Protein AF-A0YPN8-F1 (afdb_monomer)

Solvent-accessible surface area (backbone atoms only — not comparable to full-atom values): 63616 Å² total; per-residue (Å²): 133,63,70,70,59,52,54,51,50,51,54,51,50,52,53,51,51,52,50,53,52,52,53,52,55,54,56,61,68,42,52,66,55,51,54,51,52,52,55,50,47,54,50,50,48,36,55,48,25,44,55,49,17,52,54,50,33,54,52,52,51,53,51,50,50,53,49,50,53,57,67,65,28,65,70,53,48,56,47,65,61,52,74,74,59,84,90,69,58,78,66,56,56,53,56,48,46,53,53,50,54,73,64,52,52,97,45,49,46,24,38,38,34,26,42,75,81,70,46,82,77,45,76,45,67,51,87,75,59,69,70,63,59,65,76,57,76,82,69,79,87,59,71,44,75,50,76,47,79,54,100,93,41,56,32,41,33,36,39,39,63,45,81,52,105,87,56,55,27,40,37,39,40,36,28,46,62,82,52,70,66,52,54,55,64,76,43,80,69,84,66,57,77,42,36,33,40,34,32,55,44,97,86,73,53,74,46,78,41,72,79,54,76,95,81,58,90,66,56,68,66,57,75,68,42,70,58,55,57,53,44,31,55,39,5,55,74,64,41,68,49,72,50,72,38,86,88,78,53,28,44,35,17,27,10,38,20,73,86,59,50,12,13,31,33,38,30,24,42,58,69,63,63,44,42,66,56,55,55,50,48,52,51,52,51,49,52,52,53,48,54,55,48,53,60,56,51,56,60,53,66,73,62,55,78,80,72,75,85,79,77,92,82,77,70,81,83,66,62,76,74,54,54,71,61,47,53,58,55,45,52,53,48,52,51,42,70,30,87,46,28,37,39,30,24,39,84,87,46,21,28,70,44,66,20,54,45,36,27,63,73,34,64,52,55,68,83,79,42,51,71,37,48,46,64,78,68,34,37,47,79,93,54,55,84,65,47,62,61,56,54,53,48,23,58,76,64,73,44,75,47,80,48,79,43,60,37,42,28,76,87,71,51,75,45,38,28,41,34,40,36,34,59,41,59,39,91,89,74,73,44,80,59,30,35,44,37,41,28,38,84,38,49,65,59,54,54,52,50,53,53,50,53,54,50,52,53,53,54,52,60,38,71,68,39,92,47,74,60,59,23,50,34,54,49,36,40,56,50,23,73,74,72,70,42,44,31,26,39,37,33,28,59,43,99,85,67,69,39,32,37,51,45,100,41,62,30,69,79,49,86,58,47,58,61,48,50,64,66,47,58,81,46,71,30,41,75,62,33,25,62,68,10,34,20,61,64,67,67,39,69,46,77,38,40,48,48,84,80,53,51,60,77,57,32,74,52,55,82,58,37,55,79,60,41,48,19,16,37,40,27,39,44,20,41,48,95,95,38,73,64,32,32,41,38,35,34,26,64,56,69,43,76,87,50,68,67,59,52,52,52,54,49,51,52,28,45,51,51,21,58,57,51,53,53,55,52,49,54,54,51,52,54,50,52,52,53,70,34,82,51,14,37,39,30,25,42,88,84,35,32,60,77,42,57,19,50,28,31,16,52,71,41,54,36,96,34,31,66,59,51,46,72,64,63,56,45,54,58,76,32,35,74,49,58,67,58,46,52,52,51,54,51,43,24,70,74,66,38,43,44,71,78,44,73,48,49,31,46,25,71,83,67,49,80,41,34,33,36,33,32,38,36,50,43,55,44,97,84,69,78,49,74,68,36,35,38,36,41,38,40,83,40,42,69,57,52,55,48,50,53,49,50,58,47,56,65,34,29,31,90,82,57,71,32,33,15,46,64,40,50,46,56,49,44,43,51,51,48,56,43,41,76,74,33,92,87,50,34,36,37,38,38,29,34,38,47,49,62,50,66,57,46,26,76,74,62,34,60,74,48,42,52,52,47,50,38,52,49,45,53,55,51,57,72,74,48,59,94,80,50,48,58,29,40,65,51,96,66,35,35,36,37,43,41,67,72,44,94,51,73,65,59,57,53,51,51,49,53,52,50,46,64,60,48,62,44,70,42,80,56,99,88,42,79,46,75,45,44,40,14,24,2,30,30,75,66,53,89,87,57,87,50,52,69,61,56,52,52,46,8,48,53,16,15,54,51,13,46,72,78,70,40,56,35,74,26,74,52,51,77,67,56,56,54,52,53,52,52,48,54,48,48,56,56,49,56,70,48,32,73,83,67,66,34,63,47,66,24,36,25,61,29,26,28,51,88,76,73,41,83,44,29,30,38,50,41,73,40,36,51,40,96,89,76,41,77,49,56,53,89,68,48,49,66,46,25,51,77,69,57,50,39,45,65,50,46,51,51,50,53,44,51,51,39,42,50,51,38,52,51,43,69,75,65,64,59,90,61,87,60,33,40,32,36,74,50,61,57,85,49,77,46,97,59,41,61,62,54,50,49,52,43,33,65,75,35,72,45,61,35,73,34,39,31,43,30,31,42,52,65,42,45,65,73,46,52,68,62,42,44,54,54,45,50,54,38,43,75,53,46,33,41,32,29,38,28,52,47,87,79,60,88,75,54,72,83,51,60,78,70,46,83,59,44,31,44,29,39,31,34,81,41,52,71,38,42,90,44,72,76,35,36,53,52,54,49,50,53,41,54,48,24,54,76,70,74,23,45,33,32,41,33,48,34,62,48,70,68,54,50,55,52,41,42,76,64,65,38,49,30,36,28,25,60,48,72,44,62,70,21,51,62,76,55,44,50,38,52,75,70,60,80,53,72,80,120

Secondary structure (DSSP, 8-state):
--HHHHHHHHHHHHHHHHHHHHHHHHHHHTHHHHHHHHHHHHHHHHHHHHHHHHHHHHHHHHHHHHHHHHHT-HHHHHHHHHTTSS---HHHHHHHHHHHHHH--TTEEEEEEE-TTS-EEEEEESPPPHHHHHTTTT--SS--EEEEEETTEEEEEEEEEEEETTEEEEEEEEEE-S-HHHHHHHTT-SS-SEEEEEEE-TTS-EEEEE-S-TT-TTHHHHHH-HHHHHHHHHHHTT--EEEE-TTT-EEEEEEEEGGGTEEEEEEEEHHHHTHHHHHHHHHHHHHHHHHHHHHHHHHHHHHGGGSGGGSSSSSTTSHHHHHHHHHHHHHHHHHHT-SSEEEEE-TTSBEEEE-HHHHHHHT--HHHHTTSBHHHHHS-GGGTTTHHHHHHHHHHH---EEEEEEEE-TTS-EEEEEEEEEEEE-TTT--EEEEEEEEEE-HHHHHHHHHHHHHHHHHHHHHT-SSHHHHHHHHHHHHHHHHT-SEEEEEEE-TTSSSEEEEEEEEESSTTHHHHHHHHTT-EE-TTSHHHHHHHHH-S-EEES-GGGS-TTT-TTHHHHTTTT--EEEEEEEEETTEEEEEEEEEESS-----HHHHHHHHHHHHHHHHHHHHHHHHHHHHHHHHH-SSEEEEE-TTS-EEEE-HHHHHHHT-S-HHHHHHTT--GGGGBSSHHHHHHHHHHHHHHSEEEEEEEEEE-TTS-EEEEEEEEEEEE-TTSS-EEEEEEEEEE-HHHHHHHHHHHHHHHB-TTT-SEEHHHHHHHHHHHHHHHHH-TT--EEEEEEEEETHHHHHHHH-HHHHHHHHHHHHHHHHHHS-TTSEEEEEETTEEEEEEES-S-HHHHHHHHHHHHHHHTSPEEETTEEE--EEEEEEEE--TT--SHHHHHHHHHHHHHHHHHTTSS-EEE--HHHHHHHHHHHHHHHHHHHHTTTT-EEEEEEEEEETTTTEEEEEEEEEEEEETTTEEEPHHHHHHHHHHHTTHHHHHHHHHHHHHHHHHHHHHHHT--S--EEEEEE-GGG--TTHHHHHHHHHHHHT--GGGEEEEEEHHHHHHSHHHHHHHHHHHHHTT-EEEEEEETSS---HHHHTTS---EEEEPHHHHTTTTSHHHHHHHHHHHHHHHHTT-EEEE----SHHHHHHHHHTT--EE-STTT-PPBPHHHHHHHHTT-S---

Mean predicted aligned error: 22.94 Å

Sequence (1177 aa):
MNPKKIKKAIVIGAASGLLVISTTVALISLLPLYSRIKQQEEQSLLLQTEKSAVALDISLRKAQEQGLQFAQNIQVQQFLSSLNTVSSSKFYSEKIKADLQKKLNQSVVGIAYLDSQNQKQLEVGEPLPDQVFQSFSSDTNLSKVKLFWIEQDFYFAVLNPVINSKKVGTSIVLFQFPQIERLHKCTRFSKVCHAILGIRQPEKTEAFLPLGNPHSTSDDLLLIDPSIKIAIDKSIRGETGALWCKECDYFIAYSPVPTVNGGLLLATGKIKLYASIYRQFITVSGAIVILIGLGTTGIVLILRPLTDQMQTEIIERQKAEIALRHEKDFNQTLFHANPAFLIVLDPEGKVKLMNDTMLNALGYTLEEVVGTDYLATFVPRHNKDALPWVFELMIHRQLPIRTEEKVLMKNGKKIIVEWYGRAVFNPETDEYEYFLGAGLDITERKRTEEELQLLQRITNAVSIASDFDSAIEVALRLVCETTGWEFGEAWVPNTDQTYLEYSAVGYDNTSKATAFRQQSHSLRFAPNEGLPGRVWSSQKPEWIPDISRESETQFPRTLIAAEPEFKAGFGVPILSNNQVLAILVFLMSIPKAEDRRLVEFISSVATQLGTVFERKQAEAKYRNIFKNAVEGIFQMNLEGLYTSANPALANILGYSSPQVLLNKKTKVKNLYFRSEQYSKFIQTLNKQGKVSNFESQVYRQDGRLIWILQNARAIRSSKGKQVIYYEGSIIDITNLKKTEEKLRYSASHDALTNLWNRSFFIERLKKSITRLHKQSNYLFAVLFLDLDGFKIINDCLGHGMGDLLLIEISKRLKISLHSGNILCRLGGDEFTILLENISDINEAQEIASRVLKILNKPFTLKGHQVFIGTSIGIVKGTREYHLPPEILRDADTAMYRAKKKGKGCAVLFDAGMRTDALRRLQIQTDLRFALEQEEFQLYYQPIIELSTGKIAGFEALLRWEHPQQGFISPGEFIPVAEETGIIVPLGEWVLREACRQLHTWKEKFSLSKLLMMSVNLSSQQFTVDLSQRVDQILQETHVLGRELKLEITETAIMADPQLAIATLNELKQREIMICIDDFGTGYCSLGYLHQFPVDILKIDRSFVNKMQVGDKREIVRVIVELAESLRMDAIAEGIETEEQYIQLQNLHCKYGQGYYFAKPLHPNEAEQWLAGTRKVS

Radius of gyration: 54.6 Å; Cα contacts (8 Å, |Δi|>4): 1858; chains: 1; bounding box: 126×96×149 Å

Foldseek 3Di:
DDVVVVVVVVVVVVVVVVLVVVVVVLVVVCVVVLVVVLVVLLVVVLVLQAVLLVVVLVLLVVVLVVQVCVCPPPVNLVVVVVLPPPDDDPVVQVVVLVVVQVVDDPFWQKKFKAFQCRDTPDIHHHDDDPVVSVVPPPDQDDQDKDWDDDPNWTKIWTWDWNDDDPGIIIMIIITTRPCLVVSCVVRVPPQFPWKWKWFQDPVRDIDIHTSDDPPDPPPVVVVPQVVVVVLWVCQLVQDWDWDAGPPPQKIKTWHHSPSRSTIMITIGHPCSSCVVVVVVVVVVVVVSVVVVVVVVVVVVVVVPVPPPPPPPDPPDPPPPPVVVVCVVVVVLCCQQVDCWWKFKAFPVQATQDTHPNNCVVQVHDRVRRGRHHQLVAWADPVCSVPVVVVVVCQLVVQDWDWDWGWTAHPVRDTFIKTKTKHFDADPVPRHTGIIIITIDGCRVVVVVVVLVVLLVVLLVCLLPDPDLQRSVQSNQVSLCVVVVFAWKFKWFADPVRFKIATRPHIDHNDPQCVQVSVVRRPDIGGQQFELFNPCQNVVAKDKFLFPCPDDCRHHVCSVVCVRVQWTIKIKHFQDDPNHGGMIMMTTDNHRDDDDPVSRVSSNVSSPSSNVSVVVVVVVVVVVVCQQPPLWWKFKFFPQQFTPDIYQNVCVLLVHPGRVRRRVVRDRNCQFFPDSVLVVVVVVCQVVVQWDFQRWGWGAHPVRDIFIKGKIKGFDADPVPDDTGIMIIIIDTCRVVVVVVVVVVLVQQADPLQRAGEPNNVQVVVLVLLVVVVVDVQKKKKKKKKAKACLVVCCVPVNVVQSSVVSNVLSVLLVVLDDPQWGWYAHDDRMIMIMGTRDNDCVVVQVSQVSSLVSLQAWDQGPNDTDGIAMFMFMEMNDNVDNGPVVNVVQRVLQSVVSVVVPTSHYGYGDPVSVVLVVVLVVLLVVLVCCVVVVQKAWFWFFKAFLVPRATQATETDIWGQDPPPGTDDCVSNVVSCVVVVVLQVVLLVSLLVQLLLVLVLCVVLVDPDQYAYEYEDALSNLDPCNLVSNVVSCVVSVPQQLRYEYEYEPVSCVVDVVSQQVVQVSSVVSVHAYEYPPPPPDDDDPVSVLSHPHAEYEHDQVLLVCCVPPVSVVVVLVVCVVCVVSNHAYEYEAPDDPVSSVSCVVSVRGMYTHPQQHDRHHSVVVSCSSVVVDDRD

Nearest PDB structures (foldseek):
  5m3c-assembly1_B  TM=8.034E-01  e=1.921E-43  Pseudomonas aeruginosa
  5m3c-assembly1_A  TM=7.282E-01  e=2.832E-41  Pseudomonas aeruginosa
  4rnh-assembly1_A-2  TM=6.117E-01  e=1.330E-43  Pseudomonas aeruginosa PAO1
  4rnf-assembly1_A  TM=6.435E-01  e=9.801E-43  Pseudomonas aeruginosa PAO1
  9ce0-assembly1_A  TM=3.589E-01  e=5.622E-46  Escherichia coli

pLDDT: mean 77.78, std 13.7, range [34.91, 96.44]

Structure (mmCIF, N/CA/C/O backbone):
data_AF-A0YPN8-F1
#
_entry.id   AF-A0YPN8-F1
#
loop_
_atom_site.group_PDB
_atom_site.id
_atom_site.type_symbol
_atom_site.label_atom_id
_atom_site.label_alt_id
_atom_site.label_comp_id
_atom_site.label_asym_id
_atom_site.label_entity_id
_atom_site.label_seq_id
_atom_site.pdbx_PDB_ins_code
_atom_site.Cartn_x
_atom_site.Cartn_y
_atom_site.Cartn_z
_atom_site.occupancy
_atom_site.B_iso_or_equiv
_atom_site.auth_seq_id
_atom_site.auth_comp_id
_atom_site.auth_asym_id
_atom_site.auth_atom_id
_atom_site.pdbx_PDB_model_num
ATOM 1 N N . MET A 1 1 ? 69.165 26.904 22.287 1.00 48.47 1 MET A N 1
ATOM 2 C CA . MET A 1 1 ? 68.116 26.516 21.308 1.00 48.47 1 MET A CA 1
ATOM 3 C C . MET A 1 1 ? 67.640 27.751 20.558 1.00 48.47 1 MET A C 1
ATOM 5 O O . MET A 1 1 ? 67.435 28.781 21.180 1.00 48.47 1 MET A O 1
ATOM 9 N N . ASN A 1 2 ? 67.515 27.675 19.230 1.00 50.38 2 ASN A N 1
ATOM 10 C CA . ASN A 1 2 ? 67.216 28.834 18.384 1.00 50.38 2 ASN A CA 1
ATOM 11 C C . ASN A 1 2 ? 65.718 29.224 18.489 1.00 50.38 2 ASN A C 1
ATOM 13 O O . ASN A 1 2 ? 64.868 28.409 18.113 1.00 50.38 2 ASN A O 1
ATOM 17 N N . PRO A 1 3 ? 65.368 30.441 18.953 1.00 48.72 3 PRO A N 1
ATOM 18 C CA . PRO A 1 3 ? 63.980 30.858 19.198 1.00 48.72 3 PRO A CA 1
ATOM 19 C C . PRO A 1 3 ? 63.099 30.843 17.937 1.00 48.72 3 PRO A C 1
ATOM 21 O O . PRO A 1 3 ? 61.881 30.683 18.030 1.00 48.72 3 PRO A O 1
ATOM 24 N N . LYS A 1 4 ? 63.699 30.895 16.738 1.00 50.03 4 LYS A N 1
ATOM 25 C CA . LYS A 1 4 ? 62.976 30.721 15.467 1.00 50.03 4 LYS A CA 1
ATOM 26 C C . LYS A 1 4 ? 62.484 29.286 15.242 1.00 50.03 4 LYS A C 1
ATOM 28 O O . LYS A 1 4 ? 61.404 29.107 14.688 1.00 50.03 4 LYS A O 1
ATOM 33 N N . LYS A 1 5 ? 63.226 28.264 15.692 1.00 47.31 5 LYS A N 1
ATOM 34 C CA . LYS A 1 5 ? 62.801 26.853 15.580 1.00 47.31 5 LYS A CA 1
ATOM 35 C C . LYS A 1 5 ? 61.672 26.524 16.559 1.00 47.31 5 LYS A C 1
ATOM 37 O O . LYS A 1 5 ? 60.765 25.787 16.195 1.00 47.31 5 LYS A O 1
ATOM 42 N N . ILE A 1 6 ? 61.683 27.134 17.747 1.00 50.81 6 ILE A N 1
ATOM 43 C CA . ILE A 1 6 ? 60.637 26.957 18.766 1.00 50.81 6 ILE A CA 1
ATOM 44 C C . ILE A 1 6 ? 59.320 27.604 18.314 1.00 50.81 6 ILE A C 1
ATOM 46 O O . ILE A 1 6 ? 58.287 26.947 18.349 1.00 50.81 6 ILE A O 1
ATOM 50 N N . LYS A 1 7 ? 59.345 28.834 17.772 1.00 50.03 7 LYS A N 1
ATOM 51 C CA . LYS A 1 7 ? 58.142 29.450 17.175 1.00 50.03 7 LYS A CA 1
ATOM 52 C C . LYS A 1 7 ? 57.570 28.620 16.022 1.00 50.03 7 LYS A C 1
ATOM 54 O O . LYS A 1 7 ? 56.359 28.460 15.938 1.00 50.03 7 LYS A O 1
ATOM 59 N N . LYS A 1 8 ? 58.425 28.047 15.167 1.00 51.41 8 LYS A N 1
ATOM 60 C CA . LYS A 1 8 ? 57.988 27.181 14.060 1.00 51.41 8 LYS A CA 1
ATOM 61 C C . LYS A 1 8 ? 57.346 25.885 14.569 1.00 51.41 8 LYS A C 1
ATOM 63 O O . LYS A 1 8 ? 56.300 25.499 14.069 1.00 51.41 8 LYS A O 1
ATOM 68 N N . ALA A 1 9 ? 57.927 25.258 15.593 1.00 52.91 9 ALA A N 1
ATOM 69 C CA . ALA A 1 9 ? 57.381 24.049 16.207 1.00 52.91 9 ALA A CA 1
ATOM 70 C C . ALA A 1 9 ? 56.050 24.304 16.937 1.00 52.91 9 ALA A C 1
ATOM 72 O O . ALA A 1 9 ? 55.139 23.494 16.817 1.00 52.91 9 ALA A O 1
ATOM 73 N N . ILE A 1 10 ? 55.901 25.444 17.623 1.00 54.66 10 ILE A N 1
ATOM 74 C CA . ILE A 1 10 ? 54.650 25.829 18.301 1.00 54.66 10 ILE A CA 1
ATOM 75 C C . ILE A 1 10 ? 53.539 26.119 17.286 1.00 54.66 10 ILE A C 1
ATOM 77 O O . ILE A 1 10 ? 52.415 25.673 17.478 1.00 54.66 10 ILE A O 1
ATOM 81 N N . VAL A 1 11 ? 53.842 26.808 16.181 1.00 58.44 11 VAL A N 1
ATOM 82 C CA . VAL A 1 11 ? 52.853 27.087 15.123 1.00 58.44 11 VAL A CA 1
ATOM 83 C C . VAL A 1 11 ? 52.430 25.803 14.405 1.00 58.44 11 VAL A C 1
ATOM 85 O O . VAL A 1 11 ? 51.242 25.605 14.165 1.00 58.44 11 VAL A O 1
ATOM 88 N N . ILE A 1 12 ? 53.371 24.896 14.122 1.00 58.25 12 ILE A N 1
ATOM 89 C CA . ILE A 1 12 ? 53.062 23.588 13.526 1.00 58.25 12 ILE A CA 1
ATOM 90 C C . ILE A 1 12 ? 52.259 22.729 14.511 1.00 58.25 12 ILE A C 1
ATOM 92 O O . ILE A 1 12 ? 51.255 22.143 14.118 1.00 58.25 12 ILE A O 1
ATOM 96 N N . GLY A 1 13 ? 52.628 22.703 15.794 1.00 54.78 13 GLY A N 1
ATOM 97 C CA . GLY A 1 13 ? 51.900 21.979 16.839 1.00 54.78 13 GLY A CA 1
ATOM 98 C C . GLY A 1 13 ? 50.481 22.510 17.065 1.00 54.78 13 GLY A C 1
ATOM 99 O O . GLY A 1 13 ? 49.542 21.723 17.147 1.00 54.78 13 GLY A O 1
ATOM 100 N N . ALA A 1 14 ? 50.296 23.834 17.074 1.00 54.31 14 ALA A N 1
ATOM 101 C CA . ALA A 1 14 ? 48.985 24.471 17.196 1.00 54.31 14 ALA A CA 1
ATOM 102 C C . ALA A 1 14 ? 48.100 24.218 15.965 1.00 54.31 14 ALA A C 1
ATOM 104 O O . ALA A 1 14 ? 46.922 23.908 16.119 1.00 54.31 14 ALA A O 1
ATOM 105 N N . ALA A 1 15 ? 48.666 24.273 14.753 1.00 53.84 15 ALA A N 1
ATOM 106 C CA . ALA A 1 15 ? 47.951 23.937 13.521 1.00 53.84 15 ALA A CA 1
ATOM 107 C C . ALA A 1 15 ? 47.557 22.450 13.469 1.00 53.84 15 ALA A C 1
ATOM 109 O O . ALA A 1 15 ? 46.445 22.122 13.065 1.00 53.84 15 ALA A O 1
ATOM 110 N N . SER A 1 16 ? 48.433 21.560 13.948 1.00 55.03 16 SER A N 1
ATOM 111 C CA . SER A 1 16 ? 48.161 20.119 14.061 1.00 55.03 16 SER A CA 1
ATOM 112 C C . SER A 1 16 ? 47.043 19.840 15.070 1.00 55.03 16 SER A C 1
ATOM 114 O O . SER A 1 16 ? 46.130 19.070 14.787 1.00 55.03 16 SER A O 1
ATOM 116 N N . GLY A 1 17 ? 47.078 20.510 16.228 1.00 53.59 17 GLY A N 1
ATOM 117 C CA . GLY A 1 17 ? 46.047 20.407 17.262 1.00 53.59 17 GLY A CA 1
ATOM 118 C C . GLY A 1 17 ? 44.685 20.928 16.797 1.00 53.59 17 GLY A C 1
ATOM 119 O O . GLY A 1 17 ? 43.677 20.258 17.005 1.00 53.59 17 GLY A O 1
ATOM 120 N N . LEU A 1 18 ? 44.647 22.070 16.098 1.00 57.66 18 LEU A N 1
ATOM 121 C CA . LEU A 1 18 ? 43.418 22.603 15.495 1.00 57.66 18 LEU A CA 1
ATOM 122 C C . LEU A 1 18 ? 42.851 21.670 14.421 1.00 57.66 18 LEU A C 1
ATOM 124 O O . LEU A 1 18 ? 41.635 21.484 14.356 1.00 57.66 18 LEU A O 1
ATOM 128 N N . LEU A 1 19 ? 43.716 21.049 13.613 1.00 56.78 19 LEU A N 1
ATOM 129 C CA . LEU A 1 19 ? 43.301 20.078 12.608 1.00 56.78 19 LEU A CA 1
ATOM 130 C C . LEU A 1 19 ? 42.630 18.874 13.278 1.00 56.78 19 LEU A C 1
ATOM 132 O O . LEU A 1 19 ? 41.492 18.555 12.944 1.00 56.78 19 LEU A O 1
ATOM 136 N N . VAL A 1 20 ? 43.273 18.268 14.280 1.00 62.28 20 VAL A N 1
ATOM 137 C CA . VAL A 1 20 ? 42.735 17.105 15.004 1.00 62.28 20 VAL A CA 1
ATOM 138 C C . VAL A 1 20 ? 41.415 17.447 15.699 1.00 62.28 20 VAL A C 1
ATOM 140 O O . VAL A 1 20 ? 40.446 16.712 15.540 1.00 62.28 20 VAL A O 1
ATOM 143 N N . ILE A 1 21 ? 41.322 18.584 16.394 1.00 60.19 21 ILE A N 1
ATOM 144 C CA . ILE A 1 21 ? 40.084 19.009 17.069 1.00 60.19 21 ILE A CA 1
ATOM 145 C C . ILE A 1 21 ? 38.959 19.258 16.053 1.00 60.19 21 ILE A C 1
ATOM 147 O O . ILE A 1 21 ? 37.846 18.774 16.253 1.00 60.19 21 ILE A O 1
ATOM 151 N N . SER A 1 22 ? 39.239 19.939 14.935 1.00 57.75 22 SER A N 1
ATOM 152 C CA . SER A 1 22 ? 38.232 20.185 13.890 1.00 57.75 22 SER A CA 1
ATOM 153 C C . SER A 1 22 ? 37.742 18.890 13.233 1.00 57.75 22 SER A C 1
ATOM 155 O O . SER A 1 22 ? 36.548 18.743 12.976 1.00 57.75 22 SER A O 1
ATOM 157 N N . THR A 1 23 ? 38.638 17.915 13.048 1.00 59.94 23 THR A N 1
ATOM 158 C CA . THR A 1 23 ? 38.310 16.614 12.451 1.00 59.94 23 THR A CA 1
ATOM 159 C C . THR A 1 23 ? 37.443 15.786 13.402 1.00 59.94 23 THR A C 1
ATOM 161 O O . THR A 1 23 ? 36.450 15.196 12.980 1.00 59.94 23 THR A O 1
ATOM 164 N N . THR A 1 24 ? 37.751 15.801 14.703 1.00 62.12 24 THR A N 1
ATOM 165 C CA . THR A 1 24 ? 36.976 15.087 15.730 1.00 62.12 24 THR A CA 1
ATOM 166 C C . THR A 1 24 ? 35.580 15.691 15.918 1.00 62.12 24 THR A C 1
ATOM 168 O O . THR A 1 24 ? 34.596 14.956 15.981 1.00 62.12 24 THR A O 1
ATOM 171 N N . VAL A 1 25 ? 35.454 17.024 15.929 1.00 62.22 25 VAL A N 1
ATOM 172 C CA . VAL A 1 25 ? 34.153 17.719 16.020 1.00 62.22 25 VAL A CA 1
ATOM 173 C C . VAL A 1 25 ? 33.299 17.485 14.763 1.00 62.22 25 VAL A C 1
ATOM 175 O O . VAL A 1 25 ? 32.084 17.283 14.863 1.00 62.22 25 VAL A O 1
ATOM 178 N N . ALA A 1 26 ? 33.921 17.431 13.581 1.00 59.88 26 ALA A N 1
ATOM 179 C CA . ALA A 1 26 ? 33.241 17.082 12.333 1.00 59.88 26 ALA A CA 1
ATOM 180 C C . ALA A 1 26 ? 32.743 15.623 12.327 1.00 59.88 26 ALA A C 1
ATOM 182 O O . ALA A 1 26 ? 31.643 15.350 11.855 1.00 59.88 26 ALA A O 1
ATOM 183 N N . LEU A 1 27 ? 33.500 14.683 12.906 1.00 59.38 27 LEU A N 1
ATOM 184 C CA . LEU A 1 27 ? 33.080 13.280 13.018 1.00 59.38 27 LEU A CA 1
ATOM 185 C C . LEU A 1 27 ? 31.914 13.094 13.999 1.00 59.38 27 LEU A C 1
ATOM 187 O O . LEU A 1 27 ? 30.968 12.364 13.700 1.00 59.38 27 LEU A O 1
ATOM 191 N N . ILE A 1 28 ? 31.946 13.781 15.145 1.00 64.38 28 ILE A N 1
ATOM 192 C CA . ILE A 1 28 ? 30.881 13.700 16.158 1.00 64.38 28 ILE A CA 1
ATOM 193 C C . ILE A 1 28 ? 29.561 14.287 15.631 1.00 64.38 28 ILE A C 1
ATOM 195 O O . ILE A 1 28 ? 28.491 13.736 15.889 1.00 64.38 28 ILE A O 1
ATOM 199 N N . SER A 1 29 ? 29.613 15.358 14.834 1.00 61.91 29 SER A N 1
ATOM 200 C CA . SER A 1 29 ? 28.415 15.983 14.247 1.00 61.91 29 SER A CA 1
ATOM 201 C C . SER A 1 29 ? 27.741 15.152 13.140 1.00 61.91 29 SER A C 1
ATOM 203 O O . SER A 1 29 ? 26.592 15.426 12.792 1.00 61.91 29 SER A O 1
ATOM 205 N N . LEU A 1 30 ? 28.389 14.092 12.636 1.00 63.81 30 LEU A N 1
ATOM 206 C CA . LEU A 1 30 ? 27.824 13.179 11.630 1.00 63.81 30 LEU A CA 1
ATOM 207 C C . LEU A 1 30 ? 27.028 12.000 12.222 1.00 63.81 30 LEU A C 1
ATOM 209 O O . LEU A 1 30 ? 26.246 11.376 11.501 1.00 63.81 30 LEU A O 1
ATOM 213 N N . LEU A 1 31 ? 27.157 11.713 13.523 1.00 67.00 31 LEU A N 1
ATOM 214 C CA . LEU A 1 31 ? 26.445 10.614 14.200 1.00 67.00 31 LEU A CA 1
ATOM 215 C C . LEU A 1 31 ? 24.902 10.712 14.117 1.00 67.00 31 LEU A C 1
ATOM 217 O O . LEU A 1 31 ? 24.266 9.701 13.807 1.00 67.00 31 LEU A O 1
ATOM 221 N N . PRO A 1 32 ? 24.266 11.887 14.315 1.00 67.25 32 PRO A N 1
ATOM 222 C CA . PRO A 1 32 ? 22.812 12.028 14.176 1.00 67.25 32 PRO A CA 1
ATOM 223 C C . PRO A 1 32 ? 22.331 11.895 12.724 1.00 67.25 32 PRO A C 1
ATOM 225 O O . PRO A 1 32 ? 21.217 11.444 12.462 1.00 67.25 32 PRO A O 1
ATOM 228 N N . LEU A 1 33 ? 23.168 12.289 11.760 1.00 67.19 33 LEU A N 1
ATOM 229 C CA . LEU A 1 33 ? 22.864 12.145 10.338 1.00 67.19 33 LEU A CA 1
ATOM 230 C C . LEU A 1 33 ? 22.902 10.665 9.932 1.00 67.19 33 LEU A C 1
ATOM 232 O O . LEU A 1 33 ? 22.008 10.190 9.233 1.00 67.19 33 LEU A O 1
ATOM 236 N N . TYR A 1 34 ? 23.890 9.923 10.441 1.00 72.62 34 TYR A N 1
ATOM 237 C CA . TYR A 1 34 ? 24.006 8.479 10.261 1.00 72.62 34 TYR A CA 1
ATOM 238 C C . TYR A 1 34 ? 22.777 7.728 10.792 1.00 72.62 34 TYR A C 1
ATOM 240 O O . TYR A 1 34 ? 22.202 6.918 10.064 1.00 72.62 34 TYR A O 1
ATOM 248 N N . SER A 1 35 ? 22.328 8.016 12.022 1.00 69.00 35 SER A N 1
ATOM 249 C CA . SER A 1 35 ? 21.159 7.339 12.607 1.00 69.00 35 SER A CA 1
ATOM 250 C C . SER A 1 35 ? 19.874 7.617 11.822 1.00 69.00 35 SER A C 1
ATOM 252 O O . SER A 1 35 ? 19.096 6.697 11.566 1.00 69.00 35 SER A O 1
ATOM 254 N N . ARG A 1 36 ? 19.688 8.859 11.358 1.00 71.75 36 ARG A N 1
ATOM 255 C CA . ARG A 1 36 ? 18.520 9.266 10.569 1.00 71.75 36 ARG A CA 1
ATOM 256 C C . ARG A 1 36 ? 18.472 8.591 9.198 1.00 71.75 36 ARG A C 1
ATOM 258 O O . ARG A 1 36 ? 17.415 8.103 8.803 1.00 71.75 36 ARG A O 1
ATOM 265 N N . ILE A 1 37 ? 19.598 8.529 8.482 1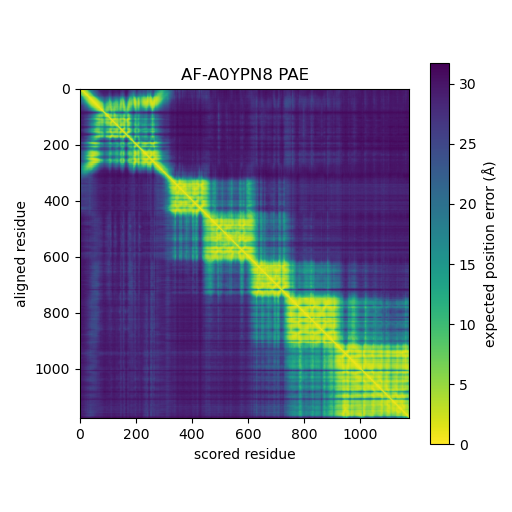.00 69.38 37 ILE A N 1
ATOM 266 C CA . ILE A 1 37 ? 19.663 7.870 7.165 1.00 69.38 37 ILE A CA 1
ATOM 267 C C . ILE A 1 37 ? 19.509 6.351 7.314 1.00 69.38 37 ILE A C 1
ATOM 269 O O . ILE A 1 37 ? 18.808 5.729 6.517 1.00 69.38 37 ILE A O 1
ATOM 273 N N . LYS A 1 38 ? 20.101 5.758 8.361 1.00 75.69 38 LYS A N 1
ATOM 274 C CA . LYS A 1 38 ? 19.933 4.337 8.695 1.00 75.69 38 LYS A CA 1
ATOM 275 C C . LYS A 1 38 ? 18.452 3.976 8.861 1.00 75.69 38 LYS A C 1
ATOM 277 O O . LYS A 1 38 ? 17.970 3.065 8.193 1.00 75.69 38 LYS A O 1
ATOM 282 N N . GLN A 1 39 ? 17.729 4.732 9.688 1.00 75.06 39 GLN A N 1
ATOM 283 C CA . GLN A 1 39 ? 16.302 4.512 9.936 1.00 75.06 39 GLN A CA 1
ATOM 284 C C . GLN A 1 39 ? 15.457 4.696 8.662 1.00 75.06 39 GLN A C 1
ATOM 286 O O . GLN A 1 39 ? 14.503 3.955 8.433 1.00 75.06 39 GLN A O 1
ATOM 291 N N . GLN A 1 40 ? 15.828 5.652 7.806 1.00 75.50 40 GLN A N 1
ATOM 292 C CA . GLN A 1 40 ? 15.136 5.921 6.546 1.00 75.50 40 GLN A CA 1
ATOM 293 C C . GLN A 1 40 ? 15.292 4.782 5.521 1.00 75.50 40 GLN A C 1
ATOM 295 O O . GLN A 1 40 ? 14.314 4.424 4.864 1.00 75.50 40 GLN A O 1
ATOM 300 N N . GLU A 1 41 ? 16.487 4.202 5.372 1.00 77.00 41 GLU A N 1
ATOM 301 C CA . GLU A 1 41 ? 16.714 3.079 4.444 1.00 77.00 41 GLU A CA 1
ATOM 302 C C . GLU A 1 41 ? 16.019 1.791 4.935 1.00 77.00 41 GLU A C 1
ATOM 304 O O . GLU A 1 41 ? 15.398 1.091 4.134 1.00 77.00 41 GLU A O 1
ATOM 309 N N . GLU A 1 42 ? 16.024 1.517 6.246 1.00 79.12 42 GLU A N 1
ATOM 310 C CA . GLU A 1 42 ? 15.307 0.375 6.843 1.00 79.12 42 GLU A CA 1
ATOM 311 C C . GLU A 1 42 ? 13.781 0.488 6.664 1.00 79.12 42 GLU A C 1
ATOM 313 O O . GLU A 1 42 ? 13.135 -0.458 6.206 1.00 79.12 42 GLU A O 1
ATOM 318 N N . GLN A 1 43 ? 13.197 1.665 6.933 1.00 77.25 43 GLN A N 1
ATOM 319 C CA . GLN A 1 43 ? 11.769 1.918 6.689 1.00 77.25 43 GLN A CA 1
ATOM 320 C C . GLN A 1 43 ? 11.404 1.861 5.201 1.00 77.25 43 GLN A C 1
ATOM 322 O O . GLN A 1 43 ? 10.315 1.406 4.847 1.00 77.25 43 GLN A O 1
ATOM 327 N N . SER A 1 44 ? 12.302 2.298 4.314 1.00 77.38 44 SER A N 1
ATOM 328 C CA . SER A 1 44 ? 12.073 2.222 2.870 1.00 77.38 44 SER A CA 1
ATOM 329 C C . SER A 1 44 ? 11.954 0.775 2.389 1.00 77.38 44 SER A C 1
ATOM 331 O O . SER A 1 44 ? 11.121 0.500 1.524 1.00 77.38 44 SER A O 1
ATOM 333 N N . LEU A 1 45 ? 12.762 -0.144 2.928 1.00 75.81 45 LEU A N 1
ATOM 334 C CA . LEU A 1 45 ? 12.681 -1.565 2.584 1.00 75.81 45 LEU A CA 1
ATOM 335 C C . LEU A 1 45 ? 11.389 -2.206 3.118 1.00 75.81 45 LEU A C 1
ATOM 337 O O . LEU A 1 45 ? 10.744 -2.971 2.398 1.00 75.81 45 LEU A O 1
ATOM 341 N N . LEU A 1 46 ? 10.974 -1.853 4.339 1.00 78.44 46 LEU A N 1
ATOM 342 C CA . LEU A 1 46 ? 9.703 -2.298 4.921 1.00 78.44 46 LEU A CA 1
ATOM 343 C C . LEU A 1 46 ? 8.511 -1.880 4.043 1.00 78.44 46 LEU A C 1
ATOM 345 O O . LEU A 1 46 ? 7.734 -2.724 3.601 1.00 78.44 46 LEU A O 1
ATOM 349 N N . LEU A 1 47 ? 8.426 -0.590 3.705 1.00 74.12 47 LEU A N 1
ATOM 350 C CA . LEU A 1 47 ? 7.356 -0.043 2.866 1.00 74.12 47 LEU A CA 1
ATOM 351 C C . LEU A 1 47 ? 7.353 -0.656 1.457 1.00 74.12 47 LEU A C 1
ATOM 353 O O . LEU A 1 47 ? 6.304 -0.820 0.834 1.00 74.12 47 LEU A O 1
ATOM 357 N N . GLN A 1 48 ? 8.532 -0.979 0.921 1.00 75.81 48 GLN A N 1
ATOM 358 C CA . GLN A 1 48 ? 8.650 -1.673 -0.357 1.00 75.81 48 GLN A CA 1
ATOM 359 C C . GLN A 1 48 ? 8.124 -3.110 -0.270 1.00 75.81 48 GLN A C 1
ATOM 361 O O . GLN A 1 48 ? 7.438 -3.553 -1.193 1.00 75.81 48 GLN A O 1
ATOM 366 N N . THR A 1 49 ? 8.417 -3.816 0.821 1.00 77.31 49 THR A N 1
ATOM 367 C CA . THR A 1 49 ? 7.936 -5.184 1.064 1.00 77.31 49 THR A CA 1
ATOM 368 C C . THR A 1 49 ? 6.416 -5.213 1.146 1.00 77.31 49 THR A C 1
ATOM 370 O O . THR A 1 49 ? 5.790 -5.992 0.436 1.00 77.31 49 THR A O 1
ATOM 373 N N . GLU A 1 50 ? 5.821 -4.287 1.898 1.00 78.25 50 GLU A N 1
ATOM 374 C CA . GLU A 1 50 ? 4.367 -4.144 2.030 1.00 78.25 50 GLU A CA 1
ATOM 375 C C . GLU A 1 50 ? 3.685 -3.881 0.678 1.00 78.25 50 GLU A C 1
ATOM 377 O O . GLU A 1 50 ? 2.768 -4.595 0.272 1.00 78.25 50 GLU A O 1
ATOM 382 N N . LYS A 1 51 ? 4.188 -2.911 -0.097 1.00 73.38 51 LYS A N 1
ATOM 383 C CA . LYS A 1 51 ? 3.650 -2.613 -1.438 1.00 73.38 51 LYS A CA 1
ATOM 384 C C . LYS A 1 51 ? 3.743 -3.804 -2.389 1.00 73.38 51 LYS A C 1
ATOM 386 O O . LYS A 1 51 ? 2.841 -4.015 -3.199 1.00 73.38 51 LYS A O 1
ATOM 391 N N . SER A 1 52 ? 4.838 -4.553 -2.308 1.00 71.12 52 SER A N 1
ATOM 392 C CA . SER A 1 52 ? 5.078 -5.717 -3.163 1.00 71.12 52 SER A CA 1
ATOM 393 C C . SER A 1 52 ? 4.173 -6.885 -2.771 1.00 71.12 52 SER A C 1
ATOM 395 O O . SER A 1 52 ? 3.610 -7.529 -3.652 1.00 71.12 52 SER A O 1
ATOM 397 N N . ALA A 1 53 ? 3.967 -7.102 -1.468 1.00 74.44 53 ALA A N 1
ATOM 398 C CA . ALA A 1 53 ? 3.062 -8.116 -0.937 1.00 74.44 53 ALA A CA 1
ATOM 399 C C . ALA A 1 53 ? 1.615 -7.851 -1.375 1.00 74.44 53 ALA A C 1
ATOM 401 O O . ALA A 1 53 ? 0.958 -8.747 -1.895 1.00 74.44 53 ALA A O 1
ATOM 402 N N . VAL A 1 54 ? 1.155 -6.597 -1.293 1.00 74.25 54 VAL A N 1
ATOM 403 C CA . VAL A 1 54 ? -0.180 -6.190 -1.764 1.00 74.25 54 VAL A CA 1
ATOM 404 C C . VAL A 1 54 ? -0.336 -6.374 -3.278 1.00 74.25 54 VAL A C 1
ATOM 406 O O . VAL A 1 54 ? -1.356 -6.884 -3.739 1.00 74.25 54 VAL A O 1
ATOM 409 N N . ALA A 1 55 ? 0.661 -5.981 -4.076 1.00 68.25 55 ALA A N 1
ATOM 410 C CA . ALA A 1 55 ? 0.609 -6.148 -5.530 1.00 68.25 55 ALA A CA 1
ATOM 411 C C . ALA A 1 55 ? 0.573 -7.631 -5.948 1.00 68.25 55 ALA A C 1
ATOM 413 O O . ALA A 1 55 ? -0.146 -7.999 -6.885 1.00 68.25 55 ALA A O 1
ATOM 414 N N . LEU A 1 56 ? 1.328 -8.474 -5.240 1.00 72.25 56 LEU A N 1
ATOM 415 C CA . LEU A 1 56 ? 1.327 -9.921 -5.421 1.00 72.25 56 LEU A CA 1
ATOM 416 C C . LEU A 1 56 ? -0.031 -10.523 -5.030 1.00 72.25 56 LEU A C 1
ATOM 418 O O . LEU A 1 56 ? -0.608 -11.262 -5.823 1.00 72.25 56 LEU A O 1
ATOM 422 N N . ASP A 1 57 ? -0.585 -10.136 -3.879 1.00 74.25 57 ASP A N 1
ATOM 423 C CA . ASP A 1 57 ? -1.893 -10.594 -3.394 1.00 74.25 57 ASP A CA 1
ATOM 424 C C . ASP A 1 57 ? -3.025 -10.246 -4.377 1.00 74.25 57 ASP A C 1
ATOM 426 O O . ASP A 1 57 ? -3.819 -11.107 -4.748 1.00 74.25 57 ASP A O 1
ATOM 430 N N . ILE A 1 58 ? -3.052 -9.015 -4.902 1.00 68.38 58 ILE A N 1
ATOM 431 C CA . ILE A 1 58 ? -4.025 -8.589 -5.925 1.00 68.38 58 ILE A CA 1
ATOM 432 C C . ILE A 1 58 ? -3.899 -9.431 -7.201 1.00 68.38 58 ILE A C 1
ATOM 434 O O . ILE A 1 58 ? -4.906 -9.808 -7.804 1.00 68.38 58 ILE A O 1
ATOM 438 N N . SER A 1 59 ? -2.668 -9.719 -7.626 1.00 67.31 59 SER A N 1
ATOM 439 C CA . SER A 1 59 ? -2.418 -10.517 -8.830 1.00 67.31 59 SER A CA 1
ATOM 440 C C . SER A 1 59 ? -2.895 -11.958 -8.649 1.00 67.31 59 SER A C 1
ATOM 442 O O . SER A 1 59 ? -3.529 -12.505 -9.550 1.00 67.31 59 SER A O 1
ATOM 444 N N . LEU A 1 60 ? -2.664 -12.537 -7.468 1.00 68.38 60 LEU A N 1
ATOM 445 C CA . LEU A 1 60 ? -3.118 -13.878 -7.104 1.00 68.38 60 LEU A CA 1
ATOM 446 C C . LEU A 1 60 ? -4.649 -13.960 -7.006 1.00 68.38 60 LEU A C 1
ATOM 448 O O . LEU A 1 60 ? -5.234 -14.876 -7.582 1.00 68.38 60 LEU A O 1
ATOM 452 N N . ARG A 1 61 ? -5.322 -12.973 -6.395 1.00 69.44 61 ARG A N 1
ATOM 453 C CA . ARG A 1 61 ? -6.799 -12.914 -6.360 1.00 69.44 61 ARG A CA 1
ATOM 454 C C . ARG A 1 61 ? -7.408 -12.816 -7.752 1.00 69.44 61 ARG A C 1
ATOM 456 O O . ARG A 1 61 ? -8.346 -13.537 -8.075 1.00 69.44 61 ARG A O 1
ATOM 463 N N . LYS A 1 62 ? -6.853 -11.956 -8.608 1.00 64.75 62 LYS A N 1
ATOM 464 C CA . LYS A 1 62 ? -7.329 -11.803 -9.989 1.00 64.75 62 LYS A CA 1
ATOM 465 C C . LYS A 1 62 ? -7.160 -13.093 -10.790 1.00 64.75 62 LYS A C 1
ATOM 467 O O . LYS A 1 62 ? -8.028 -13.447 -11.584 1.00 64.75 62 LYS A O 1
ATOM 472 N N . ALA A 1 63 ? -6.047 -13.789 -10.584 1.00 60.56 63 ALA A N 1
ATOM 473 C CA . ALA A 1 63 ? -5.786 -15.074 -11.212 1.00 60.56 63 ALA A CA 1
ATOM 474 C C . ALA A 1 63 ? -6.781 -16.151 -10.726 1.00 60.56 63 ALA A C 1
ATOM 476 O O . ALA A 1 63 ? -7.362 -16.868 -11.541 1.00 60.56 63 ALA A O 1
ATOM 477 N N . GLN A 1 64 ? -7.074 -16.185 -9.422 1.00 65.81 64 GLN A N 1
ATOM 478 C CA . GLN A 1 64 ? -8.109 -17.036 -8.826 1.00 65.81 64 GLN A CA 1
ATOM 479 C C . GLN A 1 64 ? -9.507 -16.754 -9.403 1.00 65.81 64 GLN A C 1
ATOM 481 O O . GLN A 1 64 ? -10.219 -17.691 -9.768 1.00 65.81 64 GLN A O 1
ATOM 486 N N . GLU A 1 65 ? -9.897 -15.485 -9.541 1.00 66.25 65 GLU A N 1
ATOM 487 C CA . GLU A 1 65 ? -11.175 -15.093 -10.151 1.00 66.25 65 GLU A CA 1
ATOM 488 C C . GLU A 1 65 ? -11.282 -15.545 -11.610 1.00 66.25 65 GLU A C 1
ATOM 490 O O . GLU A 1 65 ? -12.313 -16.078 -12.019 1.00 66.25 65 GLU A O 1
ATOM 495 N N . GLN A 1 66 ? -10.216 -15.375 -12.396 1.00 63.75 66 GLN A N 1
ATOM 496 C CA . GLN A 1 66 ? -10.175 -15.831 -13.787 1.00 63.75 66 GLN A CA 1
ATOM 497 C C . GLN A 1 66 ? -10.312 -17.350 -13.889 1.00 63.75 66 GLN A C 1
ATOM 499 O O . GLN A 1 66 ? -11.046 -17.843 -14.749 1.00 63.75 66 GLN A O 1
ATOM 504 N N . GLY A 1 67 ? -9.654 -18.089 -12.993 1.00 61.44 67 GLY A N 1
ATOM 505 C CA . GLY A 1 67 ? -9.778 -19.539 -12.949 1.00 61.44 67 GLY A CA 1
ATOM 506 C C . GLY A 1 67 ? -11.180 -20.010 -12.580 1.00 61.44 67 GLY A C 1
ATOM 507 O O . GLY A 1 67 ? -11.716 -20.915 -13.223 1.00 61.44 67 GLY A O 1
ATOM 508 N N . LEU A 1 68 ? -11.825 -19.334 -11.628 1.00 64.81 68 LEU A N 1
ATOM 509 C CA . LEU A 1 68 ? -13.203 -19.627 -11.246 1.00 64.81 68 LEU A CA 1
ATOM 510 C C . LEU A 1 68 ? -14.199 -19.289 -12.370 1.00 64.81 68 LEU A C 1
ATOM 512 O O . LEU A 1 68 ? -15.066 -20.103 -12.675 1.00 64.81 68 LEU A O 1
ATOM 516 N N . GLN A 1 69 ? -14.048 -18.140 -13.037 1.00 64.81 69 GLN A N 1
ATOM 517 C CA . GLN A 1 69 ? -14.882 -17.744 -14.183 1.00 64.81 69 GLN A CA 1
ATOM 518 C C . GLN A 1 69 ? -14.779 -18.734 -15.344 1.00 64.81 69 GLN A C 1
ATOM 520 O O . GLN A 1 69 ? -15.778 -19.042 -15.995 1.00 64.81 69 GLN A O 1
ATOM 525 N N . PHE A 1 70 ? -13.576 -19.244 -15.604 1.00 64.31 70 PHE A N 1
ATOM 526 C CA . PHE A 1 70 ? -13.363 -20.252 -16.630 1.00 64.31 70 PHE A CA 1
ATOM 527 C C . PHE A 1 70 ? -14.033 -21.582 -16.255 1.00 64.31 70 PHE A C 1
ATOM 529 O O . PHE A 1 70 ? -14.757 -22.154 -17.070 1.00 64.31 70 PHE A O 1
ATOM 536 N N . ALA A 1 71 ? -13.877 -22.033 -15.005 1.00 60.78 71 ALA A N 1
ATOM 537 C CA . ALA A 1 71 ? -14.525 -23.246 -14.507 1.00 60.78 71 ALA A CA 1
ATOM 538 C C . ALA A 1 71 ? -16.064 -23.135 -14.476 1.00 60.78 71 ALA A C 1
ATOM 540 O O . ALA A 1 71 ? -16.761 -24.129 -14.671 1.00 60.78 71 ALA A O 1
ATOM 541 N N . GLN A 1 72 ? -16.610 -21.936 -14.259 1.00 63.28 72 GLN A N 1
ATOM 542 C CA . GLN A 1 72 ? -18.052 -21.653 -14.259 1.00 63.28 72 GLN A CA 1
ATOM 543 C C . GLN A 1 72 ? -18.626 -21.361 -15.655 1.00 63.28 72 GLN A C 1
ATOM 545 O O . GLN A 1 72 ? -19.828 -21.128 -15.791 1.00 63.28 72 GLN A O 1
ATOM 550 N N . ASN A 1 73 ? -17.803 -21.369 -16.708 1.00 66.94 73 ASN A N 1
ATOM 551 C CA . ASN A 1 73 ? -18.266 -21.096 -18.061 1.00 66.94 73 ASN A CA 1
ATOM 552 C C . ASN A 1 73 ? -19.328 -22.124 -18.487 1.00 66.94 73 ASN A C 1
ATOM 554 O O . ASN A 1 73 ? -19.092 -23.333 -18.467 1.00 66.94 73 ASN A O 1
ATOM 558 N N . ILE A 1 74 ? -20.491 -21.631 -18.922 1.00 63.28 74 ILE A N 1
ATOM 559 C CA . ILE A 1 74 ? -21.656 -22.446 -19.295 1.00 63.28 74 ILE A CA 1
ATOM 560 C C . ILE A 1 74 ? -21.301 -23.500 -20.352 1.00 63.28 74 ILE A C 1
ATOM 562 O O . ILE A 1 74 ? -21.770 -24.627 -20.255 1.00 63.28 74 ILE A O 1
ATOM 566 N N . GLN A 1 75 ? -20.438 -23.181 -21.321 1.00 61.94 75 GLN A N 1
ATOM 567 C CA . GLN A 1 75 ? -20.027 -24.134 -22.359 1.00 61.94 75 GLN A CA 1
ATOM 568 C C . GLN A 1 75 ? -19.141 -25.255 -21.799 1.00 61.94 75 GLN A C 1
ATOM 570 O O . GLN A 1 75 ? -19.249 -26.399 -22.233 1.00 61.94 75 GLN A O 1
ATOM 575 N N . VAL A 1 76 ? -18.296 -24.941 -20.813 1.00 62.53 76 VAL A N 1
ATOM 576 C CA . VAL A 1 76 ? -17.449 -25.921 -20.115 1.00 62.53 76 VAL A CA 1
ATOM 577 C C . VAL A 1 76 ? -18.315 -26.827 -19.234 1.00 62.53 76 VAL A C 1
ATOM 579 O O . VAL A 1 76 ? -18.165 -28.043 -19.275 1.00 62.53 76 VAL A O 1
ATOM 582 N N . GLN A 1 77 ? -19.291 -26.265 -18.516 1.00 64.06 77 GLN A N 1
ATOM 583 C CA . GLN A 1 77 ? -20.246 -27.018 -17.690 1.00 64.06 77 GLN A CA 1
ATOM 584 C C . GLN A 1 77 ? -21.189 -27.909 -18.525 1.00 64.06 77 GLN A C 1
ATOM 586 O O . GLN A 1 77 ? -21.429 -29.070 -18.186 1.00 64.06 77 GLN A O 1
ATOM 591 N N . GLN A 1 78 ? -21.687 -27.410 -19.660 1.00 62.84 78 GLN A N 1
ATOM 592 C CA . GLN A 1 78 ? -22.483 -28.188 -20.622 1.00 62.84 78 GLN A CA 1
ATOM 593 C C . GLN A 1 78 ? -21.678 -29.339 -21.238 1.00 62.84 78 GLN A C 1
ATOM 595 O O . GLN A 1 78 ? -22.200 -30.429 -21.455 1.00 62.84 78 GLN A O 1
ATOM 600 N N . PHE A 1 79 ? -20.385 -29.128 -21.476 1.00 63.38 79 PHE A N 1
ATOM 601 C CA . PHE A 1 79 ? -19.511 -30.185 -21.958 1.00 63.38 79 PHE A CA 1
ATOM 602 C C . PHE A 1 79 ? -19.213 -31.240 -20.881 1.00 63.38 79 PHE A C 1
ATOM 604 O O . PHE A 1 79 ? -19.385 -32.431 -21.139 1.00 63.38 79 PHE A O 1
ATOM 611 N N . LEU A 1 80 ? -18.849 -30.827 -19.662 1.00 59.88 80 LEU A N 1
ATOM 612 C CA . LEU A 1 80 ? -18.600 -31.747 -18.543 1.00 59.88 80 LEU A CA 1
ATOM 613 C C . LEU A 1 80 ? -19.837 -32.595 -18.205 1.00 59.88 80 LEU A C 1
ATOM 615 O O . LEU A 1 80 ? -19.710 -33.764 -17.847 1.00 59.88 80 LEU A O 1
ATOM 619 N N . SER A 1 81 ? -21.041 -32.046 -18.388 1.00 57.59 81 SER A N 1
ATOM 620 C CA . SER A 1 81 ? -22.295 -32.797 -18.243 1.00 57.59 81 SER A CA 1
ATOM 621 C C . SER A 1 81 ? -22.586 -33.760 -19.405 1.00 57.59 81 SER A C 1
ATOM 623 O O . SER A 1 81 ? -23.209 -34.795 -19.173 1.00 57.59 81 SER A O 1
ATOM 625 N N . SER A 1 82 ? -22.090 -33.490 -20.620 1.00 58.75 82 SER A N 1
ATOM 626 C CA . SER A 1 82 ? -22.250 -34.364 -21.799 1.00 58.75 82 SER A CA 1
ATOM 627 C C . SER A 1 82 ? -21.341 -35.605 -21.812 1.00 58.75 82 SER A C 1
ATOM 629 O O . SER A 1 82 ? -21.655 -36.589 -22.478 1.00 58.75 82 SER A O 1
ATOM 631 N N . LEU A 1 83 ? -20.246 -35.607 -21.040 1.00 56.44 83 LEU A N 1
ATOM 632 C CA . LEU A 1 83 ? -19.300 -36.734 -20.963 1.00 56.44 83 LEU A CA 1
ATOM 633 C C . LEU A 1 83 ? -19.907 -38.014 -20.355 1.00 56.44 83 LEU A C 1
ATOM 635 O O . LEU A 1 83 ? -19.375 -39.099 -20.569 1.00 56.44 83 LEU A O 1
ATOM 639 N N . ASN A 1 84 ? -21.031 -37.907 -19.638 1.00 52.78 84 ASN A N 1
ATOM 640 C CA . ASN A 1 84 ? -21.677 -39.032 -18.952 1.00 52.78 84 ASN A CA 1
ATOM 641 C C . ASN A 1 84 ? -22.894 -39.620 -19.693 1.00 52.78 84 ASN A C 1
ATOM 643 O O . ASN A 1 84 ? -23.466 -40.609 -19.231 1.00 52.78 84 ASN A O 1
ATOM 647 N N . THR A 1 85 ? -23.306 -39.063 -20.838 1.00 51.06 85 THR A N 1
ATOM 648 C CA . THR A 1 85 ? -24.321 -39.701 -21.692 1.00 51.06 85 THR A CA 1
ATOM 649 C C . THR A 1 85 ? -23.646 -40.730 -22.595 1.00 51.06 85 THR A C 1
ATOM 651 O O . THR A 1 85 ? -22.946 -40.384 -23.544 1.00 51.06 85 THR A O 1
ATOM 654 N N . VAL A 1 86 ? -23.820 -42.007 -22.253 1.00 47.03 86 VAL A N 1
ATOM 655 C CA . VAL A 1 86 ? -23.195 -43.163 -22.910 1.00 47.03 86 VAL A CA 1
ATOM 656 C C . VAL A 1 86 ? -23.387 -43.136 -24.435 1.00 47.03 86 VAL A C 1
ATOM 658 O O . VAL A 1 86 ? -24.489 -42.931 -24.938 1.00 47.03 86 VAL A O 1
ATOM 661 N N . SER A 1 87 ? -22.301 -43.455 -25.150 1.00 44.88 87 SER A N 1
ATOM 662 C CA . SER A 1 87 ? -22.237 -43.868 -26.566 1.00 44.88 87 SER A CA 1
ATOM 663 C C . SER A 1 87 ? -22.458 -42.809 -27.659 1.00 44.88 87 SER A C 1
ATOM 665 O O . SER A 1 87 ? -23.262 -42.994 -28.565 1.00 44.88 87 SER A O 1
ATOM 667 N N . SER A 1 88 ? -21.652 -41.743 -27.686 1.00 36.09 88 SER A N 1
ATOM 668 C CA . SER A 1 88 ? -21.480 -40.955 -28.921 1.00 36.09 88 SER A CA 1
ATOM 669 C C . SER A 1 88 ? -20.009 -40.646 -29.223 1.00 36.09 88 SER A C 1
ATOM 671 O O . SER A 1 88 ? -19.448 -39.652 -28.795 1.00 36.09 88 SER A O 1
ATOM 673 N N . SER A 1 89 ? -19.402 -41.540 -30.010 1.00 41.44 89 SER A N 1
ATOM 674 C CA . SER A 1 89 ? -18.182 -41.401 -30.827 1.00 41.44 89 SER A CA 1
ATOM 675 C C . SER A 1 89 ? -16.917 -40.771 -30.198 1.00 41.44 89 SER A C 1
ATOM 677 O O . SER A 1 89 ? -16.884 -39.605 -29.815 1.00 41.44 89 SER A O 1
ATOM 679 N N . LYS A 1 90 ? -15.786 -41.488 -30.295 1.00 51.88 90 LYS A N 1
ATOM 680 C CA . LYS A 1 90 ? -14.419 -40.917 -30.205 1.00 51.88 90 LYS A CA 1
ATOM 681 C C . LYS A 1 90 ? -14.253 -39.610 -31.014 1.00 51.88 90 LYS A C 1
ATOM 683 O O . LYS A 1 90 ? -13.464 -38.752 -30.649 1.00 51.88 90 LYS A O 1
ATOM 688 N N . PHE A 1 91 ? -15.044 -39.442 -32.073 1.00 44.00 91 PHE A N 1
ATOM 689 C CA . PHE A 1 91 ? -15.061 -38.272 -32.949 1.00 44.00 91 PHE A CA 1
ATOM 690 C C . PHE A 1 91 ? -15.648 -37.003 -32.294 1.00 44.00 91 PHE A C 1
ATOM 692 O O . PHE A 1 91 ? -15.192 -35.892 -32.568 1.00 44.00 91 PHE A O 1
ATOM 699 N N . TYR A 1 92 ? -16.634 -37.147 -31.399 1.00 45.97 92 TYR A N 1
ATOM 700 C CA . TYR A 1 92 ? -17.206 -36.027 -30.642 1.00 45.97 92 TYR A CA 1
ATOM 701 C C . TYR A 1 92 ? -16.236 -35.529 -29.561 1.00 45.97 92 TYR A C 1
ATOM 703 O O . TYR A 1 92 ? -16.143 -34.322 -29.343 1.00 45.97 92 TYR A O 1
ATOM 711 N N . SER A 1 93 ? -15.456 -36.422 -28.934 1.00 54.38 93 SER A N 1
ATOM 712 C CA . SER A 1 93 ? -14.478 -36.021 -27.914 1.00 54.38 93 SER A CA 1
ATOM 713 C C . SER A 1 93 ? -13.265 -35.296 -28.508 1.00 54.38 93 SER A C 1
ATOM 715 O O . SER A 1 93 ? -12.821 -34.310 -27.926 1.00 54.38 93 SER A O 1
ATOM 717 N N . GLU A 1 94 ? -12.773 -35.686 -29.690 1.00 60.62 94 GLU A N 1
ATOM 718 C CA . GLU A 1 94 ? -11.650 -34.997 -30.352 1.00 60.62 94 GLU A CA 1
ATOM 719 C C . GLU A 1 94 ? -12.019 -33.603 -30.864 1.00 60.62 94 GLU A C 1
ATOM 721 O O . GLU A 1 94 ? -11.265 -32.648 -30.664 1.00 60.62 94 GLU A O 1
ATOM 726 N N . LYS A 1 95 ? -13.205 -33.446 -31.465 1.00 61.34 95 LYS A N 1
ATOM 727 C CA . LYS A 1 95 ? -13.668 -32.140 -31.953 1.00 61.34 95 LYS A CA 1
ATOM 728 C C . LYS A 1 95 ? -13.859 -31.145 -30.809 1.00 61.34 95 LYS A C 1
ATOM 730 O O . LYS A 1 95 ? -13.515 -29.975 -30.954 1.00 61.34 95 LYS A O 1
ATOM 735 N N . ILE A 1 96 ? -14.367 -31.608 -29.666 1.00 58.81 96 ILE A N 1
ATOM 736 C CA . ILE A 1 96 ? -14.566 -30.749 -28.495 1.00 58.81 96 ILE A CA 1
ATOM 737 C C . ILE A 1 96 ? -13.246 -30.483 -27.761 1.00 58.81 96 ILE A C 1
ATOM 739 O O . ILE A 1 96 ? -13.026 -29.353 -27.329 1.00 58.81 96 ILE A O 1
ATOM 743 N N . LYS A 1 97 ? -12.324 -31.458 -27.695 1.00 64.81 97 LYS A N 1
ATOM 744 C CA . LYS A 1 97 ? -10.941 -31.213 -27.253 1.00 64.81 97 LYS A CA 1
ATOM 745 C C . LYS A 1 97 ? -10.288 -30.111 -28.086 1.00 64.81 97 LYS A C 1
ATOM 747 O O . LYS A 1 97 ? -9.736 -29.184 -27.509 1.00 64.81 97 LYS A O 1
ATOM 752 N N . ALA A 1 98 ? -10.430 -30.150 -29.412 1.00 66.50 98 ALA A N 1
ATOM 753 C CA . ALA A 1 98 ? -9.903 -29.116 -30.301 1.00 66.50 98 ALA A CA 1
ATOM 754 C C . ALA A 1 98 ? -10.564 -27.739 -30.085 1.00 66.50 98 ALA A C 1
ATOM 756 O O . ALA A 1 98 ? -9.884 -26.714 -30.132 1.00 66.50 98 ALA A O 1
ATOM 757 N N . ASP A 1 99 ? -11.872 -27.696 -29.818 1.00 65.06 99 ASP A N 1
ATOM 758 C CA . ASP A 1 99 ? -12.605 -26.450 -29.550 1.00 65.06 99 ASP A CA 1
ATOM 759 C C . ASP A 1 99 ? -12.246 -25.833 -28.190 1.00 65.06 99 ASP A C 1
ATOM 761 O O . ASP A 1 99 ? -12.096 -24.615 -28.081 1.00 65.06 99 ASP A O 1
ATOM 765 N N . LEU A 1 100 ? -12.062 -26.664 -27.159 1.00 64.50 100 LEU A N 1
ATOM 766 C CA . LEU A 1 100 ? -11.542 -26.233 -25.862 1.00 64.50 100 LEU A CA 1
ATOM 767 C C . LEU A 1 100 ? -10.086 -25.785 -25.984 1.00 64.50 100 LEU A C 1
ATOM 769 O O . LEU A 1 100 ? -9.738 -24.740 -25.448 1.00 64.50 100 LEU A O 1
ATOM 773 N N . GLN A 1 101 ? -9.267 -26.491 -26.765 1.00 69.12 101 GLN A N 1
ATOM 774 C CA . GLN A 1 101 ? -7.868 -26.137 -26.992 1.00 69.12 101 GLN A CA 1
ATOM 775 C C . GLN A 1 101 ? -7.702 -24.817 -27.755 1.00 69.12 101 GLN A C 1
ATOM 777 O O . GLN A 1 101 ? -6.792 -24.053 -27.456 1.00 69.12 101 GLN A O 1
ATOM 782 N N . LYS A 1 102 ? -8.632 -24.476 -28.658 1.00 66.12 102 LYS A N 1
ATOM 783 C CA . LYS A 1 102 ? -8.712 -23.141 -29.284 1.00 66.12 102 LYS A CA 1
ATOM 784 C C . LYS A 1 102 ? -9.158 -22.031 -28.328 1.00 66.12 102 LYS A C 1
ATOM 786 O O . LYS A 1 102 ? -8.891 -20.863 -28.600 1.00 66.12 102 LYS A O 1
ATOM 791 N N . LYS A 1 103 ? -9.889 -22.374 -27.263 1.00 61.53 103 LYS A N 1
ATOM 792 C CA . LYS A 1 103 ? -10.432 -21.428 -26.271 1.00 61.53 103 LYS A CA 1
ATOM 793 C C . LYS A 1 103 ? -9.560 -21.280 -25.023 1.00 61.53 103 LYS A C 1
ATOM 795 O O . LYS A 1 103 ? -9.822 -20.380 -24.226 1.00 61.53 103 LYS A O 1
ATOM 800 N N . LEU A 1 104 ? -8.549 -22.131 -24.845 1.00 62.91 104 LEU A N 1
ATOM 801 C CA . LEU A 1 104 ? -7.525 -21.956 -23.820 1.00 62.91 104 LEU A CA 1
ATOM 802 C C . LEU A 1 104 ? -6.757 -20.656 -24.115 1.00 62.91 104 LEU A C 1
ATOM 804 O O . LEU A 1 104 ? -6.163 -20.488 -25.178 1.00 62.91 104 LEU A O 1
ATOM 808 N N . ASN A 1 105 ? -6.801 -19.705 -23.180 1.00 59.16 105 ASN A N 1
ATOM 809 C CA . ASN A 1 105 ? -5.924 -18.533 -23.211 1.00 59.16 105 ASN A CA 1
ATOM 810 C C . ASN A 1 105 ? -4.469 -18.971 -22.968 1.00 59.16 105 ASN A C 1
ATOM 812 O O . ASN A 1 105 ? -4.244 -19.966 -22.290 1.00 59.16 105 ASN A O 1
ATOM 816 N N . GLN A 1 106 ? -3.488 -18.162 -23.393 1.00 58.44 106 GLN A N 1
ATOM 817 C CA . GLN A 1 106 ? -2.046 -18.395 -23.150 1.00 58.44 106 GLN A CA 1
ATOM 818 C C . GLN A 1 106 ? -1.660 -18.614 -21.670 1.00 58.44 106 GLN A C 1
ATOM 820 O O . GLN A 1 106 ? -0.547 -19.025 -21.389 1.00 58.44 106 GLN A O 1
ATOM 825 N N . SER A 1 107 ? -2.541 -18.295 -20.719 1.00 59.06 107 SER A N 1
ATOM 826 C CA . SER A 1 107 ? -2.303 -18.423 -19.274 1.00 59.06 107 SER A CA 1
ATOM 827 C C . SER A 1 107 ? -2.790 -19.752 -18.685 1.00 59.06 107 SER A C 1
ATOM 829 O O . SER A 1 107 ? -2.588 -19.989 -17.499 1.00 59.06 107 SER A O 1
ATOM 831 N N . VAL A 1 108 ? -3.483 -20.587 -19.467 1.00 67.81 108 VAL A N 1
ATOM 832 C CA . VAL A 1 108 ? -4.009 -21.886 -19.021 1.00 67.81 108 VAL A CA 1
ATOM 833 C C . VAL A 1 108 ? -3.166 -22.992 -19.638 1.00 67.81 108 VAL A C 1
ATOM 835 O O . VAL A 1 108 ? -3.095 -23.099 -20.857 1.00 67.81 108 VAL A O 1
ATOM 838 N N . VAL A 1 109 ? -2.550 -23.805 -18.789 1.00 72.19 109 VAL A N 1
ATOM 839 C CA . VAL A 1 109 ? -1.620 -24.876 -19.182 1.00 72.19 109 VAL A CA 1
ATOM 840 C C . VAL A 1 109 ? -2.399 -26.117 -19.564 1.00 72.19 109 VAL A C 1
ATOM 842 O O . VAL A 1 109 ? -2.197 -26.684 -20.632 1.00 72.19 109 VAL A O 1
ATOM 845 N N . GLY A 1 110 ? -3.364 -26.494 -18.724 1.00 74.94 110 GLY A N 1
ATOM 846 C CA . GLY A 1 110 ? -4.187 -27.664 -18.968 1.00 74.94 110 GLY A CA 1
ATOM 847 C C . GLY A 1 110 ? -5.386 -27.763 -18.037 1.00 74.94 110 GLY A C 1
ATOM 848 O O . GLY A 1 110 ? -5.447 -27.144 -16.973 1.00 74.94 110 GLY A O 1
ATOM 849 N N . ILE A 1 111 ? -6.367 -28.547 -18.465 1.00 74.94 111 ILE A N 1
ATOM 850 C CA . ILE A 1 111 ? -7.579 -28.879 -17.721 1.00 74.94 111 ILE A CA 1
ATOM 851 C C . ILE A 1 111 ? -7.653 -30.395 -17.624 1.00 74.94 111 ILE A C 1
ATOM 853 O O . ILE A 1 111 ? -7.595 -31.073 -18.651 1.00 74.94 111 ILE A O 1
ATOM 857 N N . ALA A 1 112 ? -7.875 -30.915 -16.422 1.00 75.81 112 ALA A N 1
ATOM 858 C CA . ALA A 1 112 ? -8.178 -32.317 -16.199 1.00 75.81 112 ALA A CA 1
ATOM 859 C C . ALA A 1 112 ? -9.503 -32.492 -15.455 1.00 75.81 112 ALA A C 1
ATOM 861 O O . ALA A 1 112 ? -9.847 -31.717 -14.563 1.00 75.81 112 ALA A O 1
ATOM 862 N N . TYR A 1 113 ? -10.253 -33.527 -15.822 1.00 74.06 113 TYR A N 1
ATOM 863 C CA . TYR A 1 113 ? -11.467 -33.931 -15.121 1.00 74.06 113 TYR A CA 1
ATOM 864 C C . TYR A 1 113 ? -11.270 -35.303 -14.481 1.00 74.06 113 TYR A C 1
ATOM 866 O O . TYR A 1 113 ? -10.894 -36.270 -15.155 1.00 74.06 113 TYR A O 1
ATOM 874 N N . LEU A 1 114 ? -11.545 -35.355 -13.181 1.00 74.06 114 LEU A N 1
ATOM 875 C CA . LEU A 1 114 ? -11.520 -36.549 -12.353 1.00 74.06 114 LEU A CA 1
ATOM 876 C C . LEU A 1 114 ? -12.957 -36.969 -12.034 1.00 74.06 114 LEU A C 1
ATOM 878 O O . LEU A 1 114 ? -13.794 -36.135 -11.674 1.00 74.06 114 LEU A O 1
ATOM 882 N N . ASP A 1 115 ? -13.247 -38.260 -12.158 1.00 67.12 115 ASP A N 1
ATOM 883 C CA . ASP A 1 115 ? -14.532 -38.808 -11.726 1.00 67.12 115 ASP A CA 1
ATOM 884 C C . ASP A 1 115 ? -14.623 -38.963 -10.196 1.00 67.12 115 ASP A C 1
ATOM 886 O O . ASP A 1 115 ? -13.703 -38.636 -9.447 1.00 67.12 115 ASP A O 1
ATOM 890 N N . SER A 1 116 ? -15.753 -39.489 -9.715 1.00 65.44 116 SER A N 1
ATOM 891 C CA . SER A 1 116 ? -15.999 -39.731 -8.286 1.00 65.44 116 SER A CA 1
ATOM 892 C C . SER A 1 116 ? -15.042 -40.745 -7.637 1.00 65.44 116 SER A C 1
ATOM 894 O O . SER A 1 116 ? -15.105 -40.937 -6.429 1.00 65.44 116 SER A O 1
ATOM 896 N N . GLN A 1 117 ? -14.234 -41.461 -8.426 1.00 65.44 117 GLN A N 1
ATOM 897 C CA . GLN A 1 117 ? -13.207 -42.404 -7.975 1.00 65.44 117 GLN A CA 1
ATOM 898 C C . GLN A 1 117 ? -11.789 -41.825 -8.150 1.00 65.44 117 GLN A C 1
ATOM 900 O O . GLN A 1 117 ? -10.813 -42.565 -8.043 1.00 65.44 117 GLN A O 1
ATOM 905 N N . ASN A 1 118 ? -11.663 -40.515 -8.409 1.00 64.88 118 ASN A N 1
ATOM 906 C CA . ASN A 1 118 ? -10.413 -39.820 -8.728 1.00 64.88 118 ASN A CA 1
ATOM 907 C C . ASN A 1 118 ? -9.681 -40.374 -9.969 1.00 64.88 118 ASN A C 1
ATOM 909 O O . ASN A 1 118 ? -8.477 -40.163 -10.116 1.00 64.88 118 ASN A O 1
ATOM 913 N N . GLN A 1 119 ? -10.376 -41.050 -10.893 1.00 67.06 119 GLN A N 1
ATOM 914 C CA . GLN A 1 119 ? -9.770 -41.495 -12.150 1.00 67.06 119 GLN A CA 1
ATOM 915 C C . GLN A 1 119 ? -9.865 -40.411 -13.231 1.00 67.06 119 GLN A C 1
ATOM 917 O O . GLN A 1 119 ? -10.895 -39.751 -13.396 1.00 67.06 119 GLN A O 1
ATOM 922 N N . LYS A 1 120 ? -8.769 -40.223 -13.983 1.00 70.62 120 LYS A N 1
ATOM 923 C CA . LYS A 1 120 ? -8.657 -39.232 -15.064 1.00 70.62 120 LYS A CA 1
ATOM 924 C C . LYS A 1 120 ? -9.510 -39.646 -16.261 1.00 70.62 120 LYS A C 1
ATOM 926 O O . LYS A 1 120 ? -9.165 -40.580 -16.977 1.00 70.62 120 LYS A O 1
ATOM 931 N N . GLN A 1 121 ? -10.588 -38.908 -16.507 1.00 69.94 121 GLN A N 1
ATOM 932 C CA . GLN A 1 121 ? -11.496 -39.154 -17.634 1.00 69.94 121 GLN A CA 1
ATOM 933 C C . GLN A 1 121 ? -11.197 -38.246 -18.833 1.00 69.94 121 GLN A C 1
ATOM 935 O O . GLN A 1 121 ? -11.456 -38.607 -19.982 1.00 69.94 121 GLN A O 1
ATOM 940 N N . LEU A 1 122 ? -10.638 -37.057 -18.589 1.00 70.12 122 LEU A N 1
ATOM 941 C CA . LEU A 1 122 ? -10.317 -36.102 -19.643 1.00 70.12 122 LEU A CA 1
ATOM 942 C C . LEU A 1 122 ? -9.120 -35.235 -19.261 1.00 70.12 122 LEU A C 1
ATOM 944 O O . LEU A 1 122 ? -9.017 -34.796 -18.121 1.00 70.12 122 LEU A O 1
ATOM 948 N N . GLU A 1 123 ? -8.282 -34.942 -20.251 1.00 74.56 123 GLU A N 1
ATOM 949 C CA . GLU A 1 123 ? -7.202 -33.963 -20.180 1.00 74.56 123 GLU A CA 1
ATOM 950 C C . GLU A 1 123 ? -7.143 -33.176 -21.497 1.00 74.56 123 GLU A C 1
ATOM 952 O O . GLU A 1 123 ? -7.280 -33.764 -22.581 1.00 74.56 123 GLU A O 1
ATOM 957 N N . VAL A 1 124 ? -7.024 -31.850 -21.394 1.00 71.19 124 VAL A N 1
ATOM 958 C CA . VAL A 1 124 ? -6.982 -30.901 -22.517 1.00 71.19 124 VAL A CA 1
ATOM 959 C C . VAL A 1 124 ? -5.926 -29.837 -22.229 1.00 71.19 124 VAL A C 1
ATOM 961 O O . VAL A 1 124 ? -5.983 -29.217 -21.172 1.00 71.19 124 VAL A O 1
ATOM 964 N N . GLY A 1 125 ? -5.015 -29.589 -23.172 1.00 74.44 125 GLY A N 1
ATOM 965 C CA . GLY A 1 125 ? -3.843 -28.726 -22.973 1.00 74.44 125 GLY A CA 1
ATOM 966 C C . GLY A 1 125 ? -2.562 -29.547 -22.826 1.00 74.44 125 GLY A C 1
ATOM 967 O O . GLY A 1 125 ? -2.493 -30.662 -23.348 1.00 74.44 125 GLY A O 1
ATOM 968 N N . GLU A 1 126 ? -1.556 -28.998 -22.152 1.00 72.25 126 GLU A N 1
ATOM 969 C CA . GLU A 1 126 ? -0.352 -29.747 -21.791 1.00 72.25 126 GLU A CA 1
ATOM 970 C C . GLU A 1 126 ? -0.667 -30.799 -20.717 1.00 72.25 126 GLU A C 1
ATOM 972 O O . GLU A 1 126 ? -1.521 -30.554 -19.855 1.00 72.25 126 GLU A O 1
ATOM 977 N N . PRO A 1 127 ? -0.019 -31.978 -20.775 1.00 71.88 127 PRO A N 1
ATOM 978 C CA . PRO A 1 127 ? -0.198 -33.007 -19.764 1.00 71.88 127 PRO A CA 1
ATOM 979 C C . PRO A 1 127 ? 0.208 -32.454 -18.396 1.00 71.88 127 PRO A C 1
ATOM 981 O O . PRO A 1 127 ? 1.340 -32.019 -18.191 1.00 71.88 127 PRO A O 1
ATOM 984 N N . LEU A 1 128 ? -0.739 -32.454 -17.461 1.00 73.56 128 LEU A N 1
ATOM 985 C CA . LEU A 1 128 ? -0.522 -31.975 -16.107 1.00 73.56 128 LEU A CA 1
ATOM 986 C C . LEU A 1 128 ? 0.407 -32.960 -15.374 1.00 73.56 128 LEU A C 1
ATOM 988 O O . LEU A 1 128 ? 0.187 -34.170 -15.454 1.00 73.56 128 LEU A O 1
ATOM 992 N N . PRO A 1 129 ? 1.419 -32.487 -14.628 1.00 72.25 129 PRO A N 1
ATOM 993 C CA . PRO A 1 129 ? 2.315 -33.379 -13.897 1.00 72.25 129 PRO A CA 1
ATOM 994 C C . PRO A 1 129 ? 1.596 -34.196 -12.820 1.00 72.25 129 PRO A C 1
ATOM 996 O O . PRO A 1 129 ? 0.717 -33.683 -12.122 1.00 72.25 129 PRO A O 1
ATOM 999 N N . ASP A 1 130 ? 2.045 -35.433 -12.593 1.00 69.12 130 ASP A N 1
ATOM 1000 C CA . ASP A 1 130 ? 1.461 -36.351 -11.599 1.00 69.12 130 ASP A CA 1
ATOM 1001 C C . ASP A 1 130 ? 1.420 -35.770 -10.171 1.00 69.12 130 ASP A C 1
ATOM 1003 O O . ASP A 1 130 ? 0.500 -36.055 -9.400 1.00 69.12 130 ASP A O 1
ATOM 1007 N N . GLN A 1 131 ? 2.365 -34.884 -9.836 1.00 66.94 131 GLN A N 1
ATOM 1008 C CA . GLN A 1 131 ? 2.419 -34.162 -8.557 1.00 66.94 131 GLN A CA 1
ATOM 1009 C C . GLN A 1 131 ? 1.168 -33.310 -8.295 1.00 66.94 131 GLN A C 1
ATOM 1011 O O . GLN A 1 131 ? 0.719 -33.195 -7.152 1.00 66.94 131 GLN A O 1
ATOM 1016 N N . VAL A 1 132 ? 0.580 -32.738 -9.352 1.00 69.44 132 VAL A N 1
ATOM 1017 C CA . VAL A 1 132 ? -0.654 -31.952 -9.262 1.00 69.44 132 VAL A CA 1
ATOM 1018 C C . VAL A 1 132 ? -1.768 -32.860 -8.748 1.00 69.44 132 VAL A C 1
ATOM 1020 O O . VAL A 1 132 ? -2.380 -32.558 -7.727 1.00 69.44 132 VAL A O 1
ATOM 1023 N N . PHE A 1 133 ? -1.959 -34.027 -9.366 1.00 70.19 133 PHE A N 1
ATOM 1024 C CA . PHE A 1 133 ? -3.023 -34.974 -9.025 1.00 70.19 133 PHE A CA 1
ATOM 1025 C C . PHE A 1 133 ? -2.862 -35.620 -7.643 1.00 70.19 133 PHE A C 1
ATOM 1027 O O . PHE A 1 133 ? -3.840 -35.725 -6.901 1.00 70.19 133 PHE A O 1
ATOM 1034 N N . GLN A 1 134 ? -1.640 -36.007 -7.265 1.00 64.62 134 GLN A N 1
ATOM 1035 C CA . GLN A 1 134 ? -1.367 -36.638 -5.966 1.00 64.62 134 GLN A CA 1
ATOM 1036 C C . GLN A 1 134 ? -1.737 -35.723 -4.793 1.00 64.62 134 GLN A C 1
ATOM 1038 O O . GLN A 1 134 ? -2.339 -36.176 -3.817 1.00 64.62 134 GLN A O 1
ATOM 1043 N N . SER A 1 135 ? -1.476 -34.420 -4.926 1.00 61.97 135 SER A N 1
ATOM 1044 C CA . SER A 1 135 ? -1.764 -33.427 -3.887 1.00 61.97 135 SER A CA 1
ATOM 1045 C C . SER A 1 135 ? -3.262 -33.197 -3.624 1.00 61.97 135 SER A C 1
ATOM 1047 O O . SER A 1 135 ? -3.617 -32.558 -2.631 1.00 61.97 135 SER A O 1
ATOM 1049 N N . PHE A 1 136 ? -4.154 -33.667 -4.501 1.00 61.12 136 PHE A N 1
ATOM 1050 C CA . PHE A 1 136 ? -5.597 -33.396 -4.446 1.00 61.12 136 PHE A CA 1
ATOM 1051 C C . PHE A 1 136 ? -6.455 -34.578 -4.002 1.00 61.12 136 PHE A C 1
ATOM 1053 O O . PHE A 1 136 ? -7.673 -34.452 -3.905 1.00 61.12 136 PHE A O 1
ATOM 1060 N N . SER A 1 137 ? -5.825 -35.709 -3.701 1.00 55.81 137 SER A N 1
ATOM 1061 C CA . SER A 1 137 ? -6.487 -36.989 -3.455 1.00 55.81 137 SER A CA 1
ATOM 1062 C C . SER A 1 137 ? -7.322 -37.074 -2.161 1.00 55.81 137 SER A C 1
ATOM 1064 O O . SER A 1 137 ? -8.002 -38.079 -1.970 1.00 55.81 137 SER A O 1
ATOM 1066 N N . SER A 1 138 ? -7.341 -36.042 -1.304 1.00 52.56 138 SER A N 1
ATOM 1067 C CA . SER A 1 138 ? -7.875 -36.139 0.066 1.00 52.56 138 SER A CA 1
ATOM 1068 C C . SER A 1 138 ? -9.059 -35.232 0.441 1.00 52.56 138 SER A C 1
ATOM 1070 O O . SER A 1 138 ? -9.569 -35.391 1.546 1.00 52.56 138 SER A O 1
ATOM 1072 N N . ASP A 1 139 ? -9.538 -34.305 -0.406 1.00 52.75 139 ASP A N 1
ATOM 1073 C CA . ASP A 1 139 ? -10.525 -33.308 0.065 1.00 52.75 139 ASP A CA 1
ATOM 1074 C C . ASP A 1 139 ? -11.425 -32.723 -1.054 1.00 52.75 139 ASP A C 1
ATOM 1076 O O . ASP A 1 139 ? -11.075 -31.748 -1.722 1.00 52.75 139 ASP A O 1
ATOM 1080 N N . THR A 1 140 ? -12.598 -33.325 -1.289 1.00 50.81 140 THR A N 1
ATOM 1081 C CA . THR A 1 140 ? -13.441 -33.095 -2.488 1.00 50.81 140 THR A CA 1
ATOM 1082 C C . THR A 1 140 ? -14.540 -32.031 -2.349 1.00 50.81 140 THR A C 1
ATOM 1084 O O . THR A 1 140 ? -15.262 -31.781 -3.312 1.00 50.81 140 THR A O 1
ATOM 1087 N N . ASN A 1 141 ? -14.710 -31.397 -1.183 1.00 44.94 141 ASN A N 1
ATOM 1088 C CA . ASN A 1 141 ? -15.945 -30.651 -0.877 1.00 44.94 141 ASN A CA 1
ATOM 1089 C C . ASN A 1 141 ? -15.896 -29.122 -1.038 1.00 44.94 141 ASN A C 1
ATOM 1091 O O . ASN A 1 141 ? -16.921 -28.469 -0.858 1.00 44.94 141 ASN A O 1
ATOM 1095 N N . LEU A 1 142 ? -14.762 -28.523 -1.405 1.00 52.09 142 LEU A N 1
ATOM 1096 C CA . LEU A 1 142 ? -14.648 -27.067 -1.566 1.00 52.09 142 LEU A CA 1
ATOM 1097 C C . LEU A 1 142 ? -13.860 -26.728 -2.831 1.00 52.09 142 LEU A C 1
ATOM 1099 O O . LEU A 1 142 ? -12.857 -27.373 -3.132 1.00 52.09 142 LEU A O 1
ATOM 1103 N N . SER A 1 143 ? -14.283 -25.686 -3.550 1.00 53.38 143 SER A N 1
ATOM 1104 C CA . SER A 1 143 ? -13.487 -25.086 -4.620 1.00 53.38 143 SER A CA 1
ATOM 1105 C C . SER A 1 143 ? -12.229 -24.457 -4.019 1.00 53.38 143 SER A C 1
ATOM 1107 O O . SER A 1 143 ? -12.249 -23.320 -3.546 1.00 53.38 143 SER A O 1
ATOM 1109 N N . LYS A 1 144 ? -11.155 -25.247 -3.954 1.00 60.25 144 LYS A N 1
ATOM 1110 C CA . LYS A 1 144 ? -9.860 -24.859 -3.391 1.00 60.25 144 LYS A CA 1
ATOM 1111 C C . LYS A 1 144 ? -8.931 -24.387 -4.508 1.00 60.25 144 LYS A C 1
ATOM 1113 O O . LYS A 1 144 ? -9.011 -24.848 -5.643 1.00 60.25 144 LYS A O 1
ATOM 1118 N N . VAL A 1 145 ? -8.028 -23.473 -4.180 1.00 57.47 145 VAL A N 1
ATOM 1119 C CA . VAL A 1 145 ? -6.899 -23.118 -5.045 1.00 57.47 145 VAL A CA 1
ATOM 1120 C C . VAL A 1 145 ? -5.642 -23.670 -4.392 1.00 57.47 145 VAL A C 1
ATOM 1122 O O . VAL A 1 145 ? -5.453 -23.490 -3.190 1.00 57.47 145 VAL A O 1
ATOM 1125 N N . LYS A 1 146 ? -4.794 -24.358 -5.158 1.00 65.81 146 LYS A N 1
ATOM 1126 C CA . LYS A 1 146 ? -3.449 -24.753 -4.715 1.00 65.81 146 LYS A CA 1
ATOM 1127 C C . LYS A 1 146 ? -2.398 -24.234 -5.681 1.00 65.81 146 LYS A C 1
ATOM 1129 O O . LYS A 1 146 ? -2.672 -24.031 -6.858 1.00 65.81 146 LYS A O 1
ATOM 1134 N N . LEU A 1 147 ? -1.198 -24.023 -5.164 1.00 62.00 147 LEU A N 1
ATOM 1135 C CA . LEU A 1 147 ? -0.045 -23.546 -5.917 1.00 62.00 147 LEU A CA 1
ATOM 1136 C C . LEU A 1 147 ? 0.961 -24.678 -6.101 1.00 62.00 147 LEU A C 1
ATOM 1138 O O . LEU A 1 147 ? 1.171 -25.463 -5.177 1.00 62.00 147 LEU A O 1
ATOM 1142 N N . PHE A 1 148 ? 1.576 -24.729 -7.279 1.00 64.81 148 PHE A N 1
ATOM 1143 C CA . PHE A 1 148 ? 2.551 -25.738 -7.678 1.00 64.81 148 PHE A CA 1
ATOM 1144 C C . PHE A 1 148 ? 3.766 -25.077 -8.309 1.00 64.81 148 PHE A C 1
ATOM 1146 O O . PHE A 1 148 ? 3.655 -24.064 -9.000 1.00 64.81 148 PHE A O 1
ATOM 1153 N N . TRP A 1 149 ? 4.920 -25.691 -8.087 1.00 56.97 149 TRP A N 1
ATOM 1154 C CA . TRP A 1 149 ? 6.159 -25.349 -8.764 1.00 56.97 149 TRP A CA 1
ATOM 1155 C C . TRP A 1 149 ? 6.540 -26.514 -9.664 1.00 56.97 149 TRP A C 1
ATOM 1157 O O . TRP A 1 149 ? 6.782 -27.614 -9.172 1.00 56.97 149 TRP A O 1
ATOM 1167 N N . ILE A 1 150 ? 6.546 -26.287 -10.973 1.00 62.94 150 ILE A N 1
ATOM 1168 C CA . ILE A 1 150 ? 6.835 -27.315 -11.976 1.00 62.94 150 ILE A CA 1
ATOM 1169 C C . ILE A 1 150 ? 7.917 -26.732 -12.884 1.00 62.94 150 ILE A C 1
ATOM 1171 O O . ILE A 1 150 ? 7.751 -25.633 -13.393 1.00 62.94 150 ILE A O 1
ATOM 1175 N N . GLU A 1 151 ? 9.047 -27.421 -13.048 1.00 56.62 151 GLU A N 1
ATOM 1176 C CA . GLU A 1 151 ? 10.086 -27.063 -14.036 1.00 56.62 151 GLU A CA 1
ATOM 1177 C C . GLU A 1 151 ? 10.482 -25.567 -14.079 1.00 56.62 151 GLU A C 1
ATOM 1179 O O . GLU A 1 151 ? 10.707 -25.008 -15.143 1.00 56.62 151 GLU A O 1
ATOM 1184 N N . GLN A 1 152 ? 10.619 -24.927 -12.907 1.00 54.97 152 GLN A N 1
ATOM 1185 C CA . GLN A 1 152 ? 11.027 -23.514 -12.733 1.00 54.97 152 GLN A CA 1
ATOM 1186 C C . GLN A 1 152 ? 9.957 -22.449 -13.014 1.00 54.97 152 GLN A C 1
ATOM 1188 O O . GLN A 1 152 ? 10.256 -21.259 -12.915 1.00 54.97 152 GLN A O 1
ATOM 1193 N N . ASP A 1 153 ? 8.714 -22.852 -13.262 1.00 55.44 153 ASP A N 1
ATOM 1194 C CA . ASP A 1 153 ? 7.587 -21.939 -13.408 1.00 55.44 153 ASP A CA 1
ATOM 1195 C C . ASP A 1 153 ? 6.571 -22.087 -12.271 1.00 55.44 153 ASP A C 1
ATOM 1197 O O . ASP A 1 153 ? 6.402 -23.140 -11.643 1.00 55.44 153 ASP A O 1
ATOM 1201 N N . PHE A 1 154 ? 5.883 -20.980 -12.001 1.00 63.88 154 PHE A N 1
ATOM 1202 C CA . PHE A 1 154 ? 4.864 -20.897 -10.966 1.00 63.88 154 PHE A CA 1
ATOM 1203 C C . PHE A 1 154 ? 3.483 -21.179 -11.555 1.00 63.88 154 PHE A C 1
ATOM 1205 O O . PHE A 1 154 ? 3.019 -20.469 -12.455 1.00 63.88 154 PHE A O 1
ATOM 1212 N N . TYR A 1 155 ? 2.804 -22.179 -10.998 1.00 69.00 155 TYR A N 1
ATOM 1213 C CA . TYR A 1 155 ? 1.486 -22.606 -11.441 1.00 69.00 155 TYR A CA 1
ATOM 1214 C C . TYR A 1 155 ? 0.468 -22.521 -10.312 1.00 69.00 155 TYR A C 1
ATOM 1216 O O . TYR A 1 155 ? 0.773 -22.774 -9.147 1.00 69.00 155 TYR A O 1
ATOM 1224 N N . PHE A 1 156 ? -0.778 -22.212 -10.653 1.00 69.75 156 PHE A N 1
ATOM 1225 C CA . PHE A 1 156 ? -1.894 -22.342 -9.724 1.00 69.75 156 PHE A CA 1
ATOM 1226 C C . PHE A 1 156 ? -2.960 -23.249 -10.315 1.00 69.75 156 PHE A C 1
ATOM 1228 O O . PHE A 1 156 ? -3.292 -23.152 -11.494 1.00 69.75 156 PHE A O 1
ATOM 1235 N N . ALA A 1 157 ? -3.496 -24.140 -9.491 1.00 70.25 157 ALA A N 1
ATOM 1236 C CA . ALA A 1 157 ? -4.582 -25.018 -9.860 1.00 70.25 157 ALA A CA 1
ATOM 1237 C C . ALA A 1 157 ? -5.847 -24.621 -9.107 1.00 70.25 157 ALA A C 1
ATOM 1239 O O . ALA A 1 157 ? -5.839 -24.467 -7.883 1.00 70.25 157 ALA A O 1
ATOM 1240 N N . VAL A 1 158 ? -6.941 -24.488 -9.845 1.00 68.25 158 VAL A N 1
ATOM 1241 C CA . VAL A 1 158 ? -8.274 -24.282 -9.281 1.00 68.25 158 VAL A CA 1
ATOM 1242 C C . VAL A 1 158 ? -9.009 -25.612 -9.317 1.00 68.25 158 VAL A C 1
ATOM 1244 O O . VAL A 1 158 ? -9.185 -26.187 -10.394 1.00 68.25 158 VAL A O 1
ATOM 1247 N N . LEU A 1 159 ? -9.442 -26.091 -8.150 1.00 69.94 159 LEU A N 1
ATOM 1248 C CA . LEU A 1 159 ? -10.409 -27.176 -8.064 1.00 69.94 159 LEU A CA 1
ATOM 1249 C C . LEU A 1 159 ? -11.810 -26.602 -8.068 1.00 69.94 159 LEU A C 1
ATOM 1251 O O . LEU A 1 159 ? -12.107 -25.642 -7.355 1.00 69.94 159 LEU A O 1
ATOM 1255 N N . ASN A 1 160 ? -12.688 -27.243 -8.821 1.00 65.06 160 ASN A N 1
ATOM 1256 C CA . ASN A 1 160 ? -14.107 -26.965 -8.749 1.00 65.06 160 ASN A CA 1
ATOM 1257 C C . ASN A 1 160 ? -14.878 -28.291 -8.673 1.00 65.06 160 ASN A C 1
ATOM 1259 O O . ASN A 1 160 ? -14.752 -29.104 -9.598 1.00 65.06 160 ASN A O 1
ATOM 1263 N N . PRO A 1 161 ? -15.638 -28.545 -7.592 1.00 60.03 161 PRO A N 1
ATOM 1264 C CA . PRO A 1 161 ? -16.522 -29.697 -7.537 1.00 60.03 161 PRO A CA 1
ATOM 1265 C C . PRO A 1 161 ? -17.660 -29.511 -8.546 1.00 60.03 161 PRO A C 1
ATOM 1267 O O . PRO A 1 161 ? -18.405 -28.532 -8.518 1.00 60.03 161 PRO A O 1
ATOM 1270 N N . VAL A 1 162 ? -17.800 -30.468 -9.456 1.00 59.00 162 VAL A N 1
ATOM 1271 C CA . VAL A 1 162 ? -18.894 -30.539 -10.422 1.00 59.00 162 VAL A CA 1
ATOM 1272 C C . VAL A 1 162 ? -19.952 -31.466 -9.838 1.00 59.00 162 VAL A C 1
ATOM 1274 O O . VAL A 1 162 ? -19.783 -32.687 -9.801 1.00 59.00 162 VAL A O 1
ATOM 1277 N N . ILE A 1 163 ? -21.044 -30.876 -9.355 1.00 50.75 163 ILE A N 1
ATOM 1278 C CA . ILE A 1 163 ? -22.179 -31.612 -8.794 1.00 50.75 163 ILE A CA 1
ATOM 1279 C C . ILE A 1 163 ? -23.201 -31.820 -9.908 1.00 50.75 163 ILE A C 1
ATOM 1281 O O . ILE A 1 163 ? -23.801 -30.863 -10.393 1.00 50.75 163 ILE A O 1
ATOM 1285 N N . ASN A 1 164 ? -23.421 -33.072 -10.311 1.00 49.31 164 ASN A N 1
ATOM 1286 C CA . ASN A 1 164 ? -24.528 -33.428 -11.194 1.00 49.31 164 ASN A CA 1
ATOM 1287 C C . ASN A 1 164 ? -25.361 -34.553 -10.565 1.00 49.31 164 ASN A C 1
ATOM 1289 O O . ASN A 1 164 ? -24.852 -35.328 -9.759 1.00 49.31 164 ASN A O 1
ATOM 1293 N N . SER A 1 165 ? -26.636 -34.633 -10.953 1.00 42.19 165 SER A N 1
ATOM 1294 C CA . SER A 1 165 ? -27.772 -35.357 -10.344 1.00 42.19 165 SER A CA 1
ATOM 1295 C C . SER A 1 165 ? -27.578 -36.817 -9.884 1.00 42.19 165 SER A C 1
ATOM 1297 O O . SER A 1 165 ? -28.502 -37.369 -9.291 1.00 42.19 165 SER A O 1
ATOM 1299 N N . LYS A 1 166 ? -26.415 -37.455 -10.098 1.00 46.03 166 LYS A N 1
ATOM 1300 C CA . LYS A 1 166 ? -26.092 -38.792 -9.567 1.00 46.03 166 LYS A CA 1
ATOM 1301 C C . LYS A 1 166 ? -24.656 -39.009 -9.035 1.00 46.03 166 LYS A C 1
ATOM 1303 O O . LYS A 1 166 ? -24.464 -40.038 -8.398 1.00 46.03 166 LYS A O 1
ATOM 1308 N N . LYS A 1 167 ? -23.665 -38.115 -9.240 1.00 51.97 167 LYS A N 1
ATOM 1309 C CA . LYS A 1 167 ? -22.267 -38.248 -8.729 1.00 51.97 167 LYS A CA 1
ATOM 1310 C C . LYS A 1 167 ? -21.531 -36.893 -8.648 1.00 51.97 167 LYS A C 1
ATOM 1312 O O . LYS A 1 167 ? -21.791 -36.009 -9.462 1.00 51.97 167 LYS A O 1
ATOM 1317 N N . VAL A 1 168 ? -20.580 -36.767 -7.712 1.00 55.28 168 VAL A N 1
ATOM 1318 C CA . VAL A 1 168 ? -19.639 -35.630 -7.587 1.00 55.28 168 VAL A CA 1
ATOM 1319 C C . VAL A 1 168 ? -18.342 -35.973 -8.329 1.00 55.28 168 VAL A C 1
ATOM 1321 O O . VAL A 1 168 ? -17.770 -37.029 -8.075 1.00 55.28 168 VAL A O 1
ATOM 1324 N N . GLY A 1 169 ? -17.895 -35.117 -9.249 1.00 60.53 169 GLY A N 1
ATOM 1325 C CA . GLY A 1 169 ? -16.566 -35.201 -9.879 1.00 60.53 169 GLY A CA 1
ATOM 1326 C C . GLY A 1 169 ? -15.811 -33.880 -9.730 1.00 60.53 169 GLY A C 1
ATOM 1327 O O . GLY A 1 169 ? -16.420 -32.870 -9.385 1.00 60.53 169 GLY A O 1
ATOM 1328 N N . THR A 1 170 ? -14.508 -33.859 -10.002 1.00 67.81 170 THR A N 1
ATOM 1329 C CA . THR A 1 170 ? -13.655 -32.687 -9.731 1.00 67.81 170 THR A CA 1
ATOM 1330 C C . THR A 1 170 ? -12.936 -32.241 -10.996 1.00 67.81 170 THR A C 1
ATOM 1332 O O . THR A 1 170 ? -12.208 -33.018 -11.612 1.00 67.81 170 THR A O 1
ATOM 1335 N N . SER A 1 171 ? -13.114 -30.978 -11.392 1.00 69.12 171 SER A N 1
ATOM 1336 C CA . SER A 1 171 ? -12.306 -30.376 -12.457 1.00 69.12 171 SER A CA 1
ATOM 1337 C C . SER A 1 171 ? -11.097 -29.662 -11.863 1.00 69.12 171 SER A C 1
ATOM 1339 O O . SER A 1 171 ? -11.265 -28.831 -10.967 1.00 69.12 171 SER A O 1
ATOM 1341 N N . ILE A 1 172 ? -9.913 -29.949 -12.396 1.00 73.25 172 ILE A N 1
ATOM 1342 C CA . ILE A 1 172 ? -8.651 -29.276 -12.094 1.00 73.25 172 ILE A CA 1
ATOM 1343 C C . ILE A 1 172 ? -8.288 -28.425 -13.305 1.00 73.25 172 ILE A C 1
ATOM 1345 O O . ILE A 1 172 ? -8.182 -28.939 -14.417 1.00 73.25 172 ILE A O 1
ATOM 1349 N N . VAL A 1 173 ? -8.082 -27.130 -13.095 1.00 71.44 173 VAL A N 1
ATOM 1350 C CA . VAL A 1 173 ? -7.567 -26.233 -14.136 1.00 71.44 173 VAL A CA 1
ATOM 1351 C C . VAL A 1 173 ? -6.241 -25.660 -13.668 1.00 71.44 173 VAL A C 1
ATOM 1353 O O . VAL A 1 173 ? -6.223 -24.968 -12.651 1.00 71.44 173 VAL A O 1
ATOM 1356 N N . LEU A 1 174 ? -5.158 -25.950 -14.392 1.00 75.25 174 LEU A N 1
ATOM 1357 C CA . LEU A 1 174 ? -3.815 -25.451 -14.110 1.00 75.25 174 LEU A CA 1
ATOM 1358 C C . LEU A 1 174 ? -3.518 -24.224 -14.970 1.00 75.25 174 LEU A C 1
ATOM 1360 O O . LEU A 1 174 ? -3.664 -24.239 -16.194 1.00 75.25 174 LEU A O 1
ATOM 1364 N N . PHE A 1 175 ? -3.062 -23.169 -14.319 1.00 70.94 175 PHE A N 1
ATOM 1365 C CA . PHE A 1 175 ? -2.708 -21.906 -14.939 1.00 70.94 175 PHE A CA 1
ATOM 1366 C C . PHE A 1 175 ? -1.229 -21.618 -14.724 1.00 70.94 175 PHE A C 1
ATOM 1368 O O . PHE A 1 175 ? -0.733 -21.759 -13.606 1.00 70.94 175 PHE A O 1
ATOM 1375 N N . GLN A 1 176 ? -0.552 -21.171 -15.778 1.00 70.88 176 GLN A N 1
ATOM 1376 C CA . GLN A 1 176 ? 0.806 -20.643 -15.698 1.00 70.88 176 GLN A CA 1
ATOM 1377 C C . GLN A 1 176 ? 0.718 -19.173 -15.319 1.00 70.88 176 GLN A C 1
ATOM 1379 O O . GLN A 1 176 ? -0.064 -18.409 -15.896 1.00 70.88 176 GLN A O 1
ATOM 1384 N N . PHE A 1 177 ? 1.521 -18.757 -14.350 1.00 64.56 177 PHE A N 1
ATOM 1385 C CA . PHE A 1 177 ? 1.550 -17.368 -13.933 1.00 64.56 177 PHE A CA 1
ATOM 1386 C C . PHE A 1 177 ? 2.312 -16.526 -14.969 1.00 64.56 177 PHE A C 1
ATOM 1388 O O . PHE A 1 177 ? 3.512 -16.723 -15.163 1.00 64.56 177 PHE A O 1
ATOM 1395 N N . PRO A 1 178 ? 1.661 -15.578 -15.668 1.00 48.94 178 PRO A N 1
ATOM 1396 C CA . PRO A 1 178 ? 2.321 -14.869 -16.748 1.00 48.94 178 PRO A CA 1
ATOM 1397 C C . PRO A 1 178 ? 3.346 -13.878 -16.183 1.00 48.94 178 PRO A C 1
ATOM 1399 O O . PRO A 1 178 ? 2.981 -12.882 -15.560 1.00 48.94 178 PRO A O 1
ATOM 1402 N N . GLN A 1 179 ? 4.623 -14.104 -16.506 1.00 52.53 179 GLN A N 1
ATOM 1403 C CA . GLN A 1 179 ? 5.717 -13.135 -16.373 1.00 52.53 179 GLN A CA 1
ATOM 1404 C C . GLN A 1 179 ? 6.052 -12.739 -14.923 1.00 52.53 179 GLN A C 1
ATOM 1406 O O . GLN A 1 179 ? 5.780 -11.614 -14.495 1.00 52.53 179 GLN A O 1
ATOM 1411 N N . ILE A 1 180 ? 6.785 -13.597 -14.206 1.00 49.09 180 ILE A N 1
ATOM 1412 C CA . ILE A 1 180 ? 7.526 -13.210 -12.984 1.00 49.09 180 ILE A CA 1
ATOM 1413 C C . ILE A 1 180 ? 8.422 -11.974 -13.254 1.00 49.09 180 ILE A C 1
ATOM 1415 O O . ILE A 1 180 ? 8.556 -11.089 -12.409 1.00 49.09 180 ILE A O 1
ATOM 1419 N N . GLU A 1 181 ? 8.907 -11.795 -14.488 1.00 45.16 181 GLU A N 1
ATOM 1420 C CA . GLU A 1 181 ? 9.589 -10.574 -14.952 1.00 45.16 181 GLU A CA 1
ATOM 1421 C C . GLU A 1 181 ? 8.774 -9.269 -14.809 1.00 45.16 181 GLU A C 1
ATOM 1423 O O . GLU A 1 181 ? 9.347 -8.181 -14.710 1.00 45.16 181 GLU A O 1
ATOM 1428 N N . ARG A 1 182 ? 7.435 -9.319 -14.808 1.00 41.31 182 ARG A N 1
ATOM 1429 C CA . ARG A 1 182 ? 6.600 -8.131 -14.559 1.00 41.31 182 ARG A CA 1
ATOM 1430 C C . ARG A 1 182 ? 6.487 -7.800 -13.079 1.00 41.31 182 ARG A C 1
ATOM 1432 O O . ARG A 1 182 ? 6.463 -6.612 -12.765 1.00 41.31 182 ARG A O 1
ATOM 1439 N N . LEU A 1 183 ? 6.513 -8.796 -12.189 1.00 43.81 183 LEU A N 1
ATOM 1440 C CA . LEU A 1 183 ? 6.759 -8.553 -10.765 1.00 43.81 183 LEU A CA 1
ATOM 1441 C C . LEU A 1 183 ? 8.117 -7.856 -10.611 1.00 43.81 183 LEU A C 1
ATOM 1443 O O . LEU A 1 183 ? 8.140 -6.765 -10.054 1.00 43.81 183 LEU A O 1
ATOM 1447 N N . HIS A 1 184 ? 9.175 -8.334 -11.282 1.00 40.88 184 HIS A N 1
ATOM 1448 C CA . HIS A 1 184 ? 10.481 -7.650 -11.346 1.00 40.88 184 HIS A CA 1
ATOM 1449 C C . HIS A 1 184 ? 10.454 -6.218 -11.928 1.00 40.88 184 HIS A C 1
ATOM 1451 O O . HIS A 1 184 ? 11.346 -5.427 -11.626 1.00 40.88 184 HIS A O 1
ATOM 1457 N N . LYS A 1 185 ? 9.464 -5.848 -12.756 1.00 38.16 185 LYS A N 1
ATOM 1458 C CA . LYS A 1 185 ? 9.291 -4.471 -13.273 1.00 38.16 185 LYS A CA 1
ATOM 1459 C C . LYS A 1 185 ? 8.442 -3.584 -12.356 1.00 38.16 185 LYS A C 1
ATOM 1461 O O . LYS A 1 185 ? 8.697 -2.382 -12.282 1.00 38.16 185 LYS A O 1
ATOM 1466 N N . CYS A 1 186 ? 7.451 -4.149 -11.664 1.00 35.06 186 CYS A N 1
ATOM 1467 C CA . CYS A 1 186 ? 6.621 -3.447 -10.679 1.00 35.06 186 CYS A CA 1
ATOM 1468 C C . CYS A 1 186 ? 7.370 -3.200 -9.363 1.00 35.06 186 CYS A C 1
ATOM 1470 O O . CYS A 1 186 ? 7.156 -2.182 -8.706 1.00 35.06 186 CYS A O 1
ATOM 1472 N N . THR A 1 187 ? 8.307 -4.076 -9.017 1.00 40.19 187 THR A N 1
ATOM 1473 C CA . THR A 1 187 ? 9.238 -3.905 -7.908 1.00 40.19 187 THR A CA 1
ATOM 1474 C C . THR A 1 187 ? 10.604 -3.561 -8.491 1.00 40.19 187 THR A C 1
ATOM 1476 O O . THR A 1 187 ? 11.289 -4.437 -9.001 1.00 40.19 187 THR A O 1
ATOM 1479 N N . ARG A 1 188 ? 11.042 -2.296 -8.444 1.00 34.91 188 ARG A N 1
ATOM 1480 C CA . ARG A 1 188 ? 12.438 -1.946 -8.776 1.00 34.91 188 ARG A CA 1
ATOM 1481 C C . ARG A 1 188 ? 13.391 -2.704 -7.834 1.00 34.91 188 ARG A C 1
ATOM 1483 O O . ARG A 1 188 ? 13.755 -2.197 -6.775 1.00 34.91 188 ARG A O 1
ATOM 1490 N N . PHE A 1 189 ? 13.817 -3.905 -8.212 1.00 48.59 189 PHE A N 1
ATOM 1491 C CA . PHE A 1 189 ? 14.821 -4.697 -7.505 1.00 48.59 189 PHE A CA 1
ATOM 1492 C C . PHE A 1 189 ? 16.230 -4.208 -7.852 1.00 48.59 189 PHE A C 1
ATOM 1494 O O . PHE A 1 189 ? 17.051 -4.941 -8.384 1.00 48.59 189 PHE A O 1
ATOM 1501 N N . SER A 1 190 ? 16.533 -2.942 -7.561 1.00 39.66 190 SER A N 1
ATOM 1502 C CA . SER A 1 190 ? 17.905 -2.429 -7.683 1.00 39.66 190 SER A CA 1
ATOM 1503 C C . SER A 1 190 ? 18.667 -2.438 -6.351 1.00 39.66 190 SER A C 1
ATOM 1505 O O . SER A 1 190 ? 19.812 -1.996 -6.311 1.00 39.66 190 SER A O 1
ATOM 1507 N N . LYS A 1 191 ? 18.038 -2.889 -5.252 1.00 43.09 191 LYS A N 1
ATOM 1508 C CA . LYS A 1 191 ? 18.618 -2.868 -3.893 1.00 43.09 191 LYS A CA 1
ATOM 1509 C C . LYS A 1 191 ? 18.416 -4.144 -3.054 1.00 43.09 191 LYS A C 1
ATOM 1511 O O . LYS A 1 191 ? 19.038 -4.238 -2.007 1.00 43.09 191 LYS A O 1
ATOM 1516 N N . VAL A 1 192 ? 17.602 -5.113 -3.480 1.00 49.41 192 VAL A N 1
ATOM 1517 C CA . VAL A 1 192 ? 17.308 -6.336 -2.700 1.00 49.41 192 VAL A CA 1
ATOM 1518 C C . VAL A 1 192 ? 18.140 -7.497 -3.245 1.00 49.41 192 VAL A C 1
ATOM 1520 O O . VAL A 1 192 ? 18.242 -7.636 -4.462 1.00 49.41 192 VAL A O 1
ATOM 1523 N N . CYS A 1 193 ? 18.765 -8.289 -2.369 1.00 54.69 193 CYS A N 1
ATOM 1524 C CA . CYS A 1 193 ? 19.551 -9.457 -2.778 1.00 54.69 193 CYS A CA 1
ATOM 1525 C C . CYS A 1 193 ? 18.661 -10.676 -3.034 1.00 54.69 193 CYS A C 1
ATOM 1527 O O . CYS A 1 193 ? 18.884 -11.364 -4.021 1.00 54.69 193 CYS A O 1
ATOM 1529 N N . HIS A 1 194 ? 17.649 -10.897 -2.186 1.00 65.75 194 HIS A N 1
ATOM 1530 C CA . HIS A 1 194 ? 16.766 -12.061 -2.259 1.00 65.75 194 HIS A CA 1
ATOM 1531 C C . HIS A 1 194 ? 15.315 -11.653 -1.979 1.00 65.75 194 HIS A C 1
ATOM 1533 O O . HIS A 1 194 ? 15.045 -10.878 -1.060 1.00 65.75 194 HIS A O 1
ATOM 1539 N N . ALA A 1 195 ? 14.379 -12.163 -2.772 1.00 68.75 195 ALA A N 1
ATOM 1540 C CA . ALA A 1 195 ? 12.945 -12.048 -2.531 1.00 68.75 195 ALA A CA 1
ATOM 1541 C C . ALA A 1 195 ? 12.407 -13.461 -2.328 1.00 68.75 195 ALA A C 1
ATOM 1543 O O . ALA A 1 195 ? 12.654 -14.310 -3.175 1.00 68.75 195 ALA A O 1
ATOM 1544 N N . ILE A 1 196 ? 11.726 -13.726 -1.218 1.00 74.25 196 ILE A N 1
ATOM 1545 C CA . ILE A 1 196 ? 11.288 -15.070 -0.833 1.00 74.25 196 ILE A CA 1
ATOM 1546 C C . ILE A 1 196 ? 9.799 -15.014 -0.507 1.00 74.25 196 ILE A C 1
ATOM 1548 O O . ILE A 1 196 ? 9.369 -14.194 0.300 1.00 74.25 196 ILE A O 1
ATOM 1552 N N . LEU A 1 197 ? 9.003 -15.878 -1.125 1.00 74.25 197 LEU A N 1
ATOM 1553 C CA . LEU A 1 197 ? 7.611 -16.100 -0.757 1.00 74.25 197 LEU A CA 1
ATOM 1554 C C . LEU A 1 197 ? 7.536 -17.335 0.142 1.00 74.25 197 LEU A C 1
ATOM 1556 O O . LEU A 1 197 ? 7.870 -18.439 -0.278 1.00 74.25 197 LEU A O 1
ATOM 1560 N N . GLY A 1 198 ? 7.116 -17.137 1.385 1.00 74.50 198 GLY A N 1
ATOM 1561 C CA . GLY A 1 198 ? 6.877 -18.210 2.339 1.00 74.50 198 GLY A CA 1
ATOM 1562 C C . GLY A 1 198 ? 5.412 -18.613 2.342 1.00 74.50 198 GLY A C 1
ATOM 1563 O O . GLY A 1 198 ? 4.554 -17.754 2.532 1.00 74.50 198 GLY A O 1
ATOM 1564 N N . ILE A 1 199 ? 5.118 -19.896 2.151 1.00 73.00 199 ILE A N 1
ATOM 1565 C CA . ILE A 1 199 ? 3.751 -20.431 2.107 1.00 73.00 199 ILE A CA 1
ATOM 1566 C C . ILE A 1 199 ? 3.625 -21.559 3.130 1.00 73.00 199 ILE A C 1
ATOM 1568 O O . ILE A 1 199 ? 4.472 -22.454 3.169 1.00 73.00 199 ILE A O 1
ATOM 1572 N N . ARG A 1 200 ? 2.550 -21.554 3.929 1.00 65.06 200 ARG A N 1
ATOM 1573 C CA . ARG A 1 200 ? 2.227 -22.670 4.828 1.00 65.06 200 ARG A CA 1
ATOM 1574 C C . ARG A 1 200 ? 1.144 -23.553 4.217 1.00 65.06 200 ARG A C 1
ATOM 1576 O O . ARG A 1 200 ? -0.016 -23.151 4.112 1.00 65.06 200 ARG A O 1
ATOM 1583 N N . GLN A 1 201 ? 1.527 -24.773 3.843 1.00 61.09 201 GLN A N 1
ATOM 1584 C CA . GLN A 1 201 ? 0.587 -25.779 3.354 1.00 61.09 201 GLN A CA 1
ATOM 1585 C C . GLN A 1 201 ? -0.191 -26.440 4.515 1.00 61.09 201 GLN A C 1
ATOM 1587 O O . GLN A 1 201 ? 0.288 -26.439 5.654 1.00 61.09 201 GLN A O 1
ATOM 1592 N N . PRO A 1 202 ? -1.384 -27.020 4.252 1.00 46.34 202 PRO A N 1
ATOM 1593 C CA . PRO A 1 202 ? -2.241 -27.630 5.279 1.00 46.34 202 PRO A CA 1
ATOM 1594 C C . PRO A 1 202 ? -1.564 -28.726 6.119 1.00 46.34 202 PRO A C 1
ATOM 1596 O O . PRO A 1 202 ? -1.942 -28.930 7.267 1.00 46.34 202 PRO A O 1
ATOM 1599 N N . GLU A 1 203 ? -0.536 -29.389 5.584 1.00 49.56 203 GLU A N 1
ATOM 1600 C CA . GLU A 1 203 ? 0.214 -30.460 6.260 1.00 49.56 203 GLU A CA 1
ATOM 1601 C C . GLU A 1 203 ? 1.382 -29.951 7.129 1.00 49.56 203 GLU A C 1
ATOM 1603 O O . GLU A 1 203 ? 2.214 -30.734 7.576 1.00 49.56 203 GLU A O 1
ATOM 1608 N N . LYS A 1 204 ? 1.457 -28.637 7.396 1.00 46.75 204 LYS A N 1
ATOM 1609 C CA . LYS A 1 204 ? 2.567 -27.963 8.108 1.00 46.75 204 LYS A CA 1
ATOM 1610 C C . LYS A 1 204 ? 3.927 -28.023 7.396 1.00 46.75 204 LYS A C 1
ATOM 1612 O O . LYS A 1 204 ? 4.941 -27.676 7.996 1.00 46.75 204 LYS A O 1
ATOM 1617 N N . THR A 1 205 ? 3.968 -28.389 6.121 1.00 46.44 205 THR A N 1
ATOM 1618 C CA . THR A 1 205 ? 5.150 -28.213 5.273 1.00 46.44 205 THR A CA 1
ATOM 1619 C C . THR A 1 205 ? 5.251 -26.747 4.839 1.00 46.44 205 THR A C 1
ATOM 1621 O O . THR A 1 205 ? 4.379 -26.201 4.158 1.00 46.44 205 THR A O 1
ATOM 1624 N N . GLU A 1 206 ? 6.300 -26.072 5.309 1.00 57.62 206 GLU A N 1
ATOM 1625 C CA . GLU A 1 206 ? 6.642 -24.705 4.913 1.00 57.62 206 GLU A CA 1
ATOM 1626 C C . GLU A 1 206 ? 7.425 -24.760 3.602 1.00 57.62 206 GLU A C 1
ATOM 1628 O O . GLU A 1 206 ? 8.488 -25.376 3.534 1.00 57.62 206 GLU A O 1
ATOM 1633 N N . ALA A 1 207 ? 6.887 -24.136 2.556 1.00 58.53 207 ALA A N 1
ATOM 1634 C CA . ALA A 1 207 ? 7.579 -23.980 1.285 1.00 58.53 207 ALA A CA 1
ATOM 1635 C C . ALA A 1 207 ? 8.129 -22.555 1.193 1.00 58.53 207 ALA A C 1
ATOM 1637 O O . ALA A 1 207 ? 7.380 -21.582 1.327 1.00 58.53 207 ALA A O 1
ATOM 1638 N N . PHE A 1 208 ? 9.434 -22.438 0.959 1.00 63.47 208 PHE A N 1
ATOM 1639 C CA . PHE A 1 208 ? 10.112 -21.165 0.753 1.00 63.47 208 PHE A CA 1
ATOM 1640 C C . PHE A 1 208 ? 10.496 -21.044 -0.714 1.00 63.47 208 PHE A C 1
ATOM 1642 O O . PHE A 1 208 ? 11.176 -21.910 -1.259 1.00 63.47 208 PHE A O 1
ATOM 1649 N N . LEU A 1 209 ? 10.036 -19.977 -1.356 1.00 61.88 209 LEU A N 1
ATOM 1650 C CA . LEU A 1 209 ? 10.126 -19.825 -2.801 1.00 61.88 209 LEU A CA 1
ATOM 1651 C C . LEU A 1 209 ? 10.940 -18.571 -3.133 1.00 61.88 209 LEU A C 1
ATOM 1653 O O . LEU A 1 209 ? 10.414 -17.464 -2.982 1.00 61.88 209 LEU A O 1
ATOM 1657 N N . PRO A 1 210 ? 12.205 -18.695 -3.565 1.00 60.72 210 PRO A N 1
ATOM 1658 C CA . PRO A 1 210 ? 12.961 -17.553 -4.051 1.00 60.72 210 PRO A CA 1
ATOM 1659 C C . PRO A 1 210 ? 12.348 -17.047 -5.368 1.00 60.72 210 PRO A C 1
ATOM 1661 O O . PRO A 1 210 ? 12.210 -17.777 -6.340 1.00 60.72 210 PRO A O 1
ATOM 1664 N N . LEU A 1 211 ? 11.985 -15.768 -5.408 1.00 60.94 211 LEU A N 1
ATOM 1665 C CA . LEU A 1 211 ? 11.452 -15.054 -6.574 1.00 60.94 211 LEU A CA 1
ATOM 1666 C C . LEU A 1 211 ? 12.580 -14.395 -7.403 1.00 60.94 211 LEU A C 1
ATOM 1668 O O . LEU A 1 211 ? 12.339 -13.417 -8.107 1.00 60.94 211 LEU A O 1
ATOM 1672 N N . GLY A 1 212 ? 13.827 -14.861 -7.245 1.00 53.25 212 GLY A N 1
ATOM 1673 C CA . GLY A 1 212 ? 15.053 -14.295 -7.822 1.00 53.25 212 GLY A CA 1
ATOM 1674 C C . GLY A 1 212 ? 15.792 -15.246 -8.776 1.00 53.25 212 GLY A C 1
ATOM 1675 O O . GLY A 1 212 ? 15.338 -16.350 -9.043 1.00 53.25 212 GLY A O 1
ATOM 1676 N N . ASN A 1 213 ? 16.932 -14.793 -9.314 1.00 46.72 213 ASN A N 1
ATOM 1677 C CA . ASN A 1 213 ? 17.684 -15.452 -10.393 1.00 46.72 213 ASN A CA 1
ATOM 1678 C C . ASN A 1 213 ? 18.110 -16.901 -10.020 1.00 46.72 213 ASN A C 1
ATOM 1680 O O . ASN A 1 213 ? 18.876 -17.054 -9.066 1.00 46.72 213 ASN A O 1
ATOM 1684 N N . PRO A 1 214 ? 17.705 -17.946 -10.774 1.00 40.12 214 PRO A N 1
ATOM 1685 C CA . PRO A 1 214 ? 17.821 -19.366 -10.390 1.00 40.12 214 PRO A CA 1
ATOM 1686 C C . PRO A 1 214 ? 19.250 -19.954 -10.354 1.00 40.12 214 PRO A C 1
ATOM 1688 O O . PRO A 1 214 ? 19.419 -21.158 -10.188 1.00 40.12 214 PRO A O 1
ATOM 1691 N N . HIS A 1 215 ? 20.294 -19.129 -10.490 1.00 39.66 215 HIS A N 1
ATOM 1692 C CA . HIS A 1 215 ? 21.703 -19.553 -10.499 1.00 39.66 215 HIS A CA 1
ATOM 1693 C C . HIS A 1 215 ? 22.542 -18.982 -9.342 1.00 39.66 215 HIS A C 1
ATOM 1695 O O . HIS A 1 215 ? 23.771 -19.014 -9.390 1.00 39.66 215 HIS A O 1
ATOM 1701 N N . SER A 1 216 ? 21.908 -18.446 -8.295 1.00 43.09 216 SER A N 1
ATOM 1702 C CA . SER A 1 216 ? 22.610 -17.982 -7.096 1.00 43.09 216 SER A CA 1
ATOM 1703 C C . SER A 1 216 ? 22.765 -19.137 -6.098 1.00 43.09 216 SER A C 1
ATOM 1705 O O . SER A 1 216 ? 21.817 -19.551 -5.445 1.00 43.09 216 SER A O 1
ATOM 1707 N N . THR A 1 217 ? 23.986 -19.637 -5.914 1.00 42.00 217 THR A N 1
ATOM 1708 C CA . THR A 1 217 ? 24.350 -20.582 -4.836 1.00 42.00 217 THR A CA 1
ATOM 1709 C C . THR A 1 217 ? 24.260 -19.960 -3.427 1.00 42.00 217 THR A C 1
ATOM 1711 O O . THR A 1 217 ? 24.732 -20.541 -2.456 1.00 42.00 217 THR A O 1
ATOM 1714 N N . SER A 1 218 ? 23.697 -18.750 -3.302 1.00 47.50 218 SER A N 1
ATOM 1715 C CA . SER A 1 218 ? 23.525 -17.996 -2.053 1.00 47.50 218 SER A CA 1
ATOM 1716 C C . SER A 1 218 ? 22.141 -18.135 -1.408 1.00 47.50 218 SER A C 1
ATOM 1718 O O . SER A 1 218 ? 21.971 -17.678 -0.279 1.00 47.50 218 SER A O 1
ATOM 1720 N N . ASP A 1 219 ? 21.167 -18.759 -2.081 1.00 48.56 219 ASP A N 1
ATOM 1721 C CA . ASP A 1 219 ? 19.810 -18.935 -1.541 1.00 48.56 219 ASP A CA 1
ATOM 1722 C C . ASP A 1 219 ? 19.720 -20.068 -0.494 1.00 48.56 219 ASP A C 1
ATOM 1724 O O . ASP A 1 219 ? 18.931 -19.967 0.446 1.00 48.56 219 ASP A O 1
ATOM 1728 N N . ASP A 1 220 ? 20.595 -21.078 -0.557 1.00 53.06 220 ASP A N 1
ATOM 1729 C CA . ASP A 1 220 ? 20.549 -22.240 0.347 1.00 53.06 220 ASP A CA 1
ATOM 1730 C C . ASP A 1 220 ? 20.881 -21.900 1.813 1.00 53.06 220 ASP A C 1
ATOM 1732 O O . ASP A 1 220 ? 20.304 -22.486 2.723 1.00 53.06 220 ASP A O 1
ATOM 1736 N N . LEU A 1 221 ? 21.760 -20.922 2.076 1.00 53.72 221 LEU A N 1
ATOM 1737 C CA . LEU A 1 221 ? 22.131 -20.516 3.446 1.00 53.72 221 LEU A CA 1
ATOM 1738 C C . LEU A 1 221 ? 21.040 -19.688 4.141 1.00 53.72 221 LEU A C 1
ATOM 1740 O O . LEU A 1 221 ? 20.822 -19.848 5.339 1.00 53.72 221 LEU A O 1
ATOM 1744 N N . LEU A 1 222 ? 20.334 -18.824 3.402 1.00 56.91 222 LEU A N 1
ATOM 1745 C CA . LEU A 1 222 ? 19.238 -18.017 3.953 1.00 56.91 222 LEU A CA 1
ATOM 1746 C C . LEU A 1 222 ? 18.060 -18.906 4.360 1.00 56.91 222 LEU A C 1
ATOM 1748 O O . LEU A 1 222 ? 17.501 -18.721 5.435 1.00 56.91 222 LEU A O 1
ATOM 1752 N N . LEU A 1 223 ? 17.709 -19.888 3.528 1.00 61.72 223 LEU A N 1
ATOM 1753 C CA . LEU A 1 223 ? 16.575 -20.791 3.747 1.00 61.72 223 LEU A CA 1
ATOM 1754 C C . LEU A 1 223 ? 16.714 -21.687 4.990 1.00 61.72 223 LEU A C 1
ATOM 1756 O O . LEU A 1 223 ? 15.712 -22.206 5.483 1.00 61.72 223 LEU A O 1
ATOM 1760 N N . ILE A 1 224 ? 17.933 -21.843 5.511 1.00 62.72 224 ILE A N 1
ATOM 1761 C CA . ILE A 1 224 ? 18.229 -22.629 6.715 1.00 62.72 224 ILE A CA 1
ATOM 1762 C C . ILE A 1 224 ? 18.095 -21.776 7.995 1.00 62.72 224 ILE A C 1
ATOM 1764 O O . ILE A 1 224 ? 17.887 -22.333 9.075 1.00 62.72 224 ILE A O 1
ATOM 1768 N N . ASP A 1 225 ? 18.143 -20.438 7.905 1.00 71.44 225 ASP A N 1
ATOM 1769 C CA . ASP A 1 225 ? 18.145 -19.567 9.088 1.00 71.44 225 ASP A CA 1
ATOM 1770 C C . ASP A 1 225 ? 16.765 -19.535 9.797 1.00 71.44 225 ASP A C 1
ATOM 1772 O O . ASP A 1 225 ? 15.730 -19.256 9.170 1.00 71.44 225 ASP A O 1
ATOM 1776 N N . PRO A 1 226 ? 16.715 -19.746 11.131 1.00 74.69 226 PRO A N 1
ATOM 1777 C CA . PRO A 1 226 ? 15.470 -19.753 11.908 1.00 74.69 226 PRO A CA 1
ATOM 1778 C C . PRO A 1 226 ? 14.650 -18.460 11.803 1.00 74.69 226 PRO A C 1
ATOM 1780 O O . PRO A 1 226 ? 13.430 -18.465 11.984 1.00 74.69 226 PRO A O 1
ATOM 1783 N N . SER A 1 227 ? 15.298 -17.334 11.512 1.00 79.31 227 SER A N 1
ATOM 1784 C CA . SER A 1 227 ? 14.671 -16.016 11.447 1.00 79.31 227 SER A CA 1
ATOM 1785 C C . SER A 1 227 ? 13.694 -15.890 10.277 1.00 79.31 227 SER A C 1
ATOM 1787 O O . SER A 1 227 ? 12.737 -15.119 10.373 1.00 79.31 227 SER A O 1
ATOM 1789 N N . ILE A 1 228 ? 13.877 -16.664 9.199 1.00 76.69 228 ILE A N 1
ATOM 1790 C CA . ILE A 1 228 ? 12.920 -16.694 8.082 1.00 76.69 228 ILE A CA 1
ATOM 1791 C C . ILE A 1 228 ? 11.611 -17.354 8.522 1.00 76.69 228 ILE A C 1
ATOM 1793 O O . ILE A 1 228 ? 10.536 -16.818 8.247 1.00 76.69 228 ILE A O 1
ATOM 1797 N N . LYS A 1 229 ? 11.685 -18.459 9.276 1.00 76.44 229 LYS A N 1
ATOM 1798 C CA . LYS A 1 229 ? 10.497 -19.113 9.851 1.00 76.44 229 LYS A CA 1
ATOM 1799 C C . LYS A 1 229 ? 9.723 -18.166 10.755 1.00 76.44 229 LYS A C 1
ATOM 1801 O O . LYS A 1 229 ? 8.512 -18.034 10.614 1.00 76.44 229 LYS A O 1
ATOM 1806 N N . ILE A 1 230 ? 10.431 -17.431 11.614 1.00 80.75 230 ILE A N 1
ATOM 1807 C CA . ILE A 1 230 ? 9.821 -16.433 12.504 1.00 80.75 230 ILE A CA 1
ATOM 1808 C C . ILE A 1 230 ? 9.131 -15.324 11.697 1.00 80.75 230 ILE A C 1
ATOM 1810 O O . ILE A 1 230 ? 8.003 -14.949 12.012 1.00 80.75 230 ILE A O 1
ATOM 1814 N N . ALA A 1 231 ? 9.782 -14.799 10.656 1.00 81.69 231 ALA A N 1
ATOM 1815 C CA . ALA A 1 231 ? 9.195 -13.774 9.793 1.00 81.69 231 ALA A CA 1
ATOM 1816 C C . ALA A 1 231 ? 7.930 -14.266 9.066 1.00 81.69 231 ALA A C 1
ATOM 1818 O O . ALA A 1 231 ? 6.958 -13.517 8.950 1.00 81.69 231 ALA A O 1
ATOM 1819 N N . ILE A 1 232 ? 7.908 -15.521 8.609 1.00 79.19 232 ILE A N 1
ATOM 1820 C CA . ILE A 1 232 ? 6.730 -16.127 7.972 1.00 79.19 232 ILE A CA 1
ATOM 1821 C C . ILE A 1 232 ? 5.616 -16.353 8.981 1.00 79.19 232 ILE A C 1
ATOM 1823 O O . ILE A 1 232 ? 4.483 -15.983 8.699 1.00 79.19 232 ILE A O 1
ATOM 1827 N N . ASP A 1 233 ? 5.912 -16.906 10.156 1.00 80.06 233 ASP A N 1
ATOM 1828 C CA . ASP A 1 233 ? 4.907 -17.126 11.198 1.00 80.06 233 ASP A CA 1
ATOM 1829 C C . ASP A 1 233 ? 4.215 -15.824 11.593 1.00 80.06 233 ASP A C 1
ATOM 1831 O O . ASP A 1 233 ? 2.991 -15.775 11.723 1.00 80.06 233 ASP A O 1
ATOM 1835 N N . LYS A 1 234 ? 4.996 -14.750 11.724 1.00 81.25 234 LYS A N 1
ATOM 1836 C CA . LYS A 1 234 ? 4.476 -13.405 11.967 1.00 81.25 234 LYS A CA 1
ATOM 1837 C C . LYS A 1 234 ? 3.651 -12.891 10.790 1.00 81.25 234 LYS A C 1
ATOM 1839 O O . LYS A 1 234 ? 2.544 -12.404 10.994 1.00 81.25 234 LYS A O 1
ATOM 1844 N N . SER A 1 235 ? 4.126 -13.083 9.560 1.00 83.12 235 SER A N 1
ATOM 1845 C CA . SER A 1 235 ? 3.373 -12.714 8.355 1.00 83.12 235 SER A CA 1
ATOM 1846 C C . SER A 1 235 ? 2.039 -13.458 8.253 1.00 83.12 235 SER A C 1
ATOM 1848 O O . SER A 1 235 ? 1.022 -12.846 7.961 1.00 83.12 235 SER A O 1
ATOM 1850 N N . ILE A 1 236 ? 1.994 -14.757 8.552 1.00 79.50 236 ILE A N 1
ATOM 1851 C CA . ILE A 1 236 ? 0.762 -15.563 8.531 1.00 79.50 236 ILE A CA 1
ATOM 1852 C C . ILE A 1 236 ? -0.238 -15.070 9.586 1.00 79.50 236 ILE A C 1
ATOM 1854 O O . ILE A 1 236 ? -1.443 -15.083 9.347 1.00 79.50 236 ILE A O 1
ATOM 1858 N N . ARG A 1 237 ? 0.245 -14.564 10.728 1.00 78.62 237 ARG A N 1
ATOM 1859 C CA . ARG A 1 237 ? -0.582 -13.901 11.755 1.00 78.62 237 ARG A CA 1
ATOM 1860 C C . ARG A 1 237 ? -1.037 -12.489 11.360 1.00 78.62 237 ARG A C 1
ATOM 1862 O O . ARG A 1 237 ? -1.735 -11.841 12.134 1.00 78.62 237 ARG A O 1
ATOM 1869 N N . GLY A 1 238 ? -0.666 -12.014 10.170 1.00 77.19 238 GLY A N 1
ATOM 1870 C CA . GLY A 1 238 ? -1.018 -10.692 9.653 1.00 77.19 238 GLY A CA 1
ATOM 1871 C C . GLY A 1 238 ? -0.040 -9.579 10.039 1.00 77.19 238 GLY A C 1
ATOM 1872 O O . GLY A 1 238 ? -0.328 -8.410 9.788 1.00 77.19 238 GLY A O 1
ATOM 1873 N N . GLU A 1 239 ? 1.110 -9.900 10.635 1.00 82.44 239 GLU A N 1
ATOM 1874 C CA . GLU A 1 239 ? 2.100 -8.902 11.048 1.00 82.44 239 GLU A CA 1
ATOM 1875 C C . GLU A 1 239 ? 3.005 -8.488 9.876 1.00 82.44 239 GLU A C 1
ATOM 1877 O O . GLU A 1 239 ? 3.498 -9.318 9.114 1.00 82.44 239 GLU A O 1
ATOM 1882 N N . THR A 1 240 ? 3.280 -7.187 9.764 1.00 84.94 240 THR A N 1
ATOM 1883 C CA . THR A 1 240 ? 4.331 -6.639 8.890 1.00 84.94 240 THR A CA 1
ATOM 1884 C C . THR A 1 240 ? 5.473 -6.144 9.765 1.00 84.94 240 THR A C 1
ATOM 1886 O O . THR A 1 240 ? 5.240 -5.453 10.757 1.00 84.94 240 THR A O 1
ATOM 1889 N N . GLY A 1 241 ? 6.712 -6.468 9.412 1.00 85.06 241 GLY A N 1
ATOM 1890 C CA . GLY A 1 241 ? 7.854 -6.105 10.240 1.00 85.06 241 GLY A CA 1
ATOM 1891 C C . GLY A 1 241 ? 9.188 -6.320 9.549 1.00 85.06 241 GLY A C 1
ATOM 1892 O O . GLY A 1 241 ? 9.261 -6.665 8.371 1.00 85.06 241 GLY A O 1
ATOM 1893 N N . ALA A 1 242 ? 10.263 -6.091 10.292 1.00 86.31 242 ALA A N 1
ATOM 1894 C CA . ALA A 1 242 ? 11.607 -6.394 9.835 1.00 86.31 242 ALA A CA 1
ATOM 1895 C C . ALA A 1 242 ? 12.439 -6.984 10.970 1.00 86.31 242 ALA A C 1
ATOM 1897 O O . ALA A 1 242 ? 12.183 -6.722 12.147 1.00 86.31 242 ALA A O 1
ATOM 1898 N N . LEU A 1 243 ? 13.420 -7.803 10.614 1.00 86.50 243 LEU A N 1
ATOM 1899 C CA . LEU A 1 243 ? 14.317 -8.456 11.549 1.00 86.50 243 LEU A CA 1
ATOM 1900 C C . LEU A 1 243 ? 15.705 -8.650 10.940 1.00 86.50 243 LEU A C 1
ATOM 1902 O O . LEU A 1 243 ? 15.888 -8.633 9.723 1.00 86.50 243 LEU A O 1
ATOM 1906 N N . TRP A 1 244 ? 16.693 -8.803 11.814 1.00 81.75 244 TRP A N 1
ATOM 1907 C CA . TRP A 1 244 ? 18.069 -9.095 11.435 1.00 81.75 244 TRP A CA 1
ATOM 1908 C C . TRP A 1 244 ? 18.327 -10.594 11.551 1.00 81.75 244 TRP A C 1
ATOM 1910 O O . TRP A 1 244 ? 18.116 -11.178 12.613 1.00 81.75 244 TRP A O 1
ATOM 1920 N N . CYS A 1 245 ? 18.805 -11.188 10.463 1.00 76.44 245 CYS A N 1
ATOM 1921 C CA . CYS A 1 245 ? 19.326 -12.545 10.437 1.00 76.44 245 CYS A CA 1
ATOM 1922 C C . CYS A 1 245 ? 20.711 -12.546 11.101 1.00 76.44 245 CYS A C 1
ATOM 1924 O O . CYS A 1 245 ? 21.606 -11.810 10.676 1.00 76.44 245 CYS A O 1
ATOM 1926 N N . LYS A 1 246 ? 20.864 -13.318 12.182 1.00 64.56 246 LYS A N 1
ATOM 1927 C CA . LYS A 1 246 ? 22.081 -13.306 13.008 1.00 64.56 246 LYS A CA 1
ATOM 1928 C C . LYS A 1 246 ? 23.255 -14.025 12.347 1.00 64.56 246 LYS A C 1
ATOM 1930 O O . LYS A 1 246 ? 24.388 -13.621 12.581 1.00 64.56 246 LYS A O 1
ATOM 1935 N N . GLU A 1 247 ? 22.998 -15.059 11.549 1.00 66.25 247 GLU A N 1
ATOM 1936 C CA . GLU A 1 247 ? 24.055 -15.912 10.990 1.00 66.25 247 GLU A CA 1
ATOM 1937 C C . GLU A 1 247 ? 24.510 -15.450 9.603 1.00 66.25 247 GLU A C 1
ATOM 1939 O O . GLU A 1 247 ? 25.697 -15.509 9.290 1.00 66.25 247 GLU A O 1
ATOM 1944 N N . CYS A 1 248 ? 23.594 -14.927 8.782 1.00 65.62 248 CYS A N 1
ATOM 1945 C CA . CYS A 1 248 ? 23.896 -14.542 7.399 1.00 65.62 248 CYS A CA 1
ATOM 1946 C C . CYS A 1 248 ? 24.084 -13.023 7.190 1.00 65.62 248 CYS A C 1
ATOM 1948 O O . CYS A 1 248 ? 24.342 -12.589 6.070 1.00 65.62 248 CYS A O 1
ATOM 1950 N N . ASP A 1 249 ? 23.957 -12.206 8.242 1.00 74.94 249 ASP A N 1
ATOM 1951 C CA . ASP A 1 249 ? 24.117 -10.737 8.222 1.00 74.94 249 ASP A CA 1
ATOM 1952 C C . ASP A 1 249 ? 23.192 -10.029 7.184 1.00 74.94 249 ASP A C 1
ATOM 1954 O O . ASP A 1 249 ? 23.550 -9.031 6.539 1.00 74.94 249 ASP A O 1
ATOM 1958 N N . TYR A 1 250 ? 21.964 -10.550 7.038 1.00 80.00 250 TYR A N 1
ATOM 1959 C CA . TYR A 1 250 ? 20.895 -9.991 6.199 1.00 80.00 250 TYR A CA 1
ATOM 1960 C C . TYR A 1 250 ? 19.832 -9.260 7.026 1.00 80.00 250 TYR A C 1
ATOM 1962 O O . TYR A 1 250 ? 19.380 -9.738 8.066 1.00 80.00 250 TYR A O 1
ATOM 1970 N N . PHE A 1 251 ? 19.356 -8.131 6.503 1.00 83.00 251 PHE A N 1
ATOM 1971 C CA . PHE A 1 251 ? 18.152 -7.465 6.989 1.00 83.00 251 PHE A CA 1
ATOM 1972 C C . PHE A 1 251 ? 16.947 -7.948 6.184 1.00 83.00 251 PHE A C 1
ATOM 1974 O O . PHE A 1 251 ? 16.936 -7.827 4.955 1.00 83.00 251 PHE A O 1
ATOM 1981 N N . ILE A 1 252 ? 15.955 -8.504 6.876 1.00 84.19 252 ILE A N 1
ATOM 1982 C CA . ILE A 1 252 ? 14.773 -9.134 6.291 1.00 84.19 252 ILE A CA 1
ATOM 1983 C C . ILE A 1 252 ? 13.555 -8.301 6.663 1.00 84.19 252 ILE A C 1
ATOM 1985 O O . ILE A 1 252 ? 13.222 -8.186 7.839 1.00 84.19 252 ILE A O 1
ATOM 1989 N N . ALA A 1 253 ? 12.870 -7.750 5.669 1.00 86.50 253 ALA A N 1
ATOM 1990 C CA . ALA A 1 253 ? 11.537 -7.184 5.833 1.00 86.50 253 ALA A CA 1
ATOM 1991 C C . ALA A 1 253 ? 10.493 -8.210 5.376 1.00 86.50 253 ALA A C 1
ATOM 1993 O O . ALA A 1 253 ? 10.724 -8.912 4.394 1.00 86.50 253 ALA A O 1
ATOM 1994 N N . TYR A 1 254 ? 9.362 -8.303 6.074 1.00 89.31 254 TYR A N 1
ATOM 1995 C CA . TYR A 1 254 ? 8.295 -9.266 5.797 1.00 89.31 254 TYR A CA 1
ATOM 1996 C C . TYR A 1 254 ? 6.908 -8.620 5.864 1.00 89.31 254 TYR A C 1
ATOM 1998 O O . TYR A 1 254 ? 6.690 -7.680 6.631 1.00 89.31 254 TYR A O 1
ATOM 2006 N N . SER A 1 255 ? 5.974 -9.114 5.050 1.00 88.06 255 SER A N 1
ATOM 2007 C CA . SER A 1 255 ? 4.587 -8.636 4.998 1.00 88.06 255 SER A CA 1
ATOM 2008 C C . SER A 1 255 ? 3.626 -9.755 4.548 1.00 88.06 255 SER A C 1
ATOM 2010 O O . SER A 1 255 ? 4.022 -10.586 3.722 1.00 88.06 255 SER A O 1
ATOM 2012 N N . PRO A 1 256 ? 2.382 -9.812 5.067 1.00 86.75 256 PRO A N 1
ATOM 2013 C CA . PRO A 1 256 ? 1.412 -10.864 4.760 1.00 86.75 256 PRO A CA 1
ATOM 2014 C C . PRO A 1 256 ? 0.982 -10.891 3.289 1.00 86.75 256 PRO A C 1
ATOM 2016 O O . PRO A 1 256 ? 0.724 -9.855 2.679 1.00 86.75 256 PRO A O 1
ATOM 2019 N N . VAL A 1 257 ? 0.794 -12.102 2.757 1.00 81.31 257 VAL A N 1
ATOM 2020 C CA . VAL A 1 257 ? 0.109 -12.381 1.483 1.00 81.31 257 VAL A CA 1
ATOM 2021 C C . VAL A 1 257 ? -1.048 -13.350 1.776 1.00 81.31 257 VAL A C 1
ATOM 2023 O O . VAL A 1 257 ? -0.883 -14.573 1.688 1.00 81.31 257 VAL A O 1
ATOM 2026 N N . PRO A 1 258 ? -2.225 -12.831 2.179 1.00 76.31 258 PRO A N 1
ATOM 2027 C CA . PRO A 1 258 ? -3.327 -13.648 2.689 1.00 76.31 258 PRO A CA 1
ATOM 2028 C C . PRO A 1 258 ? -3.850 -14.693 1.702 1.00 76.31 258 PRO A C 1
ATOM 2030 O O . PRO A 1 258 ? -4.223 -15.785 2.121 1.00 76.31 258 PRO A O 1
ATOM 2033 N N . THR A 1 259 ? -3.839 -14.395 0.397 1.00 70.62 259 THR A N 1
ATOM 2034 C CA . THR A 1 259 ? -4.391 -15.288 -0.644 1.00 70.62 259 THR A CA 1
ATOM 2035 C C . THR A 1 259 ? -3.721 -16.664 -0.663 1.00 70.62 259 THR A C 1
ATOM 2037 O O . THR A 1 259 ? -4.328 -17.638 -1.100 1.00 70.62 259 THR A O 1
ATOM 2040 N N . VAL A 1 260 ? -2.484 -16.767 -0.167 1.00 69.44 260 VAL A N 1
ATOM 2041 C CA . VAL A 1 260 ? -1.711 -18.019 -0.147 1.00 69.44 260 VAL A CA 1
ATOM 2042 C C . VAL A 1 260 ? -1.428 -18.520 1.262 1.00 69.44 260 VAL A C 1
ATOM 2044 O O . VAL A 1 260 ? -0.651 -19.452 1.413 1.00 69.44 260 VAL A O 1
ATOM 2047 N N . ASN A 1 261 ? -2.036 -17.926 2.296 1.00 73.62 261 ASN A N 1
ATOM 2048 C CA . ASN A 1 261 ? -1.722 -18.237 3.693 1.00 73.62 261 ASN A CA 1
ATOM 2049 C C . ASN A 1 261 ? -0.201 -18.177 3.960 1.00 73.62 261 ASN A C 1
ATOM 2051 O O . ASN A 1 261 ? 0.421 -19.133 4.433 1.00 73.62 261 ASN A O 1
ATOM 2055 N N . GLY A 1 262 ? 0.410 -17.062 3.550 1.00 80.81 262 GLY A N 1
ATOM 2056 C CA . GLY A 1 262 ? 1.857 -16.897 3.507 1.00 80.81 262 GLY A CA 1
ATOM 2057 C C . GLY A 1 262 ? 2.312 -15.450 3.675 1.00 80.81 262 GLY A C 1
ATOM 2058 O O . GLY A 1 262 ? 1.519 -14.558 3.976 1.00 80.81 262 GLY A O 1
ATOM 2059 N N . GLY A 1 263 ? 3.606 -15.213 3.476 1.00 84.12 263 GLY A N 1
ATOM 2060 C CA . GLY A 1 263 ? 4.233 -13.899 3.594 1.00 84.12 263 GLY A CA 1
ATOM 2061 C C . GLY A 1 263 ? 5.308 -13.677 2.539 1.00 84.12 263 GLY A C 1
ATOM 2062 O O . GLY A 1 263 ? 6.010 -14.609 2.152 1.00 84.12 263 GLY A O 1
ATOM 2063 N N . LEU A 1 264 ? 5.441 -12.436 2.075 1.00 85.19 264 LEU A N 1
ATOM 2064 C CA . LEU A 1 264 ? 6.533 -12.011 1.205 1.00 85.19 264 LEU A CA 1
ATOM 2065 C C . LEU A 1 264 ? 7.664 -11.445 2.061 1.00 85.19 264 LEU A C 1
ATOM 2067 O O . LEU A 1 264 ? 7.438 -10.544 2.867 1.00 85.19 264 LEU A O 1
ATOM 2071 N N . LEU A 1 265 ? 8.878 -11.933 1.833 1.00 84.00 265 LEU A N 1
ATOM 2072 C CA . LEU A 1 265 ? 10.093 -11.504 2.504 1.00 84.00 265 LEU A CA 1
ATOM 2073 C C . LEU A 1 265 ? 11.063 -10.897 1.496 1.00 84.00 265 LEU A C 1
ATOM 2075 O O . LEU A 1 265 ? 11.351 -11.493 0.459 1.00 84.00 265 LEU A O 1
ATOM 2079 N N . LEU A 1 266 ? 11.605 -9.728 1.816 1.00 83.56 266 LEU A N 1
ATOM 2080 C CA . LEU A 1 266 ? 12.685 -9.099 1.065 1.00 83.56 266 LEU A CA 1
ATOM 2081 C C . LEU A 1 266 ? 13.928 -9.028 1.948 1.00 83.56 266 LEU A C 1
ATOM 2083 O O . LEU A 1 266 ? 13.908 -8.397 3.006 1.00 83.56 266 LEU A O 1
ATOM 2087 N N . ALA A 1 267 ? 15.016 -9.650 1.497 1.00 78.50 267 ALA A N 1
ATOM 2088 C CA . ALA A 1 267 ? 16.283 -9.700 2.211 1.00 78.50 267 ALA A CA 1
ATOM 2089 C C . ALA A 1 267 ? 17.380 -8.923 1.471 1.00 78.50 267 ALA A C 1
ATOM 2091 O O . ALA A 1 267 ? 17.597 -9.066 0.262 1.00 78.50 267 ALA A O 1
ATOM 2092 N N . THR A 1 268 ? 18.118 -8.102 2.213 1.00 78.62 268 THR A N 1
ATOM 2093 C CA . THR A 1 268 ? 19.276 -7.363 1.696 1.00 78.62 268 THR A CA 1
ATOM 2094 C C . THR A 1 268 ? 20.444 -7.417 2.668 1.00 78.62 268 THR A C 1
ATOM 2096 O O . THR A 1 268 ? 20.268 -7.313 3.879 1.00 78.62 268 THR A O 1
ATOM 2099 N N . GLY A 1 269 ? 21.655 -7.566 2.133 1.00 73.62 269 GLY A N 1
ATOM 2100 C CA . GLY A 1 269 ? 22.873 -7.560 2.939 1.00 73.62 269 GLY A CA 1
ATOM 2101 C C . GLY A 1 269 ? 23.209 -6.159 3.458 1.00 73.62 269 GLY A C 1
ATOM 2102 O O . GLY A 1 269 ? 22.910 -5.148 2.807 1.00 73.62 269 GLY A O 1
ATOM 2103 N N . LYS A 1 270 ? 23.898 -6.103 4.601 1.00 71.62 270 LYS A N 1
ATOM 2104 C CA . LYS A 1 270 ? 24.324 -4.876 5.303 1.00 71.62 270 LYS A CA 1
ATOM 2105 C C . LYS A 1 270 ? 24.959 -3.813 4.404 1.00 71.62 270 LYS A C 1
ATOM 2107 O O . LYS A 1 270 ? 24.593 -2.640 4.446 1.00 71.62 270 LYS A O 1
ATOM 2112 N N . ILE A 1 271 ? 25.910 -4.233 3.567 1.00 69.44 271 ILE A N 1
ATOM 2113 C CA . ILE A 1 271 ? 26.714 -3.342 2.717 1.00 69.44 271 ILE A CA 1
ATOM 2114 C C . ILE A 1 271 ? 25.838 -2.666 1.657 1.00 69.44 271 ILE A C 1
ATOM 2116 O O . ILE A 1 271 ? 25.981 -1.471 1.407 1.00 69.44 271 ILE A O 1
ATOM 2120 N N . LYS A 1 272 ? 24.898 -3.409 1.057 1.00 68.56 272 LYS A N 1
ATOM 2121 C CA . LYS A 1 272 ? 23.970 -2.862 0.057 1.00 68.56 272 LYS A CA 1
ATOM 2122 C C . LYS A 1 272 ? 22.900 -1.978 0.691 1.00 68.56 272 LYS A C 1
ATOM 2124 O O . LYS A 1 272 ? 22.613 -0.921 0.132 1.00 68.56 272 LYS A O 1
ATOM 2129 N N . LEU A 1 273 ? 22.367 -2.364 1.856 1.00 74.44 273 LEU A N 1
ATOM 2130 C CA . LEU A 1 273 ? 21.368 -1.574 2.588 1.00 74.44 273 LEU A CA 1
ATOM 2131 C C . LEU A 1 273 ? 21.908 -0.179 2.937 1.00 74.44 273 LEU A C 1
ATOM 2133 O O . LEU A 1 273 ? 21.231 0.824 2.728 1.00 74.44 273 LEU A O 1
ATOM 2137 N N . TYR A 1 274 ? 23.164 -0.103 3.384 1.00 76.62 274 TYR A N 1
ATOM 2138 C CA . TYR A 1 274 ? 23.792 1.150 3.805 1.00 76.62 274 TYR A CA 1
ATOM 2139 C C . TYR A 1 274 ? 24.721 1.776 2.753 1.00 76.62 274 TYR A C 1
ATOM 2141 O O . TYR A 1 274 ? 25.426 2.739 3.049 1.00 76.62 274 TYR A O 1
ATOM 2149 N N . ALA A 1 275 ? 24.711 1.310 1.499 1.00 69.44 275 ALA A N 1
ATOM 2150 C CA . ALA A 1 275 ? 25.571 1.845 0.434 1.00 69.44 275 ALA A CA 1
ATOM 2151 C C . ALA A 1 275 ? 25.381 3.360 0.201 1.00 69.44 275 ALA A C 1
ATOM 2153 O O . ALA A 1 275 ? 26.329 4.069 -0.139 1.00 69.44 275 ALA A O 1
ATOM 2154 N N . SER A 1 276 ? 24.159 3.862 0.413 1.00 65.94 276 SER A N 1
ATOM 2155 C CA . SER A 1 276 ? 23.820 5.293 0.379 1.00 65.94 276 SER A CA 1
ATOM 2156 C C . SER A 1 276 ? 24.583 6.087 1.448 1.00 65.94 276 SER A C 1
ATOM 2158 O O . SER A 1 276 ? 25.166 7.132 1.151 1.00 65.94 276 SER A O 1
ATOM 2160 N N . ILE A 1 277 ? 24.675 5.529 2.661 1.00 69.75 277 ILE A N 1
ATOM 2161 C CA . ILE A 1 277 ? 25.426 6.099 3.784 1.00 69.75 277 ILE A CA 1
ATOM 2162 C C . ILE A 1 277 ? 26.910 6.158 3.434 1.00 69.75 277 ILE A C 1
ATOM 2164 O O . ILE A 1 277 ? 27.501 7.228 3.529 1.00 69.75 277 ILE A O 1
ATOM 2168 N N . TYR A 1 278 ? 27.497 5.059 2.947 1.00 65.81 278 TYR A N 1
ATOM 2169 C CA . TYR A 1 278 ? 28.910 5.028 2.545 1.00 65.81 278 TYR A CA 1
ATOM 2170 C C . TYR A 1 278 ? 29.234 6.075 1.471 1.00 65.81 278 TYR A C 1
ATOM 2172 O O . TYR A 1 278 ? 30.238 6.779 1.571 1.00 65.81 278 TYR A O 1
ATOM 2180 N N . ARG A 1 279 ? 28.367 6.232 0.464 1.00 66.00 279 ARG A N 1
ATOM 2181 C CA . ARG A 1 279 ? 28.578 7.187 -0.635 1.00 66.00 279 ARG A CA 1
ATOM 2182 C C . ARG A 1 279 ? 28.501 8.642 -0.156 1.00 66.00 279 ARG A C 1
ATOM 2184 O O . ARG A 1 279 ? 29.329 9.464 -0.548 1.00 66.00 279 ARG A O 1
ATOM 2191 N N . GLN A 1 280 ? 27.553 8.959 0.726 1.00 65.19 280 GLN A N 1
ATOM 2192 C CA . GLN A 1 280 ? 27.457 10.286 1.342 1.00 65.19 280 GLN A CA 1
ATOM 2193 C C . GLN A 1 280 ? 28.617 10.555 2.305 1.00 65.19 280 GLN A C 1
ATOM 2195 O O . GLN A 1 280 ? 29.166 11.653 2.287 1.00 65.19 280 GLN A O 1
ATOM 2200 N N . PHE A 1 281 ? 29.065 9.547 3.059 1.00 65.81 281 PHE A N 1
ATOM 2201 C CA . PHE A 1 281 ? 30.233 9.660 3.930 1.00 65.81 281 PHE A CA 1
ATOM 2202 C C . PHE A 1 281 ? 31.496 9.982 3.128 1.00 65.81 281 PHE A C 1
ATOM 2204 O O . PHE A 1 281 ? 32.212 10.910 3.484 1.00 65.81 281 PHE A O 1
ATOM 2211 N N . ILE A 1 282 ? 31.732 9.302 1.998 1.00 64.31 282 ILE A N 1
ATOM 2212 C CA . ILE A 1 282 ? 32.852 9.597 1.083 1.00 64.31 282 ILE A CA 1
ATOM 2213 C C . ILE A 1 282 ? 32.760 11.029 0.538 1.00 64.31 282 ILE A C 1
ATOM 2215 O O . ILE A 1 282 ? 33.768 11.728 0.465 1.00 64.31 282 ILE A O 1
ATOM 2219 N N . THR A 1 283 ? 31.555 11.495 0.206 1.00 64.31 283 THR A N 1
ATOM 2220 C CA . THR A 1 283 ? 31.338 12.852 -0.326 1.00 64.31 283 THR A CA 1
ATOM 2221 C C . THR A 1 283 ? 31.632 13.925 0.729 1.00 64.31 283 THR A C 1
ATOM 2223 O O . THR A 1 283 ? 32.339 14.892 0.451 1.00 64.31 283 THR A O 1
ATOM 2226 N N . VAL A 1 284 ? 31.148 13.734 1.960 1.00 64.50 284 VAL A N 1
ATOM 2227 C CA . VAL A 1 284 ? 31.405 14.641 3.090 1.00 64.50 284 VAL A CA 1
ATOM 2228 C C . VAL A 1 284 ? 32.882 14.612 3.494 1.00 64.50 284 VAL A C 1
ATOM 2230 O O . VAL A 1 284 ? 33.477 15.664 3.717 1.00 64.50 284 VAL A O 1
ATOM 2233 N N . SER A 1 285 ? 33.503 13.430 3.499 1.00 57.19 285 SER A N 1
ATOM 2234 C CA . SER A 1 285 ? 34.942 13.265 3.742 1.00 57.19 285 SER A CA 1
ATOM 2235 C C . SER A 1 285 ? 35.768 14.015 2.691 1.00 57.19 285 SER A C 1
ATOM 2237 O O . SER A 1 285 ? 36.697 14.740 3.035 1.00 57.19 285 SER A O 1
ATOM 2239 N N . GLY A 1 286 ? 35.384 13.913 1.414 1.00 57.44 286 GLY A N 1
ATOM 2240 C CA . GLY A 1 286 ? 36.004 14.651 0.313 1.00 57.44 286 GLY A CA 1
ATOM 2241 C C . GLY A 1 286 ? 35.864 16.169 0.458 1.00 57.44 286 GLY A C 1
ATOM 2242 O O . GLY A 1 286 ? 36.834 16.894 0.249 1.00 57.44 286 GLY A O 1
ATOM 2243 N N . ALA A 1 287 ? 34.701 16.663 0.889 1.00 57.66 287 ALA A N 1
ATOM 2244 C CA . ALA A 1 287 ? 34.481 18.090 1.135 1.00 57.66 287 ALA A CA 1
ATOM 2245 C C . ALA A 1 287 ? 35.334 18.634 2.298 1.00 57.66 287 ALA A C 1
ATOM 2247 O O . ALA A 1 287 ? 35.879 19.733 2.198 1.00 57.66 287 ALA A O 1
ATOM 2248 N N . ILE A 1 288 ? 35.504 17.855 3.372 1.00 60.25 288 ILE A N 1
ATOM 2249 C CA . ILE A 1 288 ? 36.366 18.210 4.511 1.00 60.25 288 ILE A CA 1
ATOM 2250 C C . ILE A 1 288 ? 37.842 18.263 4.080 1.00 60.25 288 ILE A C 1
ATOM 2252 O O . ILE A 1 288 ? 38.543 19.215 4.421 1.00 60.25 288 ILE A O 1
ATOM 2256 N N . VAL A 1 289 ? 38.303 17.308 3.264 1.00 57.91 289 VAL A N 1
ATOM 2257 C CA . VAL A 1 289 ? 39.666 17.311 2.694 1.00 57.91 289 VAL A CA 1
ATOM 2258 C C . VAL A 1 289 ? 39.897 18.529 1.791 1.00 57.91 289 VAL A C 1
ATOM 2260 O O . VAL A 1 289 ? 40.954 19.155 1.868 1.00 57.91 289 VAL A O 1
ATOM 2263 N N . ILE A 1 290 ? 38.905 18.923 0.986 1.00 57.78 290 ILE A N 1
ATOM 2264 C CA . ILE A 1 290 ? 38.975 20.125 0.137 1.00 57.78 290 ILE A CA 1
ATOM 2265 C C . ILE A 1 290 ? 39.025 21.407 0.983 1.00 57.78 290 ILE A C 1
ATOM 2267 O O . ILE A 1 290 ? 39.818 22.297 0.685 1.00 57.78 290 ILE A O 1
ATOM 2271 N N . LEU A 1 291 ? 38.241 21.504 2.060 1.00 57.31 291 LEU A N 1
ATOM 2272 C CA . LEU A 1 291 ? 38.263 22.646 2.988 1.00 57.31 291 LEU A CA 1
ATOM 2273 C C . LEU A 1 291 ? 39.614 22.790 3.709 1.00 57.31 291 LEU A C 1
ATOM 2275 O O . LEU A 1 291 ? 40.138 23.898 3.824 1.00 57.31 291 LEU A O 1
ATOM 2279 N N . ILE A 1 292 ? 40.220 21.673 4.120 1.00 57.72 292 ILE A N 1
ATOM 2280 C CA . ILE A 1 292 ? 41.577 21.634 4.691 1.00 57.72 292 ILE A CA 1
ATOM 2281 C C . ILE A 1 292 ? 42.631 22.020 3.629 1.00 57.72 292 ILE A C 1
ATOM 2283 O O . ILE A 1 292 ? 43.572 22.768 3.913 1.00 57.72 292 ILE A O 1
ATOM 2287 N N . GLY A 1 293 ? 42.452 21.575 2.381 1.00 51.09 293 GLY A N 1
ATOM 2288 C CA . GLY A 1 293 ? 43.288 21.948 1.235 1.00 51.09 293 GLY A CA 1
ATOM 2289 C C . GLY A 1 293 ? 43.216 23.441 0.888 1.00 51.09 293 GLY A C 1
ATOM 2290 O O . GLY A 1 293 ? 44.238 24.088 0.668 1.00 51.09 293 GLY A O 1
ATOM 2291 N N . LEU A 1 294 ? 42.029 24.043 0.918 1.00 54.25 294 LEU A N 1
ATOM 2292 C CA . LEU A 1 294 ? 41.851 25.478 0.669 1.00 54.25 294 LEU A CA 1
ATOM 2293 C C . LEU A 1 294 ? 42.499 26.336 1.770 1.00 54.25 294 LEU A C 1
ATOM 2295 O O . LEU A 1 294 ? 43.124 27.353 1.464 1.00 54.25 294 LEU A O 1
ATOM 2299 N N . GLY A 1 295 ? 42.451 25.886 3.029 1.00 54.00 295 GLY A N 1
ATOM 2300 C CA . GLY A 1 295 ? 43.137 26.545 4.147 1.00 54.00 295 GLY A CA 1
ATOM 2301 C C . GLY A 1 295 ? 44.668 26.529 4.033 1.00 54.00 295 GLY A C 1
ATOM 2302 O O . GLY A 1 295 ? 45.326 27.514 4.365 1.00 54.00 295 GLY A O 1
ATOM 2303 N N . THR A 1 296 ? 45.251 25.450 3.502 1.00 53.16 296 THR A N 1
ATOM 2304 C CA . THR A 1 296 ? 46.708 25.345 3.282 1.00 53.16 296 THR A CA 1
ATOM 2305 C C . THR A 1 296 ? 47.175 26.129 2.050 1.00 53.16 296 THR A C 1
ATOM 2307 O O . THR A 1 296 ? 48.239 26.749 2.080 1.00 53.16 296 THR A O 1
ATOM 2310 N N . THR A 1 297 ? 46.350 26.203 1.003 1.00 49.19 297 THR A N 1
ATOM 2311 C CA . THR A 1 297 ? 46.644 26.969 -0.223 1.00 49.19 297 THR A CA 1
ATOM 2312 C C . THR A 1 297 ? 46.627 28.487 0.022 1.00 49.19 297 THR A C 1
ATOM 2314 O O . THR A 1 297 ? 47.453 29.217 -0.528 1.00 49.19 297 THR A O 1
ATOM 2317 N N . GLY A 1 298 ? 45.755 28.972 0.915 1.00 50.69 298 GLY A N 1
ATOM 2318 C CA . GLY A 1 298 ? 45.712 30.384 1.322 1.00 50.69 298 GLY A CA 1
ATOM 2319 C C . GLY A 1 298 ? 46.994 30.873 2.011 1.00 50.69 298 GLY A C 1
ATOM 2320 O O . GLY A 1 298 ? 47.400 32.015 1.815 1.00 50.69 298 GLY A O 1
ATOM 2321 N N . ILE A 1 299 ? 47.693 30.000 2.744 1.00 53.19 299 ILE A N 1
ATOM 2322 C CA . ILE A 1 299 ? 48.974 30.324 3.401 1.00 53.19 299 ILE A CA 1
ATOM 2323 C C . ILE A 1 299 ? 50.114 30.451 2.373 1.00 53.19 299 ILE A C 1
ATOM 2325 O O . ILE A 1 299 ? 51.008 31.281 2.535 1.00 53.19 299 ILE A O 1
ATOM 2329 N N . VAL A 1 300 ? 50.069 29.676 1.284 1.00 48.41 300 VAL A N 1
ATOM 2330 C CA . VAL A 1 300 ? 51.071 29.713 0.201 1.00 48.41 300 VAL A CA 1
ATOM 2331 C C . VAL A 1 300 ? 50.917 30.964 -0.672 1.00 48.41 300 VAL A C 1
ATOM 2333 O O . VAL A 1 300 ? 51.914 31.551 -1.090 1.00 48.41 300 VAL A O 1
ATOM 2336 N N . LEU A 1 301 ? 49.684 31.423 -0.903 1.00 50.84 301 LEU A N 1
ATOM 2337 C CA . LEU A 1 301 ? 49.406 32.624 -1.702 1.00 50.84 301 LEU A CA 1
ATOM 2338 C C . LEU A 1 301 ? 49.841 33.930 -1.018 1.00 50.84 301 LEU A C 1
ATOM 2340 O O . LEU A 1 301 ? 50.165 34.892 -1.708 1.00 50.84 301 LEU A O 1
ATOM 2344 N N . ILE A 1 302 ? 49.941 33.948 0.314 1.00 54.44 302 ILE A N 1
ATOM 2345 C CA . ILE A 1 302 ? 50.440 35.105 1.079 1.00 54.44 302 ILE A CA 1
ATOM 2346 C C . ILE A 1 302 ? 51.976 35.236 0.990 1.00 54.44 302 ILE A C 1
ATOM 2348 O O . ILE A 1 302 ? 52.508 36.333 1.136 1.00 54.44 302 ILE A O 1
ATOM 2352 N N . LEU A 1 303 ? 52.708 34.151 0.703 1.00 50.38 303 LEU A N 1
ATOM 2353 C CA . LEU A 1 303 ? 54.183 34.141 0.658 1.00 50.38 303 LEU A CA 1
ATOM 2354 C C . LEU A 1 303 ? 54.785 34.358 -0.743 1.00 50.38 303 LEU A C 1
ATOM 2356 O O . LEU A 1 303 ? 55.987 34.586 -0.860 1.00 50.38 303 LEU A O 1
ATOM 2360 N N . ARG A 1 304 ? 53.972 34.303 -1.802 1.00 42.16 304 ARG A N 1
ATOM 2361 C CA . ARG A 1 304 ? 54.406 34.380 -3.209 1.00 42.16 304 ARG A CA 1
ATOM 2362 C C . ARG A 1 304 ? 54.831 35.770 -3.739 1.00 42.16 304 ARG A C 1
ATOM 2364 O O . ARG A 1 304 ? 55.646 35.790 -4.655 1.00 42.16 304 ARG A O 1
ATOM 2371 N N . PRO A 1 305 ? 54.393 36.926 -3.193 1.00 47.31 305 PRO A N 1
ATOM 2372 C CA . PRO A 1 305 ? 54.783 38.232 -3.745 1.00 47.31 305 PRO A CA 1
ATOM 2373 C C . PRO A 1 305 ? 56.236 38.653 -3.465 1.00 47.31 305 PRO A C 1
ATOM 2375 O O . PRO A 1 305 ? 56.675 39.682 -3.963 1.00 47.31 305 PRO A O 1
ATOM 2378 N N . LEU A 1 306 ? 56.988 37.895 -2.661 1.00 49.44 306 LEU A N 1
ATOM 2379 C CA . LEU A 1 306 ? 58.361 38.238 -2.266 1.00 49.44 306 LEU A CA 1
ATOM 2380 C C . LEU A 1 306 ? 59.439 37.776 -3.263 1.00 49.44 306 LEU A C 1
ATOM 2382 O O . LEU A 1 306 ? 60.597 38.146 -3.098 1.00 49.44 306 LEU A O 1
ATOM 2386 N N . THR A 1 307 ? 59.091 36.988 -4.286 1.00 47.28 307 THR A N 1
ATOM 2387 C CA . THR A 1 307 ? 60.066 36.405 -5.234 1.00 47.28 307 THR A CA 1
ATOM 2388 C C . THR A 1 307 ? 60.062 37.016 -6.637 1.00 47.28 307 THR A C 1
ATOM 2390 O O . THR A 1 307 ? 61.042 36.841 -7.353 1.00 47.28 307 THR A O 1
ATOM 2393 N N . ASP A 1 308 ? 59.037 37.782 -7.019 1.00 46.25 308 ASP A N 1
ATOM 2394 C CA . ASP A 1 308 ? 58.873 38.253 -8.409 1.00 46.25 308 ASP A CA 1
ATOM 2395 C C . ASP A 1 308 ? 59.456 39.655 -8.681 1.00 46.25 308 ASP A C 1
ATOM 2397 O O . ASP A 1 308 ? 59.442 40.127 -9.815 1.00 46.25 308 ASP A O 1
ATOM 2401 N N . GLN A 1 309 ? 60.031 40.324 -7.675 1.00 46.41 309 GLN A N 1
ATOM 2402 C CA . GLN A 1 309 ? 60.569 41.689 -7.814 1.00 46.41 309 GLN A CA 1
ATOM 2403 C C . GLN A 1 309 ? 62.047 41.786 -8.259 1.00 46.41 309 GLN A C 1
ATOM 2405 O O . GLN A 1 309 ? 62.608 42.876 -8.228 1.00 46.41 309 GLN A O 1
ATOM 2410 N N . MET A 1 310 ? 62.696 40.696 -8.697 1.00 45.75 310 MET A N 1
ATOM 2411 C CA . MET A 1 310 ? 64.148 40.688 -8.991 1.00 45.75 310 MET A CA 1
ATOM 2412 C C . MET A 1 310 ? 64.579 40.445 -10.454 1.00 45.75 310 MET A C 1
ATOM 2414 O O . MET A 1 310 ? 65.782 40.379 -10.689 1.00 45.75 310 MET A O 1
ATOM 2418 N N . GLN A 1 311 ? 63.690 40.317 -11.452 1.00 48.56 311 GLN A N 1
ATOM 2419 C CA . GLN A 1 311 ? 64.118 39.840 -12.792 1.00 48.56 311 GLN A CA 1
ATOM 2420 C C . GLN A 1 311 ? 63.827 40.723 -14.018 1.00 48.56 311 GLN A C 1
ATOM 2422 O O . GLN A 1 311 ? 64.190 40.333 -15.127 1.00 48.56 311 GLN A O 1
ATOM 2427 N N . THR A 1 312 ? 63.267 41.923 -13.877 1.00 45.12 312 THR A N 1
ATOM 2428 C CA . THR A 1 312 ? 62.660 42.610 -15.040 1.00 45.12 312 THR A CA 1
ATOM 2429 C C . THR A 1 312 ? 63.410 43.839 -15.570 1.00 45.12 312 THR A C 1
ATOM 2431 O O . THR A 1 312 ? 62.791 44.677 -16.211 1.00 45.12 312 THR A O 1
ATOM 2434 N N . GLU A 1 313 ? 64.726 43.966 -15.363 1.00 52.66 313 GLU A N 1
ATOM 2435 C CA . GLU A 1 313 ? 65.469 45.159 -15.837 1.00 52.66 313 GLU A CA 1
ATOM 2436 C C . GLU A 1 313 ? 66.719 44.869 -16.697 1.00 52.66 313 GLU A C 1
ATOM 2438 O O . GLU A 1 313 ? 67.390 45.791 -17.148 1.00 52.66 313 GLU A O 1
ATOM 2443 N N . ILE A 1 314 ? 67.031 43.601 -17.006 1.00 52.94 314 ILE A N 1
ATOM 2444 C CA . ILE A 1 314 ? 68.285 43.232 -17.708 1.00 52.94 314 ILE A CA 1
ATOM 2445 C C . ILE A 1 314 ? 68.094 42.878 -19.204 1.00 52.94 314 ILE A C 1
ATOM 2447 O O . ILE A 1 314 ? 69.061 42.846 -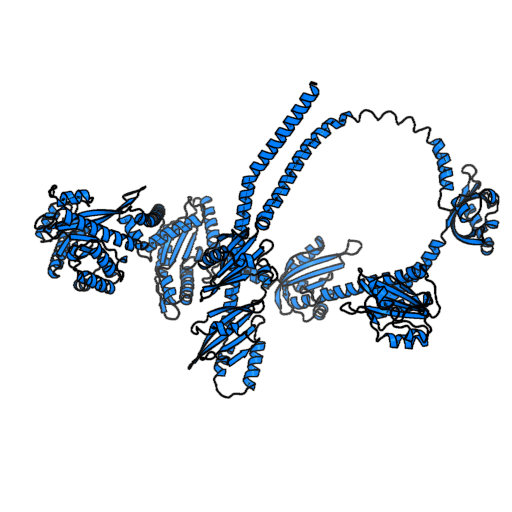19.960 1.00 52.94 314 ILE A O 1
ATOM 2451 N N . ILE A 1 315 ? 66.868 42.667 -19.697 1.00 54.16 315 ILE A N 1
ATOM 2452 C CA . ILE A 1 315 ? 66.648 42.019 -21.013 1.00 54.16 315 ILE A CA 1
ATOM 2453 C C . ILE A 1 315 ? 66.551 42.994 -22.206 1.00 54.16 315 ILE A C 1
ATOM 2455 O O . ILE A 1 315 ? 66.791 42.594 -23.347 1.00 54.16 315 ILE A O 1
ATOM 2459 N N . GLU A 1 316 ? 66.236 44.275 -22.004 1.00 52.72 316 GLU A N 1
ATOM 2460 C CA . GLU A 1 316 ? 65.845 45.135 -23.137 1.00 52.72 316 GLU A CA 1
ATOM 2461 C C . GLU A 1 316 ? 66.996 45.761 -23.941 1.00 52.72 316 GLU A C 1
ATOM 2463 O O . GLU A 1 316 ? 66.781 46.155 -25.085 1.00 52.72 316 GLU A O 1
ATOM 2468 N N . ARG A 1 317 ? 68.241 45.779 -23.443 1.00 49.50 317 ARG A N 1
ATOM 2469 C CA . ARG A 1 317 ? 69.357 46.432 -24.163 1.00 49.50 317 ARG A CA 1
ATOM 2470 C C . ARG A 1 317 ? 70.150 45.518 -25.117 1.00 49.50 317 ARG A C 1
ATOM 2472 O O . ARG A 1 317 ? 70.932 46.027 -25.908 1.00 49.50 317 ARG A O 1
ATOM 2479 N N . GLN A 1 318 ? 69.935 44.196 -25.099 1.00 52.25 318 GLN A N 1
ATOM 2480 C CA . GLN A 1 318 ? 70.660 43.223 -25.949 1.00 52.25 318 GLN A CA 1
ATOM 2481 C C . GLN A 1 318 ? 69.961 42.873 -27.280 1.00 52.25 318 GLN A C 1
ATOM 2483 O O . GLN A 1 318 ? 70.571 42.259 -28.153 1.00 52.25 318 GLN A O 1
ATOM 2488 N N . LYS A 1 319 ? 68.690 43.251 -27.474 1.00 50.78 319 LYS A N 1
ATOM 2489 C CA . LYS A 1 319 ? 67.876 42.777 -28.614 1.00 50.78 319 LYS A CA 1
ATOM 2490 C C . LYS A 1 319 ? 68.087 43.519 -29.940 1.00 50.78 319 LYS A C 1
ATOM 2492 O O . LYS A 1 319 ? 67.715 42.979 -30.976 1.00 50.78 319 LYS A O 1
ATOM 2497 N N . ALA A 1 320 ? 68.680 44.711 -29.945 1.00 53.66 320 ALA A N 1
ATOM 2498 C CA . ALA A 1 320 ? 68.758 45.529 -31.162 1.00 53.66 320 ALA A CA 1
ATOM 2499 C C . ALA A 1 320 ? 69.988 45.244 -32.051 1.00 53.66 320 ALA A C 1
ATOM 2501 O O . ALA A 1 320 ? 69.943 45.508 -33.246 1.00 53.66 320 ALA A O 1
ATOM 2502 N N . GLU A 1 321 ? 71.065 44.660 -31.514 1.00 48.66 321 GLU A N 1
ATOM 2503 C CA . GLU A 1 321 ? 72.327 44.457 -32.257 1.00 48.66 321 GLU A CA 1
ATOM 2504 C C . GLU A 1 321 ? 72.470 43.038 -32.850 1.00 48.66 321 GLU A C 1
ATOM 2506 O O . GLU A 1 321 ? 73.193 42.818 -33.819 1.00 48.66 321 GLU A O 1
ATOM 2511 N N . ILE A 1 322 ? 71.716 42.067 -32.320 1.00 56.09 322 ILE A N 1
ATOM 2512 C CA . ILE A 1 322 ? 71.681 40.672 -32.797 1.00 56.09 322 ILE A CA 1
ATOM 2513 C C . ILE A 1 322 ? 70.813 40.528 -34.063 1.00 56.09 322 ILE A C 1
ATOM 2515 O O . ILE A 1 322 ? 71.079 39.662 -34.895 1.00 56.09 322 ILE A O 1
ATOM 2519 N N . ALA A 1 323 ? 69.823 41.406 -34.257 1.00 53.72 323 ALA A N 1
ATOM 2520 C CA . ALA A 1 323 ? 68.828 41.302 -35.327 1.00 53.72 323 ALA A CA 1
ATOM 2521 C C . ALA A 1 323 ? 69.416 41.399 -36.752 1.00 53.72 323 ALA A C 1
ATOM 2523 O O . ALA A 1 323 ? 68.994 40.653 -37.631 1.00 53.72 323 ALA A O 1
ATOM 2524 N N . LEU A 1 324 ? 70.436 42.237 -36.981 1.00 51.97 324 LEU A N 1
ATOM 2525 C CA . LEU A 1 324 ? 70.965 42.492 -38.333 1.00 51.97 324 LEU A CA 1
ATOM 2526 C C . LEU A 1 324 ? 71.949 41.409 -38.831 1.00 51.97 324 LEU A C 1
ATOM 2528 O O . LEU A 1 324 ? 72.065 41.174 -40.032 1.00 51.97 324 LEU A O 1
ATOM 2532 N N . ARG A 1 325 ? 72.650 40.704 -37.927 1.00 55.31 325 ARG A N 1
ATOM 2533 C CA . ARG A 1 325 ? 73.456 39.516 -38.290 1.00 55.31 325 ARG A CA 1
ATOM 2534 C C . ARG A 1 325 ? 72.591 38.269 -38.458 1.00 55.31 325 ARG A C 1
ATOM 2536 O O . ARG A 1 325 ? 72.884 37.456 -39.330 1.00 55.31 325 ARG A O 1
ATOM 2543 N N . HIS A 1 326 ? 71.512 38.159 -37.679 1.00 54.47 326 HIS A N 1
ATOM 2544 C CA . HIS A 1 326 ? 70.546 37.072 -37.811 1.00 54.47 326 HIS A CA 1
ATOM 2545 C C . HIS A 1 326 ? 69.840 37.087 -39.170 1.00 54.47 326 HIS A C 1
ATOM 2547 O O . HIS A 1 326 ? 69.584 36.023 -39.707 1.00 54.47 326 HIS A O 1
ATOM 2553 N N . GLU A 1 327 ? 69.559 38.254 -39.756 1.00 53.62 327 GLU A N 1
ATOM 2554 C CA . GLU A 1 327 ? 68.812 38.359 -41.019 1.00 53.62 327 GLU A CA 1
ATOM 2555 C C . GLU A 1 327 ? 69.576 37.803 -42.237 1.00 53.62 327 GLU A C 1
ATOM 2557 O O . GLU A 1 327 ? 69.000 37.117 -43.084 1.00 53.62 327 GLU A O 1
ATOM 2562 N N . LYS A 1 328 ? 70.895 38.029 -42.316 1.00 54.75 328 LYS A N 1
ATOM 2563 C CA . LYS A 1 328 ? 71.721 37.549 -43.438 1.00 54.75 328 LYS A CA 1
ATOM 2564 C C . LYS A 1 328 ? 71.972 36.037 -43.375 1.00 54.75 328 LYS A C 1
ATOM 2566 O O . LYS A 1 328 ? 71.889 35.367 -44.402 1.00 54.75 328 LYS A O 1
ATOM 2571 N N . ASP A 1 329 ? 72.216 35.516 -42.173 1.00 59.22 329 ASP A N 1
ATOM 2572 C CA . ASP A 1 329 ? 72.377 34.078 -41.919 1.00 59.22 329 ASP A CA 1
ATOM 2573 C C . ASP A 1 329 ? 71.034 33.341 -42.072 1.00 59.22 329 ASP A C 1
ATOM 2575 O O . ASP A 1 329 ? 70.961 32.257 -42.652 1.00 59.22 329 ASP A O 1
ATOM 2579 N N . PHE A 1 330 ? 69.935 33.988 -41.664 1.00 62.31 330 PHE A N 1
ATOM 2580 C CA . PHE A 1 330 ? 68.571 33.506 -41.865 1.00 62.31 330 PHE A CA 1
ATOM 2581 C C . PHE A 1 330 ? 68.232 33.359 -43.346 1.00 62.31 330 PHE A C 1
ATOM 2583 O O . PHE A 1 330 ? 67.744 32.303 -43.715 1.00 62.31 330 PHE A O 1
ATOM 2590 N N . ASN A 1 331 ? 68.535 34.335 -44.210 1.00 61.69 331 ASN A N 1
ATOM 2591 C CA . ASN A 1 331 ? 68.197 34.256 -45.639 1.00 61.69 331 ASN A CA 1
ATOM 2592 C C . ASN A 1 331 ? 68.987 33.174 -46.399 1.00 61.69 331 ASN A C 1
ATOM 2594 O O . ASN A 1 331 ? 68.411 32.480 -47.237 1.00 61.69 331 ASN A O 1
ATOM 2598 N N . GLN A 1 332 ? 70.278 32.984 -46.096 1.00 67.06 332 GLN A N 1
ATOM 2599 C CA . GLN A 1 332 ? 71.063 31.885 -46.681 1.00 67.06 332 GLN A CA 1
ATOM 2600 C C . GLN A 1 332 ? 70.583 30.526 -46.168 1.00 67.06 332 GLN A C 1
ATOM 2602 O O . GLN A 1 332 ? 70.360 29.610 -46.961 1.00 67.06 332 GLN A O 1
ATOM 2607 N N . THR A 1 333 ? 70.315 30.424 -44.864 1.00 69.75 333 THR A N 1
ATOM 2608 C CA . THR A 1 333 ? 69.699 29.228 -44.281 1.00 69.75 333 THR A CA 1
ATOM 2609 C C . THR A 1 333 ? 68.327 28.964 -44.905 1.00 69.75 333 THR A C 1
ATOM 2611 O O . THR A 1 333 ? 68.022 27.822 -45.216 1.00 69.75 333 THR A O 1
ATOM 2614 N N . LEU A 1 334 ? 67.515 29.992 -45.175 1.00 67.56 334 LEU A N 1
ATOM 2615 C CA . LEU A 1 334 ? 66.188 29.844 -45.779 1.00 67.56 334 LEU A CA 1
ATOM 2616 C C . LEU A 1 334 ? 66.256 29.335 -47.221 1.00 67.56 334 LEU A C 1
ATOM 2618 O O . LEU A 1 334 ? 65.384 28.576 -47.629 1.00 67.56 334 LEU A O 1
ATOM 2622 N N . PHE A 1 335 ? 67.269 29.748 -47.990 1.00 78.00 335 PHE A N 1
ATOM 2623 C CA . PHE A 1 335 ? 67.470 29.296 -49.367 1.00 78.00 335 PHE A CA 1
ATOM 2624 C C . PHE A 1 335 ? 67.913 27.826 -49.412 1.00 78.00 335 PHE A C 1
ATOM 2626 O O . PHE A 1 335 ? 67.297 27.021 -50.113 1.00 78.00 335 PHE A O 1
ATOM 2633 N N . HIS A 1 336 ? 68.924 27.453 -48.618 1.00 77.50 336 HIS A N 1
ATOM 2634 C CA . HIS A 1 336 ? 69.478 26.091 -48.598 1.00 77.50 336 HIS A CA 1
ATOM 2635 C C . HIS A 1 336 ? 68.602 25.082 -47.841 1.00 77.50 336 HIS A C 1
ATOM 2637 O O . HIS A 1 336 ? 68.476 23.942 -48.279 1.00 77.50 336 HIS A O 1
ATOM 2643 N N . ALA A 1 337 ? 67.925 25.494 -46.766 1.00 69.25 337 ALA A N 1
ATOM 2644 C CA . ALA A 1 337 ? 67.001 24.637 -46.020 1.00 69.25 337 ALA A CA 1
ATOM 2645 C C . ALA A 1 337 ? 65.613 24.516 -46.674 1.00 69.25 337 ALA A C 1
ATOM 2647 O O . ALA A 1 337 ? 64.757 23.805 -46.143 1.00 69.25 337 ALA A O 1
ATOM 2648 N N . ASN A 1 338 ? 65.351 25.206 -47.795 1.00 73.56 338 ASN A N 1
ATOM 2649 C CA . ASN A 1 338 ? 64.060 25.101 -48.467 1.00 73.56 338 ASN A CA 1
ATOM 2650 C C . ASN A 1 338 ? 63.888 23.693 -49.069 1.00 73.56 338 ASN A C 1
ATOM 2652 O O . ASN A 1 338 ? 64.712 23.281 -49.890 1.00 73.56 338 ASN A O 1
ATOM 2656 N N . PRO A 1 339 ? 62.825 22.951 -48.709 1.00 70.94 339 PRO A N 1
ATOM 2657 C CA . PRO A 1 339 ? 62.563 21.629 -49.272 1.00 70.94 339 PRO A CA 1
ATOM 2658 C C . PRO A 1 339 ? 62.069 21.669 -50.730 1.00 70.94 339 PRO A C 1
ATOM 2660 O O . PRO A 1 339 ? 61.998 20.626 -51.374 1.00 70.94 339 PRO A O 1
ATOM 2663 N N . ALA A 1 340 ? 61.711 22.839 -51.266 1.00 80.75 340 ALA A N 1
ATOM 2664 C CA . ALA A 1 340 ? 61.467 23.016 -52.694 1.00 80.75 340 ALA A CA 1
ATOM 2665 C C . ALA A 1 340 ? 62.794 23.187 -53.450 1.00 80.75 340 ALA A C 1
ATOM 2667 O O . ALA A 1 340 ? 63.780 23.677 -52.903 1.00 80.75 340 ALA A O 1
ATOM 2668 N N . PHE A 1 341 ? 62.817 22.829 -54.728 1.00 87.56 341 PHE A N 1
ATOM 2669 C CA . PHE A 1 341 ? 63.914 23.175 -55.621 1.00 87.56 341 PHE A CA 1
ATOM 2670 C C . PHE A 1 341 ? 63.931 24.682 -55.836 1.00 87.56 341 PHE A C 1
ATOM 2672 O O . PHE A 1 341 ? 62.938 25.240 -56.283 1.00 87.56 341 PHE A O 1
ATOM 2679 N N . LEU A 1 342 ? 65.035 25.353 -55.529 1.00 87.12 342 LEU A N 1
ATOM 2680 C CA . LEU A 1 342 ? 65.195 26.777 -55.809 1.00 87.12 342 LEU A CA 1
ATOM 2681 C C . LEU A 1 342 ? 66.340 26.974 -56.784 1.00 87.12 342 LEU A C 1
ATOM 2683 O O . LEU A 1 342 ? 67.438 26.455 -56.577 1.00 87.12 342 LEU A O 1
ATOM 2687 N N . ILE A 1 343 ? 66.079 27.760 -57.820 1.00 87.94 343 ILE A N 1
ATOM 2688 C CA . ILE A 1 343 ? 67.055 28.109 -58.839 1.00 87.94 343 ILE A CA 1
ATOM 2689 C C . ILE A 1 343 ? 66.953 29.593 -59.176 1.00 87.94 343 ILE A C 1
ATOM 2691 O O . ILE A 1 343 ? 65.863 30.139 -59.342 1.00 87.94 343 ILE A O 1
ATOM 2695 N N . VAL A 1 344 ? 68.103 30.247 -59.281 1.00 85.38 344 VAL A N 1
ATOM 2696 C CA . VAL A 1 344 ? 68.228 31.609 -59.797 1.00 85.38 344 VAL A CA 1
ATOM 2697 C C . VAL A 1 344 ? 68.987 31.532 -61.108 1.00 85.38 344 VAL A C 1
ATOM 2699 O O . VAL A 1 344 ? 70.084 30.972 -61.126 1.00 85.38 344 VAL A O 1
ATOM 2702 N N . LEU A 1 345 ? 68.426 32.087 -62.180 1.00 87.06 345 LEU A N 1
ATOM 2703 C CA . LEU A 1 345 ? 69.091 32.196 -63.478 1.00 87.06 345 LEU A CA 1
ATOM 2704 C C . LEU A 1 345 ? 69.434 33.655 -63.775 1.00 87.06 345 LEU A C 1
ATOM 2706 O O . LEU A 1 345 ? 68.670 34.550 -63.420 1.00 87.06 345 LEU A O 1
ATOM 2710 N N . ASP A 1 346 ? 70.568 33.900 -64.417 1.00 84.31 346 ASP A N 1
ATOM 2711 C CA . ASP A 1 346 ? 70.924 35.222 -64.938 1.00 84.31 346 ASP A CA 1
ATOM 2712 C C . ASP A 1 346 ? 70.083 35.596 -66.190 1.00 84.31 346 ASP A C 1
ATOM 2714 O O . ASP A 1 346 ? 69.258 34.791 -66.645 1.00 84.31 346 ASP A O 1
ATOM 2718 N N . PRO A 1 347 ? 70.205 36.827 -66.729 1.00 80.62 347 PRO A N 1
ATOM 2719 C CA . PRO A 1 347 ? 69.505 37.239 -67.952 1.00 80.62 347 PRO A CA 1
ATOM 2720 C C . PRO A 1 347 ? 69.777 36.396 -69.187 1.00 80.62 347 PRO A C 1
ATOM 2722 O O . PRO A 1 347 ? 68.923 36.318 -70.068 1.00 80.62 347 PRO A O 1
ATOM 2725 N N . GLU A 1 348 ? 70.904 35.702 -69.227 1.00 79.31 348 GLU A N 1
ATOM 2726 C CA . GLU A 1 348 ? 71.271 34.795 -70.303 1.00 79.31 348 GLU A CA 1
ATOM 2727 C C . GLU A 1 348 ? 70.751 33.359 -70.083 1.00 79.31 348 GLU A C 1
ATOM 2729 O O . GLU A 1 348 ? 71.019 32.483 -70.905 1.00 79.31 348 GLU A O 1
ATOM 2734 N N . GLY A 1 349 ? 69.997 33.098 -69.006 1.00 77.44 349 GLY A N 1
ATOM 2735 C CA . GLY A 1 349 ? 69.397 31.793 -68.707 1.00 77.44 349 GLY A CA 1
ATOM 2736 C C . GLY A 1 349 ? 70.354 30.784 -68.062 1.00 77.44 349 GLY A C 1
ATOM 2737 O O . GLY A 1 349 ? 70.049 29.585 -67.997 1.00 77.44 349 GLY A O 1
ATOM 2738 N N . LYS A 1 350 ? 71.507 31.245 -67.567 1.00 85.50 350 LYS A N 1
ATOM 2739 C CA . LYS A 1 350 ? 72.505 30.412 -66.893 1.00 85.50 350 LYS A CA 1
ATOM 2740 C C . LYS A 1 350 ? 72.287 30.381 -65.392 1.00 85.50 350 LYS A C 1
ATOM 2742 O O . LYS A 1 350 ? 71.847 31.351 -64.783 1.00 85.50 350 LYS A O 1
ATOM 2747 N N . VAL A 1 351 ? 72.627 29.260 -64.763 1.00 86.12 351 VAL A N 1
ATOM 2748 C CA . VAL A 1 351 ? 72.429 29.075 -63.320 1.00 86.12 351 VAL A CA 1
ATOM 2749 C C . VAL A 1 351 ? 73.361 29.984 -62.516 1.00 86.12 351 VAL A C 1
ATOM 2751 O O . VAL A 1 351 ? 74.579 29.869 -62.605 1.00 86.12 351 VAL A O 1
ATOM 2754 N N . LYS A 1 352 ? 72.791 30.854 -61.682 1.00 83.81 352 LYS A N 1
ATOM 2755 C CA . LYS A 1 352 ? 73.509 31.733 -60.747 1.00 83.81 352 LYS A CA 1
ATOM 2756 C C . LYS A 1 352 ? 73.548 31.148 -59.336 1.00 83.81 352 LYS A C 1
ATOM 2758 O O . LYS A 1 352 ? 74.582 31.200 -58.680 1.00 83.81 352 LYS A O 1
ATOM 2763 N N . LEU A 1 353 ? 72.430 30.585 -58.873 1.00 85.50 353 LEU A N 1
ATOM 2764 C CA . LEU A 1 353 ? 72.313 29.899 -57.583 1.00 85.50 353 LEU A CA 1
ATOM 2765 C C . LEU A 1 353 ? 71.364 28.708 -57.705 1.00 85.50 353 LEU A C 1
ATOM 2767 O O . LEU A 1 353 ? 70.374 28.770 -58.431 1.00 85.50 353 LEU A O 1
ATOM 2771 N N . MET A 1 354 ? 71.642 27.651 -56.949 1.00 88.38 354 MET A N 1
ATOM 2772 C CA . MET A 1 354 ? 70.773 26.489 -56.807 1.00 88.38 354 MET A CA 1
ATOM 2773 C C . MET A 1 354 ? 70.870 25.985 -55.369 1.00 88.38 354 MET A C 1
ATOM 2775 O O . MET A 1 354 ? 71.967 25.951 -54.812 1.00 88.38 354 MET A O 1
ATOM 2779 N N . ASN A 1 355 ? 69.743 25.658 -54.742 1.00 87.56 355 ASN A N 1
ATOM 2780 C CA . ASN A 1 355 ? 69.761 25.213 -53.351 1.00 87.56 355 ASN A CA 1
ATOM 2781 C C . ASN A 1 355 ? 70.151 23.735 -53.199 1.00 87.56 355 ASN A C 1
ATOM 2783 O O . ASN A 1 355 ? 70.033 22.938 -54.133 1.00 87.56 355 ASN A O 1
ATOM 2787 N N . ASP A 1 356 ? 70.575 23.361 -51.989 1.00 86.44 356 ASP A N 1
ATOM 2788 C CA . ASP A 1 356 ? 71.093 22.018 -51.688 1.00 86.44 356 ASP A CA 1
ATOM 2789 C C . ASP A 1 356 ? 70.073 20.919 -51.993 1.00 86.44 356 ASP A C 1
ATOM 2791 O O . ASP A 1 356 ? 70.435 19.848 -52.479 1.00 86.44 356 ASP A O 1
ATOM 2795 N N . THR A 1 357 ? 68.785 21.185 -51.764 1.00 86.62 357 THR A N 1
ATOM 2796 C CA . THR A 1 357 ? 67.705 20.237 -52.056 1.00 86.62 357 THR A CA 1
ATOM 2797 C C . THR A 1 357 ? 67.644 19.871 -53.540 1.00 86.62 357 THR A C 1
ATOM 2799 O O . THR A 1 357 ? 67.553 18.689 -53.875 1.00 86.62 357 THR A O 1
ATOM 2802 N N . MET A 1 358 ? 67.739 20.856 -54.440 1.00 87.31 358 MET A N 1
ATOM 2803 C CA . MET A 1 358 ? 67.739 20.612 -55.885 1.00 87.31 358 MET A CA 1
ATOM 2804 C C . MET A 1 358 ? 69.035 19.945 -56.353 1.00 87.31 358 MET A C 1
ATOM 2806 O O . MET A 1 358 ? 68.990 19.010 -57.151 1.00 87.31 358 MET A O 1
ATOM 2810 N N . LEU A 1 359 ? 70.179 20.377 -55.821 1.00 86.81 359 LEU A N 1
ATOM 2811 C CA . LEU A 1 359 ? 71.488 19.799 -56.131 1.00 86.81 359 LEU A CA 1
ATOM 2812 C C . LEU A 1 359 ? 71.550 18.309 -55.766 1.00 86.81 359 LEU A C 1
ATOM 2814 O O . LEU A 1 359 ? 71.876 17.473 -56.612 1.00 86.81 359 LEU A O 1
ATOM 2818 N N . ASN A 1 360 ? 71.128 17.963 -54.546 1.00 86.12 360 ASN A N 1
ATOM 2819 C CA . ASN A 1 360 ? 71.068 16.583 -54.067 1.00 86.12 360 ASN A CA 1
ATOM 2820 C C . ASN A 1 360 ? 70.079 15.734 -54.875 1.00 86.12 360 ASN A C 1
ATOM 2822 O O . ASN A 1 360 ? 70.394 14.599 -55.233 1.00 86.12 360 ASN A O 1
ATOM 2826 N N . ALA A 1 361 ? 68.895 16.273 -55.188 1.00 82.94 361 ALA A N 1
ATOM 2827 C CA . ALA A 1 361 ? 67.886 15.548 -55.952 1.00 82.94 361 ALA A CA 1
ATOM 2828 C C . ALA A 1 361 ? 68.318 15.290 -57.401 1.00 82.94 361 ALA A C 1
ATOM 2830 O O . ALA A 1 361 ? 68.058 14.216 -57.932 1.00 82.94 361 ALA A O 1
ATOM 2831 N N . LEU A 1 362 ? 68.997 16.238 -58.051 1.00 84.81 362 LEU A N 1
ATOM 2832 C CA . LEU A 1 362 ? 69.452 16.080 -59.437 1.00 84.81 362 LEU A CA 1
ATOM 2833 C C . LEU A 1 362 ? 70.811 15.372 -59.550 1.00 84.81 362 LEU A C 1
ATOM 2835 O O . LEU A 1 362 ? 71.141 14.859 -60.624 1.00 84.81 362 LEU A O 1
ATOM 2839 N N . GLY A 1 363 ? 71.563 15.292 -58.448 1.00 83.44 363 GLY A N 1
ATOM 2840 C CA . GLY A 1 363 ? 72.861 14.625 -58.347 1.00 83.44 363 GLY A CA 1
ATOM 2841 C C . GLY A 1 363 ? 74.051 15.475 -58.805 1.00 83.44 363 GLY A C 1
ATOM 2842 O O . GLY A 1 363 ? 75.057 14.906 -59.226 1.00 83.44 363 GLY A O 1
ATOM 2843 N N . TYR A 1 364 ? 73.940 16.805 -58.757 1.00 86.06 364 TYR A N 1
ATOM 2844 C CA . TYR A 1 364 ? 74.978 17.762 -59.168 1.00 86.06 364 TYR A CA 1
ATOM 2845 C C . TYR A 1 364 ? 75.519 18.558 -57.972 1.00 86.06 364 TYR A C 1
ATOM 2847 O O . TYR A 1 364 ? 74.821 18.706 -56.972 1.00 86.06 364 TYR A O 1
ATOM 2855 N N . THR A 1 365 ? 76.734 19.108 -58.070 1.00 85.44 365 THR A N 1
ATOM 2856 C CA . THR A 1 365 ? 77.252 20.096 -57.098 1.00 85.44 365 THR A CA 1
ATOM 2857 C C . THR A 1 365 ? 77.070 21.528 -57.612 1.00 85.44 365 THR A C 1
ATOM 2859 O O . THR A 1 365 ? 76.947 21.744 -58.816 1.00 85.44 365 THR A O 1
ATOM 2862 N N . LEU A 1 366 ? 77.050 22.529 -56.719 1.00 81.75 366 LEU A N 1
ATOM 2863 C CA . LEU A 1 366 ? 76.847 23.930 -57.122 1.00 81.75 366 LEU A CA 1
ATOM 2864 C C . LEU A 1 366 ? 77.931 24.405 -58.109 1.00 81.75 366 LEU A C 1
ATOM 2866 O O . LEU A 1 366 ? 77.617 25.045 -59.108 1.00 81.75 366 LEU A O 1
ATOM 2870 N N . GLU A 1 367 ? 79.189 24.032 -57.872 1.00 82.12 367 GLU A N 1
ATOM 2871 C CA . GLU A 1 367 ? 80.330 24.365 -58.739 1.00 82.12 367 GLU A CA 1
ATOM 2872 C C . GLU A 1 367 ? 80.209 23.766 -60.152 1.00 82.12 367 GLU A C 1
ATOM 2874 O O . GLU A 1 367 ? 80.680 24.372 -61.109 1.00 82.12 367 GLU A O 1
ATOM 2879 N N . GLU A 1 368 ? 79.557 22.605 -60.301 1.00 83.06 368 GLU A N 1
ATOM 2880 C CA . GLU A 1 368 ? 79.332 21.962 -61.605 1.00 83.06 368 GLU A CA 1
ATOM 2881 C C . GLU A 1 368 ? 78.269 22.680 -62.448 1.00 83.06 368 GLU A C 1
ATOM 2883 O O . GLU A 1 368 ? 78.282 22.565 -63.674 1.00 83.06 368 GLU A O 1
ATOM 2888 N N . VAL A 1 369 ? 77.318 23.366 -61.805 1.00 85.31 369 VAL A N 1
ATOM 2889 C CA . VAL A 1 369 ? 76.115 23.881 -62.476 1.00 85.31 369 VAL A CA 1
ATOM 2890 C C . VAL A 1 369 ? 76.111 25.396 -62.625 1.00 85.31 369 VAL A C 1
ATOM 2892 O O . VAL A 1 369 ? 75.479 25.894 -63.555 1.00 85.31 369 VAL A O 1
ATOM 2895 N N . VAL A 1 370 ? 76.814 26.144 -61.771 1.00 85.88 370 VAL A N 1
ATOM 2896 C CA . VAL A 1 370 ? 76.888 27.609 -61.881 1.00 85.88 370 VAL A CA 1
ATOM 2897 C C . VAL A 1 370 ? 77.509 28.014 -63.226 1.00 85.88 370 VAL A C 1
ATOM 2899 O O . VAL A 1 370 ? 78.564 27.526 -63.620 1.00 85.88 370 VAL A O 1
ATOM 2902 N N . GLY A 1 371 ? 76.833 28.901 -63.956 1.00 81.56 371 GLY A N 1
ATOM 2903 C CA . GLY A 1 371 ? 77.215 29.352 -65.297 1.00 81.56 371 GLY A CA 1
ATOM 2904 C C . GLY A 1 371 ? 76.798 28.422 -66.445 1.00 81.56 371 GLY A C 1
ATOM 2905 O O . GLY A 1 371 ? 76.986 28.785 -67.608 1.00 81.56 371 GLY A O 1
ATOM 2906 N N . THR A 1 372 ? 76.211 27.254 -66.159 1.00 86.69 372 THR A N 1
ATOM 2907 C CA . THR A 1 372 ? 75.654 26.359 -67.191 1.00 86.69 372 THR A CA 1
ATOM 2908 C C . THR A 1 372 ? 74.261 26.807 -67.632 1.00 86.69 372 THR A C 1
ATOM 2910 O O . THR A 1 372 ? 73.510 27.379 -66.844 1.00 86.69 372 THR A O 1
ATOM 2913 N N . ASP A 1 373 ? 73.903 26.540 -68.891 1.00 85.31 373 ASP A N 1
ATOM 2914 C CA . ASP A 1 373 ? 72.568 26.826 -69.429 1.00 85.31 373 ASP A CA 1
ATOM 2915 C C . ASP A 1 373 ? 71.538 25.815 -68.892 1.00 85.31 373 ASP A C 1
ATOM 2917 O O . ASP A 1 373 ? 71.719 24.592 -69.001 1.00 85.31 373 ASP A O 1
ATOM 2921 N N . TYR A 1 374 ? 70.452 26.325 -68.304 1.00 85.44 374 TYR A N 1
ATOM 2922 C CA . TYR A 1 374 ? 69.438 25.496 -67.656 1.00 85.44 374 TYR A CA 1
ATOM 2923 C C . TYR A 1 374 ? 68.690 24.581 -68.642 1.00 85.44 374 TYR A C 1
ATOM 2925 O O . TYR A 1 374 ? 68.503 23.388 -68.374 1.00 85.44 374 TYR A O 1
ATOM 2933 N N . LEU A 1 375 ? 68.301 25.107 -69.807 1.00 82.50 375 LEU A N 1
ATOM 2934 C CA . LEU A 1 375 ? 67.571 24.363 -70.839 1.00 82.50 375 LEU A CA 1
ATOM 2935 C C . LEU A 1 375 ? 68.467 23.319 -71.515 1.00 82.50 375 LEU A C 1
ATOM 2937 O O . LEU A 1 375 ? 68.016 22.234 -71.893 1.00 82.50 375 LEU A O 1
ATOM 2941 N N . ALA A 1 376 ? 69.757 23.610 -71.656 1.00 81.31 376 ALA A N 1
ATOM 2942 C CA . ALA A 1 376 ? 70.736 22.685 -72.193 1.00 81.31 376 ALA A CA 1
ATOM 2943 C C . ALA A 1 376 ? 70.924 21.471 -71.272 1.00 81.31 376 ALA A C 1
ATOM 2945 O O . ALA A 1 376 ? 70.953 20.338 -71.769 1.00 81.31 376 ALA A O 1
ATOM 2946 N N . THR A 1 377 ? 70.995 21.719 -69.964 1.00 83.00 377 THR A N 1
ATOM 2947 C CA . THR A 1 377 ? 71.480 20.762 -68.961 1.00 83.00 377 THR A CA 1
ATOM 2948 C C . THR A 1 377 ? 70.359 19.947 -68.315 1.00 83.00 377 THR A C 1
ATOM 2950 O O . THR A 1 377 ? 70.470 18.726 -68.220 1.00 83.00 377 THR A O 1
ATOM 2953 N N . PHE A 1 378 ? 69.252 20.585 -67.922 1.00 85.62 378 PHE A N 1
ATOM 2954 C CA . PHE A 1 378 ? 68.234 19.962 -67.064 1.00 85.62 378 PHE A CA 1
ATOM 2955 C C . PHE A 1 378 ? 66.931 19.602 -67.789 1.00 85.62 378 PHE A C 1
ATOM 2957 O O . PHE A 1 378 ? 66.092 18.900 -67.226 1.00 85.62 378 PHE A O 1
ATOM 2964 N N . VAL A 1 379 ? 66.750 20.021 -69.045 1.00 81.62 379 VAL A N 1
ATOM 2965 C CA . VAL A 1 379 ? 65.520 19.772 -69.816 1.00 81.62 379 VAL A CA 1
ATOM 2966 C C . VAL A 1 379 ? 65.729 18.654 -70.855 1.00 81.62 379 VAL A C 1
ATOM 2968 O O . VAL A 1 379 ? 66.636 18.732 -71.689 1.00 81.62 379 VAL A O 1
ATOM 2971 N N . PRO A 1 380 ? 64.897 17.593 -70.876 1.00 80.00 380 PRO A N 1
ATOM 2972 C 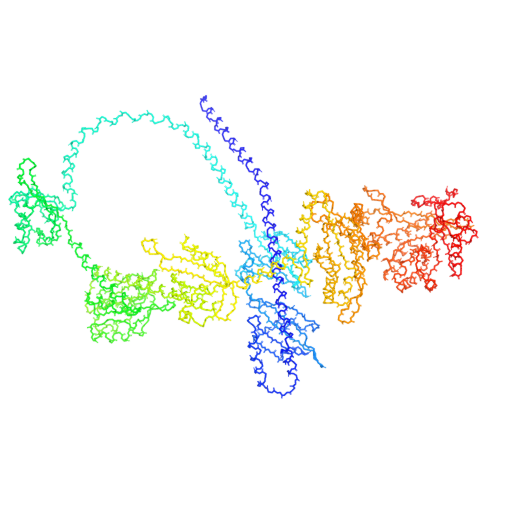CA . PRO A 1 380 ? 64.980 16.531 -71.877 1.00 80.00 380 PRO A CA 1
ATOM 2973 C C . PRO A 1 380 ? 64.716 17.038 -73.305 1.00 80.00 380 PRO A C 1
ATOM 2975 O O . PRO A 1 380 ? 63.800 17.825 -73.518 1.00 80.00 380 PRO A O 1
ATOM 2978 N N . ARG A 1 381 ? 65.427 16.494 -74.309 1.00 75.19 381 ARG A N 1
ATOM 2979 C CA . ARG A 1 381 ? 65.400 16.956 -75.720 1.00 75.19 381 ARG A CA 1
ATOM 2980 C C . ARG A 1 381 ? 64.007 17.273 -76.294 1.00 75.19 381 ARG A C 1
ATOM 2982 O O . ARG A 1 381 ? 63.867 18.302 -76.928 1.00 75.19 381 ARG A O 1
ATOM 2989 N N . HIS A 1 382 ? 62.993 16.443 -76.033 1.00 72.31 382 HIS A N 1
ATOM 2990 C CA . HIS A 1 382 ? 61.623 16.642 -76.542 1.00 72.31 382 HIS A CA 1
ATOM 2991 C C . HIS A 1 382 ? 60.871 17.875 -75.996 1.00 72.31 382 HIS A C 1
ATOM 2993 O O . HIS A 1 382 ? 59.870 18.257 -76.587 1.00 72.31 382 HIS A O 1
ATOM 2999 N N . ASN A 1 383 ? 61.334 18.491 -74.900 1.00 66.44 383 ASN A N 1
ATOM 3000 C CA . ASN A 1 383 ? 60.682 19.654 -74.278 1.00 66.44 383 ASN A CA 1
ATOM 3001 C C . ASN A 1 383 ? 61.449 20.966 -74.534 1.00 66.44 383 ASN A C 1
ATOM 3003 O O . ASN A 1 383 ? 60.980 22.031 -74.141 1.00 66.44 383 ASN A O 1
ATOM 3007 N N . LYS A 1 384 ? 62.622 20.917 -75.189 1.00 66.94 384 LYS A N 1
ATOM 3008 C CA . LYS A 1 384 ? 63.493 22.092 -75.372 1.00 66.94 384 LYS A CA 1
ATOM 3009 C C . LYS A 1 384 ? 62.902 23.161 -76.296 1.00 66.94 384 LYS A C 1
ATOM 3011 O O . LYS A 1 384 ? 63.224 24.328 -76.122 1.00 66.94 384 LYS A O 1
ATOM 3016 N N . ASP A 1 385 ? 62.013 22.780 -77.210 1.00 67.69 385 ASP A N 1
ATOM 3017 C CA . ASP A 1 385 ? 61.440 23.701 -78.202 1.00 67.69 385 ASP A CA 1
ATOM 3018 C C . ASP A 1 385 ? 60.277 24.544 -77.643 1.00 67.69 385 ASP A C 1
ATOM 3020 O O . ASP A 1 385 ? 59.983 25.616 -78.162 1.00 67.69 385 ASP A O 1
ATOM 3024 N N . ALA A 1 386 ? 59.617 24.084 -76.572 1.00 66.06 386 ALA A N 1
ATOM 3025 C CA . ALA A 1 386 ? 58.429 24.737 -76.009 1.00 66.06 386 ALA A CA 1
ATOM 3026 C C . ALA A 1 386 ? 58.745 25.718 -74.863 1.00 66.06 386 ALA A C 1
ATOM 3028 O O . ALA A 1 386 ? 57.994 26.663 -74.626 1.00 66.06 386 ALA A O 1
ATOM 3029 N N . LEU A 1 387 ? 59.852 25.503 -74.148 1.00 69.69 387 LEU A N 1
ATOM 3030 C CA . LEU A 1 387 ? 60.186 26.229 -72.918 1.00 69.69 387 LEU A CA 1
ATOM 3031 C C . LEU A 1 387 ? 60.730 27.661 -73.099 1.00 69.69 387 LEU A C 1
ATOM 3033 O O . LEU A 1 387 ? 60.374 28.496 -72.267 1.00 69.69 387 LEU A O 1
ATOM 3037 N N . PRO A 1 388 ? 61.512 28.014 -74.142 1.00 72.19 388 PRO A N 1
ATOM 3038 C CA . PRO A 1 388 ? 61.989 29.389 -74.342 1.00 72.19 388 PRO A CA 1
ATOM 3039 C C . PRO A 1 388 ? 60.857 30.425 -74.398 1.00 72.19 388 PRO A C 1
ATOM 3041 O O . PRO A 1 388 ? 60.945 31.483 -73.780 1.00 72.19 388 PRO A O 1
ATOM 3044 N N . TRP A 1 389 ? 59.741 30.073 -75.045 1.00 72.06 389 TRP A N 1
ATOM 3045 C CA . TRP A 1 389 ? 58.550 30.921 -75.112 1.00 72.06 389 TRP A CA 1
ATOM 3046 C C . TRP A 1 389 ? 57.922 31.180 -73.731 1.00 72.06 389 TRP A C 1
ATOM 3048 O O . TRP A 1 389 ? 57.405 32.266 -73.473 1.00 72.06 389 TRP A O 1
ATOM 3058 N N . VAL A 1 390 ? 58.001 30.215 -72.806 1.00 70.62 390 VAL A N 1
ATOM 3059 C CA . VAL A 1 390 ? 57.507 30.379 -71.428 1.00 70.62 390 VAL A CA 1
ATOM 3060 C C . VAL A 1 390 ? 58.351 31.413 -70.674 1.00 70.62 390 VAL A C 1
ATOM 3062 O O . VAL A 1 390 ? 57.789 32.253 -69.971 1.00 70.62 390 VAL A O 1
ATOM 3065 N N . PHE A 1 391 ? 59.679 31.402 -70.849 1.00 71.25 391 PHE A N 1
ATOM 3066 C CA . PHE A 1 391 ? 60.579 32.401 -70.257 1.00 71.25 391 PHE A CA 1
ATOM 3067 C C . PHE A 1 391 ? 60.329 33.810 -70.816 1.00 71.25 391 PHE A C 1
ATOM 3069 O O . PHE A 1 391 ? 60.181 34.745 -70.028 1.00 71.25 391 PHE A O 1
ATOM 3076 N N . GLU A 1 392 ? 60.173 33.966 -72.136 1.00 73.12 392 GLU A N 1
ATOM 3077 C CA . GLU A 1 392 ? 59.806 35.255 -72.751 1.00 73.12 392 GLU A CA 1
ATOM 3078 C C . GLU A 1 392 ? 58.463 35.786 -72.231 1.00 73.12 392 GLU A C 1
ATOM 3080 O O . GLU A 1 392 ? 58.326 36.974 -71.920 1.00 73.12 392 GLU A O 1
ATOM 3085 N N . LEU A 1 393 ? 57.469 34.905 -72.077 1.00 72.94 393 LEU A N 1
ATOM 3086 C CA . LEU A 1 393 ? 56.159 35.274 -71.552 1.00 72.94 393 LEU A CA 1
ATOM 3087 C C . LEU A 1 393 ? 56.249 35.772 -70.099 1.00 72.94 393 LEU A C 1
ATOM 3089 O O . LEU A 1 393 ? 55.604 36.766 -69.764 1.00 72.94 393 LEU A O 1
ATOM 3093 N N . MET A 1 394 ? 57.057 35.123 -69.250 1.00 70.31 394 MET A N 1
ATOM 3094 C CA . MET A 1 394 ? 57.269 35.525 -67.849 1.00 70.31 394 MET A CA 1
ATOM 3095 C C . MET A 1 394 ? 57.969 36.884 -67.723 1.00 70.31 394 MET A C 1
ATOM 3097 O O . MET A 1 394 ? 57.621 37.661 -66.832 1.00 70.31 394 MET A O 1
ATOM 3101 N N . ILE A 1 395 ? 58.912 37.191 -68.618 1.00 74.81 395 ILE A N 1
ATOM 3102 C CA . ILE A 1 395 ? 59.620 38.478 -68.644 1.00 74.81 395 ILE A CA 1
ATOM 3103 C C . ILE A 1 395 ? 58.676 39.594 -69.115 1.00 74.81 395 ILE A C 1
ATOM 3105 O O . ILE A 1 395 ? 58.531 40.605 -68.434 1.00 74.81 395 ILE A O 1
ATOM 3109 N N . HIS A 1 396 ? 57.960 39.405 -70.227 1.00 73.00 396 HIS A N 1
ATOM 3110 C CA . HIS A 1 396 ? 57.110 40.459 -70.796 1.00 73.00 396 HIS A CA 1
ATOM 3111 C C . HIS A 1 396 ? 55.805 40.710 -70.036 1.00 73.00 396 HIS A C 1
ATOM 3113 O O . HIS A 1 396 ? 55.298 41.830 -70.043 1.00 73.00 396 HIS A O 1
ATOM 3119 N N . ARG A 1 397 ? 55.211 39.679 -69.423 1.00 67.00 397 ARG A N 1
ATOM 3120 C CA . ARG A 1 397 ? 53.914 39.803 -68.734 1.00 67.00 397 ARG A CA 1
ATOM 3121 C C . ARG A 1 397 ? 54.048 40.082 -67.238 1.00 67.00 397 ARG A C 1
ATOM 3123 O O . ARG A 1 397 ? 53.024 40.350 -66.620 1.00 67.00 397 ARG A O 1
ATOM 3130 N N . GLN A 1 398 ? 55.256 39.986 -66.670 1.00 68.81 398 GLN A N 1
ATOM 3131 C CA . GLN A 1 398 ? 55.558 40.183 -65.242 1.00 68.81 398 GLN A CA 1
ATOM 3132 C C . GLN A 1 398 ? 54.633 39.408 -64.277 1.00 68.81 398 GLN A C 1
ATOM 3134 O O . GLN A 1 398 ? 54.395 39.818 -63.141 1.00 68.81 398 GLN A O 1
ATOM 3139 N N . LEU A 1 399 ? 54.094 38.270 -64.719 1.00 62.28 399 LEU A N 1
ATOM 3140 C CA . LEU A 1 399 ? 53.199 37.423 -63.932 1.00 62.28 399 LEU A CA 1
ATOM 3141 C C . LEU A 1 399 ? 53.886 36.086 -63.638 1.00 62.28 399 LEU A C 1
ATOM 3143 O O . LEU A 1 399 ? 54.535 35.536 -64.532 1.00 62.28 399 LEU A O 1
ATOM 3147 N N . PRO A 1 400 ? 53.739 35.533 -62.420 1.00 65.38 400 PRO A N 1
ATOM 3148 C CA . PRO A 1 400 ? 54.270 34.216 -62.119 1.00 65.38 400 PRO A CA 1
ATOM 3149 C C . PRO A 1 400 ? 53.515 33.150 -62.920 1.00 65.38 400 PRO A C 1
ATOM 3151 O O . PRO A 1 400 ? 52.282 33.119 -62.909 1.00 65.38 400 PRO A O 1
ATOM 3154 N N . ILE A 1 401 ? 54.247 32.268 -63.601 1.00 68.50 401 ILE A N 1
ATOM 3155 C CA . ILE A 1 401 ? 53.666 31.166 -64.377 1.00 68.50 401 ILE A CA 1
ATOM 3156 C C . ILE A 1 401 ? 53.979 29.841 -63.681 1.00 68.50 401 ILE A C 1
ATOM 3158 O O . ILE A 1 401 ? 55.103 29.598 -63.237 1.00 68.50 401 ILE A O 1
ATOM 3162 N N . ARG A 1 402 ? 52.951 28.991 -63.587 1.00 76.50 402 ARG A N 1
ATOM 3163 C CA . ARG A 1 402 ? 53.042 27.613 -63.099 1.00 76.50 402 ARG A CA 1
ATOM 3164 C C . ARG A 1 402 ? 53.143 26.662 -64.289 1.00 76.50 402 ARG A C 1
ATOM 3166 O O . ARG A 1 402 ? 52.274 26.702 -65.157 1.00 76.50 402 ARG A O 1
ATOM 3173 N N . THR A 1 403 ? 54.155 25.800 -64.315 1.00 76.81 403 THR A N 1
ATOM 3174 C CA . THR A 1 403 ? 54.331 24.762 -65.349 1.00 76.81 403 THR A CA 1
ATOM 3175 C C . THR A 1 403 ? 54.680 23.416 -64.720 1.00 76.81 403 THR A C 1
ATOM 3177 O O . THR A 1 403 ? 55.259 23.369 -63.642 1.00 76.81 403 THR A O 1
ATOM 3180 N N . GLU A 1 404 ? 54.308 22.311 -65.364 1.00 82.75 404 GLU A N 1
ATOM 3181 C CA . GLU A 1 404 ? 54.725 20.963 -64.961 1.00 82.75 404 GLU A CA 1
ATOM 3182 C C . GLU A 1 404 ? 55.694 20.435 -66.016 1.00 82.75 404 GLU A C 1
ATOM 3184 O O . GLU A 1 404 ? 55.302 20.206 -67.157 1.00 82.75 404 GLU A O 1
ATOM 3189 N N . GLU A 1 405 ? 56.957 20.234 -65.649 1.00 79.75 405 GLU A N 1
ATOM 3190 C CA . GLU A 1 405 ? 57.998 19.873 -66.607 1.00 79.75 405 GLU A CA 1
ATOM 3191 C C . GLU A 1 405 ? 58.816 18.681 -66.139 1.00 79.75 405 GLU A C 1
ATOM 3193 O O . GLU A 1 405 ? 59.046 18.461 -64.948 1.00 79.75 405 GLU A O 1
ATOM 3198 N N . LYS A 1 406 ? 59.298 17.897 -67.103 1.00 81.94 406 LYS A N 1
ATOM 3199 C CA . LYS A 1 406 ? 60.220 16.802 -66.805 1.00 81.94 406 LYS A CA 1
ATOM 3200 C C . LYS A 1 406 ? 61.627 17.361 -66.680 1.00 81.94 406 LYS A C 1
ATOM 3202 O O . LYS A 1 406 ? 62.138 17.926 -67.640 1.00 81.94 406 LYS A O 1
ATOM 3207 N N . VAL A 1 407 ? 62.263 17.133 -65.540 1.00 84.06 407 VAL A N 1
ATOM 3208 C CA . VAL A 1 407 ? 63.647 17.531 -65.274 1.00 84.06 407 VAL A CA 1
ATOM 3209 C C . VAL A 1 407 ? 64.540 16.295 -65.320 1.00 84.06 407 VAL A C 1
ATOM 3211 O O . VAL A 1 407 ? 64.171 15.217 -64.843 1.00 84.06 407 VAL A O 1
ATOM 3214 N N . LEU A 1 408 ? 65.693 16.431 -65.967 1.00 85.56 408 LEU A N 1
ATOM 3215 C CA . LEU A 1 408 ? 66.670 15.370 -66.166 1.00 85.56 408 LEU A CA 1
ATOM 3216 C C . LEU A 1 408 ? 67.704 15.378 -65.034 1.00 85.56 408 LEU A C 1
ATOM 3218 O O . LEU A 1 408 ? 68.334 16.396 -64.763 1.00 85.56 408 LEU A O 1
ATOM 3222 N N . MET A 1 409 ? 67.889 14.225 -64.394 1.00 85.06 409 MET A N 1
ATOM 3223 C CA . MET A 1 409 ? 68.924 14.000 -63.383 1.00 85.06 409 MET A CA 1
ATOM 3224 C C . MET A 1 409 ? 70.261 13.607 -64.039 1.00 85.06 409 MET A C 1
ATOM 3226 O O . MET A 1 409 ? 70.274 13.073 -65.152 1.00 85.06 409 MET A O 1
ATOM 3230 N N . LYS A 1 410 ? 71.383 13.742 -63.313 1.00 82.75 410 LYS A N 1
ATOM 3231 C CA . LYS A 1 410 ? 72.740 13.371 -63.784 1.00 82.75 410 LYS A CA 1
ATOM 3232 C C . LYS A 1 410 ? 72.856 11.910 -64.239 1.00 82.75 410 LYS A C 1
ATOM 3234 O O . LYS A 1 410 ? 73.612 11.595 -65.151 1.00 82.75 410 LYS A O 1
ATOM 3239 N N . ASN A 1 411 ? 72.079 11.010 -63.633 1.00 79.94 411 ASN A N 1
ATOM 3240 C CA . ASN A 1 411 ? 72.038 9.579 -63.963 1.00 79.94 411 ASN A CA 1
ATOM 3241 C C . ASN A 1 411 ? 71.110 9.225 -65.149 1.00 79.94 411 ASN A C 1
ATOM 3243 O O . ASN A 1 411 ? 70.917 8.047 -65.442 1.00 79.94 411 ASN A O 1
ATOM 3247 N N . GLY A 1 412 ? 70.500 10.218 -65.807 1.00 74.75 412 GLY A N 1
ATOM 3248 C CA . GLY A 1 412 ? 69.596 10.035 -66.948 1.00 74.75 412 GLY A CA 1
ATOM 3249 C C . GLY A 1 412 ? 68.132 9.741 -66.592 1.00 74.75 412 GLY A C 1
ATOM 3250 O O . GLY A 1 412 ? 67.291 9.662 -67.493 1.00 74.75 412 GLY A O 1
ATOM 3251 N N . LYS A 1 413 ? 67.786 9.605 -65.304 1.00 80.88 413 LYS A N 1
ATOM 3252 C CA . LYS A 1 413 ? 66.396 9.456 -64.848 1.00 80.88 413 LYS A CA 1
ATOM 3253 C C . LYS A 1 413 ? 65.651 10.792 -64.958 1.00 80.88 413 LYS A C 1
ATOM 3255 O O . LYS A 1 413 ? 66.239 11.864 -64.836 1.00 80.88 413 LYS A O 1
ATOM 3260 N N . LYS A 1 414 ? 64.342 10.722 -65.211 1.00 83.44 414 LYS A N 1
ATOM 3261 C CA . LYS A 1 414 ? 63.454 11.889 -65.310 1.00 83.44 414 LYS A CA 1
ATOM 3262 C C . LYS A 1 414 ? 62.573 11.971 -64.069 1.00 83.44 414 LYS A C 1
ATOM 3264 O O . LYS A 1 414 ? 61.978 10.961 -63.690 1.00 83.44 414 LYS A O 1
ATOM 3269 N N . ILE A 1 415 ? 62.462 13.163 -63.502 1.00 86.12 415 ILE A N 1
ATOM 3270 C CA . ILE A 1 415 ? 61.480 13.517 -62.470 1.00 86.12 415 ILE A CA 1
ATOM 3271 C C . ILE A 1 415 ? 60.499 14.537 -63.047 1.00 86.12 415 ILE A C 1
ATOM 3273 O O . ILE A 1 415 ? 60.827 15.228 -64.011 1.00 86.12 415 ILE A O 1
ATOM 3277 N N . ILE A 1 416 ? 59.285 14.602 -62.509 1.00 82.56 416 ILE A N 1
ATOM 3278 C CA . ILE A 1 416 ? 58.286 15.607 -62.878 1.00 82.56 416 ILE A CA 1
ATOM 3279 C C . ILE A 1 416 ? 58.321 16.688 -61.809 1.00 82.56 416 ILE A C 1
ATOM 3281 O O . ILE A 1 416 ? 58.030 16.421 -60.646 1.00 82.56 416 ILE A O 1
ATOM 3285 N N . VAL A 1 417 ? 58.673 17.902 -62.214 1.00 84.25 417 VAL A N 1
ATOM 3286 C CA . VAL A 1 417 ? 58.773 19.052 -61.325 1.00 84.25 417 VAL A CA 1
ATOM 3287 C C . VAL A 1 417 ? 57.704 20.062 -61.704 1.00 84.25 417 VAL A C 1
ATOM 3289 O O . VAL A 1 417 ? 57.595 20.476 -62.857 1.00 84.25 417 VAL A O 1
ATOM 3292 N N . GLU A 1 418 ? 56.913 20.459 -60.718 1.00 85.75 418 GLU A N 1
ATOM 3293 C CA . GLU A 1 418 ? 56.013 21.596 -60.836 1.00 85.75 418 GLU A CA 1
ATOM 3294 C C . GLU A 1 418 ? 56.780 22.879 -60.525 1.00 85.75 418 GLU A C 1
ATOM 3296 O O . GLU A 1 418 ? 57.181 23.097 -59.384 1.00 85.75 418 GLU A O 1
ATOM 3301 N N . TRP A 1 419 ? 56.980 23.717 -61.535 1.00 84.56 419 TRP A N 1
ATOM 3302 C CA . TRP A 1 419 ? 57.715 24.971 -61.467 1.00 84.56 419 TRP A CA 1
ATOM 3303 C C . TRP A 1 419 ? 56.795 26.172 -61.279 1.00 84.56 419 TRP A C 1
ATOM 3305 O O . TRP A 1 419 ? 55.775 26.300 -61.952 1.00 84.56 419 TRP A O 1
ATOM 3315 N N . TYR A 1 420 ? 57.230 27.097 -60.430 1.00 80.56 420 TYR A N 1
ATOM 3316 C CA . TYR A 1 420 ? 56.722 28.453 -60.278 1.00 80.56 420 TYR A CA 1
ATOM 3317 C C . TYR A 1 420 ? 57.870 29.416 -60.542 1.00 80.56 420 TYR A C 1
ATOM 3319 O O . TYR A 1 420 ? 58.833 29.478 -59.778 1.00 80.56 420 TYR A O 1
ATOM 3327 N N . GLY A 1 421 ? 57.778 30.147 -61.643 1.00 80.62 421 GLY A N 1
ATOM 3328 C CA . GLY A 1 421 ? 58.812 31.078 -62.070 1.00 80.62 421 GLY A CA 1
ATOM 3329 C C . GLY A 1 421 ? 58.340 32.519 -62.034 1.00 80.62 421 GLY A C 1
ATOM 3330 O O . GLY A 1 421 ? 57.183 32.791 -62.354 1.00 80.62 421 GLY A O 1
ATOM 3331 N N . ARG A 1 422 ? 59.234 33.449 -61.688 1.00 79.12 422 ARG A N 1
ATOM 3332 C CA . ARG A 1 422 ? 59.043 34.883 -61.941 1.00 79.12 422 ARG A CA 1
ATOM 3333 C C . ARG A 1 422 ? 60.345 35.547 -62.366 1.00 79.12 422 ARG A C 1
ATOM 3335 O O . ARG A 1 422 ? 61.416 35.235 -61.848 1.00 79.12 422 ARG A O 1
ATOM 3342 N N . ALA A 1 423 ? 60.220 36.523 -63.252 1.00 81.81 423 ALA A N 1
ATOM 3343 C CA . ALA A 1 423 ? 61.265 37.501 -63.500 1.00 81.81 423 ALA A CA 1
ATOM 3344 C C . ALA A 1 423 ? 61.347 38.496 -62.324 1.00 81.81 423 ALA A C 1
ATOM 3346 O O . ALA A 1 423 ? 60.322 38.865 -61.736 1.00 81.81 423 ALA A O 1
ATOM 3347 N N . VAL A 1 424 ? 62.559 38.904 -61.951 1.00 80.88 424 VAL A N 1
ATOM 3348 C CA . VAL A 1 424 ? 62.813 39.952 -60.955 1.00 80.88 424 VAL A CA 1
ATOM 3349 C C . VAL A 1 424 ? 63.465 41.136 -61.660 1.00 80.88 424 VAL A C 1
ATOM 3351 O O . VAL A 1 424 ? 64.436 40.966 -62.393 1.00 80.88 424 VAL A O 1
ATOM 3354 N N . PHE A 1 425 ? 62.896 42.319 -61.442 1.00 80.50 425 PHE A N 1
ATOM 3355 C CA . PHE A 1 425 ? 63.328 43.583 -62.030 1.00 80.50 425 PHE A CA 1
ATOM 3356 C C . PHE A 1 425 ? 63.892 44.486 -60.937 1.00 80.50 425 PHE A C 1
ATOM 3358 O O . PHE A 1 425 ? 63.423 44.445 -59.793 1.00 80.50 425 PHE A O 1
ATOM 3365 N N . ASN A 1 426 ? 64.878 45.301 -61.292 1.00 76.19 426 ASN A N 1
ATOM 3366 C CA . ASN A 1 426 ? 65.441 46.296 -60.394 1.00 76.19 426 ASN A CA 1
ATOM 3367 C C . ASN A 1 426 ? 64.403 47.414 -60.146 1.00 76.19 426 ASN A C 1
ATOM 3369 O O . ASN A 1 426 ? 63.936 48.027 -61.105 1.00 76.19 426 ASN A O 1
ATOM 3373 N N . PRO A 1 427 ? 64.040 47.716 -58.886 1.00 69.75 427 PRO A N 1
ATOM 3374 C CA . PRO A 1 427 ? 62.997 48.694 -58.573 1.00 69.75 427 PRO A CA 1
ATOM 3375 C C . PRO A 1 427 ? 63.357 50.150 -58.918 1.00 69.75 427 PRO A C 1
ATOM 3377 O O . PRO A 1 427 ? 62.456 50.983 -58.972 1.00 69.75 427 PRO A O 1
ATOM 3380 N N . GLU A 1 428 ? 64.636 50.472 -59.138 1.00 73.00 428 GLU A N 1
ATOM 3381 C CA . GLU A 1 428 ? 65.083 51.822 -59.513 1.00 73.00 428 GLU A CA 1
ATOM 3382 C C . GLU A 1 428 ? 65.239 52.006 -61.030 1.00 73.00 428 GLU A C 1
ATOM 3384 O O . GLU A 1 428 ? 65.020 53.109 -61.529 1.00 73.00 428 GLU A O 1
ATOM 3389 N N . THR A 1 429 ? 65.601 50.949 -61.768 1.00 76.00 429 THR A N 1
ATOM 3390 C CA . THR A 1 429 ? 65.879 51.026 -63.218 1.00 76.00 429 THR A CA 1
ATOM 3391 C C . THR A 1 429 ? 64.835 50.336 -64.098 1.00 76.00 429 THR A C 1
ATOM 3393 O O . THR A 1 429 ? 64.858 50.529 -65.309 1.00 76.00 429 THR A O 1
ATOM 3396 N N . ASP A 1 430 ? 63.926 49.549 -63.510 1.00 74.62 430 ASP A N 1
ATOM 3397 C CA . ASP A 1 430 ? 62.940 48.680 -64.182 1.00 74.62 430 ASP A CA 1
ATOM 3398 C C . ASP A 1 430 ? 63.559 47.692 -65.196 1.00 74.62 430 ASP A C 1
ATOM 3400 O O . ASP A 1 430 ? 62.877 47.097 -66.031 1.00 74.62 430 ASP A O 1
ATOM 3404 N N . GLU A 1 431 ? 64.876 47.480 -65.113 1.00 79.69 431 GLU A N 1
ATOM 3405 C CA . GLU A 1 431 ? 65.591 46.500 -65.922 1.00 79.69 431 GLU A CA 1
ATOM 3406 C C . GLU A 1 431 ? 65.495 45.111 -65.288 1.00 79.69 431 GLU A C 1
ATOM 3408 O O . GLU A 1 431 ? 65.549 44.943 -64.065 1.00 79.69 431 GLU A O 1
ATOM 3413 N N . TYR A 1 432 ? 65.353 44.097 -66.139 1.00 79.69 432 TYR A N 1
ATOM 3414 C CA . TYR A 1 432 ? 65.350 42.698 -65.729 1.00 79.69 432 TYR A CA 1
ATOM 3415 C C . TYR A 1 432 ? 66.716 42.321 -65.132 1.00 79.69 432 TYR A C 1
ATOM 3417 O O . TYR A 1 432 ? 67.747 42.516 -65.772 1.00 79.69 432 TYR A O 1
ATOM 3425 N N . GLU A 1 433 ? 66.729 41.747 -63.927 1.00 81.12 433 GLU A N 1
ATOM 3426 C CA . GLU A 1 433 ? 67.967 41.448 -63.198 1.00 81.12 433 GLU A CA 1
ATOM 3427 C C . GLU A 1 433 ? 68.285 39.945 -63.166 1.00 81.12 433 GLU A C 1
ATOM 3429 O O . GLU A 1 433 ? 69.427 39.537 -63.381 1.00 81.12 433 GLU A O 1
ATOM 3434 N N . TYR A 1 434 ? 67.290 39.103 -62.878 1.00 84.25 434 TYR A N 1
ATOM 3435 C CA . TYR A 1 434 ? 67.432 37.644 -62.845 1.00 84.25 434 TYR A CA 1
ATOM 3436 C C . TYR A 1 434 ? 66.067 36.948 -62.818 1.00 84.25 434 TYR A C 1
ATOM 3438 O O . TYR A 1 434 ? 65.030 37.539 -62.502 1.00 84.25 434 TYR A O 1
ATOM 3446 N N . PHE A 1 435 ? 66.075 35.651 -63.102 1.00 84.00 435 PHE A N 1
ATOM 3447 C CA . PHE A 1 435 ? 64.916 34.781 -62.977 1.00 84.00 435 PHE A CA 1
ATOM 3448 C C . PHE A 1 435 ? 64.993 34.003 -61.672 1.00 84.00 435 PHE A C 1
ATOM 3450 O O . PHE A 1 435 ? 66.035 33.435 -61.352 1.00 84.00 435 PHE A O 1
ATOM 3457 N N . LEU A 1 436 ? 63.883 33.918 -60.944 1.00 83.56 436 LEU A N 1
ATOM 3458 C CA . LEU A 1 436 ? 63.755 33.056 -59.775 1.00 83.56 436 LEU A CA 1
ATOM 3459 C C . LEU A 1 436 ? 62.726 31.962 -60.063 1.00 83.56 436 LEU A C 1
ATOM 3461 O O . LEU A 1 436 ? 61.549 32.250 -60.293 1.00 83.56 436 LEU A O 1
ATOM 3465 N N . GLY A 1 437 ? 63.177 30.710 -60.019 1.00 84.38 437 GLY A N 1
ATOM 3466 C CA . GLY A 1 437 ? 62.350 29.518 -60.139 1.00 84.38 437 GLY A CA 1
ATOM 3467 C C . GLY A 1 437 ? 62.276 28.753 -58.821 1.00 84.38 437 GLY A C 1
ATOM 3468 O O . GLY A 1 437 ? 63.298 28.476 -58.195 1.00 84.38 437 GLY A O 1
ATOM 3469 N N . ALA A 1 438 ? 61.064 28.380 -58.421 1.00 83.94 438 ALA A N 1
ATOM 3470 C CA . ALA A 1 438 ? 60.803 27.443 -57.338 1.00 83.94 438 ALA A CA 1
ATOM 3471 C C . ALA A 1 438 ? 60.074 26.212 -57.893 1.00 83.94 438 ALA A C 1
ATOM 3473 O O . ALA A 1 438 ? 58.997 26.340 -58.467 1.00 83.94 438 ALA A O 1
ATOM 3474 N N . GLY A 1 439 ? 60.660 25.030 -57.755 1.00 85.25 439 GLY A N 1
ATOM 3475 C CA . GLY A 1 439 ? 60.145 23.761 -58.253 1.00 85.25 439 GLY A CA 1
ATOM 3476 C C . GLY A 1 439 ? 59.799 22.802 -57.121 1.00 85.25 439 GLY A C 1
ATOM 3477 O O . GLY A 1 439 ? 60.458 22.790 -56.087 1.00 85.25 439 GLY A O 1
ATOM 3478 N N . LEU A 1 440 ? 58.790 21.960 -57.303 1.00 84.81 440 LEU A N 1
ATOM 3479 C CA . LEU A 1 440 ? 58.492 20.863 -56.383 1.00 84.81 440 LEU A CA 1
ATOM 3480 C C . LEU A 1 440 ? 58.480 19.547 -57.155 1.00 84.81 440 LEU A C 1
ATOM 3482 O O . LEU A 1 440 ? 57.794 19.451 -58.172 1.00 84.81 440 LEU A O 1
ATOM 3486 N N . ASP A 1 441 ? 59.216 18.536 -56.691 1.00 82.75 441 ASP A N 1
ATOM 3487 C CA . ASP A 1 441 ? 59.115 17.194 -57.271 1.00 82.75 441 ASP A CA 1
ATOM 3488 C C . ASP A 1 441 ? 57.725 16.620 -56.960 1.00 82.75 441 ASP A C 1
ATOM 3490 O O . ASP A 1 441 ? 57.373 16.355 -55.810 1.00 82.75 441 ASP A O 1
ATOM 3494 N N . ILE A 1 442 ? 56.910 16.466 -58.002 1.00 79.25 442 ILE A N 1
ATOM 3495 C CA . ILE A 1 442 ? 55.549 15.928 -57.929 1.00 79.25 442 ILE A CA 1
ATOM 3496 C C . ILE A 1 442 ? 55.461 14.513 -58.509 1.00 79.25 442 ILE A C 1
ATOM 3498 O O . ILE A 1 442 ? 54.359 14.009 -58.729 1.00 79.25 442 ILE A O 1
ATOM 3502 N N . THR A 1 443 ? 56.593 13.849 -58.760 1.00 75.94 443 THR A N 1
ATOM 3503 C CA . THR A 1 443 ? 56.630 12.529 -59.408 1.00 75.94 443 THR A CA 1
ATOM 3504 C C . THR A 1 443 ? 55.823 11.486 -58.632 1.00 75.94 443 THR A C 1
ATOM 3506 O O . THR A 1 443 ? 55.066 10.716 -59.224 1.00 75.94 443 THR A O 1
ATOM 3509 N N . GLU A 1 444 ? 55.958 11.465 -57.305 1.00 68.69 444 GLU A N 1
ATOM 3510 C CA . GLU A 1 444 ? 55.211 10.548 -56.440 1.00 68.69 444 GLU A CA 1
ATOM 3511 C C . GLU A 1 444 ? 53.733 10.948 -56.354 1.00 68.69 444 GLU A C 1
ATOM 3513 O O . GLU A 1 444 ? 52.856 10.113 -56.562 1.00 68.69 444 GLU A O 1
ATOM 3518 N N . ARG A 1 445 ? 53.458 12.251 -56.203 1.00 73.31 445 ARG A N 1
ATOM 3519 C CA . ARG A 1 445 ? 52.099 12.809 -56.163 1.00 73.31 445 ARG A CA 1
ATOM 3520 C C . ARG A 1 445 ? 51.278 12.458 -57.410 1.00 73.31 445 ARG A C 1
ATOM 3522 O O . ARG A 1 445 ? 50.126 12.065 -57.265 1.00 73.31 445 ARG A O 1
ATOM 3529 N N . LYS A 1 446 ? 51.852 12.568 -58.616 1.00 67.69 446 LYS A N 1
ATOM 3530 C CA . LYS A 1 446 ? 51.164 12.222 -59.877 1.00 67.69 446 LYS A CA 1
ATOM 3531 C C . LYS A 1 446 ? 50.863 10.727 -59.991 1.00 67.69 446 LYS A C 1
ATOM 3533 O O . LYS A 1 446 ? 49.783 10.369 -60.445 1.00 67.69 446 LYS A O 1
ATOM 3538 N N . ARG A 1 447 ? 51.766 9.853 -59.532 1.00 64.62 447 ARG A N 1
ATOM 3539 C CA . ARG A 1 447 ? 51.507 8.402 -59.487 1.00 64.62 447 ARG A CA 1
ATOM 3540 C C . ARG A 1 447 ? 50.395 8.043 -58.505 1.00 64.62 447 ARG A C 1
ATOM 3542 O O . ARG A 1 447 ? 49.524 7.252 -58.845 1.00 64.62 447 ARG A O 1
ATOM 3549 N N . THR A 1 448 ? 50.386 8.658 -57.322 1.00 63.94 448 THR A N 1
ATOM 3550 C CA . THR A 1 448 ? 49.306 8.468 -56.343 1.00 63.94 448 THR A CA 1
ATOM 3551 C C . THR A 1 448 ? 47.966 8.980 -56.874 1.00 63.94 448 THR A C 1
ATOM 3553 O O . THR A 1 448 ? 46.928 8.382 -56.607 1.00 63.94 448 THR A O 1
ATOM 3556 N N . GLU A 1 449 ? 47.963 10.066 -57.650 1.00 67.06 449 GLU A N 1
ATOM 3557 C CA . GLU A 1 449 ? 46.753 10.607 -58.277 1.00 67.06 449 GLU A CA 1
ATOM 3558 C C . GLU A 1 449 ? 46.156 9.637 -59.316 1.00 67.06 449 GLU A C 1
ATOM 3560 O O . GLU A 1 449 ? 44.941 9.431 -59.328 1.00 67.06 449 GLU A O 1
ATOM 3565 N N . GLU A 1 450 ? 46.992 8.969 -60.117 1.00 62.53 450 GLU A N 1
ATOM 3566 C CA . GLU A 1 450 ? 46.571 7.912 -61.053 1.00 62.53 450 GLU A CA 1
ATOM 3567 C C . GLU A 1 450 ? 46.009 6.673 -60.324 1.00 62.53 450 GLU A C 1
ATOM 3569 O O . GLU A 1 450 ? 44.937 6.174 -60.684 1.00 62.53 450 GLU A O 1
ATOM 3574 N N . GLU A 1 451 ? 46.672 6.209 -59.257 1.00 64.75 451 GLU A N 1
ATOM 3575 C CA . GLU A 1 451 ? 46.191 5.102 -58.411 1.00 64.75 451 GLU A CA 1
ATOM 3576 C C . GLU A 1 451 ? 44.844 5.436 -57.741 1.00 64.75 451 GLU A C 1
ATOM 3578 O O . GLU A 1 451 ? 43.935 4.602 -57.692 1.00 64.75 451 GLU A O 1
ATOM 3583 N N . LEU A 1 452 ? 44.671 6.677 -57.277 1.00 64.94 452 LEU A N 1
ATOM 3584 C CA . LEU A 1 452 ? 43.451 7.145 -56.618 1.00 64.94 452 LEU A CA 1
ATOM 3585 C C . LEU A 1 452 ? 42.278 7.301 -57.599 1.00 64.94 452 LEU A C 1
ATOM 3587 O O . LEU A 1 452 ? 41.140 6.982 -57.247 1.00 64.94 452 LEU A O 1
ATOM 3591 N N . GLN A 1 453 ? 42.536 7.728 -58.840 1.00 67.31 453 GLN A N 1
ATOM 3592 C CA . GLN A 1 453 ? 41.524 7.760 -59.904 1.00 67.31 453 GLN A CA 1
ATOM 3593 C C . GLN A 1 453 ? 41.044 6.355 -60.284 1.00 67.31 453 GLN A C 1
ATOM 3595 O O . GLN A 1 453 ? 39.843 6.134 -60.463 1.00 67.31 453 GLN A O 1
ATOM 3600 N N . LEU A 1 454 ? 41.960 5.389 -60.384 1.00 65.00 454 LEU A N 1
ATOM 3601 C CA . LEU A 1 454 ? 41.613 3.991 -60.629 1.00 65.00 454 LEU A CA 1
ATOM 3602 C C . LEU A 1 454 ? 40.767 3.421 -59.480 1.00 65.00 454 LEU A C 1
ATOM 3604 O O . LEU A 1 454 ? 39.729 2.802 -59.724 1.00 65.00 454 LEU A O 1
ATOM 3608 N N . LEU A 1 455 ? 41.156 3.700 -58.235 1.00 67.75 455 LEU A N 1
ATOM 3609 C CA . LEU A 1 455 ? 40.419 3.291 -57.044 1.00 67.75 455 LEU A CA 1
ATOM 3610 C C . LEU A 1 455 ? 38.998 3.882 -57.022 1.00 67.75 455 LEU A C 1
ATOM 3612 O O . LEU A 1 455 ? 38.042 3.135 -56.840 1.00 67.75 455 LEU A O 1
ATOM 3616 N N . GLN A 1 456 ? 38.823 5.171 -57.347 1.00 67.25 456 GLN A N 1
ATOM 3617 C CA . GLN A 1 456 ? 37.500 5.807 -57.480 1.00 67.25 456 GLN A CA 1
ATOM 3618 C C . GLN A 1 456 ? 36.601 5.145 -58.537 1.00 67.25 456 GLN A C 1
ATOM 3620 O O . GLN A 1 456 ? 35.386 5.041 -58.338 1.00 67.25 456 GLN A O 1
ATOM 3625 N N . ARG A 1 457 ? 37.166 4.689 -59.665 1.00 69.31 457 ARG A N 1
ATOM 3626 C CA . ARG A 1 457 ? 36.401 3.961 -60.695 1.00 69.31 457 ARG A CA 1
ATOM 3627 C C . ARG A 1 457 ? 35.868 2.634 -60.152 1.00 69.31 457 ARG A C 1
ATOM 3629 O O . ARG A 1 457 ? 34.704 2.320 -60.403 1.00 69.31 457 ARG A O 1
ATOM 3636 N N . ILE A 1 458 ? 36.676 1.910 -59.373 1.00 68.12 458 ILE A N 1
ATOM 3637 C CA . ILE A 1 458 ? 36.273 0.658 -58.715 1.00 68.12 458 ILE A CA 1
ATOM 3638 C C . ILE A 1 458 ? 35.176 0.933 -57.673 1.00 68.12 458 ILE A C 1
ATOM 3640 O O . ILE A 1 458 ? 34.121 0.300 -57.721 1.00 68.12 458 ILE A O 1
ATOM 3644 N N . THR A 1 459 ? 35.347 1.931 -56.798 1.00 66.31 459 THR A N 1
ATOM 3645 C CA . THR A 1 459 ? 34.346 2.303 -55.776 1.00 66.31 459 THR A CA 1
ATOM 3646 C C . THR A 1 459 ? 32.990 2.654 -56.390 1.00 66.31 459 THR A C 1
ATOM 3648 O O . THR A 1 459 ? 31.943 2.230 -55.895 1.00 66.31 459 THR A O 1
ATOM 3651 N N . ASN A 1 460 ? 32.988 3.423 -57.483 1.00 69.38 460 ASN A N 1
ATOM 3652 C CA . ASN A 1 460 ? 31.759 3.824 -58.162 1.00 69.38 460 ASN A CA 1
ATOM 3653 C C . ASN A 1 460 ? 31.045 2.634 -58.809 1.00 69.38 460 ASN A C 1
ATOM 3655 O O . ASN A 1 460 ? 29.827 2.525 -58.682 1.00 69.38 460 ASN A O 1
ATOM 3659 N N . ALA A 1 461 ? 31.787 1.732 -59.457 1.00 65.56 461 ALA A N 1
ATOM 3660 C CA . ALA A 1 461 ? 31.213 0.542 -60.076 1.00 65.56 461 ALA A CA 1
ATOM 3661 C C . ALA A 1 461 ? 30.554 -0.387 -59.036 1.00 65.56 461 ALA A C 1
ATOM 3663 O O . ALA A 1 461 ? 29.461 -0.896 -59.273 1.00 65.56 461 ALA A O 1
ATOM 3664 N N . VAL A 1 462 ? 31.165 -0.531 -57.855 1.00 65.12 462 VAL A N 1
ATOM 3665 C CA . VAL A 1 462 ? 30.632 -1.324 -56.731 1.00 65.12 462 VAL A CA 1
ATOM 3666 C C . VAL A 1 462 ? 29.412 -0.651 -56.084 1.00 65.12 462 VAL A C 1
ATOM 3668 O O . VAL A 1 462 ? 28.431 -1.319 -55.773 1.00 65.12 462 VAL A O 1
ATOM 3671 N N . SER A 1 463 ? 29.420 0.674 -55.902 1.00 65.25 463 SER A N 1
ATOM 3672 C CA . SER A 1 463 ? 28.312 1.429 -55.278 1.00 65.25 463 SER A CA 1
ATOM 3673 C C . SER A 1 463 ? 26.975 1.299 -56.033 1.00 65.25 463 SER A C 1
ATOM 3675 O O . SER A 1 463 ? 25.898 1.407 -55.436 1.00 65.25 463 SER A O 1
ATOM 3677 N N . ILE A 1 464 ? 27.041 1.055 -57.346 1.00 68.44 464 ILE A N 1
ATOM 3678 C CA . ILE A 1 464 ? 25.876 0.907 -58.232 1.00 68.44 464 ILE A CA 1
ATOM 3679 C C . ILE A 1 464 ? 25.273 -0.509 -58.164 1.00 68.44 464 ILE A C 1
ATOM 3681 O O . ILE A 1 464 ? 24.111 -0.685 -58.533 1.00 68.44 464 ILE A O 1
ATOM 3685 N N . ALA A 1 465 ? 26.007 -1.506 -57.662 1.00 68.31 465 ALA A N 1
ATOM 3686 C CA . ALA A 1 465 ? 25.525 -2.881 -57.575 1.00 68.31 465 ALA A CA 1
ATOM 3687 C C . ALA A 1 465 ? 24.244 -3.007 -56.719 1.00 68.31 465 ALA A C 1
ATOM 3689 O O . ALA A 1 465 ? 24.048 -2.308 -55.714 1.00 68.31 465 ALA A O 1
ATOM 3690 N N . SER A 1 466 ? 23.345 -3.902 -57.140 1.00 65.75 466 SER A N 1
ATOM 3691 C CA . SER A 1 466 ? 22.038 -4.132 -56.510 1.00 65.75 466 SER A CA 1
ATOM 3692 C C . SER A 1 466 ? 22.130 -4.869 -55.175 1.00 65.75 466 SER A C 1
ATOM 3694 O O . SER A 1 466 ? 21.316 -4.620 -54.283 1.00 65.75 466 SER A O 1
ATOM 3696 N N . ASP A 1 467 ? 23.125 -5.739 -55.033 1.00 69.75 467 ASP A N 1
ATOM 3697 C CA . ASP A 1 467 ? 23.282 -6.693 -53.938 1.00 69.75 467 ASP A CA 1
ATOM 3698 C C . ASP A 1 467 ? 24.764 -7.049 -53.705 1.00 69.75 467 ASP A C 1
ATOM 3700 O O . ASP A 1 467 ? 25.657 -6.595 -54.424 1.00 69.75 467 ASP A O 1
ATOM 3704 N N . PHE A 1 468 ? 25.012 -7.803 -52.629 1.00 72.12 468 PHE A N 1
ATOM 3705 C CA . PHE A 1 468 ? 26.347 -8.143 -52.126 1.00 72.12 468 PHE A CA 1
ATOM 3706 C C . PHE A 1 468 ? 27.175 -8.951 -53.132 1.00 72.12 468 PHE A C 1
ATOM 3708 O O . PHE A 1 468 ? 28.337 -8.634 -53.379 1.00 72.12 468 PHE A O 1
ATOM 3715 N N . ASP A 1 469 ? 26.544 -9.936 -53.759 1.00 76.50 469 ASP A N 1
ATOM 3716 C CA . ASP A 1 469 ? 27.167 -10.842 -54.717 1.00 76.50 469 ASP A CA 1
ATOM 3717 C C . ASP A 1 469 ? 27.549 -10.101 -56.013 1.00 76.50 469 ASP A C 1
ATOM 3719 O O . ASP A 1 469 ? 28.701 -10.159 -56.446 1.00 76.50 469 ASP A O 1
ATOM 3723 N N . SER A 1 470 ? 26.648 -9.276 -56.559 1.00 77.88 470 SER A N 1
ATOM 3724 C CA . SER A 1 470 ? 26.919 -8.463 -57.758 1.00 77.88 470 SER A CA 1
ATOM 3725 C C . SER A 1 470 ? 28.084 -7.481 -57.566 1.00 77.88 470 SER A C 1
ATOM 3727 O O . SER A 1 470 ? 28.837 -7.182 -58.495 1.00 77.88 470 SER A O 1
ATOM 3729 N N . ALA A 1 471 ? 28.243 -6.950 -56.352 1.00 76.12 471 ALA A N 1
ATOM 3730 C CA . ALA A 1 471 ? 29.318 -6.023 -56.011 1.00 76.12 471 ALA A CA 1
ATOM 3731 C C . ALA A 1 471 ? 30.690 -6.716 -55.957 1.00 76.12 471 ALA A C 1
ATOM 3733 O O . ALA A 1 471 ? 31.685 -6.154 -56.425 1.00 76.12 471 ALA A O 1
ATOM 3734 N N . ILE A 1 472 ? 30.738 -7.937 -55.416 1.00 80.75 472 ILE A N 1
ATOM 3735 C CA . ILE A 1 472 ? 31.944 -8.773 -55.386 1.00 80.75 472 ILE A CA 1
ATOM 3736 C C . ILE A 1 472 ? 32.363 -9.165 -56.806 1.00 80.75 472 ILE A C 1
ATOM 3738 O O . ILE A 1 472 ? 33.549 -9.105 -57.118 1.00 80.75 472 ILE A O 1
ATOM 3742 N N . GLU A 1 473 ? 31.413 -9.484 -57.690 1.00 83.81 473 GLU A N 1
ATOM 3743 C CA . GLU A 1 473 ? 31.696 -9.855 -59.085 1.00 83.81 473 GLU A CA 1
ATOM 3744 C C . GLU A 1 473 ? 32.449 -8.752 -59.829 1.00 83.81 473 GLU A C 1
ATOM 3746 O O . GLU A 1 473 ? 33.495 -8.971 -60.445 1.00 83.81 473 GLU A O 1
ATOM 3751 N N . VAL A 1 474 ? 31.921 -7.531 -59.730 1.00 81.31 474 VAL A N 1
ATOM 3752 C CA . VAL A 1 474 ? 32.496 -6.348 -60.370 1.00 81.31 474 VAL A CA 1
ATOM 3753 C C . VAL A 1 474 ? 33.877 -6.046 -59.792 1.00 81.31 474 VAL A C 1
ATOM 3755 O O . VAL A 1 474 ? 34.787 -5.707 -60.550 1.00 81.31 474 VAL A O 1
ATOM 3758 N N . ALA A 1 475 ? 34.051 -6.194 -58.476 1.00 81.38 475 ALA A N 1
ATOM 3759 C CA . ALA A 1 475 ? 35.336 -5.989 -57.820 1.00 81.38 475 ALA A CA 1
ATOM 3760 C C . ALA A 1 475 ? 36.383 -7.022 -58.262 1.00 81.38 475 ALA A C 1
ATOM 3762 O O . ALA A 1 475 ? 37.489 -6.635 -58.639 1.00 81.38 475 ALA A O 1
ATOM 3763 N N . LEU A 1 476 ? 36.031 -8.313 -58.278 1.00 86.06 476 LEU A N 1
ATOM 3764 C CA . LEU A 1 476 ? 36.914 -9.389 -58.729 1.00 86.06 476 LEU A CA 1
ATOM 3765 C C . LEU A 1 476 ? 37.355 -9.173 -60.178 1.00 86.06 476 LEU A C 1
ATOM 3767 O O . LEU A 1 476 ? 38.554 -9.218 -60.452 1.00 86.06 476 LEU A O 1
ATOM 3771 N N . ARG A 1 477 ? 36.418 -8.856 -61.083 1.00 85.12 477 ARG A N 1
ATOM 3772 C CA . ARG A 1 477 ? 36.723 -8.568 -62.493 1.00 85.12 477 ARG A CA 1
ATOM 3773 C C . ARG A 1 477 ? 37.700 -7.405 -62.649 1.00 85.12 477 ARG A C 1
ATOM 3775 O O . ARG A 1 477 ? 38.737 -7.565 -63.282 1.00 85.12 477 ARG A O 1
ATOM 3782 N N . LEU A 1 478 ? 37.398 -6.249 -62.055 1.00 80.69 478 LEU A N 1
ATOM 3783 C CA . LEU A 1 478 ? 38.220 -5.043 -62.218 1.00 80.69 478 LEU A CA 1
ATOM 3784 C C . LEU A 1 478 ? 39.620 -5.206 -61.618 1.00 80.69 478 LEU A C 1
ATOM 3786 O O . LEU A 1 478 ? 40.598 -4.738 -62.206 1.00 80.69 478 LEU A O 1
ATOM 3790 N N . VAL A 1 479 ? 39.731 -5.877 -60.466 1.00 83.25 479 VAL A N 1
ATOM 3791 C CA . VAL A 1 479 ? 41.032 -6.176 -59.857 1.00 83.25 479 VAL A CA 1
ATOM 3792 C C . VAL A 1 479 ? 41.829 -7.100 -60.772 1.00 83.25 479 VAL A C 1
ATOM 3794 O O . VAL A 1 479 ? 42.969 -6.767 -61.090 1.00 83.25 479 VAL A O 1
ATOM 3797 N N . CYS A 1 480 ? 41.242 -8.195 -61.260 1.00 85.25 480 CYS A N 1
ATOM 3798 C CA . CYS A 1 480 ? 41.927 -9.138 -62.148 1.00 85.25 480 CYS A CA 1
ATOM 3799 C C . CYS A 1 480 ? 42.389 -8.481 -63.460 1.00 85.25 480 CYS A C 1
ATOM 3801 O O . CYS A 1 480 ? 43.571 -8.560 -63.795 1.00 85.25 480 CYS A O 1
ATOM 3803 N N . GLU A 1 481 ? 41.505 -7.746 -64.145 1.00 82.25 481 GLU A N 1
ATOM 3804 C CA . GLU A 1 481 ? 41.811 -7.042 -65.402 1.00 82.25 481 GLU A CA 1
ATOM 3805 C C . GLU A 1 481 ? 42.945 -6.018 -65.250 1.00 82.25 481 GLU A C 1
ATOM 3807 O O . GLU A 1 481 ? 43.752 -5.844 -66.162 1.00 82.25 481 GLU A O 1
ATOM 3812 N N . THR A 1 482 ? 43.033 -5.347 -64.098 1.00 76.69 482 THR A N 1
ATOM 3813 C CA . THR A 1 482 ? 44.021 -4.276 -63.889 1.00 76.69 482 THR A CA 1
ATOM 3814 C C . THR A 1 482 ? 45.384 -4.793 -63.431 1.00 76.69 482 THR A C 1
ATOM 3816 O O . THR A 1 482 ? 46.415 -4.183 -63.703 1.00 76.69 482 THR A O 1
ATOM 3819 N N . THR A 1 483 ? 45.405 -5.906 -62.705 1.00 79.75 483 THR A N 1
ATOM 3820 C CA . THR A 1 483 ? 46.608 -6.399 -62.013 1.00 79.75 483 THR A CA 1
ATOM 3821 C C . THR A 1 483 ? 47.227 -7.629 -62.678 1.00 79.75 483 THR A C 1
ATOM 3823 O O . THR A 1 483 ? 48.340 -8.028 -62.323 1.00 79.75 483 THR A O 1
ATOM 3826 N N . GLY A 1 484 ? 46.524 -8.209 -63.655 1.00 77.94 484 GLY A N 1
ATOM 3827 C CA . GLY A 1 484 ? 46.957 -9.383 -64.406 1.00 77.94 484 GLY A CA 1
ATOM 3828 C C . GLY A 1 484 ? 46.738 -10.714 -63.683 1.00 77.94 484 GLY A C 1
ATOM 3829 O O . GLY A 1 484 ? 47.330 -11.708 -64.091 1.00 77.94 484 GLY A O 1
ATOM 3830 N N . TRP A 1 485 ? 45.929 -10.758 -62.615 1.00 87.12 485 TRP A N 1
ATOM 3831 C CA . TRP A 1 485 ? 45.479 -12.028 -62.030 1.00 87.12 485 TRP A CA 1
ATOM 3832 C C . TRP A 1 485 ? 44.492 -12.722 -62.977 1.00 87.12 485 TRP A C 1
ATOM 3834 O O . TRP A 1 485 ? 43.606 -12.085 -63.543 1.00 87.12 485 TRP A O 1
ATOM 3844 N N . GLU A 1 486 ? 44.648 -14.031 -63.163 1.00 85.75 486 GLU A N 1
ATOM 3845 C CA . GLU A 1 486 ? 43.914 -14.792 -64.187 1.00 85.75 486 GLU A CA 1
ATOM 3846 C C . GLU A 1 486 ? 42.593 -15.369 -63.663 1.00 85.75 486 GLU A C 1
ATOM 3848 O O . GLU A 1 486 ? 41.689 -15.680 -64.445 1.00 85.75 486 GLU A O 1
ATOM 3853 N N . PHE A 1 487 ? 42.483 -15.504 -62.340 1.00 87.31 487 PHE A N 1
ATOM 3854 C CA . PHE A 1 487 ? 41.321 -16.050 -61.655 1.00 87.31 487 PHE A CA 1
ATOM 3855 C C . PHE A 1 487 ? 41.074 -15.331 -60.329 1.00 87.31 487 PHE A C 1
ATOM 3857 O O . PHE A 1 487 ? 42.020 -15.042 -59.593 1.00 87.31 487 PHE A O 1
ATOM 3864 N N . GLY A 1 488 ? 39.801 -15.084 -60.020 1.00 89.12 488 GLY A N 1
ATOM 3865 C CA . GLY A 1 488 ? 39.342 -14.478 -58.776 1.00 89.12 488 GLY A CA 1
ATOM 3866 C C . GLY A 1 488 ? 38.079 -15.159 -58.248 1.00 89.12 488 GLY A C 1
ATOM 3867 O O . GLY A 1 488 ? 37.142 -15.424 -59.000 1.00 89.12 488 GLY A O 1
ATOM 3868 N N . GLU A 1 489 ? 38.028 -15.416 -56.947 1.00 90.12 489 GLU A N 1
ATOM 3869 C CA . GLU A 1 489 ? 36.900 -16.051 -56.256 1.00 90.12 489 GLU A CA 1
ATOM 3870 C C . GLU A 1 489 ? 36.626 -15.376 -54.906 1.00 90.12 489 GLU A C 1
ATOM 3872 O O . GLU A 1 489 ? 37.482 -14.667 -54.368 1.00 90.12 489 GLU A O 1
ATOM 3877 N N . ALA A 1 490 ? 35.438 -15.612 -54.346 1.00 90.38 490 ALA A N 1
ATOM 3878 C CA . ALA A 1 490 ? 35.051 -15.098 -53.039 1.00 90.38 490 ALA A CA 1
ATOM 3879 C C . ALA A 1 490 ? 34.499 -16.193 -52.118 1.00 90.38 490 ALA A C 1
ATOM 3881 O O . ALA A 1 490 ? 33.733 -17.060 -52.537 1.00 90.38 490 ALA A O 1
ATOM 3882 N N . TRP A 1 491 ? 34.852 -16.102 -50.838 1.00 90.06 491 TRP A N 1
ATOM 3883 C CA . TRP A 1 491 ? 34.429 -17.009 -49.772 1.00 90.06 491 TRP A CA 1
ATOM 3884 C C . TRP A 1 491 ? 33.727 -16.232 -48.661 1.00 90.06 491 TRP A C 1
ATOM 3886 O O . TRP A 1 491 ? 34.239 -15.205 -48.220 1.00 90.06 491 TRP A O 1
ATOM 3896 N N . VAL A 1 492 ? 32.573 -16.704 -48.194 1.00 88.88 492 VAL A N 1
ATOM 3897 C CA . VAL A 1 492 ? 31.719 -15.991 -47.226 1.00 88.88 492 VAL A CA 1
ATOM 3898 C C . VAL A 1 492 ? 31.495 -16.865 -45.985 1.00 88.88 492 VAL A C 1
ATOM 3900 O O . VAL A 1 492 ? 31.230 -18.057 -46.141 1.00 88.88 492 VAL A O 1
ATOM 3903 N N . PRO A 1 493 ? 31.592 -16.331 -44.753 1.00 88.44 493 PRO A N 1
ATOM 3904 C CA . PRO A 1 493 ? 31.256 -17.089 -43.547 1.00 88.44 493 PRO A CA 1
ATOM 3905 C C . PRO A 1 493 ? 29.778 -17.493 -43.519 1.00 88.44 493 PRO A C 1
ATOM 3907 O O . PRO A 1 493 ? 28.906 -16.691 -43.861 1.00 88.44 493 PRO A O 1
ATOM 3910 N N . ASN A 1 494 ? 29.477 -18.707 -43.057 1.00 86.12 494 ASN A N 1
ATOM 3911 C CA . ASN A 1 494 ? 28.093 -19.135 -42.847 1.00 86.12 494 ASN A CA 1
ATOM 3912 C C . ASN A 1 494 ? 27.409 -18.361 -41.693 1.00 86.12 494 ASN A C 1
ATOM 3914 O O . ASN A 1 494 ? 28.056 -17.643 -40.929 1.00 86.12 494 ASN A O 1
ATOM 3918 N N . THR A 1 495 ? 26.087 -18.516 -41.537 1.00 75.75 495 THR A N 1
ATOM 3919 C CA . THR A 1 495 ? 25.280 -17.759 -40.552 1.00 75.75 495 THR A CA 1
ATOM 3920 C C . THR A 1 495 ? 25.780 -17.903 -39.110 1.00 75.75 495 THR A C 1
ATOM 3922 O O . THR A 1 495 ? 25.742 -16.929 -38.358 1.00 75.75 495 THR A O 1
ATOM 3925 N N . ASP A 1 496 ? 26.315 -19.074 -38.759 1.00 79.06 496 ASP A N 1
ATOM 3926 C CA . ASP A 1 496 ? 26.853 -19.375 -37.427 1.00 79.06 496 ASP A CA 1
ATOM 3927 C C . ASP A 1 496 ? 28.366 -19.089 -37.296 1.00 79.06 496 ASP A C 1
ATOM 3929 O O . ASP A 1 496 ? 28.944 -19.318 -36.237 1.00 79.06 496 ASP A O 1
ATOM 3933 N N . GLN A 1 497 ? 29.018 -18.587 -38.356 1.00 79.50 497 GLN A N 1
ATOM 3934 C CA . GLN A 1 497 ? 30.457 -18.272 -38.434 1.00 79.50 497 GLN A CA 1
ATOM 3935 C C . GLN A 1 497 ? 31.394 -19.432 -38.060 1.00 79.50 497 GLN A C 1
ATOM 3937 O O . GLN A 1 497 ? 32.437 -19.244 -37.439 1.00 79.50 497 GLN A O 1
ATOM 3942 N N . THR A 1 498 ? 31.029 -20.645 -38.455 1.00 81.62 498 THR A N 1
ATOM 3943 C CA . THR A 1 498 ? 31.760 -21.884 -38.156 1.00 81.62 498 THR A CA 1
ATOM 3944 C C . THR A 1 498 ? 32.658 -22.343 -39.306 1.00 81.62 498 THR A C 1
ATOM 3946 O O . THR A 1 498 ? 33.699 -22.945 -39.053 1.00 81.62 498 THR A O 1
ATOM 3949 N N . TYR A 1 499 ? 32.306 -22.033 -40.557 1.00 88.25 499 TYR A N 1
ATOM 3950 C CA . TYR A 1 499 ? 33.112 -22.333 -41.748 1.00 88.25 499 TYR A CA 1
ATOM 3951 C C . TYR A 1 499 ? 32.841 -21.331 -42.885 1.00 88.25 499 TYR A C 1
ATOM 3953 O O . TYR A 1 499 ? 31.834 -20.617 -42.872 1.00 88.25 499 TYR A O 1
ATOM 3961 N N . LEU A 1 500 ? 33.735 -21.287 -43.878 1.00 88.44 500 LEU A N 1
ATOM 3962 C CA . LEU A 1 500 ? 33.570 -20.505 -45.108 1.00 88.44 500 LEU A CA 1
ATOM 3963 C C . LEU A 1 500 ? 32.884 -21.317 -46.206 1.00 88.44 500 LEU A C 1
ATOM 3965 O O . LEU A 1 500 ? 33.246 -22.470 -46.456 1.00 88.44 500 LEU A O 1
ATOM 3969 N N . GLU A 1 501 ? 31.954 -20.678 -46.909 1.00 89.25 501 GLU A N 1
ATOM 3970 C CA . GLU A 1 501 ? 31.280 -21.202 -48.095 1.00 89.25 501 GLU A CA 1
ATOM 3971 C C . GLU A 1 501 ? 31.733 -20.478 -49.361 1.00 89.25 501 GLU A C 1
ATOM 3973 O O . GLU A 1 501 ? 32.028 -19.281 -49.341 1.00 89.25 501 GLU A O 1
ATOM 3978 N N . TYR A 1 502 ? 31.769 -21.210 -50.473 1.00 85.56 502 TYR A N 1
ATOM 3979 C CA . TYR A 1 502 ? 32.057 -20.645 -51.787 1.00 85.56 502 TYR A CA 1
ATOM 3980 C C . TYR A 1 502 ? 30.899 -19.722 -52.211 1.00 85.56 502 TYR A C 1
ATOM 3982 O O . TYR A 1 502 ? 29.754 -20.174 -52.287 1.00 85.56 502 TYR A O 1
ATOM 3990 N N . SER A 1 503 ? 31.170 -18.442 -52.496 1.00 81.69 503 SER A N 1
ATOM 3991 C CA . SER A 1 503 ? 30.164 -17.538 -53.077 1.00 81.69 503 SER A CA 1
ATOM 3992 C C . SER A 1 503 ? 29.918 -17.925 -54.533 1.00 81.69 503 SER A C 1
ATOM 3994 O O . SER A 1 503 ? 30.859 -18.207 -55.261 1.00 81.69 503 SER A O 1
ATOM 3996 N N . ALA A 1 504 ? 28.671 -17.889 -55.009 1.00 71.75 504 ALA A N 1
ATOM 3997 C CA . ALA A 1 504 ? 28.330 -18.239 -56.396 1.00 71.75 504 ALA A CA 1
ATOM 3998 C C . ALA A 1 504 ? 28.979 -17.326 -57.466 1.00 71.75 504 ALA A C 1
ATOM 4000 O O . ALA A 1 504 ? 28.779 -17.534 -58.663 1.00 71.75 504 ALA A O 1
ATOM 4001 N N . VAL A 1 505 ? 29.751 -16.328 -57.037 1.00 76.56 505 VAL A N 1
ATOM 4002 C CA . VAL A 1 505 ? 30.346 -15.265 -57.833 1.00 76.56 505 VAL A CA 1
ATOM 4003 C C . VAL A 1 505 ? 31.857 -15.457 -57.981 1.00 76.56 505 VAL A C 1
ATOM 4005 O O . VAL A 1 505 ? 32.568 -15.722 -57.013 1.00 76.56 505 VAL A O 1
ATOM 4008 N N . GLY A 1 506 ? 32.377 -15.270 -59.196 1.00 80.25 506 GLY A N 1
ATOM 4009 C CA . GLY A 1 506 ? 33.811 -15.321 -59.476 1.00 80.25 506 GLY A CA 1
ATOM 4010 C C . GLY A 1 506 ? 34.162 -14.716 -60.833 1.00 80.25 506 GLY A C 1
ATOM 4011 O O . GLY A 1 506 ? 33.287 -14.479 -61.661 1.00 80.25 506 GLY A O 1
ATOM 4012 N N . TYR A 1 507 ? 35.453 -14.491 -61.063 1.00 84.75 507 TYR A N 1
ATOM 4013 C CA . TYR A 1 507 ? 36.001 -14.045 -62.341 1.00 84.75 507 TYR A CA 1
ATOM 4014 C C . TYR A 1 507 ? 37.044 -15.038 -62.863 1.00 84.75 507 TYR A C 1
ATOM 4016 O O . TYR A 1 507 ? 37.864 -15.552 -62.103 1.00 84.75 507 TYR A O 1
ATOM 4024 N N . ASP A 1 508 ? 37.002 -15.328 -64.159 1.00 81.75 508 ASP A N 1
ATOM 4025 C CA . ASP A 1 508 ? 37.967 -16.175 -64.853 1.00 81.75 508 ASP A CA 1
ATOM 4026 C C . ASP A 1 508 ? 38.253 -15.629 -66.253 1.00 81.75 508 ASP A C 1
ATOM 4028 O O . ASP A 1 508 ? 37.335 -15.266 -66.984 1.00 81.75 508 ASP A O 1
ATOM 4032 N N . ASN A 1 509 ? 39.534 -15.576 -66.625 1.00 73.31 509 ASN A N 1
ATOM 4033 C CA . ASN A 1 509 ? 39.982 -15.114 -67.944 1.00 73.31 509 ASN A CA 1
ATOM 4034 C C . ASN A 1 509 ? 40.425 -16.275 -68.866 1.00 73.31 509 ASN A C 1
ATOM 4036 O O . ASN A 1 509 ? 40.888 -16.058 -69.983 1.00 73.31 509 ASN A O 1
ATOM 4040 N N . THR A 1 510 ? 40.322 -17.533 -68.414 1.00 67.00 510 THR A N 1
ATOM 4041 C CA . THR A 1 510 ? 40.750 -18.715 -69.182 1.00 67.00 510 THR A CA 1
ATOM 4042 C C . THR A 1 510 ? 39.737 -19.856 -69.086 1.00 67.00 510 THR A C 1
ATOM 4044 O O . THR A 1 510 ? 39.215 -20.163 -68.017 1.00 67.00 510 THR A O 1
ATOM 4047 N N . SER A 1 511 ? 39.510 -20.563 -70.196 1.00 63.50 511 SER A N 1
ATOM 4048 C CA . SER A 1 511 ? 38.585 -21.707 -70.272 1.00 63.50 511 SER A CA 1
ATOM 4049 C C . SER A 1 511 ? 38.982 -22.897 -69.383 1.00 63.50 511 SER A C 1
ATOM 4051 O O . SER A 1 511 ? 38.139 -23.727 -69.051 1.00 63.50 511 SER A O 1
ATOM 4053 N N . LYS A 1 512 ? 40.252 -22.976 -68.964 1.00 63.97 512 LYS A N 1
ATOM 4054 C CA . LYS A 1 512 ? 40.760 -23.992 -68.027 1.00 63.97 512 LYS A CA 1
ATOM 4055 C C . LYS A 1 512 ? 40.342 -23.731 -66.572 1.00 63.97 512 LYS A C 1
ATOM 4057 O O . LYS A 1 512 ? 40.251 -24.670 -65.788 1.00 63.97 512 LYS A O 1
ATOM 4062 N N . ALA A 1 513 ? 40.046 -22.484 -66.206 1.00 68.06 513 ALA A N 1
ATOM 4063 C CA . ALA A 1 513 ? 39.703 -22.108 -64.835 1.00 68.06 513 ALA A CA 1
ATOM 4064 C C . ALA A 1 513 ? 38.230 -22.390 -64.462 1.00 68.06 513 ALA A C 1
ATOM 4066 O O . ALA A 1 513 ? 37.879 -22.446 -63.282 1.00 68.06 513 ALA A O 1
ATOM 4067 N N . THR A 1 514 ? 37.362 -22.634 -65.448 1.00 69.19 514 THR A N 1
ATOM 4068 C CA . THR A 1 514 ? 35.944 -22.954 -65.219 1.00 69.19 514 THR A CA 1
ATOM 4069 C C . THR A 1 514 ? 35.758 -24.309 -64.515 1.00 69.19 514 THR A C 1
ATOM 4071 O O . THR A 1 514 ? 34.919 -24.427 -63.620 1.00 69.19 514 THR A O 1
ATOM 4074 N N . ALA A 1 515 ? 36.571 -25.318 -64.858 1.00 70.44 515 ALA A N 1
ATOM 4075 C CA . ALA A 1 515 ? 36.561 -26.630 -64.197 1.00 70.44 515 ALA A CA 1
ATOM 4076 C C . ALA A 1 515 ? 37.036 -26.538 -62.732 1.00 70.44 515 ALA A C 1
ATOM 4078 O O . ALA A 1 515 ? 36.416 -27.116 -61.837 1.00 70.44 515 ALA A O 1
ATOM 4079 N N . PHE A 1 516 ? 38.069 -25.725 -62.478 1.00 78.19 516 PHE A N 1
ATOM 4080 C CA . PHE A 1 516 ? 38.581 -25.433 -61.135 1.00 78.19 516 PHE A CA 1
ATOM 4081 C C . PHE A 1 516 ? 37.515 -24.786 -60.232 1.00 78.19 516 PHE A C 1
ATOM 4083 O O . PHE A 1 516 ? 37.355 -25.172 -59.069 1.00 78.19 516 PHE A O 1
ATOM 4090 N N . ARG A 1 517 ? 36.732 -23.841 -60.775 1.00 78.25 517 ARG A N 1
ATOM 4091 C CA . ARG A 1 517 ? 35.603 -23.225 -60.062 1.00 78.25 517 ARG A CA 1
ATOM 4092 C C . ARG A 1 517 ? 34.554 -24.265 -59.668 1.00 78.25 517 ARG A C 1
ATOM 4094 O O . ARG A 1 517 ? 34.204 -24.343 -58.496 1.00 78.25 517 ARG A O 1
ATOM 4101 N N . GLN A 1 518 ? 34.076 -25.084 -60.607 1.00 74.62 518 GLN A N 1
ATOM 4102 C CA . GLN A 1 518 ? 33.003 -26.056 -60.337 1.00 74.62 518 GLN A CA 1
ATOM 4103 C C . GLN A 1 518 ? 33.356 -27.042 -59.220 1.00 74.62 518 GLN A C 1
ATOM 4105 O O . GLN A 1 518 ? 32.514 -27.336 -58.375 1.00 74.62 518 GLN A O 1
ATOM 4110 N N . GLN A 1 519 ? 34.604 -27.507 -59.175 1.00 75.00 519 GLN A N 1
ATOM 4111 C CA . GLN A 1 519 ? 35.065 -28.411 -58.120 1.00 75.00 519 GLN A CA 1
ATOM 4112 C C . GLN A 1 519 ? 35.288 -27.692 -56.774 1.00 75.00 519 GLN A C 1
ATOM 4114 O O . GLN A 1 519 ? 35.184 -28.314 -55.719 1.00 75.00 519 GLN A O 1
ATOM 4119 N N . SER A 1 520 ? 35.524 -26.373 -56.783 1.00 80.62 520 SER A N 1
ATOM 4120 C CA . SER A 1 520 ? 35.673 -25.567 -55.561 1.00 80.62 520 SER A CA 1
ATOM 4121 C C . SER A 1 520 ? 34.341 -25.265 -54.851 1.00 80.62 520 SER A C 1
ATOM 4123 O O . SER A 1 520 ? 34.346 -25.052 -53.641 1.00 80.62 520 SER A O 1
ATOM 4125 N N . HIS A 1 521 ? 33.193 -25.306 -55.544 1.00 80.19 521 HIS A N 1
ATOM 4126 C CA . HIS A 1 521 ? 31.868 -25.000 -54.962 1.00 80.19 521 HIS A CA 1
ATOM 4127 C C . HIS A 1 521 ? 31.452 -25.938 -53.810 1.00 80.19 521 HIS A C 1
ATOM 4129 O O . HIS A 1 521 ? 30.729 -25.526 -52.896 1.00 80.19 521 HIS A O 1
ATOM 4135 N N . SER A 1 522 ? 31.880 -27.205 -53.849 1.00 77.56 522 SER A N 1
ATOM 4136 C CA . SER A 1 522 ? 31.561 -28.209 -52.822 1.00 77.56 522 SER A CA 1
ATOM 4137 C C . SER A 1 522 ? 32.485 -28.161 -51.606 1.00 77.56 522 SER A C 1
ATOM 4139 O O . SER A 1 522 ? 32.239 -28.871 -50.633 1.00 77.56 522 SER A O 1
ATOM 4141 N N . LEU A 1 523 ? 33.542 -27.347 -51.642 1.00 83.56 523 LEU A N 1
ATOM 4142 C CA . LEU A 1 523 ? 34.500 -27.243 -50.547 1.00 83.56 523 LEU A CA 1
ATOM 4143 C C . LEU A 1 523 ? 34.011 -26.268 -49.477 1.00 83.56 523 LEU A C 1
ATOM 4145 O O . LEU A 1 523 ? 33.242 -25.341 -49.746 1.00 83.56 523 LEU A O 1
ATOM 4149 N N . ARG A 1 524 ? 34.472 -26.500 -48.250 1.00 86.19 524 ARG A N 1
ATOM 4150 C CA . ARG A 1 524 ? 34.279 -25.642 -47.082 1.00 86.19 524 ARG A CA 1
ATOM 4151 C C . ARG A 1 524 ? 35.617 -25.523 -46.371 1.00 86.19 524 ARG A C 1
ATOM 4153 O O . ARG A 1 524 ? 36.364 -26.495 -46.347 1.00 86.19 524 ARG A O 1
ATOM 4160 N N . PHE A 1 525 ? 35.907 -24.351 -45.817 1.00 87.38 525 PHE A N 1
ATOM 4161 C CA . PHE A 1 525 ? 37.157 -24.109 -45.094 1.00 87.38 525 PHE A CA 1
ATOM 4162 C C . PHE A 1 525 ? 36.873 -23.715 -43.649 1.00 87.38 525 PHE A C 1
ATOM 4164 O O . PHE A 1 525 ? 36.150 -22.745 -43.397 1.00 87.38 525 PHE A O 1
ATOM 4171 N N . ALA A 1 526 ? 37.450 -24.451 -42.703 1.00 85.62 526 ALA A N 1
ATOM 4172 C CA . ALA A 1 526 ? 37.496 -24.055 -41.303 1.00 85.62 526 ALA A CA 1
ATOM 4173 C C . ALA A 1 526 ? 38.554 -22.947 -41.073 1.00 85.62 526 ALA A C 1
ATOM 4175 O O . ALA A 1 526 ? 39.397 -22.683 -41.940 1.00 85.62 526 ALA A O 1
ATOM 4176 N N . PRO A 1 527 ? 38.558 -22.272 -39.909 1.00 84.88 527 PRO A N 1
ATOM 4177 C CA . PRO A 1 527 ? 39.634 -21.346 -39.559 1.00 84.88 527 PRO A CA 1
ATOM 4178 C C . PRO A 1 527 ? 41.018 -22.021 -39.633 1.00 84.88 527 PRO A C 1
ATOM 4180 O O . PRO A 1 527 ? 41.193 -23.133 -39.143 1.00 84.88 527 PRO A O 1
ATOM 4183 N N . ASN A 1 528 ? 42.006 -21.331 -40.216 1.00 84.38 528 ASN A N 1
ATOM 4184 C CA . ASN A 1 528 ? 43.367 -21.816 -40.525 1.00 84.38 528 ASN A CA 1
ATOM 4185 C C . ASN A 1 528 ? 43.491 -22.918 -41.595 1.00 84.38 528 ASN A C 1
ATOM 4187 O O . ASN A 1 528 ? 44.595 -23.411 -41.825 1.00 84.38 528 ASN A O 1
ATOM 4191 N N . GLU A 1 529 ? 42.413 -23.266 -42.297 1.00 83.62 529 GLU A N 1
ATOM 4192 C CA . GLU A 1 529 ? 42.428 -24.292 -43.343 1.00 83.62 529 GLU A CA 1
ATOM 4193 C C . GLU A 1 529 ? 42.480 -23.683 -44.754 1.00 83.62 529 GLU A C 1
ATOM 4195 O O . GLU A 1 529 ? 41.613 -22.899 -45.147 1.00 83.62 529 GLU A O 1
ATOM 4200 N N . GLY A 1 530 ? 43.499 -24.045 -45.542 1.00 85.12 530 GLY A N 1
ATOM 4201 C CA . GLY A 1 530 ? 43.717 -23.467 -46.871 1.00 85.12 530 GLY A CA 1
ATOM 4202 C C . GLY A 1 530 ? 43.989 -21.953 -46.857 1.00 85.12 530 GLY A C 1
ATOM 4203 O O . GLY A 1 530 ? 43.959 -21.295 -45.818 1.00 85.12 530 GLY A O 1
ATOM 4204 N N . LEU A 1 531 ? 44.241 -21.372 -48.034 1.00 87.62 531 LEU A N 1
ATOM 4205 C CA . LEU A 1 531 ? 44.442 -19.921 -48.161 1.00 87.62 531 LEU A CA 1
ATOM 4206 C C . LEU A 1 531 ? 43.226 -19.101 -47.652 1.00 87.62 531 LEU A C 1
ATOM 4208 O O . LEU A 1 531 ? 43.443 -18.163 -46.886 1.00 87.62 531 LEU A O 1
ATOM 4212 N N . PRO A 1 532 ? 41.955 -19.450 -47.965 1.00 90.06 532 PRO A N 1
ATOM 4213 C CA . PRO A 1 532 ? 40.804 -18.730 -47.413 1.00 90.06 532 PRO A CA 1
ATOM 4214 C C . PRO A 1 532 ? 40.709 -18.806 -45.881 1.00 90.06 532 PRO A C 1
ATOM 4216 O O . PRO A 1 532 ? 40.527 -17.781 -45.228 1.00 90.06 532 PRO A O 1
ATOM 4219 N N . GLY A 1 533 ? 40.870 -19.988 -45.273 1.00 87.25 533 GLY A N 1
ATOM 4220 C CA . GLY A 1 533 ? 40.728 -20.158 -43.824 1.00 87.25 533 GLY A CA 1
ATOM 4221 C C . GLY A 1 533 ? 41.853 -19.508 -43.015 1.00 87.25 533 GLY A C 1
ATOM 4222 O O . GLY A 1 533 ? 41.607 -19.006 -41.914 1.00 87.25 533 GLY A O 1
ATOM 4223 N N . ARG A 1 534 ? 43.080 -19.447 -43.549 1.00 89.31 534 ARG A N 1
ATOM 4224 C CA . ARG A 1 534 ? 44.190 -18.716 -42.911 1.00 89.31 534 ARG A CA 1
ATOM 4225 C C . ARG A 1 534 ? 44.006 -17.207 -42.957 1.00 89.31 534 ARG A C 1
ATOM 4227 O O . ARG A 1 534 ? 44.199 -16.536 -41.941 1.00 89.31 534 ARG A O 1
ATOM 4234 N N . VAL A 1 535 ? 43.550 -16.670 -44.086 1.00 91.44 535 VAL A N 1
ATOM 4235 C CA . VAL A 1 535 ? 43.177 -15.251 -44.188 1.00 91.44 535 VAL A CA 1
ATOM 4236 C C . VAL A 1 535 ? 42.008 -14.932 -43.251 1.00 91.44 535 VAL A C 1
ATOM 4238 O O . VAL A 1 535 ? 42.001 -13.878 -42.618 1.00 91.44 535 VAL A O 1
ATOM 4241 N N . TRP A 1 536 ? 41.065 -15.863 -43.069 1.00 91.88 536 TRP A N 1
ATOM 4242 C CA . TRP A 1 536 ? 39.961 -15.696 -42.120 1.00 91.88 536 TRP A CA 1
ATOM 4243 C C . TRP A 1 536 ? 40.444 -15.582 -40.675 1.00 91.88 536 TRP A C 1
ATOM 4245 O O . TRP A 1 536 ? 40.042 -14.666 -39.958 1.00 91.88 536 TRP A O 1
ATOM 4255 N N . SER A 1 537 ? 41.326 -16.495 -40.257 1.00 88.69 537 SER A N 1
ATOM 4256 C CA . SER A 1 537 ? 41.837 -16.539 -38.886 1.00 88.69 537 SER A CA 1
ATOM 4257 C C . SER A 1 537 ? 42.814 -15.405 -38.585 1.00 88.69 537 SER A C 1
ATOM 4259 O O . SER A 1 537 ? 42.844 -14.911 -37.460 1.00 88.69 537 SER A O 1
ATOM 4261 N N . SER A 1 538 ? 43.640 -15.013 -39.556 1.00 89.81 538 SER A N 1
ATOM 4262 C CA . SER A 1 538 ? 44.633 -13.948 -39.378 1.00 89.81 538 SER A CA 1
ATOM 4263 C C . SER A 1 538 ? 44.047 -12.549 -39.566 1.00 89.81 538 SER A C 1
ATOM 4265 O O . SER A 1 538 ? 44.615 -11.585 -39.051 1.00 89.81 538 SER A O 1
ATOM 4267 N N . GLN A 1 539 ? 42.938 -12.436 -40.310 1.00 89.56 539 GLN A N 1
ATOM 4268 C CA . GLN A 1 539 ? 42.354 -11.180 -40.788 1.00 89.56 539 GLN A CA 1
ATOM 4269 C C . GLN A 1 539 ? 43.363 -10.287 -41.530 1.00 89.56 539 GLN A C 1
ATOM 4271 O O . GLN A 1 539 ? 43.213 -9.064 -41.571 1.00 89.56 539 GLN A O 1
ATOM 4276 N N . LYS A 1 540 ? 44.401 -10.888 -42.122 1.00 89.38 540 LYS A N 1
ATOM 4277 C CA . LYS A 1 540 ? 45.453 -10.197 -42.870 1.00 89.38 540 LYS A CA 1
ATOM 4278 C C . LYS A 1 540 ? 45.573 -10.773 -44.280 1.00 89.38 540 LYS A C 1
ATOM 4280 O O . LYS A 1 540 ? 45.281 -11.953 -44.467 1.00 89.38 540 LYS A O 1
ATOM 4285 N N . PRO A 1 541 ? 45.998 -9.964 -45.265 1.00 91.62 541 PRO A N 1
ATOM 4286 C CA . PRO A 1 541 ? 46.305 -10.477 -46.590 1.00 91.62 541 PRO A CA 1
ATOM 4287 C C . PRO A 1 541 ? 47.434 -11.509 -46.529 1.00 91.62 541 PRO A C 1
ATOM 4289 O O . PRO A 1 541 ? 48.380 -11.345 -45.758 1.00 91.62 541 PRO A O 1
ATOM 4292 N N . GLU A 1 542 ? 47.351 -12.538 -47.363 1.00 91.69 542 GLU A N 1
ATOM 4293 C CA . GLU A 1 542 ? 48.344 -13.608 -47.430 1.00 91.69 542 GLU A CA 1
ATOM 4294 C C . GLU A 1 542 ? 48.733 -13.893 -48.882 1.00 91.69 542 GLU A C 1
ATOM 4296 O O . GLU A 1 542 ? 47.870 -14.043 -49.749 1.00 91.69 542 GLU A O 1
ATOM 4301 N N . TRP A 1 543 ? 50.040 -13.964 -49.142 1.00 91.69 543 TRP A N 1
ATOM 4302 C CA . TRP A 1 543 ? 50.615 -14.196 -50.465 1.00 91.69 543 TRP A CA 1
ATOM 4303 C C . TRP A 1 543 ? 51.362 -15.530 -50.511 1.00 91.69 543 TRP A C 1
ATOM 4305 O O . TRP A 1 543 ? 52.214 -15.799 -49.668 1.00 91.69 543 TRP A O 1
ATOM 4315 N N . ILE A 1 544 ? 51.096 -16.324 -51.546 1.00 88.56 544 ILE A N 1
ATOM 4316 C CA . ILE A 1 544 ? 51.776 -17.584 -51.846 1.00 88.56 544 ILE A CA 1
ATOM 4317 C C . ILE A 1 544 ? 52.565 -17.394 -53.150 1.00 88.56 544 ILE A C 1
ATOM 4319 O O . ILE A 1 544 ? 51.957 -17.343 -54.224 1.00 88.56 544 ILE A O 1
ATOM 4323 N N . PRO A 1 545 ? 53.907 -17.280 -53.090 1.00 83.38 545 PRO A N 1
ATOM 4324 C CA . PRO A 1 545 ? 54.727 -17.048 -54.279 1.00 83.38 545 PRO A CA 1
ATOM 4325 C C . PRO A 1 545 ? 54.763 -18.232 -55.248 1.00 83.38 545 PRO A C 1
ATOM 4327 O O . PRO A 1 545 ? 54.932 -18.031 -56.452 1.00 83.38 545 PRO A O 1
ATOM 4330 N N . ASP A 1 546 ? 54.654 -19.446 -54.700 1.00 83.50 546 ASP A N 1
ATOM 4331 C CA . ASP A 1 546 ? 54.701 -20.708 -55.433 1.00 83.50 546 ASP A CA 1
ATOM 4332 C C . ASP A 1 546 ? 53.813 -21.771 -54.753 1.00 83.50 546 ASP A C 1
ATOM 4334 O O . ASP A 1 546 ? 54.224 -22.394 -53.774 1.00 83.50 546 ASP A O 1
ATOM 4338 N N . ILE A 1 547 ? 52.596 -21.979 -55.267 1.00 82.88 547 ILE A N 1
ATOM 4339 C CA . ILE A 1 547 ? 51.607 -22.945 -54.751 1.00 82.88 547 ILE A CA 1
ATOM 4340 C C . ILE A 1 547 ? 52.153 -24.377 -54.816 1.00 82.88 547 ILE A C 1
ATOM 4342 O O . ILE A 1 547 ? 51.816 -25.197 -53.969 1.00 82.88 547 ILE A O 1
ATOM 4346 N N . SER A 1 548 ? 53.042 -24.688 -55.768 1.00 75.81 548 SER A N 1
ATOM 4347 C CA . SER A 1 548 ? 53.593 -26.043 -55.927 1.00 75.81 548 SER A CA 1
ATOM 4348 C C . SER A 1 548 ? 54.477 -26.494 -54.757 1.00 75.81 548 SER A C 1
ATOM 4350 O O . SER A 1 548 ? 54.774 -27.681 -54.626 1.00 75.81 548 SER A O 1
ATOM 4352 N N . ARG A 1 549 ? 54.894 -25.554 -53.900 1.00 77.00 549 ARG A N 1
ATOM 4353 C CA . ARG A 1 549 ? 55.707 -25.809 -52.703 1.00 77.00 549 ARG A CA 1
ATOM 4354 C C . ARG A 1 549 ? 54.876 -25.960 -51.431 1.00 77.00 549 ARG A C 1
ATOM 4356 O O . ARG A 1 549 ? 55.440 -26.283 -50.388 1.00 77.00 549 ARG A O 1
ATOM 4363 N N . GLU A 1 550 ? 53.571 -25.717 -51.508 1.00 77.12 550 GLU A N 1
ATOM 4364 C CA . GLU A 1 550 ? 52.649 -25.854 -50.385 1.00 77.12 550 GLU A CA 1
ATOM 4365 C C . GLU A 1 550 ? 52.242 -27.321 -50.205 1.00 77.12 550 GLU A C 1
ATOM 4367 O O . GLU A 1 550 ? 52.005 -28.056 -51.165 1.00 77.12 550 GLU A O 1
ATOM 4372 N N . SER A 1 551 ? 52.143 -27.758 -48.951 1.00 72.56 551 SER A N 1
ATOM 4373 C CA . SER A 1 551 ? 51.637 -29.098 -48.631 1.00 72.56 551 SER A CA 1
ATOM 4374 C C . SER A 1 551 ? 50.129 -29.212 -48.901 1.00 72.56 551 SER A C 1
ATOM 4376 O O . SER A 1 551 ? 49.404 -28.220 -48.837 1.00 72.56 551 SER A O 1
ATOM 4378 N N . GLU A 1 552 ? 49.619 -30.427 -49.138 1.00 66.12 552 GLU A N 1
ATOM 4379 C CA . GLU A 1 552 ? 48.174 -30.665 -49.337 1.00 66.12 552 GLU A CA 1
ATOM 4380 C C . GLU A 1 552 ? 47.319 -30.192 -48.146 1.00 66.12 552 GLU A C 1
ATOM 4382 O O . GLU A 1 552 ? 46.168 -29.808 -48.324 1.00 66.12 552 GLU A O 1
ATOM 4387 N N . THR A 1 553 ? 47.878 -30.143 -46.934 1.00 62.81 553 THR A N 1
ATOM 4388 C CA . THR A 1 553 ? 47.196 -29.596 -45.750 1.00 62.81 553 THR A CA 1
ATOM 4389 C C . THR A 1 553 ? 47.152 -28.065 -45.743 1.00 62.81 553 THR A C 1
ATOM 4391 O O . THR A 1 553 ? 46.208 -27.475 -45.219 1.00 62.81 553 THR A O 1
ATOM 4394 N N . GLN A 1 554 ? 48.144 -27.397 -46.339 1.00 67.38 554 GLN A N 1
ATOM 4395 C CA . GLN A 1 554 ? 48.202 -25.937 -46.452 1.00 67.38 554 GLN A CA 1
ATOM 4396 C C . GLN A 1 554 ? 47.459 -25.416 -47.686 1.00 67.38 554 GLN A C 1
ATOM 4398 O O . GLN A 1 554 ? 46.960 -24.291 -47.680 1.00 67.38 554 GLN A O 1
ATOM 4403 N N . PHE A 1 555 ? 47.293 -26.225 -48.723 1.00 74.19 555 PHE A N 1
ATOM 4404 C CA . PHE A 1 555 ? 46.436 -25.895 -49.851 1.00 74.19 555 PHE A CA 1
ATOM 4405 C C . PHE A 1 555 ? 45.621 -27.134 -50.258 1.00 74.19 555 PHE A C 1
ATOM 4407 O O . PHE A 1 555 ? 46.012 -27.856 -51.167 1.00 74.19 555 PHE A O 1
ATOM 4414 N N . PRO A 1 556 ? 44.441 -27.377 -49.651 1.00 70.56 556 PRO A N 1
ATOM 4415 C CA . PRO A 1 556 ? 43.620 -28.576 -49.908 1.00 70.56 556 PRO A CA 1
ATOM 4416 C C . PRO A 1 556 ? 43.157 -28.769 -51.364 1.00 70.56 556 PRO A C 1
ATOM 4418 O O . PRO A 1 556 ? 42.526 -29.765 -51.701 1.00 70.56 556 PRO A O 1
ATOM 4421 N N . ARG A 1 557 ? 43.456 -27.802 -52.241 1.00 75.50 557 ARG A N 1
ATOM 4422 C CA . ARG A 1 557 ? 43.102 -27.771 -53.662 1.00 75.50 557 ARG A CA 1
ATOM 4423 C C . ARG A 1 557 ? 44.285 -28.063 -54.596 1.00 75.50 557 ARG A C 1
ATOM 4425 O O . ARG A 1 557 ? 44.128 -27.884 -55.800 1.00 75.50 557 ARG A O 1
ATOM 4432 N N . THR A 1 558 ? 45.445 -28.504 -54.092 1.00 68.31 558 THR A N 1
ATOM 4433 C CA . THR A 1 558 ? 46.674 -28.703 -54.897 1.00 68.31 558 THR A CA 1
ATOM 4434 C C . THR A 1 558 ? 46.457 -29.620 -56.105 1.00 68.31 558 THR A C 1
ATOM 4436 O O . THR A 1 558 ? 46.899 -29.293 -57.203 1.00 68.31 558 THR A O 1
ATOM 4439 N N . LEU A 1 559 ? 45.702 -30.714 -55.944 1.00 66.12 559 LEU A N 1
ATOM 4440 C CA . LEU A 1 559 ? 45.397 -31.661 -57.029 1.00 66.12 559 LEU A CA 1
ATOM 4441 C C . LEU A 1 559 ? 44.519 -31.051 -58.136 1.00 66.12 559 LEU A C 1
ATOM 4443 O O . LEU A 1 559 ? 44.681 -31.386 -59.304 1.00 66.12 559 LEU A O 1
ATOM 4447 N N . ILE A 1 560 ? 43.619 -30.131 -57.779 1.00 70.06 560 ILE A N 1
ATOM 4448 C CA . ILE A 1 560 ? 42.667 -29.490 -58.702 1.00 70.06 560 ILE A CA 1
ATOM 4449 C C . ILE A 1 560 ? 43.301 -28.249 -59.358 1.00 70.06 560 ILE A C 1
ATOM 4451 O O . ILE A 1 560 ? 43.014 -27.928 -60.507 1.00 70.06 560 ILE A O 1
ATOM 4455 N N . ALA A 1 561 ? 44.210 -27.564 -58.655 1.00 66.38 561 ALA A N 1
ATOM 4456 C CA . ALA A 1 561 ? 44.967 -26.418 -59.166 1.00 66.38 561 ALA A CA 1
ATOM 4457 C C . ALA A 1 561 ? 46.049 -26.799 -60.197 1.00 66.38 561 ALA A C 1
ATOM 4459 O O . ALA A 1 561 ? 46.536 -25.926 -60.919 1.00 66.38 561 ALA A O 1
ATOM 4460 N N . ALA A 1 562 ? 46.405 -28.086 -60.287 1.00 65.00 562 ALA A N 1
ATOM 4461 C CA . ALA A 1 562 ? 47.411 -28.601 -61.212 1.00 65.00 562 ALA A CA 1
ATOM 4462 C C . ALA A 1 562 ? 46.952 -28.605 -62.685 1.00 65.00 562 ALA A C 1
ATOM 4464 O O . ALA A 1 562 ? 47.765 -28.339 -63.565 1.00 65.00 562 ALA A O 1
ATOM 4465 N N . GLU A 1 563 ? 45.665 -28.847 -62.971 1.00 64.81 563 GLU A N 1
ATOM 4466 C CA . GLU A 1 563 ? 45.115 -28.830 -64.342 1.00 64.81 563 GLU A CA 1
ATOM 4467 C C . GLU A 1 563 ? 45.196 -27.453 -65.045 1.00 64.81 563 GLU A C 1
ATOM 4469 O O . GLU A 1 563 ? 45.604 -27.400 -66.211 1.00 64.81 563 GLU A O 1
ATOM 4474 N N . PRO A 1 564 ? 44.837 -26.325 -64.393 1.00 63.94 564 PRO A N 1
ATOM 4475 C CA . PRO A 1 564 ? 45.025 -24.985 -64.956 1.00 63.94 564 PRO A CA 1
ATOM 4476 C C . PRO A 1 564 ? 46.460 -24.435 -64.822 1.00 63.94 564 PRO A C 1
ATOM 4478 O O . PRO A 1 564 ? 46.726 -23.375 -65.375 1.00 63.94 564 PRO A O 1
ATOM 4481 N N . GLU A 1 565 ? 47.376 -25.141 -64.143 1.00 76.19 565 GLU A N 1
ATOM 4482 C CA . GLU A 1 565 ? 48.743 -24.704 -63.797 1.00 76.19 565 GLU A CA 1
ATOM 4483 C C . GLU A 1 565 ? 48.841 -23.453 -62.897 1.00 76.19 565 GLU A C 1
ATOM 4485 O O . GLU A 1 565 ? 49.788 -22.674 -63.028 1.00 76.19 565 GLU A O 1
ATOM 4490 N N . PHE A 1 566 ? 47.929 -23.247 -61.939 1.00 83.88 566 PHE A N 1
ATOM 4491 C CA . PHE A 1 566 ? 48.075 -22.120 -61.006 1.00 83.88 566 PHE A CA 1
ATOM 4492 C C . PHE A 1 566 ? 49.311 -22.289 -60.112 1.00 83.88 566 PHE A C 1
ATOM 4494 O O . PHE A 1 566 ? 49.445 -23.269 -59.381 1.00 83.88 566 PHE A O 1
ATOM 4501 N N . LYS A 1 567 ? 50.213 -21.304 -60.159 1.00 82.50 567 LYS A N 1
ATOM 4502 C CA . LYS A 1 567 ? 51.507 -21.313 -59.465 1.00 82.50 567 LYS A CA 1
ATOM 4503 C C . LYS A 1 567 ? 51.632 -20.230 -58.407 1.00 82.50 567 LYS A C 1
ATOM 4505 O O . LYS A 1 567 ? 52.460 -20.400 -57.536 1.00 82.50 567 LYS A O 1
ATOM 4510 N N . ALA A 1 568 ? 50.829 -19.170 -58.395 1.00 87.88 568 ALA A N 1
ATOM 4511 C CA . ALA A 1 568 ? 50.831 -18.200 -57.293 1.00 87.88 568 ALA A CA 1
ATOM 4512 C C . ALA A 1 568 ? 49.410 -17.857 -56.846 1.00 87.88 568 ALA A C 1
ATOM 4514 O O . ALA A 1 568 ? 48.467 -17.937 -57.640 1.00 87.88 568 ALA A O 1
ATOM 4515 N N . GLY A 1 569 ? 49.264 -17.481 -55.574 1.00 89.25 569 GLY A N 1
ATOM 4516 C CA . GLY A 1 569 ? 47.973 -17.176 -54.965 1.00 89.25 569 GLY A CA 1
ATOM 4517 C C . GLY A 1 569 ? 48.033 -15.998 -54.003 1.00 89.25 569 GLY A C 1
ATOM 4518 O O . GLY A 1 569 ? 49.043 -15.779 -53.340 1.00 89.25 569 GLY A O 1
ATOM 4519 N N . PHE A 1 570 ? 46.948 -15.237 -53.917 1.00 92.06 570 PHE A N 1
ATOM 4520 C CA . PHE A 1 570 ? 46.823 -14.114 -52.995 1.00 92.06 570 PHE A CA 1
ATOM 4521 C C . PHE A 1 570 ? 45.420 -14.062 -52.397 1.00 92.06 570 PHE A C 1
ATOM 4523 O O . PHE A 1 570 ? 44.436 -14.069 -53.131 1.00 92.06 570 PHE A O 1
ATOM 4530 N N . GLY A 1 571 ? 45.323 -14.016 -51.071 1.00 91.81 571 GLY A N 1
ATOM 4531 C CA . GLY A 1 571 ? 44.061 -13.905 -50.347 1.00 91.81 571 GLY A CA 1
ATOM 4532 C C . GLY A 1 571 ? 43.979 -12.602 -49.559 1.00 91.81 571 GLY A C 1
ATOM 4533 O O . GLY A 1 571 ? 44.960 -12.185 -48.949 1.00 91.81 571 GLY A O 1
ATOM 4534 N N . VAL A 1 572 ? 42.811 -11.960 -49.548 1.00 93.12 572 VAL A N 1
ATOM 4535 C CA . VAL A 1 572 ? 42.572 -10.692 -48.840 1.00 93.12 572 VAL A CA 1
ATOM 4536 C C . VAL A 1 572 ? 41.189 -10.689 -48.169 1.00 93.12 572 VAL A C 1
ATOM 4538 O O . VAL A 1 572 ? 40.203 -11.084 -48.799 1.00 93.12 572 VAL A O 1
ATOM 4541 N N . PRO A 1 573 ? 41.070 -10.251 -46.901 1.00 92.94 573 PRO A N 1
ATOM 4542 C CA . PRO A 1 573 ? 39.783 -10.190 -46.221 1.00 92.94 573 PRO A CA 1
ATOM 4543 C C . PRO A 1 573 ? 39.057 -8.868 -46.501 1.00 92.94 573 PRO A C 1
ATOM 4545 O O . PRO A 1 573 ? 39.648 -7.789 -46.462 1.00 92.94 573 PRO A O 1
ATOM 4548 N N . ILE A 1 574 ? 37.744 -8.943 -46.704 1.00 89.81 574 ILE A N 1
ATOM 4549 C CA . ILE A 1 574 ? 36.833 -7.798 -46.631 1.00 89.81 574 ILE A CA 1
ATOM 4550 C C . ILE A 1 574 ? 36.346 -7.695 -45.188 1.00 89.81 574 ILE A C 1
ATOM 4552 O O . ILE A 1 574 ? 35.648 -8.584 -44.695 1.00 89.81 574 ILE A O 1
ATOM 4556 N N . LEU A 1 575 ? 36.709 -6.606 -44.514 1.00 86.12 575 LEU A N 1
ATOM 4557 C CA . LEU A 1 575 ? 36.402 -6.377 -43.103 1.00 86.12 575 LEU A CA 1
ATOM 4558 C C . LEU A 1 575 ? 35.332 -5.297 -42.925 1.00 86.12 575 LEU A C 1
ATOM 4560 O O . LEU A 1 575 ? 35.328 -4.286 -43.624 1.00 86.12 575 LEU A O 1
ATOM 4564 N N . SER A 1 576 ? 34.474 -5.479 -41.925 1.00 79.75 576 SER A N 1
ATOM 4565 C CA . SER A 1 576 ? 33.600 -4.435 -41.384 1.00 79.75 576 SER A CA 1
ATOM 4566 C C . SER A 1 576 ? 33.518 -4.591 -39.868 1.00 79.75 576 SER A C 1
ATOM 4568 O O . SER A 1 576 ? 33.193 -5.672 -39.387 1.00 79.75 576 SER A O 1
ATOM 4570 N N . ASN A 1 577 ? 33.819 -3.538 -39.100 1.00 72.94 577 ASN A N 1
ATOM 4571 C CA . ASN A 1 577 ? 33.822 -3.557 -37.626 1.00 72.94 577 ASN A CA 1
ATOM 4572 C C . ASN A 1 577 ? 34.584 -4.757 -37.009 1.00 72.94 577 ASN A C 1
ATOM 4574 O O . ASN A 1 577 ? 34.087 -5.403 -36.090 1.00 72.94 577 ASN A O 1
ATOM 4578 N N . ASN A 1 578 ? 35.785 -5.063 -37.520 1.00 74.88 578 ASN A N 1
ATOM 4579 C CA . ASN A 1 578 ? 36.621 -6.216 -37.127 1.00 74.88 578 ASN A CA 1
ATOM 4580 C C . ASN A 1 578 ? 35.994 -7.605 -37.368 1.00 74.88 578 ASN A C 1
ATOM 4582 O O . ASN A 1 578 ? 36.459 -8.606 -36.821 1.00 74.88 578 ASN A O 1
ATOM 4586 N N . GLN A 1 579 ? 34.964 -7.681 -38.208 1.00 83.00 579 GLN A N 1
ATOM 4587 C CA . GLN A 1 579 ? 34.355 -8.927 -38.647 1.00 83.00 579 GLN A CA 1
ATOM 4588 C C . GLN A 1 579 ? 34.642 -9.152 -40.135 1.00 83.00 579 GLN A C 1
ATOM 4590 O O . GLN A 1 579 ? 34.513 -8.234 -40.949 1.00 83.00 579 GLN A O 1
ATOM 4595 N N . VAL A 1 580 ? 35.029 -10.376 -40.496 1.00 87.19 580 VAL A N 1
ATOM 4596 C CA . VAL A 1 580 ? 35.232 -10.777 -41.895 1.00 87.19 580 VAL A CA 1
ATOM 4597 C C . VAL A 1 580 ? 33.869 -10.965 -42.551 1.00 87.19 580 VAL A C 1
ATOM 4599 O O . VAL A 1 580 ? 33.081 -11.796 -42.110 1.00 87.19 580 VAL A O 1
ATOM 4602 N N . LEU A 1 581 ? 33.586 -10.171 -43.582 1.00 85.75 581 LEU A N 1
ATOM 4603 C CA . LEU A 1 581 ? 32.368 -10.274 -44.389 1.00 85.75 581 LEU A CA 1
ATOM 4604 C C . LEU A 1 581 ? 32.541 -11.265 -45.540 1.00 85.75 581 LEU A C 1
ATOM 4606 O O . LEU A 1 581 ? 31.621 -12.010 -45.856 1.00 85.75 581 LEU A O 1
ATOM 4610 N N . ALA A 1 582 ? 33.714 -11.257 -46.168 1.00 88.81 582 ALA A N 1
ATOM 4611 C CA . ALA A 1 582 ? 34.097 -12.179 -47.228 1.00 88.81 582 ALA A CA 1
ATOM 4612 C C . ALA A 1 582 ? 35.623 -12.209 -47.369 1.00 88.81 582 ALA A C 1
ATOM 4614 O O . ALA A 1 582 ? 36.320 -11.332 -46.856 1.00 88.81 582 ALA A O 1
ATOM 4615 N N . ILE A 1 583 ? 36.144 -13.194 -48.089 1.00 91.19 583 ILE A N 1
ATOM 4616 C CA . ILE A 1 583 ? 37.563 -13.341 -48.410 1.00 91.19 583 ILE A CA 1
ATOM 4617 C C . ILE A 1 583 ? 37.685 -13.482 -49.914 1.00 91.19 583 ILE A C 1
ATOM 4619 O O . ILE A 1 583 ? 37.099 -14.393 -50.494 1.00 91.19 583 ILE A O 1
ATOM 4623 N N . LEU A 1 584 ? 38.437 -12.580 -50.536 1.00 91.50 584 LEU A N 1
ATOM 4624 C CA . LEU A 1 584 ? 38.733 -12.652 -51.959 1.00 91.50 584 LEU A CA 1
ATOM 4625 C C . LEU A 1 584 ? 40.035 -13.421 -52.149 1.00 91.50 584 LEU A C 1
ATOM 4627 O O . LEU A 1 584 ? 41.012 -13.156 -51.446 1.00 91.50 584 LEU A O 1
ATOM 4631 N N . VAL A 1 585 ? 40.053 -14.351 -53.096 1.00 91.62 585 VAL A N 1
ATOM 4632 C CA . VAL A 1 585 ? 41.245 -15.122 -53.455 1.00 91.62 585 VAL A CA 1
ATOM 4633 C C . VAL A 1 585 ? 41.520 -14.978 -54.942 1.00 91.62 585 VAL A C 1
ATOM 4635 O O . VAL A 1 585 ? 40.616 -15.100 -55.762 1.00 91.62 585 VAL A O 1
ATOM 4638 N N . PHE A 1 586 ? 42.782 -14.731 -55.275 1.00 90.62 586 PHE A N 1
ATOM 4639 C CA . PHE A 1 586 ? 43.282 -14.539 -56.629 1.00 90.62 586 PHE A CA 1
ATOM 4640 C C . PHE A 1 586 ? 44.355 -15.578 -56.946 1.00 90.62 586 PHE A C 1
ATOM 4642 O O . PHE A 1 586 ? 45.186 -15.873 -56.086 1.00 90.62 586 PHE A O 1
ATOM 4649 N N . LEU A 1 587 ? 44.347 -16.126 -58.164 1.00 88.75 587 LEU A N 1
ATOM 4650 C CA . LEU A 1 587 ? 45.293 -17.154 -58.618 1.00 88.75 587 LEU A CA 1
ATOM 4651 C C . LEU A 1 587 ? 45.872 -16.805 -60.001 1.00 88.75 587 LEU A C 1
ATOM 4653 O O . LEU A 1 587 ? 45.202 -16.177 -60.826 1.00 88.75 587 LEU A O 1
ATOM 4657 N N . MET A 1 588 ? 47.129 -17.187 -60.246 1.00 87.94 588 MET A N 1
ATOM 4658 C CA . MET A 1 588 ? 47.812 -16.994 -61.536 1.00 87.94 588 MET A CA 1
ATOM 4659 C C . MET A 1 588 ? 48.748 -18.152 -61.882 1.00 87.94 588 MET A C 1
ATOM 4661 O O . MET A 1 588 ? 49.260 -18.832 -60.991 1.00 87.94 588 MET A O 1
ATOM 4665 N N . SER A 1 589 ? 49.007 -18.353 -63.173 1.00 83.38 589 SER A N 1
ATOM 4666 C CA . SER A 1 589 ? 49.759 -19.503 -63.697 1.00 83.38 589 SER A CA 1
ATOM 4667 C C . SER A 1 589 ? 51.285 -19.343 -63.676 1.00 83.38 589 SER A C 1
ATOM 4669 O O . SER A 1 589 ? 52.022 -20.249 -64.066 1.00 83.38 589 SER A O 1
ATOM 4671 N N . ILE A 1 590 ? 51.789 -18.193 -63.219 1.00 81.69 590 ILE A N 1
ATOM 4672 C CA . ILE A 1 590 ? 53.222 -17.875 -63.163 1.00 81.69 590 ILE A CA 1
ATOM 4673 C C . ILE A 1 590 ? 53.616 -17.629 -61.700 1.00 81.69 590 ILE A C 1
ATOM 4675 O O . ILE A 1 590 ? 52.924 -16.866 -61.024 1.00 81.69 590 ILE A O 1
ATOM 4679 N N . PRO A 1 591 ? 54.715 -18.226 -61.190 1.00 82.88 591 PRO A N 1
ATOM 4680 C CA . PRO A 1 591 ? 55.225 -17.894 -59.866 1.00 82.88 591 PRO A CA 1
ATOM 4681 C C . PRO A 1 591 ? 55.531 -16.400 -59.781 1.00 82.88 591 PRO A C 1
ATOM 4683 O O . PRO A 1 591 ? 56.183 -15.838 -60.666 1.00 82.88 591 PRO A O 1
ATOM 4686 N N . LYS A 1 592 ? 55.082 -15.750 -58.709 1.00 83.88 592 LYS A N 1
ATOM 4687 C CA . LYS A 1 592 ? 55.248 -14.306 -58.537 1.00 83.88 592 LYS A CA 1
ATOM 4688 C C . LYS A 1 592 ? 55.668 -14.003 -57.111 1.00 83.88 592 LYS A C 1
ATOM 4690 O O . LYS A 1 592 ? 54.965 -14.343 -56.162 1.00 83.88 592 LYS A O 1
ATOM 4695 N N . ALA A 1 593 ? 56.829 -13.368 -56.965 1.00 84.56 593 ALA A N 1
ATOM 4696 C CA . ALA A 1 593 ? 57.285 -12.874 -55.673 1.00 84.56 593 ALA A CA 1
ATOM 4697 C C . ALA A 1 593 ? 56.297 -11.836 -55.121 1.00 84.56 593 ALA A C 1
ATOM 4699 O O . ALA A 1 593 ? 55.638 -11.137 -55.893 1.00 84.56 593 ALA A O 1
ATOM 4700 N N . GLU A 1 594 ? 56.206 -11.752 -53.794 1.00 85.12 594 GLU A N 1
ATOM 4701 C CA . GLU A 1 594 ? 55.316 -10.810 -53.118 1.00 85.12 594 GLU A CA 1
ATOM 4702 C C . GLU A 1 594 ? 55.585 -9.376 -53.589 1.00 85.12 594 GLU A C 1
ATOM 4704 O O . GLU A 1 594 ? 56.697 -8.853 -53.470 1.00 85.12 594 GLU A O 1
ATOM 4709 N N . ASP A 1 595 ? 54.541 -8.735 -54.108 1.00 83.88 595 ASP A N 1
ATOM 4710 C CA . ASP A 1 595 ? 54.564 -7.330 -54.486 1.00 83.88 595 ASP A CA 1
ATOM 4711 C C . ASP A 1 595 ? 53.811 -6.518 -53.430 1.00 83.88 595 ASP A C 1
ATOM 4713 O O . ASP A 1 595 ? 52.578 -6.468 -53.419 1.00 83.88 595 ASP A O 1
ATOM 4717 N N . ARG A 1 596 ? 54.564 -5.871 -52.532 1.00 81.19 596 ARG A N 1
ATOM 4718 C CA . ARG A 1 596 ? 54.001 -5.084 -51.424 1.00 81.19 596 ARG A CA 1
ATOM 4719 C C . ARG A 1 596 ? 53.022 -4.009 -51.892 1.00 81.19 596 ARG A C 1
ATOM 4721 O O . ARG A 1 596 ? 52.007 -3.797 -51.237 1.00 81.19 596 ARG A O 1
ATOM 4728 N N . ARG A 1 597 ? 53.276 -3.374 -53.041 1.00 77.69 597 ARG A N 1
ATOM 4729 C CA . ARG A 1 597 ? 52.365 -2.359 -53.592 1.00 77.69 597 ARG A CA 1
ATOM 4730 C C . ARG A 1 597 ? 51.040 -2.966 -54.015 1.00 77.69 597 ARG A C 1
ATOM 4732 O O . ARG A 1 597 ? 49.988 -2.378 -53.786 1.00 77.69 597 ARG A O 1
ATOM 4739 N N . LEU A 1 598 ? 51.085 -4.148 -54.622 1.00 79.56 598 LEU A N 1
ATOM 4740 C CA . LEU A 1 598 ? 49.880 -4.840 -55.055 1.00 79.56 598 LEU A CA 1
ATOM 4741 C C . LEU A 1 598 ? 49.037 -5.302 -53.859 1.00 79.56 598 LEU A C 1
ATOM 4743 O O . LEU A 1 598 ? 47.812 -5.183 -53.890 1.00 79.56 598 LEU A O 1
ATOM 4747 N N . VAL A 1 599 ? 49.695 -5.765 -52.790 1.00 84.50 599 VAL A N 1
ATOM 4748 C CA . VAL A 1 599 ? 49.038 -6.106 -51.520 1.00 84.50 599 VAL A CA 1
ATOM 4749 C C . VAL A 1 599 ? 48.332 -4.882 -50.933 1.00 84.50 599 VAL A C 1
ATOM 4751 O O . VAL A 1 599 ? 47.155 -4.976 -50.582 1.00 84.50 599 VAL A O 1
ATOM 4754 N N . GLU A 1 600 ? 49.003 -3.729 -50.866 1.00 81.56 600 GLU A N 1
ATOM 4755 C CA . GLU A 1 600 ? 48.426 -2.474 -50.362 1.00 81.56 600 GLU A CA 1
ATOM 4756 C C . GLU A 1 600 ? 47.235 -2.003 -51.211 1.00 81.56 600 GLU A C 1
ATOM 4758 O O . GLU A 1 600 ? 46.174 -1.679 -50.668 1.00 81.56 600 GLU A O 1
ATOM 4763 N N . PHE A 1 601 ? 47.368 -2.034 -52.539 1.00 81.19 601 PHE A N 1
ATOM 4764 C CA . PHE A 1 601 ? 46.311 -1.629 -53.465 1.00 81.19 601 PHE A CA 1
ATOM 4765 C C . PHE A 1 601 ? 45.046 -2.485 -53.312 1.00 81.19 601 PHE A C 1
ATOM 4767 O O . PHE A 1 601 ? 43.956 -1.953 -53.087 1.00 81.19 601 PHE A O 1
ATOM 4774 N N . ILE A 1 602 ? 45.177 -3.814 -53.376 1.00 82.50 602 ILE A N 1
ATOM 4775 C CA . ILE A 1 602 ? 44.024 -4.720 -53.282 1.00 82.50 602 ILE A CA 1
ATOM 4776 C C . ILE A 1 602 ? 43.408 -4.675 -51.869 1.00 82.50 602 ILE A C 1
ATOM 4778 O O . ILE A 1 602 ? 42.184 -4.718 -51.728 1.00 82.50 602 ILE A O 1
ATOM 4782 N N . SER A 1 603 ? 44.219 -4.503 -50.820 1.00 84.12 603 SER A N 1
ATOM 4783 C CA . SER A 1 603 ? 43.721 -4.327 -49.444 1.00 84.12 603 SER A CA 1
ATOM 4784 C C . SER A 1 603 ? 42.914 -3.035 -49.272 1.00 84.12 603 SER A C 1
ATOM 4786 O O . SER A 1 603 ? 41.906 -3.019 -48.559 1.00 84.12 603 SER A O 1
ATOM 4788 N N . SER A 1 604 ? 43.309 -1.955 -49.954 1.00 80.62 604 SER A N 1
ATOM 4789 C CA . SER A 1 604 ? 42.552 -0.698 -49.983 1.00 80.62 604 SER A CA 1
ATOM 4790 C C . SER A 1 604 ? 41.187 -0.881 -50.656 1.00 80.62 604 SER A C 1
ATOM 4792 O O . SER A 1 604 ? 40.164 -0.447 -50.119 1.00 80.62 604 SER A O 1
ATOM 4794 N N . VAL A 1 605 ? 41.139 -1.623 -51.771 1.00 79.06 605 VAL A N 1
ATOM 4795 C CA . VAL A 1 605 ? 39.878 -2.003 -52.432 1.00 79.06 605 VAL A CA 1
ATOM 4796 C C . VAL A 1 605 ? 38.993 -2.821 -51.485 1.00 79.06 605 VAL A C 1
ATOM 4798 O O . VAL A 1 605 ? 37.834 -2.462 -51.279 1.00 79.06 605 VAL A O 1
ATOM 4801 N N . ALA A 1 606 ? 39.532 -3.862 -50.842 1.00 81.44 606 ALA A N 1
ATOM 4802 C CA . ALA A 1 606 ? 38.791 -4.703 -49.897 1.00 81.44 606 ALA A CA 1
ATOM 4803 C C . ALA A 1 606 ? 38.228 -3.909 -48.700 1.00 81.44 606 ALA A C 1
ATOM 4805 O O . ALA A 1 606 ? 37.092 -4.132 -48.277 1.00 81.44 606 ALA A O 1
ATOM 4806 N N . THR A 1 607 ? 38.980 -2.928 -48.197 1.00 81.50 607 THR A N 1
ATOM 4807 C CA . THR A 1 607 ? 38.531 -2.037 -47.115 1.00 81.50 607 THR A CA 1
ATOM 4808 C C . THR A 1 607 ? 37.355 -1.163 -47.556 1.00 81.50 607 THR A C 1
ATOM 4810 O O . THR A 1 607 ? 36.360 -1.039 -46.839 1.00 81.50 607 THR A O 1
ATOM 4813 N N . GLN A 1 608 ? 37.420 -0.578 -48.756 1.00 76.19 608 GLN A N 1
ATOM 4814 C CA . GLN A 1 608 ? 36.323 0.243 -49.269 1.00 76.19 608 GLN A CA 1
ATOM 4815 C C . GLN A 1 608 ? 35.053 -0.563 -49.533 1.00 76.19 608 GLN A C 1
ATOM 4817 O O . GLN A 1 608 ? 33.963 -0.086 -49.207 1.00 76.19 608 GLN A O 1
ATOM 4822 N N . LEU A 1 609 ? 35.186 -1.790 -50.046 1.00 76.19 609 LEU A N 1
ATOM 4823 C CA . LEU A 1 609 ? 34.066 -2.721 -50.189 1.00 76.19 609 LEU A CA 1
ATOM 4824 C C . LEU A 1 609 ? 33.326 -2.895 -48.853 1.00 76.19 609 LEU A C 1
ATOM 4826 O O . LEU A 1 609 ? 32.110 -2.711 -48.805 1.00 76.19 609 LEU A O 1
ATOM 4830 N N . GLY A 1 610 ? 34.056 -3.126 -47.755 1.00 74.81 610 GLY A N 1
ATOM 4831 C CA . GLY A 1 610 ? 33.482 -3.252 -46.410 1.00 74.81 610 GLY A CA 1
ATOM 4832 C C . GLY A 1 610 ? 32.600 -2.065 -45.999 1.00 74.81 610 GLY A C 1
ATOM 4833 O O . GLY A 1 610 ? 31.465 -2.255 -45.560 1.00 74.81 610 GLY A O 1
ATOM 4834 N N . THR A 1 611 ? 33.066 -0.831 -46.229 1.00 70.94 611 THR A N 1
ATOM 4835 C CA . THR A 1 611 ? 32.314 0.392 -45.872 1.00 70.94 611 THR A CA 1
ATOM 4836 C C . THR A 1 611 ? 31.029 0.587 -46.686 1.00 70.94 611 THR A C 1
ATOM 4838 O O . THR A 1 611 ? 30.004 1.034 -46.162 1.00 70.94 611 THR A O 1
ATOM 4841 N N . VAL A 1 612 ? 31.050 0.236 -47.975 1.00 70.12 612 VAL A N 1
ATOM 4842 C CA . VAL A 1 612 ? 29.876 0.339 -48.855 1.00 70.12 612 VAL A CA 1
ATOM 4843 C C . VAL A 1 612 ? 28.808 -0.674 -48.434 1.00 70.12 612 VAL A C 1
ATOM 4845 O O . VAL A 1 612 ? 27.616 -0.346 -48.407 1.00 70.12 612 VAL A O 1
ATOM 4848 N N . PHE A 1 613 ? 29.226 -1.878 -48.037 1.00 70.12 613 PHE A N 1
ATOM 4849 C CA . PHE A 1 613 ? 28.320 -2.918 -47.558 1.00 70.12 613 PHE A CA 1
ATOM 4850 C C . PHE A 1 613 ? 27.672 -2.581 -46.214 1.00 70.12 613 PHE A C 1
ATOM 4852 O O . PHE A 1 613 ? 26.460 -2.767 -46.068 1.00 70.12 613 PHE A O 1
ATOM 4859 N N . GLU A 1 614 ? 28.416 -2.000 -45.269 1.00 68.69 614 GLU A N 1
ATOM 4860 C CA . GLU A 1 614 ? 27.859 -1.527 -43.995 1.00 68.69 614 GLU A CA 1
ATOM 4861 C C . GLU A 1 614 ? 26.712 -0.525 -44.219 1.00 68.69 614 GLU A C 1
ATOM 4863 O O . GLU A 1 614 ? 25.642 -0.634 -43.609 1.00 68.69 614 GLU A O 1
ATOM 4868 N N . ARG A 1 615 ? 26.875 0.407 -45.170 1.00 69.00 615 ARG A N 1
ATOM 4869 C CA . ARG A 1 615 ? 25.837 1.394 -45.506 1.00 69.00 615 ARG A CA 1
ATOM 4870 C C . ARG A 1 615 ? 24.555 0.741 -46.029 1.00 69.00 615 ARG A C 1
ATOM 4872 O O . ARG A 1 615 ? 23.460 1.102 -45.593 1.00 69.00 615 ARG A O 1
ATOM 4879 N N . LYS A 1 616 ? 24.672 -0.232 -46.937 1.00 66.38 616 LYS A N 1
ATOM 4880 C CA . LYS A 1 616 ? 23.522 -0.971 -47.492 1.00 66.38 616 LYS A CA 1
ATOM 4881 C C . LYS A 1 616 ? 22.816 -1.811 -46.420 1.00 66.38 616 LYS A C 1
ATOM 4883 O O . LYS A 1 616 ? 21.584 -1.853 -46.382 1.00 66.38 616 LYS A O 1
ATOM 4888 N N . GLN A 1 617 ? 23.572 -2.424 -45.507 1.00 63.72 617 GLN A N 1
ATOM 4889 C CA . GLN A 1 617 ? 23.009 -3.177 -44.384 1.00 63.72 617 GLN A CA 1
ATOM 4890 C C . GLN A 1 617 ? 22.274 -2.255 -43.394 1.00 63.72 617 GLN A C 1
ATOM 4892 O O . GLN A 1 617 ? 21.180 -2.589 -42.925 1.00 63.72 617 GLN A O 1
ATOM 4897 N N . ALA A 1 618 ? 22.817 -1.063 -43.127 1.00 62.88 618 ALA A N 1
ATOM 4898 C CA . ALA A 1 618 ? 22.162 -0.051 -42.306 1.00 62.88 618 ALA A CA 1
ATOM 4899 C C . ALA A 1 618 ? 20.825 0.403 -42.919 1.00 62.88 618 ALA A C 1
ATOM 4901 O O . ALA A 1 618 ? 19.815 0.426 -42.216 1.00 62.88 618 ALA A O 1
ATOM 4902 N N . GLU A 1 619 ? 20.772 0.688 -44.225 1.00 65.50 619 GLU A N 1
ATOM 4903 C CA . GLU A 1 619 ? 19.530 1.040 -44.937 1.00 65.50 619 GLU A CA 1
ATOM 4904 C C . GLU A 1 619 ? 18.447 -0.051 -44.805 1.00 65.50 619 GLU A C 1
ATOM 4906 O O . GLU A 1 619 ? 17.287 0.250 -44.494 1.00 65.50 619 GLU A O 1
ATOM 4911 N N . ALA A 1 620 ? 18.815 -1.327 -44.962 1.00 62.66 620 ALA A N 1
ATOM 4912 C CA . ALA A 1 620 ? 17.898 -2.452 -44.765 1.00 62.66 620 ALA A CA 1
ATOM 4913 C C . ALA A 1 620 ? 17.396 -2.545 -43.311 1.00 62.66 620 ALA A C 1
ATOM 4915 O O . ALA A 1 620 ? 16.197 -2.734 -43.067 1.00 62.66 620 ALA A O 1
ATOM 4916 N N . LYS A 1 621 ? 18.290 -2.334 -42.336 1.00 63.69 621 LYS A N 1
ATOM 4917 C CA . LYS A 1 621 ? 17.959 -2.299 -40.905 1.00 63.69 621 LYS A CA 1
ATOM 4918 C C . LYS A 1 621 ? 16.967 -1.179 -40.577 1.00 63.69 621 LYS A C 1
ATOM 4920 O O . LYS A 1 621 ? 15.965 -1.439 -39.909 1.00 63.69 621 LYS A O 1
ATOM 4925 N N . TYR A 1 622 ? 17.174 0.035 -41.094 1.00 65.75 622 TYR A N 1
ATOM 4926 C CA . TYR A 1 622 ? 16.236 1.154 -40.919 1.00 65.75 622 TYR A CA 1
ATOM 4927 C C . TYR A 1 622 ? 14.852 0.845 -41.502 1.00 65.75 622 TYR A C 1
ATOM 4929 O O . TYR A 1 622 ? 13.836 1.112 -40.855 1.00 65.75 622 TYR A O 1
ATOM 4937 N N . ARG A 1 623 ? 14.788 0.227 -42.689 1.00 73.62 623 ARG A N 1
ATOM 4938 C CA . ARG A 1 623 ? 13.519 -0.169 -43.319 1.00 73.62 623 ARG A CA 1
ATOM 4939 C C . ARG A 1 623 ? 12.742 -1.179 -42.470 1.00 73.62 623 ARG A C 1
ATOM 4941 O O . ARG A 1 623 ? 11.517 -1.078 -42.381 1.00 73.62 623 ARG A O 1
ATOM 4948 N N . ASN A 1 624 ? 13.439 -2.118 -41.830 1.00 70.38 624 ASN A N 1
ATOM 4949 C CA . ASN A 1 624 ? 12.829 -3.092 -40.924 1.00 70.38 624 ASN A CA 1
ATOM 4950 C C . ASN A 1 624 ? 12.319 -2.447 -39.629 1.00 70.38 624 ASN A C 1
ATOM 4952 O O . ASN A 1 624 ? 11.186 -2.720 -39.234 1.00 70.38 624 ASN A O 1
ATOM 4956 N N . ILE A 1 625 ? 13.089 -1.540 -39.015 1.00 74.88 625 ILE A N 1
ATOM 4957 C CA . ILE A 1 625 ? 12.646 -0.786 -37.827 1.00 74.88 625 ILE A CA 1
ATOM 4958 C C . ILE A 1 625 ? 11.392 0.033 -38.150 1.00 74.88 625 ILE A C 1
ATOM 4960 O O . ILE A 1 625 ? 10.416 -0.016 -37.406 1.00 74.88 625 ILE A O 1
ATOM 4964 N N . PHE A 1 626 ? 11.381 0.741 -39.283 1.00 81.00 626 PHE A N 1
ATOM 4965 C CA . PHE A 1 626 ? 10.232 1.541 -39.703 1.00 81.00 626 PHE A CA 1
ATOM 4966 C C . PHE A 1 626 ? 8.969 0.685 -39.875 1.00 81.00 626 PHE A C 1
ATOM 4968 O O . PHE A 1 626 ? 7.911 1.053 -39.366 1.00 81.00 626 PHE A O 1
ATOM 4975 N N . LYS A 1 627 ? 9.071 -0.473 -40.546 1.00 77.06 627 LYS A N 1
ATOM 4976 C CA . LYS A 1 627 ? 7.932 -1.374 -40.800 1.00 77.06 627 LYS A CA 1
ATOM 4977 C C . LYS A 1 627 ? 7.387 -2.055 -39.542 1.00 77.06 627 LYS A C 1
ATOM 4979 O O . LYS A 1 627 ? 6.172 -2.195 -39.438 1.00 77.06 627 LYS A O 1
ATOM 4984 N N . ASN A 1 628 ? 8.263 -2.458 -38.620 1.00 75.38 628 ASN A N 1
ATOM 4985 C CA . ASN A 1 628 ? 7.900 -3.266 -37.449 1.00 75.38 628 ASN A CA 1
ATOM 4986 C C . ASN A 1 628 ? 7.705 -2.444 -36.163 1.00 75.38 628 ASN A C 1
ATOM 4988 O O . ASN A 1 628 ? 7.457 -3.016 -35.103 1.00 75.38 628 ASN A O 1
ATOM 4992 N N . ALA A 1 629 ? 7.823 -1.114 -36.224 1.00 83.88 629 ALA A N 1
ATOM 4993 C CA . ALA A 1 629 ? 7.552 -0.256 -35.077 1.00 83.88 629 ALA A CA 1
ATOM 4994 C C . ALA A 1 629 ? 6.086 -0.370 -34.628 1.00 83.88 629 ALA A C 1
ATOM 4996 O O . ALA A 1 629 ? 5.171 -0.378 -35.449 1.00 83.88 629 ALA A O 1
ATOM 4997 N N . VAL A 1 630 ? 5.876 -0.421 -33.310 1.00 78.94 630 VAL A N 1
ATOM 4998 C CA . VAL A 1 630 ? 4.542 -0.432 -32.679 1.00 78.94 630 VAL A CA 1
ATOM 4999 C C . VAL A 1 630 ? 3.907 0.964 -32.696 1.00 78.94 630 VAL A C 1
ATOM 5001 O O . VAL A 1 630 ? 2.686 1.097 -32.722 1.00 78.94 630 VAL A O 1
ATOM 5004 N N . GLU A 1 631 ? 4.733 2.012 -32.711 1.00 89.94 631 GLU A N 1
ATOM 5005 C CA . GLU A 1 631 ? 4.290 3.400 -32.839 1.00 89.94 631 GLU A CA 1
ATOM 5006 C C . GLU A 1 631 ? 4.046 3.773 -34.302 1.00 89.94 631 GLU A C 1
ATOM 5008 O O . GLU A 1 631 ? 4.766 3.341 -35.207 1.00 89.94 631 GLU A O 1
ATOM 5013 N N . GLY A 1 632 ? 3.051 4.628 -34.538 1.00 92.06 632 GLY A N 1
ATOM 5014 C CA . GLY A 1 632 ? 2.765 5.152 -35.862 1.00 92.06 632 GLY A CA 1
ATOM 5015 C C . GLY A 1 632 ? 3.781 6.207 -36.274 1.00 92.06 632 GLY A C 1
ATOM 5016 O O . GLY A 1 632 ? 3.691 7.337 -35.813 1.00 92.06 632 GLY A O 1
ATOM 5017 N N . ILE A 1 633 ? 4.721 5.867 -37.151 1.00 93.50 633 ILE A N 1
ATOM 5018 C CA . ILE A 1 633 ? 5.744 6.782 -37.674 1.00 93.50 633 ILE A CA 1
ATOM 5019 C C . ILE A 1 633 ? 5.245 7.393 -38.981 1.00 93.50 633 ILE A C 1
ATOM 5021 O O . ILE A 1 633 ? 4.750 6.679 -39.860 1.00 93.50 633 ILE A O 1
ATOM 5025 N N . PHE A 1 634 ? 5.393 8.710 -39.122 1.00 93.31 634 PHE A N 1
ATOM 5026 C CA . PHE A 1 634 ? 4.916 9.440 -40.288 1.00 93.31 634 PHE A CA 1
ATOM 5027 C C . PHE A 1 634 ? 5.871 10.536 -40.757 1.00 93.31 634 PHE A C 1
ATOM 5029 O O . PHE A 1 634 ? 6.626 11.116 -39.978 1.00 93.31 634 PHE A O 1
ATOM 5036 N N . GLN A 1 635 ? 5.739 10.878 -42.036 1.00 93.44 635 GLN A N 1
ATOM 5037 C CA . GLN A 1 635 ? 6.163 12.155 -42.600 1.00 93.44 635 GLN A CA 1
ATOM 5038 C C . GLN A 1 635 ? 4.950 12.842 -43.221 1.00 93.44 635 GLN A C 1
ATOM 5040 O O . GLN A 1 635 ? 4.058 12.176 -43.748 1.00 93.44 635 GLN A O 1
ATOM 5045 N N . MET A 1 636 ? 4.888 14.165 -43.123 1.00 92.38 636 MET A N 1
ATOM 5046 C CA . MET A 1 636 ? 3.790 14.979 -43.629 1.00 92.38 636 MET A CA 1
ATOM 5047 C C . MET A 1 636 ? 4.324 16.261 -44.279 1.00 92.38 636 MET A C 1
ATOM 5049 O O . MET A 1 636 ? 5.265 16.873 -43.775 1.00 92.38 636 MET A O 1
ATOM 5053 N N . ASN A 1 637 ? 3.713 16.688 -45.381 1.00 90.06 637 ASN A N 1
ATOM 5054 C CA . ASN A 1 637 ? 4.056 17.946 -46.050 1.00 90.06 637 ASN A CA 1
ATOM 5055 C C . ASN A 1 637 ? 3.473 19.179 -45.325 1.00 90.06 637 ASN A C 1
ATOM 5057 O O . ASN A 1 637 ? 2.739 19.064 -44.341 1.00 90.06 637 ASN A O 1
ATOM 5061 N N . LEU A 1 638 ? 3.796 20.378 -45.814 1.00 87.69 638 LEU A N 1
ATOM 5062 C CA . LEU A 1 638 ? 3.340 21.638 -45.212 1.00 87.69 638 LEU A CA 1
ATOM 5063 C C . LEU A 1 638 ? 1.820 21.842 -45.337 1.00 87.69 638 LEU A C 1
ATOM 5065 O O . LEU A 1 638 ? 1.218 22.546 -44.529 1.00 87.69 638 LEU A O 1
ATOM 5069 N N . GLU A 1 639 ? 1.185 21.184 -46.307 1.00 83.81 639 GLU A N 1
ATOM 5070 C CA . GLU A 1 639 ? -0.263 21.198 -46.530 1.00 83.81 639 GLU A CA 1
ATOM 5071 C C . GLU A 1 639 ? -1.031 20.263 -45.577 1.00 83.81 639 GLU A C 1
ATOM 5073 O O . GLU A 1 639 ? -2.269 20.227 -45.602 1.00 83.81 639 GLU A O 1
ATOM 5078 N N . GLY A 1 640 ? -0.316 19.509 -44.734 1.00 84.00 640 GLY A N 1
ATOM 5079 C CA . GLY A 1 640 ? -0.895 18.607 -43.747 1.00 84.00 640 GLY A CA 1
ATOM 5080 C C . GLY A 1 640 ? -1.369 17.279 -44.331 1.00 84.00 640 GLY A C 1
ATOM 5081 O O . GLY A 1 640 ? -2.391 16.758 -43.888 1.00 84.00 640 GLY A O 1
ATOM 5082 N N . LEU A 1 641 ? -0.680 16.747 -45.339 1.00 89.12 641 LEU A N 1
ATOM 5083 C CA . LEU A 1 641 ? -0.900 15.419 -45.916 1.00 89.12 641 LEU A CA 1
ATOM 5084 C C . LEU A 1 641 ? 0.255 14.496 -45.542 1.00 89.12 641 LEU A C 1
ATOM 5086 O O . LEU A 1 641 ? 1.415 14.890 -45.651 1.00 89.12 641 LEU A O 1
ATOM 5090 N N . TYR A 1 642 ? -0.054 13.259 -45.151 1.00 91.69 642 TYR A N 1
ATOM 5091 C CA . TYR A 1 642 ? 0.975 12.242 -44.963 1.00 91.69 642 TYR A CA 1
ATOM 5092 C C . TYR A 1 642 ? 1.651 11.921 -46.302 1.00 91.69 642 TYR A C 1
ATOM 5094 O O . TYR A 1 642 ? 0.979 11.615 -47.285 1.00 91.69 642 TYR A O 1
ATOM 5102 N N . THR A 1 643 ? 2.978 12.002 -46.330 1.00 89.88 643 THR A N 1
ATOM 5103 C CA . THR A 1 643 ? 3.838 11.643 -47.468 1.00 89.88 643 THR A CA 1
ATOM 5104 C C . THR A 1 643 ? 4.510 10.289 -47.262 1.00 89.88 643 THR A C 1
ATOM 5106 O O . THR A 1 643 ? 4.813 9.600 -48.231 1.00 89.88 643 THR A O 1
ATOM 5109 N N . SER A 1 644 ? 4.697 9.878 -46.006 1.00 90.44 644 SER A N 1
ATOM 5110 C CA . SER A 1 644 ? 5.180 8.553 -45.622 1.00 90.44 644 SER A CA 1
ATOM 5111 C C . SER A 1 644 ? 4.497 8.107 -44.334 1.00 90.44 644 SER A C 1
ATOM 5113 O O . SER A 1 644 ? 4.211 8.927 -43.461 1.00 90.44 644 SER A O 1
ATOM 5115 N N . ALA A 1 645 ? 4.219 6.813 -44.220 1.00 91.94 645 ALA A N 1
ATOM 5116 C CA . ALA A 1 645 ? 3.555 6.212 -43.072 1.00 91.94 645 ALA A CA 1
ATOM 5117 C C . ALA A 1 645 ? 4.003 4.760 -42.905 1.00 91.94 645 ALA A C 1
ATOM 5119 O O . ALA A 1 645 ? 4.145 4.034 -43.892 1.00 91.94 645 ALA A O 1
ATOM 5120 N N . ASN A 1 646 ? 4.193 4.323 -41.664 1.00 92.81 646 ASN A N 1
ATOM 5121 C CA . ASN A 1 646 ? 4.424 2.915 -41.365 1.00 92.81 646 ASN A CA 1
ATOM 5122 C C . ASN A 1 646 ? 3.104 2.145 -41.106 1.00 92.81 646 ASN A C 1
ATOM 5124 O O . ASN A 1 646 ? 2.046 2.764 -40.945 1.00 92.81 646 ASN A O 1
ATOM 5128 N N . PRO A 1 647 ? 3.129 0.796 -41.064 1.00 92.62 647 PRO A N 1
ATOM 5129 C CA . PRO A 1 647 ? 1.937 -0.021 -40.807 1.00 92.62 647 PRO A CA 1
ATOM 5130 C C . PRO A 1 647 ? 1.210 0.312 -39.497 1.00 92.62 647 PRO A C 1
ATOM 5132 O O . PRO A 1 647 ? -0.020 0.338 -39.470 1.00 92.62 647 PRO A O 1
ATOM 5135 N N . ALA A 1 648 ? 1.941 0.626 -38.425 1.00 91.81 648 ALA A N 1
ATOM 5136 C CA . ALA A 1 648 ? 1.334 0.986 -37.147 1.00 91.81 648 ALA A CA 1
ATOM 5137 C C . ALA A 1 648 ? 0.499 2.271 -37.221 1.00 91.81 648 ALA A C 1
ATOM 5139 O O . ALA A 1 648 ? -0.591 2.311 -36.653 1.00 91.81 648 ALA A O 1
ATOM 5140 N N . LEU A 1 649 ? 0.936 3.292 -37.969 1.00 94.00 649 LEU A N 1
ATOM 5141 C CA . LEU A 1 649 ? 0.157 4.519 -38.153 1.00 94.00 649 LEU A CA 1
ATOM 5142 C C . LEU A 1 649 ? -1.180 4.229 -38.842 1.00 94.00 649 LEU A C 1
ATOM 5144 O O . LEU A 1 649 ? -2.221 4.728 -38.411 1.00 94.00 649 LEU A O 1
ATOM 5148 N N . ALA A 1 650 ? -1.153 3.400 -39.890 1.00 91.44 650 ALA A N 1
ATOM 5149 C CA . ALA A 1 650 ? -2.361 2.965 -40.580 1.00 91.44 650 ALA A CA 1
ATOM 5150 C C . ALA A 1 650 ? -3.311 2.249 -39.607 1.00 91.44 650 ALA A C 1
ATOM 5152 O O . ALA A 1 650 ? -4.470 2.644 -39.489 1.00 91.44 650 ALA A O 1
ATOM 5153 N N . ASN A 1 651 ? -2.803 1.297 -38.819 1.00 90.50 651 ASN A N 1
ATOM 5154 C CA . ASN A 1 651 ? -3.594 0.553 -37.836 1.00 90.50 651 ASN A CA 1
ATOM 5155 C C . ASN A 1 651 ? -4.185 1.440 -36.726 1.00 90.50 651 ASN A C 1
ATOM 5157 O O . ASN A 1 651 ? -5.353 1.268 -36.364 1.00 90.50 651 ASN A O 1
ATOM 5161 N N . ILE A 1 652 ? -3.416 2.400 -36.196 1.00 91.75 652 ILE A N 1
ATOM 5162 C CA . ILE A 1 652 ? -3.877 3.359 -35.176 1.00 91.75 652 ILE A CA 1
ATOM 5163 C C . ILE A 1 652 ? -5.026 4.208 -35.728 1.00 91.75 652 ILE A C 1
ATOM 5165 O O . ILE A 1 652 ? -6.043 4.380 -35.060 1.00 91.75 652 ILE A O 1
ATOM 5169 N N . LEU A 1 653 ? -4.901 4.691 -36.966 1.00 91.12 653 LEU A N 1
ATOM 5170 C CA . LEU A 1 653 ? -5.920 5.517 -37.614 1.00 91.12 653 LEU A CA 1
ATOM 5171 C C . LEU A 1 653 ? -7.067 4.699 -38.242 1.00 91.12 653 LEU A C 1
ATOM 5173 O O . LEU A 1 653 ? -8.034 5.286 -38.723 1.00 91.12 653 LEU A O 1
ATOM 5177 N N . GLY A 1 654 ? -7.004 3.363 -38.216 1.00 88.56 654 GLY A N 1
ATOM 5178 C CA . GLY A 1 654 ? -8.061 2.467 -38.705 1.00 88.56 654 GLY A CA 1
ATOM 5179 C C . GLY A 1 654 ? -8.032 2.154 -40.205 1.00 88.56 654 GLY A C 1
ATOM 5180 O O . GLY A 1 654 ? -9.059 1.771 -40.755 1.00 88.56 654 GLY A O 1
ATOM 5181 N N . TYR A 1 655 ? -6.881 2.310 -40.854 1.00 90.38 655 TYR A N 1
ATOM 5182 C CA . TYR A 1 655 ? -6.643 1.988 -42.262 1.00 90.38 655 TYR A CA 1
ATOM 5183 C C . TYR A 1 655 ? -6.053 0.582 -42.414 1.00 90.38 655 TYR A C 1
ATOM 5185 O O . TYR A 1 655 ? -5.261 0.148 -41.583 1.00 90.38 655 TYR A O 1
ATOM 5193 N N . SER A 1 656 ? -6.388 -0.110 -43.508 1.00 88.06 656 SER A N 1
ATOM 5194 C CA . SER A 1 656 ? -5.917 -1.478 -43.788 1.00 88.06 656 SER A CA 1
ATOM 5195 C C . SER A 1 656 ? -4.447 -1.564 -44.211 1.00 88.06 656 SER A C 1
ATOM 5197 O O . SER A 1 656 ? -3.822 -2.607 -44.041 1.00 88.06 656 SER A O 1
ATOM 5199 N N . SER A 1 657 ? -3.876 -0.489 -44.764 1.00 91.81 657 SER A N 1
ATOM 5200 C CA . SER A 1 657 ? -2.446 -0.404 -45.068 1.00 91.81 657 SER A CA 1
ATOM 5201 C C . SER A 1 657 ? -1.962 1.050 -45.167 1.00 91.81 657 SER A C 1
ATOM 5203 O O . SER A 1 657 ? -2.774 1.963 -45.375 1.00 91.81 657 SER A O 1
ATOM 5205 N N . PRO A 1 658 ? -0.639 1.295 -45.084 1.00 89.50 658 PRO A N 1
ATOM 5206 C CA . PRO A 1 658 ? -0.066 2.616 -45.334 1.00 89.50 658 PRO A CA 1
ATOM 5207 C C . PRO A 1 658 ? -0.395 3.168 -46.723 1.00 89.50 658 PRO A C 1
ATOM 5209 O O . PRO A 1 658 ? -0.648 4.362 -46.854 1.00 89.50 658 PRO A O 1
ATOM 5212 N N . GLN A 1 659 ? -0.455 2.320 -47.759 1.00 89.25 659 GLN A N 1
ATOM 5213 C CA . GLN A 1 659 ? -0.801 2.769 -49.112 1.00 89.25 659 GLN A CA 1
ATOM 5214 C C . GLN A 1 659 ? -2.230 3.319 -49.175 1.00 89.25 659 GLN A C 1
ATOM 5216 O O . GLN A 1 659 ? -2.460 4.349 -49.805 1.00 89.25 659 GLN A O 1
ATOM 5221 N N . VAL A 1 660 ? -3.186 2.680 -48.490 1.00 87.56 660 VAL A N 1
ATOM 5222 C CA . VAL A 1 660 ? -4.579 3.156 -48.439 1.00 87.56 660 VAL A CA 1
ATOM 5223 C C . VAL A 1 660 ? -4.671 4.498 -47.707 1.00 87.56 660 VAL A C 1
ATOM 5225 O O . VAL A 1 660 ? -5.377 5.395 -48.168 1.00 87.56 660 VAL A O 1
ATOM 5228 N N . LEU A 1 661 ? -3.920 4.670 -46.613 1.00 87.62 661 LEU A N 1
ATOM 5229 C CA . LEU A 1 661 ? -3.833 5.941 -45.886 1.00 87.62 661 LEU A CA 1
ATOM 5230 C C . LEU A 1 661 ? -3.287 7.076 -46.772 1.00 87.62 661 LEU A C 1
ATOM 5232 O O . LEU A 1 661 ? -3.882 8.153 -46.824 1.00 87.62 661 LEU A O 1
ATOM 5236 N N . LEU A 1 662 ? -2.187 6.829 -47.492 1.00 88.62 662 LEU A N 1
ATOM 5237 C CA . LEU A 1 662 ? -1.541 7.820 -48.362 1.00 88.62 662 LEU A CA 1
ATOM 5238 C C . LEU A 1 662 ? -2.412 8.171 -49.584 1.00 88.62 662 LEU A C 1
ATOM 5240 O O . LEU A 1 662 ? -2.584 9.348 -49.907 1.00 88.62 662 LEU A O 1
ATOM 5244 N N . ASN A 1 663 ? -3.038 7.175 -50.220 1.00 85.00 663 ASN A N 1
ATOM 5245 C CA . ASN A 1 663 ? -3.881 7.372 -51.407 1.00 85.00 663 ASN A CA 1
ATOM 5246 C C . ASN A 1 663 ? -5.155 8.172 -51.116 1.00 85.00 663 ASN A C 1
ATOM 5248 O O . ASN A 1 663 ? -5.626 8.912 -51.979 1.00 85.00 663 ASN A O 1
ATOM 5252 N N . LYS A 1 664 ? -5.698 8.076 -49.895 1.00 80.44 664 LYS A N 1
ATOM 5253 C CA . LYS A 1 664 ? -6.906 8.815 -49.501 1.00 80.44 664 LYS A CA 1
ATOM 5254 C C . LYS A 1 664 ? -6.674 10.326 -49.389 1.00 80.44 664 LYS A C 1
ATOM 5256 O O . LYS A 1 664 ? -7.649 11.066 -49.282 1.00 80.44 664 LYS A O 1
ATOM 5261 N N . LYS A 1 665 ? -5.409 10.788 -49.366 1.00 77.69 665 LYS A N 1
ATOM 5262 C CA . LYS A 1 665 ? -5.002 12.207 -49.263 1.00 77.69 665 LYS A CA 1
ATOM 5263 C C . LYS A 1 665 ? -5.821 12.993 -48.228 1.00 77.69 665 LYS A C 1
ATOM 5265 O O . LYS A 1 665 ? -6.196 14.147 -48.437 1.00 77.69 665 LYS A O 1
ATOM 5270 N N . THR A 1 666 ? -6.142 12.354 -47.104 1.00 77.56 666 THR A N 1
ATOM 5271 C CA . THR A 1 666 ? -6.921 12.991 -46.042 1.00 77.56 666 THR A CA 1
ATOM 5272 C C . THR A 1 666 ? -6.037 14.012 -45.340 1.00 77.56 666 THR A C 1
ATOM 5274 O O . THR A 1 666 ? -4.963 13.669 -44.847 1.00 77.56 666 THR A O 1
ATOM 5277 N N . LYS A 1 667 ? -6.477 15.274 -45.290 1.00 84.19 667 LYS A N 1
ATOM 5278 C CA . LYS A 1 667 ? -5.762 16.312 -44.538 1.00 84.19 667 LYS A CA 1
ATOM 5279 C C . LYS A 1 667 ? -5.784 15.955 -43.056 1.00 84.19 667 LYS A C 1
ATOM 5281 O O . LYS A 1 667 ? -6.859 15.790 -42.487 1.00 84.19 667 LYS A O 1
ATOM 5286 N N . VAL A 1 668 ? -4.612 15.907 -42.430 1.00 85.38 668 VAL A N 1
ATOM 5287 C CA . VAL A 1 668 ? -4.411 15.544 -41.020 1.00 85.38 668 VAL A CA 1
ATOM 5288 C C . VAL A 1 668 ? -5.289 16.389 -40.093 1.00 85.38 668 VAL A C 1
ATOM 5290 O O . VAL A 1 668 ? -5.857 15.863 -39.143 1.00 85.38 668 VAL A O 1
ATOM 5293 N N . LYS A 1 669 ? -5.513 17.668 -40.425 1.00 86.50 669 LYS A N 1
ATOM 5294 C CA . LYS A 1 669 ? -6.419 18.562 -39.684 1.00 86.50 669 LYS A CA 1
ATOM 5295 C C . LYS A 1 669 ? -7.844 18.013 -39.516 1.00 86.50 669 LYS A C 1
ATOM 5297 O O . LYS A 1 669 ? -8.476 18.286 -38.505 1.00 86.50 669 LYS A O 1
ATOM 5302 N N . ASN A 1 670 ? -8.337 17.251 -40.496 1.00 85.62 670 ASN A N 1
ATOM 5303 C CA . ASN A 1 670 ? -9.695 16.703 -40.502 1.00 85.62 670 ASN A CA 1
ATOM 5304 C C . ASN A 1 670 ? -9.820 15.471 -39.597 1.00 85.62 670 ASN A C 1
ATOM 5306 O O . ASN A 1 670 ? -10.930 15.040 -39.309 1.00 85.62 670 ASN A O 1
ATOM 5310 N N . LEU A 1 671 ? -8.692 14.894 -39.170 1.00 86.94 671 LEU A N 1
ATOM 5311 C CA . LEU A 1 671 ? -8.689 13.800 -38.210 1.00 86.94 671 LEU A CA 1
ATOM 5312 C C . LEU A 1 671 ? -8.891 14.319 -36.785 1.00 86.94 671 LEU A C 1
ATOM 5314 O O . LEU A 1 671 ? -9.374 13.568 -35.955 1.00 86.94 671 LEU A O 1
ATOM 5318 N N . TYR A 1 672 ? -8.565 15.577 -36.470 1.00 90.06 672 TYR A N 1
ATOM 5319 C CA . TYR A 1 672 ? -8.709 16.101 -35.108 1.00 90.06 672 TYR A CA 1
ATOM 5320 C C . TYR A 1 672 ? -10.170 16.341 -34.749 1.00 90.06 672 TYR A C 1
ATOM 5322 O O . TYR A 1 672 ? -10.913 16.964 -35.502 1.00 90.06 672 TYR A O 1
ATOM 5330 N N . PHE A 1 673 ? -10.542 15.934 -33.536 1.00 88.75 673 PHE A N 1
ATOM 5331 C CA . PHE A 1 673 ? -11.855 16.215 -32.959 1.00 88.75 673 PHE A CA 1
ATOM 5332 C C . PHE A 1 673 ? -12.133 17.715 -32.856 1.00 88.75 673 PHE A C 1
ATOM 5334 O O . PHE A 1 673 ? -13.239 18.179 -33.118 1.00 88.75 673 PHE A O 1
ATOM 5341 N N . ARG A 1 674 ? -11.101 18.482 -32.482 1.00 85.69 674 ARG A N 1
ATOM 5342 C CA . ARG A 1 674 ? -11.133 19.944 -32.411 1.00 85.69 674 ARG A CA 1
ATOM 5343 C C . ARG A 1 674 ? -10.049 20.515 -33.313 1.00 85.69 674 ARG A C 1
ATOM 5345 O O . ARG A 1 674 ? -8.862 20.331 -33.049 1.00 85.69 674 ARG A O 1
ATOM 5352 N N . SER A 1 675 ? -10.454 21.256 -34.338 1.00 83.50 675 SER A N 1
ATOM 5353 C CA . SER A 1 675 ? -9.545 21.898 -35.300 1.00 83.50 675 SER A CA 1
ATOM 5354 C C . SER A 1 675 ? -8.540 22.853 -34.638 1.00 83.50 675 SER A C 1
ATOM 5356 O O . SER A 1 675 ? -7.402 22.963 -35.090 1.00 83.50 675 SER A O 1
ATOM 5358 N N . GLU A 1 676 ? -8.911 23.478 -33.517 1.00 87.19 676 GLU A N 1
ATOM 5359 C CA . GLU A 1 676 ? -8.031 24.329 -32.703 1.00 87.19 676 GLU A CA 1
ATOM 5360 C C . GLU A 1 676 ? -6.783 23.594 -32.189 1.00 87.19 676 GLU A C 1
ATOM 5362 O O . GLU A 1 676 ? -5.700 24.180 -32.118 1.00 87.19 676 GLU A O 1
ATOM 5367 N N . GLN A 1 677 ? -6.901 22.299 -31.866 1.00 88.25 677 GLN A N 1
ATOM 5368 C CA . GLN A 1 677 ? -5.769 21.496 -31.394 1.00 88.25 677 GLN A CA 1
ATOM 5369 C C . GLN A 1 677 ? -4.734 21.292 -32.502 1.00 88.25 677 GLN A C 1
ATOM 5371 O O . GLN A 1 677 ? -3.537 21.409 -32.243 1.00 88.25 677 GLN A O 1
ATOM 5376 N N . TYR A 1 678 ? -5.181 21.073 -33.742 1.00 88.88 678 TYR A N 1
ATOM 5377 C CA . TYR A 1 678 ? -4.288 20.979 -34.895 1.00 88.88 678 TYR A CA 1
ATOM 5378 C C . TYR A 1 678 ? -3.567 22.306 -35.165 1.00 88.88 678 TYR A C 1
ATOM 5380 O O . TYR A 1 678 ? -2.351 22.327 -35.361 1.00 88.88 678 TYR A O 1
ATOM 5388 N N . SER A 1 679 ? -4.285 23.432 -35.109 1.00 88.38 679 SER A N 1
ATOM 5389 C CA . SER A 1 679 ? -3.682 24.761 -35.271 1.00 88.38 679 SER A CA 1
ATOM 5390 C C . SER A 1 679 ? -2.602 25.022 -34.217 1.00 88.38 679 SER A C 1
ATOM 5392 O O . SER A 1 679 ? -1.504 25.465 -34.554 1.00 88.38 679 SER A O 1
ATOM 5394 N N . LYS A 1 680 ? -2.867 24.674 -32.950 1.00 88.62 680 LYS A N 1
ATOM 5395 C CA . LYS A 1 680 ? -1.894 24.788 -31.853 1.00 88.62 680 LYS A CA 1
ATOM 5396 C C . LYS A 1 680 ? -0.676 23.886 -32.061 1.00 88.62 680 LYS A C 1
ATOM 5398 O O . LYS A 1 680 ? 0.452 24.318 -31.813 1.00 88.62 680 LYS A O 1
ATOM 5403 N N . PHE A 1 681 ? -0.889 22.663 -32.542 1.00 90.06 681 PHE A N 1
ATOM 5404 C CA . PHE A 1 681 ? 0.176 21.718 -32.864 1.00 90.06 681 PHE A CA 1
ATOM 5405 C C . PHE A 1 681 ? 1.116 22.280 -33.941 1.00 90.06 681 PHE A C 1
ATOM 5407 O O . PHE A 1 681 ? 2.316 22.413 -33.700 1.00 90.06 681 PHE A O 1
ATOM 5414 N N . ILE A 1 682 ? 0.573 22.720 -35.082 1.00 89.50 682 ILE A N 1
ATOM 5415 C CA . ILE A 1 682 ? 1.365 23.270 -36.194 1.00 89.50 682 ILE A CA 1
ATOM 5416 C C . ILE A 1 682 ? 2.052 24.591 -35.819 1.00 89.50 682 ILE A C 1
ATOM 5418 O O . ILE A 1 682 ? 3.217 24.794 -36.162 1.00 89.50 682 ILE A O 1
ATOM 5422 N N . GLN A 1 683 ? 1.388 25.481 -35.074 1.00 87.00 683 GLN A N 1
ATOM 5423 C CA . GLN A 1 683 ? 2.008 26.723 -34.595 1.00 87.00 683 GLN A CA 1
ATOM 5424 C C . GLN A 1 683 ? 3.212 26.450 -33.691 1.00 87.00 683 GLN A C 1
ATOM 5426 O O . GLN A 1 683 ? 4.266 27.069 -33.854 1.00 87.00 683 GLN A O 1
ATOM 5431 N N . THR A 1 684 ? 3.076 25.502 -32.762 1.00 87.00 684 THR A N 1
ATOM 5432 C CA . THR A 1 684 ? 4.168 25.123 -31.857 1.00 87.00 684 THR A CA 1
ATOM 5433 C C . THR A 1 684 ? 5.320 24.506 -32.647 1.00 87.00 684 THR A C 1
ATOM 5435 O O . THR A 1 684 ? 6.471 24.898 -32.461 1.00 87.00 684 THR A O 1
ATOM 5438 N N . LEU A 1 685 ? 5.010 23.630 -33.604 1.00 87.50 685 LEU A N 1
ATOM 5439 C CA . LEU A 1 685 ? 5.989 22.973 -34.466 1.00 87.50 685 LEU A CA 1
ATOM 5440 C C . LEU A 1 685 ? 6.767 23.970 -35.338 1.00 87.50 685 LEU A C 1
ATOM 5442 O O . LEU A 1 685 ? 7.987 23.868 -35.456 1.00 87.50 685 LEU A O 1
ATOM 5446 N N . ASN A 1 686 ? 6.091 24.987 -35.878 1.00 85.19 686 ASN A N 1
ATOM 5447 C CA . ASN A 1 686 ? 6.721 26.039 -36.677 1.00 85.19 686 ASN A CA 1
ATOM 5448 C C . ASN A 1 686 ? 7.580 26.996 -35.844 1.00 85.19 686 ASN A C 1
ATOM 5450 O O . ASN A 1 686 ? 8.664 27.382 -36.291 1.00 85.19 686 ASN A O 1
ATOM 5454 N N . LYS A 1 687 ? 7.125 27.358 -34.637 1.00 83.31 687 LYS A N 1
ATOM 5455 C CA . LYS A 1 687 ? 7.830 28.291 -33.747 1.00 83.31 687 LYS A CA 1
ATOM 5456 C C . LYS A 1 687 ? 9.033 27.650 -33.052 1.00 83.31 687 LYS A C 1
ATOM 5458 O O . LYS A 1 687 ? 10.075 28.283 -32.942 1.00 83.31 687 LYS A O 1
ATOM 5463 N N . GLN A 1 688 ? 8.889 26.416 -32.570 1.00 83.44 688 GLN A N 1
ATOM 5464 C CA . GLN A 1 688 ? 9.886 25.739 -31.729 1.00 83.44 688 GLN A CA 1
ATOM 5465 C C . GLN A 1 688 ? 10.706 24.684 -32.486 1.00 83.44 688 GLN A C 1
ATOM 5467 O O . GLN A 1 688 ? 11.692 24.176 -31.960 1.00 83.44 688 GLN A O 1
ATOM 5472 N N . GLY A 1 689 ? 10.304 24.316 -33.707 1.00 83.62 689 GLY A N 1
ATOM 5473 C CA . GLY A 1 689 ? 10.968 23.291 -34.521 1.00 83.62 689 GLY A CA 1
ATOM 5474 C C . GLY A 1 689 ? 10.698 21.848 -34.081 1.00 83.62 689 GLY A C 1
ATOM 5475 O O . GLY A 1 689 ? 10.982 20.925 -34.841 1.00 83.62 689 GLY A O 1
ATOM 5476 N N . LYS A 1 690 ? 10.124 21.634 -32.892 1.00 90.31 690 LYS A N 1
ATOM 5477 C CA . LYS A 1 690 ? 9.708 20.327 -32.371 1.00 90.31 690 LYS A CA 1
ATOM 5478 C C . LYS A 1 690 ? 8.514 20.453 -31.429 1.00 90.31 690 LYS A C 1
ATOM 5480 O O . LYS A 1 690 ? 8.319 21.492 -30.807 1.00 90.31 690 LYS A O 1
ATOM 5485 N N . VAL A 1 691 ? 7.755 19.374 -31.308 1.00 90.88 691 VAL A N 1
ATOM 5486 C CA . VAL A 1 691 ? 6.650 19.184 -30.371 1.00 90.88 691 VAL A CA 1
ATOM 5487 C C . VAL A 1 691 ? 6.788 17.786 -29.781 1.00 90.88 691 VAL A C 1
ATOM 5489 O O . VAL A 1 691 ? 6.980 16.820 -30.515 1.00 90.88 691 VAL A O 1
ATOM 5492 N N . SER A 1 692 ? 6.693 17.680 -28.461 1.00 89.69 692 SER A N 1
ATOM 5493 C CA . SER A 1 692 ? 6.752 16.409 -27.739 1.00 89.69 692 SER A CA 1
ATOM 5494 C C . SER A 1 692 ? 5.554 16.263 -26.813 1.00 89.69 692 SER A C 1
ATOM 5496 O O . SER A 1 692 ? 5.128 17.250 -26.213 1.00 89.69 692 SER A O 1
ATOM 5498 N N . ASN A 1 693 ? 5.070 15.034 -26.654 1.00 87.38 693 ASN A N 1
ATOM 5499 C CA . ASN A 1 693 ? 3.974 14.651 -25.769 1.00 87.38 693 ASN A CA 1
ATOM 5500 C C . ASN A 1 693 ? 2.682 15.452 -25.999 1.00 87.38 693 ASN A C 1
ATOM 5502 O O . ASN A 1 693 ? 1.998 15.838 -25.051 1.00 87.38 693 ASN A O 1
ATOM 5506 N N . PHE A 1 694 ? 2.347 15.739 -27.258 1.00 91.94 694 PHE A N 1
ATOM 5507 C CA . PHE A 1 694 ? 1.128 16.473 -27.576 1.00 91.94 694 PHE A CA 1
ATOM 5508 C C . PHE A 1 694 ? -0.072 15.530 -27.575 1.00 91.94 694 PHE A C 1
ATOM 5510 O O . PHE A 1 694 ? -0.264 14.740 -28.500 1.00 91.94 694 PHE A O 1
ATOM 5517 N N . GLU A 1 695 ? -0.873 15.605 -26.518 1.00 93.31 695 GLU A N 1
ATOM 5518 C CA . GLU A 1 695 ? -2.103 14.830 -26.389 1.00 93.31 695 GLU A CA 1
ATOM 5519 C C . GLU A 1 695 ? -3.250 15.494 -27.156 1.00 93.31 695 GLU A C 1
ATOM 5521 O O . GLU A 1 695 ? -3.530 16.684 -26.993 1.00 93.31 695 GLU A O 1
ATOM 5526 N N . SER A 1 696 ? -3.945 14.720 -27.984 1.00 92.50 696 SER A N 1
ATOM 5527 C CA . SER A 1 696 ? -5.122 15.193 -28.716 1.00 92.50 696 SER A CA 1
ATOM 5528 C C . SER A 1 696 ? -6.092 14.059 -29.009 1.00 92.50 696 SER A C 1
ATOM 5530 O O . SER A 1 696 ? -5.740 12.882 -28.918 1.00 92.50 696 SER A O 1
ATOM 5532 N N . GLN A 1 697 ? -7.329 14.416 -29.345 1.00 93.38 697 GLN A N 1
ATOM 5533 C CA . GLN A 1 697 ? -8.324 13.445 -29.784 1.00 93.38 697 GLN A CA 1
ATOM 5534 C C . GLN A 1 697 ? -8.452 13.476 -31.299 1.00 93.38 697 GLN A C 1
ATOM 5536 O O . GLN A 1 697 ? -8.607 14.551 -31.890 1.00 93.38 697 GLN A O 1
ATOM 5541 N N . VAL A 1 698 ? -8.432 12.296 -31.913 1.00 93.12 698 VAL A N 1
ATOM 5542 C CA . VAL A 1 698 ? -8.623 12.140 -33.354 1.00 93.12 698 VAL A CA 1
ATOM 5543 C C . VAL A 1 698 ? -9.666 11.082 -33.680 1.00 93.12 698 VAL A C 1
ATOM 5545 O O . VAL A 1 698 ? -9.875 10.128 -32.930 1.00 93.12 698 VAL A O 1
ATOM 5548 N N . TYR A 1 699 ? -10.311 11.253 -34.824 1.00 92.44 699 TYR A N 1
ATOM 5549 C CA . TYR A 1 699 ? -11.184 10.275 -35.437 1.00 92.44 699 TYR A CA 1
ATOM 5550 C C . TYR A 1 699 ? -10.374 9.244 -36.213 1.00 92.44 699 TYR A C 1
ATOM 5552 O O . TYR A 1 699 ? -9.538 9.574 -37.059 1.00 92.44 699 TYR A O 1
ATOM 5560 N N . ARG A 1 700 ? -10.676 7.977 -35.950 1.00 92.50 700 ARG A N 1
ATOM 5561 C CA . ARG A 1 700 ? -10.293 6.855 -36.803 1.00 92.50 700 ARG A CA 1
ATOM 5562 C C . ARG A 1 700 ? -11.168 6.815 -38.055 1.00 92.50 700 ARG A C 1
ATOM 5564 O O . ARG A 1 700 ? -12.251 7.396 -38.100 1.00 92.50 700 ARG A O 1
ATOM 5571 N N . GLN A 1 701 ? -10.723 6.070 -39.065 1.00 87.06 701 GLN A N 1
ATOM 5572 C CA . GLN A 1 701 ? -11.481 5.842 -40.297 1.00 87.06 701 GLN A CA 1
ATOM 5573 C C . GLN A 1 701 ? -12.859 5.202 -40.047 1.00 87.06 701 GLN A C 1
ATOM 5575 O O . GLN A 1 701 ? -13.787 5.466 -40.806 1.00 87.06 701 GLN A O 1
ATOM 5580 N N . ASP A 1 702 ? -12.999 4.391 -38.997 1.00 86.06 702 ASP A N 1
ATOM 5581 C CA . ASP A 1 702 ? -14.258 3.753 -38.584 1.00 86.06 702 ASP A CA 1
ATOM 5582 C C . ASP A 1 702 ? -15.201 4.696 -37.803 1.00 86.06 702 ASP A C 1
ATOM 5584 O O . ASP A 1 702 ? -16.255 4.269 -37.336 1.00 86.06 702 ASP A O 1
ATOM 5588 N N . GLY A 1 703 ? -14.828 5.971 -37.641 1.00 84.50 703 GLY A N 1
ATOM 5589 C CA . GLY A 1 703 ? -15.601 6.987 -36.926 1.00 84.50 703 GLY A CA 1
ATOM 5590 C C . GLY A 1 703 ? -15.397 6.995 -35.409 1.00 84.50 703 GLY A C 1
ATOM 5591 O O . GLY A 1 703 ? -15.931 7.874 -34.731 1.00 84.50 703 GLY A O 1
ATOM 5592 N N . ARG A 1 704 ? -14.612 6.067 -34.843 1.00 89.44 704 ARG A N 1
ATOM 5593 C CA . ARG A 1 704 ? -14.330 6.053 -33.401 1.00 89.44 704 ARG A CA 1
ATOM 5594 C C . ARG A 1 704 ? -13.383 7.181 -33.013 1.00 89.44 704 ARG A C 1
ATOM 5596 O O . ARG A 1 704 ? -12.400 7.457 -33.699 1.00 89.44 704 ARG A O 1
ATOM 5603 N N . LEU A 1 705 ? -13.659 7.786 -31.863 1.00 92.12 705 LEU A N 1
ATOM 5604 C CA . LEU A 1 705 ? -12.803 8.796 -31.257 1.00 92.12 705 LEU A CA 1
ATOM 5605 C C . LEU A 1 705 ? -11.736 8.127 -30.382 1.00 92.12 705 LEU A C 1
ATOM 5607 O O . LEU A 1 705 ? -12.074 7.371 -29.468 1.00 92.12 705 LEU A O 1
ATOM 5611 N N . ILE A 1 706 ? -10.464 8.423 -30.642 1.00 93.44 706 ILE A N 1
ATOM 5612 C CA . ILE A 1 706 ? -9.323 7.929 -29.861 1.00 93.44 706 ILE A CA 1
ATOM 5613 C C . ILE A 1 706 ? -8.482 9.076 -29.314 1.00 93.44 706 ILE A C 1
ATOM 5615 O O . ILE A 1 706 ? -8.435 10.163 -29.891 1.00 93.44 706 ILE A O 1
ATOM 5619 N N . TRP A 1 707 ? -7.800 8.817 -28.202 1.00 93.44 707 TRP A N 1
ATOM 5620 C CA . TRP A 1 707 ? -6.751 9.690 -27.695 1.00 93.44 707 TRP A CA 1
ATOM 5621 C C . TRP A 1 707 ? -5.409 9.274 -28.272 1.00 93.44 707 TRP A C 1
ATOM 5623 O O . TRP A 1 707 ? -5.032 8.105 -28.199 1.00 93.44 707 TRP A O 1
ATOM 5633 N N . ILE A 1 708 ? -4.665 10.246 -28.780 1.00 94.25 708 ILE A N 1
ATOM 5634 C CA . ILE A 1 708 ? -3.323 10.033 -29.297 1.00 94.25 708 ILE A CA 1
ATOM 5635 C C . ILE A 1 708 ? -2.311 10.945 -28.615 1.00 94.25 708 ILE A C 1
ATOM 5637 O O . ILE A 1 708 ? -2.609 12.095 -28.289 1.00 94.25 708 ILE A O 1
ATOM 5641 N N . LEU A 1 709 ? -1.104 10.421 -28.438 1.00 94.12 709 LEU A N 1
ATOM 5642 C CA . LEU A 1 709 ? 0.084 11.167 -28.053 1.00 94.12 709 LEU A CA 1
ATOM 5643 C C . LEU A 1 709 ? 0.950 11.350 -29.293 1.00 94.12 709 LEU A C 1
ATOM 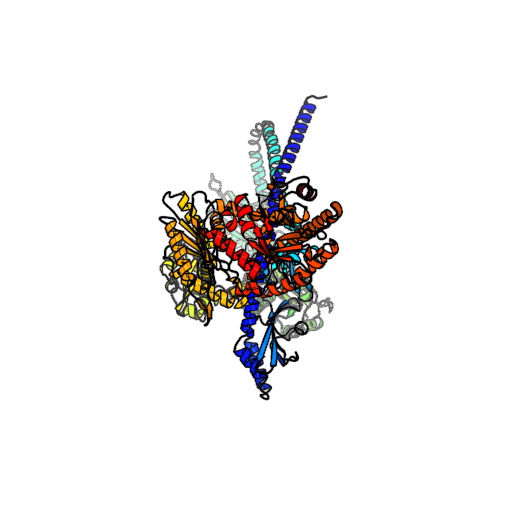5645 O O . LEU A 1 709 ? 1.310 10.368 -29.941 1.00 94.12 709 LEU A O 1
ATOM 5649 N N . GLN A 1 710 ? 1.271 12.594 -29.630 1.00 92.62 710 GLN A N 1
ATOM 5650 C CA . GLN A 1 710 ? 2.041 12.916 -30.823 1.00 92.62 710 GLN A CA 1
ATOM 5651 C C . GLN A 1 710 ? 3.366 13.589 -30.488 1.00 92.62 710 GLN A C 1
ATOM 5653 O O . GLN A 1 710 ? 3.432 14.527 -29.688 1.00 92.62 710 GLN A O 1
ATOM 5658 N N . ASN A 1 711 ? 4.406 13.149 -31.188 1.00 93.62 711 ASN A N 1
ATOM 5659 C CA . ASN A 1 711 ? 5.717 13.777 -31.221 1.00 93.62 711 ASN A CA 1
ATOM 5660 C C . ASN A 1 711 ? 6.024 14.152 -32.666 1.00 93.62 711 ASN A C 1
ATOM 5662 O O . ASN A 1 711 ? 5.834 13.327 -33.552 1.00 93.62 711 ASN A O 1
ATOM 5666 N N . ALA A 1 712 ? 6.505 15.362 -32.929 1.00 93.75 712 ALA A N 1
ATOM 5667 C CA . ALA A 1 712 ? 6.898 15.761 -34.275 1.00 93.75 712 ALA A CA 1
ATOM 5668 C C . ALA A 1 712 ? 8.043 16.768 -34.269 1.00 93.75 712 ALA A C 1
ATOM 5670 O O . ALA A 1 712 ? 8.216 17.539 -33.326 1.00 93.75 712 ALA A O 1
ATOM 5671 N N . ARG A 1 713 ? 8.806 16.802 -35.358 1.00 92.75 713 ARG A N 1
ATOM 5672 C CA . ARG A 1 713 ? 9.826 17.813 -35.635 1.00 92.75 713 ARG A CA 1
ATOM 5673 C C . ARG A 1 713 ? 9.691 18.362 -37.048 1.00 92.75 713 ARG A C 1
ATOM 5675 O O . ARG A 1 713 ? 9.259 17.665 -37.963 1.00 92.75 713 ARG A O 1
ATOM 5682 N N . ALA A 1 714 ? 10.057 19.627 -37.205 1.00 90.88 714 ALA A N 1
ATOM 5683 C CA . ALA A 1 714 ? 10.120 20.311 -38.485 1.00 90.88 714 ALA A CA 1
ATOM 5684 C C . ALA A 1 714 ? 11.507 20.114 -39.101 1.00 90.88 714 ALA A C 1
ATOM 5686 O O . ALA A 1 714 ? 12.512 20.527 -38.518 1.00 90.88 714 ALA A O 1
ATOM 5687 N N . ILE A 1 715 ? 11.560 19.511 -40.285 1.00 89.38 715 ILE A N 1
ATOM 5688 C CA . ILE A 1 715 ? 12.802 19.332 -41.036 1.00 89.38 715 ILE A CA 1
ATOM 5689 C C . ILE A 1 715 ? 13.018 20.556 -41.919 1.00 89.38 715 ILE A C 1
ATOM 5691 O O . ILE A 1 715 ? 12.127 20.962 -42.665 1.00 89.38 715 ILE A O 1
ATOM 5695 N N . ARG A 1 716 ? 14.196 21.175 -41.807 1.00 85.00 716 ARG A N 1
ATOM 5696 C CA . ARG A 1 716 ? 14.554 22.421 -42.498 1.00 85.00 716 ARG A CA 1
ATOM 5697 C C . ARG A 1 716 ? 15.629 22.179 -43.556 1.00 85.00 716 ARG A C 1
ATOM 5699 O O . ARG A 1 716 ? 16.424 21.254 -43.437 1.00 85.00 716 ARG A O 1
ATOM 5706 N N . SER A 1 717 ? 15.647 23.031 -44.578 1.00 80.25 717 SER A N 1
ATOM 5707 C CA . SER A 1 717 ? 16.665 23.028 -45.639 1.00 80.25 717 SER A CA 1
ATOM 5708 C C . SER A 1 717 ? 18.079 23.261 -45.093 1.00 80.25 717 SER A C 1
ATOM 5710 O O . SER A 1 717 ? 18.244 23.915 -44.065 1.00 80.25 717 SER A O 1
ATOM 5712 N N . SER A 1 718 ? 19.103 22.778 -45.809 1.00 65.06 718 SER A N 1
ATOM 5713 C CA . SER A 1 718 ? 20.533 22.882 -45.462 1.00 65.06 718 SER A CA 1
ATOM 5714 C C . SER A 1 718 ? 21.033 24.322 -45.271 1.00 65.06 718 SER A C 1
ATOM 5716 O O . SER A 1 718 ? 22.027 24.540 -44.588 1.00 65.06 718 SER A O 1
ATOM 5718 N N . LYS A 1 719 ? 20.309 25.323 -45.798 1.00 59.94 719 LYS A N 1
ATOM 5719 C CA . LYS A 1 719 ? 20.542 26.763 -45.553 1.00 59.94 719 LYS A CA 1
ATOM 5720 C C . LYS A 1 719 ? 19.766 27.331 -44.343 1.00 59.94 719 LYS A C 1
ATOM 5722 O O . LYS A 1 719 ? 19.649 28.544 -44.186 1.00 59.94 719 LYS A O 1
ATOM 5727 N N . GLY A 1 720 ? 19.180 26.473 -43.504 1.00 58.53 720 GLY A N 1
ATOM 5728 C CA . GLY A 1 720 ? 18.628 26.771 -42.174 1.00 58.53 720 GLY A CA 1
ATOM 5729 C C . GLY A 1 720 ? 17.279 27.503 -42.098 1.00 58.53 720 GLY A C 1
ATOM 5730 O O . GLY A 1 720 ? 16.640 27.469 -41.047 1.00 58.53 720 GLY A O 1
ATOM 5731 N N . LYS A 1 721 ? 16.797 28.153 -43.169 1.00 66.06 721 LYS A N 1
ATOM 5732 C CA . LYS A 1 721 ? 15.656 29.091 -43.058 1.00 66.06 721 LYS A CA 1
ATOM 5733 C C . LYS A 1 721 ? 14.260 28.513 -43.336 1.00 66.06 721 LYS A C 1
ATOM 5735 O O . LYS A 1 721 ? 13.315 28.929 -42.671 1.00 66.06 721 LYS A O 1
ATOM 5740 N N . GLN A 1 722 ? 14.097 27.547 -44.242 1.00 78.75 722 GLN A N 1
ATOM 5741 C CA . GLN A 1 722 ? 12.767 27.078 -44.675 1.00 78.75 722 GLN A CA 1
ATOM 5742 C C . GLN A 1 722 ? 12.473 25.644 -44.215 1.00 78.75 722 GLN A C 1
ATOM 5744 O O . GLN A 1 722 ? 13.333 24.772 -44.342 1.00 78.75 722 GLN A O 1
ATOM 5749 N N . VAL A 1 723 ? 11.271 25.407 -43.674 1.00 82.38 723 VAL A N 1
ATOM 5750 C CA . VAL A 1 723 ? 10.760 24.060 -43.352 1.00 82.38 723 VAL A CA 1
ATOM 5751 C C . VAL A 1 723 ? 10.365 23.363 -44.654 1.00 82.38 723 VAL A C 1
ATOM 5753 O O . VAL A 1 723 ? 9.714 23.978 -45.491 1.00 82.38 723 VAL A O 1
ATOM 5756 N N . ILE A 1 724 ? 10.767 22.106 -44.822 1.00 85.62 724 ILE A N 1
ATOM 5757 C CA . ILE A 1 724 ? 10.499 21.291 -46.015 1.00 85.62 724 ILE A CA 1
ATOM 5758 C C . ILE A 1 724 ? 9.328 20.336 -45.749 1.00 85.62 724 ILE A C 1
ATOM 5760 O O . ILE A 1 724 ? 8.401 20.254 -46.547 1.00 85.62 724 ILE A O 1
ATOM 5764 N N . TYR A 1 725 ? 9.358 19.624 -44.621 1.00 90.12 725 TYR A N 1
ATOM 5765 C CA . TYR A 1 725 ? 8.307 18.700 -44.191 1.00 90.12 725 TYR A CA 1
ATOM 5766 C C . TYR A 1 725 ? 8.364 18.494 -42.671 1.00 90.12 725 TYR A C 1
ATOM 5768 O O . TYR A 1 725 ? 9.307 18.923 -41.998 1.00 90.12 725 TYR A O 1
ATOM 5776 N N . TYR A 1 726 ? 7.350 17.830 -42.129 1.00 92.00 726 TYR A N 1
ATOM 5777 C CA . TYR A 1 726 ? 7.282 17.415 -40.734 1.00 92.00 726 TYR A CA 1
ATOM 5778 C C . TYR A 1 726 ? 7.415 15.904 -40.633 1.00 92.00 726 TYR A C 1
ATOM 5780 O O . TYR A 1 726 ? 6.874 15.175 -41.459 1.00 92.00 726 TYR A O 1
ATOM 5788 N N . GLU A 1 727 ? 8.075 15.420 -39.593 1.00 93.44 727 GLU A N 1
ATOM 5789 C CA . GLU A 1 727 ? 8.112 13.992 -39.287 1.00 93.44 727 GLU A CA 1
ATOM 5790 C C . GLU A 1 727 ? 7.887 13.749 -37.806 1.00 93.44 727 GLU A C 1
ATOM 5792 O O . GLU A 1 727 ? 8.186 14.614 -36.979 1.00 93.44 727 GLU A O 1
ATOM 5797 N N . GLY A 1 728 ? 7.331 12.593 -37.467 1.00 92.50 728 GLY A N 1
ATOM 5798 C CA . GLY A 1 728 ? 6.892 12.345 -36.107 1.00 92.50 728 GLY A CA 1
ATOM 5799 C C . GLY A 1 728 ? 6.411 10.931 -35.835 1.00 92.50 728 GLY A C 1
ATOM 5800 O O . GLY A 1 728 ? 6.384 10.080 -36.725 1.00 92.50 728 GLY A O 1
ATOM 5801 N N . SER A 1 729 ? 6.018 10.709 -34.582 1.00 93.69 729 SER A N 1
ATOM 5802 C CA . SER A 1 729 ? 5.374 9.485 -34.122 1.00 93.69 729 SER A CA 1
ATOM 5803 C C . SER A 1 729 ? 4.033 9.764 -33.444 1.00 93.69 729 SER A C 1
ATOM 5805 O O . SER A 1 729 ? 3.788 10.853 -32.915 1.00 93.69 729 SER A O 1
ATOM 5807 N N . ILE A 1 730 ? 3.147 8.771 -33.499 1.00 94.12 730 ILE A N 1
ATOM 5808 C CA . ILE A 1 730 ? 1.820 8.762 -32.887 1.00 94.12 730 ILE A CA 1
ATOM 5809 C C . ILE A 1 730 ? 1.649 7.470 -32.090 1.00 94.12 730 ILE A C 1
ATOM 5811 O O . ILE A 1 730 ? 1.908 6.381 -32.601 1.00 94.12 730 ILE A O 1
ATOM 5815 N N . ILE A 1 731 ? 1.150 7.593 -30.862 1.00 92.88 731 ILE A N 1
ATOM 5816 C CA . ILE A 1 731 ? 0.808 6.471 -29.981 1.00 92.88 731 ILE A CA 1
ATOM 5817 C C . ILE A 1 731 ? -0.667 6.583 -29.591 1.00 92.88 731 ILE A C 1
ATOM 5819 O O . ILE A 1 731 ? -1.118 7.668 -29.228 1.00 92.88 731 ILE A O 1
ATOM 5823 N N . ASP A 1 732 ? -1.419 5.479 -29.633 1.00 91.81 732 ASP A N 1
ATOM 5824 C CA . ASP A 1 732 ? -2.782 5.419 -29.085 1.00 91.81 732 ASP A CA 1
ATOM 5825 C C . ASP A 1 732 ? -2.725 5.296 -27.552 1.00 91.81 732 ASP A C 1
ATOM 5827 O O . ASP A 1 732 ? -2.272 4.289 -27.006 1.00 91.81 732 ASP A O 1
ATOM 5831 N N . ILE A 1 733 ? -3.193 6.331 -26.854 1.00 89.44 733 ILE A N 1
ATOM 5832 C CA . ILE A 1 733 ? -3.237 6.406 -25.385 1.00 89.44 733 ILE A CA 1
ATOM 5833 C C . ILE A 1 733 ? -4.674 6.304 -24.848 1.00 89.44 733 ILE A C 1
ATOM 5835 O O . ILE A 1 733 ? -4.939 6.631 -23.690 1.00 89.44 733 ILE A O 1
ATOM 5839 N N . THR A 1 734 ? -5.628 5.829 -25.653 1.00 86.19 734 THR A N 1
ATOM 5840 C CA . THR A 1 734 ? -7.048 5.742 -25.267 1.00 86.19 734 THR A CA 1
ATOM 5841 C C . THR A 1 734 ? -7.261 4.874 -24.029 1.00 86.19 734 THR A C 1
ATOM 5843 O O . THR A 1 734 ? -7.983 5.263 -23.110 1.00 86.19 734 THR A O 1
ATOM 5846 N N . ASN A 1 735 ? -6.609 3.710 -23.967 1.00 78.69 735 ASN A N 1
ATOM 5847 C CA . ASN A 1 735 ? -6.697 2.825 -22.802 1.00 78.69 735 ASN A CA 1
ATOM 5848 C C . ASN A 1 735 ? -6.027 3.434 -21.568 1.00 78.69 735 ASN A C 1
ATOM 5850 O O . ASN A 1 735 ? -6.535 3.262 -20.459 1.00 78.69 735 ASN A O 1
ATOM 5854 N N . LEU A 1 736 ? -4.939 4.185 -21.758 1.00 77.19 736 LEU A N 1
ATOM 5855 C CA . LEU A 1 736 ? -4.267 4.898 -20.676 1.00 77.19 736 LEU A CA 1
ATOM 5856 C C . LEU A 1 736 ? -5.199 5.955 -20.069 1.00 77.19 736 LEU A C 1
ATOM 5858 O O . LEU A 1 736 ? -5.412 5.932 -18.862 1.00 77.19 736 LEU A O 1
ATOM 5862 N N . LYS A 1 737 ? -5.852 6.790 -20.892 1.00 78.81 737 LYS A N 1
ATOM 5863 C CA . LYS A 1 737 ? -6.809 7.810 -20.422 1.00 78.81 737 LYS A CA 1
ATOM 5864 C C . LYS A 1 737 ? -8.039 7.216 -19.738 1.00 78.81 737 LYS A C 1
ATOM 5866 O O . LYS A 1 737 ? -8.429 7.685 -18.674 1.00 78.81 737 LYS A O 1
ATOM 5871 N N . LYS A 1 738 ? -8.613 6.136 -20.282 1.00 71.62 738 LYS A N 1
ATOM 5872 C CA . LYS A 1 738 ? -9.724 5.417 -19.626 1.00 71.62 738 LYS A CA 1
ATOM 5873 C C . LYS A 1 738 ? -9.313 4.834 -18.274 1.00 71.62 738 LYS A C 1
ATOM 5875 O O . LYS A 1 738 ? -10.115 4.806 -17.344 1.00 71.62 738 LYS A O 1
ATOM 5880 N N . THR A 1 739 ? -8.079 4.347 -18.168 1.00 61.94 739 THR A N 1
ATOM 5881 C CA . THR A 1 739 ? -7.541 3.811 -16.913 1.00 61.94 739 THR A CA 1
ATOM 5882 C C . THR A 1 739 ? -7.269 4.935 -15.918 1.00 61.94 739 THR A C 1
ATOM 5884 O O . THR A 1 739 ? -7.626 4.797 -14.756 1.00 61.94 739 THR A O 1
ATOM 5887 N N . GLU A 1 740 ? -6.726 6.067 -16.365 1.00 70.38 740 GLU A N 1
ATOM 5888 C CA . GLU A 1 740 ? -6.506 7.265 -15.548 1.00 70.38 740 GLU A CA 1
ATOM 5889 C C . GLU A 1 740 ? -7.823 7.824 -14.988 1.00 70.38 740 GLU A C 1
ATOM 5891 O O . GLU A 1 740 ? -7.915 8.105 -13.796 1.00 70.38 740 GLU A O 1
ATOM 5896 N N . GLU A 1 741 ? -8.876 7.918 -15.805 1.00 68.50 741 GLU A N 1
ATOM 5897 C CA . GLU A 1 741 ? -10.201 8.351 -15.345 1.00 68.50 741 GLU A CA 1
ATOM 5898 C C . GLU A 1 741 ? -10.804 7.387 -14.325 1.00 68.50 741 GLU A C 1
ATOM 5900 O O . GLU A 1 741 ? -11.329 7.834 -13.304 1.00 68.50 741 GLU A O 1
ATOM 5905 N N . LYS A 1 742 ? -10.686 6.072 -14.557 1.00 66.25 742 LYS A N 1
ATOM 5906 C CA . LYS A 1 742 ? -11.111 5.055 -13.587 1.00 66.25 742 LYS A CA 1
ATOM 5907 C C . LYS A 1 742 ? -10.316 5.147 -12.288 1.00 66.25 742 LYS A C 1
ATOM 5909 O O . LYS A 1 742 ? -10.921 5.138 -11.226 1.00 66.25 742 LYS A O 1
ATOM 5914 N N . LEU A 1 743 ? -8.994 5.306 -12.358 1.00 65.62 743 LEU A N 1
ATOM 5915 C CA . LEU A 1 743 ? -8.138 5.487 -11.183 1.00 65.62 743 LEU A CA 1
ATOM 5916 C C . LEU A 1 743 ? -8.501 6.763 -10.418 1.00 65.62 743 LEU A C 1
ATOM 5918 O O . LEU A 1 743 ? -8.600 6.726 -9.197 1.00 65.62 743 LEU A O 1
ATOM 5922 N N . ARG A 1 744 ? -8.766 7.874 -11.115 1.00 67.25 744 ARG A N 1
ATOM 5923 C CA . ARG A 1 744 ? -9.212 9.132 -10.499 1.00 67.25 744 ARG A CA 1
ATOM 5924 C C . ARG A 1 744 ? -10.579 8.983 -9.826 1.00 67.25 744 ARG A C 1
ATOM 5926 O O . ARG A 1 744 ? -10.798 9.531 -8.746 1.00 67.25 744 ARG A O 1
ATOM 5933 N N . TYR A 1 745 ? -11.490 8.236 -10.446 1.00 68.56 745 TYR A N 1
ATOM 5934 C CA . TYR A 1 745 ? -12.796 7.929 -9.869 1.00 68.56 745 TYR A CA 1
ATOM 5935 C C . TYR A 1 745 ? -12.658 7.052 -8.614 1.00 68.56 745 TYR A C 1
ATOM 5937 O O . TYR A 1 745 ? -13.120 7.443 -7.545 1.00 68.56 745 TYR A O 1
ATOM 5945 N N . SER A 1 746 ? -11.919 5.941 -8.695 1.00 66.06 746 SER A N 1
ATOM 5946 C CA . SER A 1 746 ? -11.643 5.035 -7.569 1.00 66.06 746 SER A CA 1
ATOM 5947 C C . SER A 1 746 ? -10.833 5.681 -6.440 1.00 66.06 746 SER A C 1
ATOM 5949 O O . SER A 1 746 ? -11.004 5.323 -5.280 1.00 66.06 746 SER A O 1
ATOM 5951 N N . ALA A 1 747 ? -9.986 6.670 -6.740 1.00 70.00 747 ALA A N 1
ATOM 5952 C CA . ALA A 1 747 ? -9.258 7.427 -5.721 1.00 70.00 747 ALA A CA 1
ATOM 5953 C C . ALA A 1 747 ? -10.187 8.262 -4.825 1.00 70.00 747 ALA A C 1
ATOM 5955 O O . ALA A 1 747 ? -9.800 8.602 -3.708 1.00 70.00 747 ALA A O 1
ATOM 5956 N N . SER A 1 748 ? -11.407 8.564 -5.283 1.00 77.31 748 SER A N 1
ATOM 5957 C CA . SER A 1 748 ? -12.381 9.381 -4.550 1.00 77.31 748 SER A CA 1
ATOM 5958 C C . SER A 1 748 ? -13.663 8.645 -4.146 1.00 77.31 748 SER A C 1
ATOM 5960 O O . SER A 1 748 ? -14.352 9.122 -3.250 1.00 77.31 748 SER A O 1
ATOM 5962 N N . HIS A 1 749 ? -13.976 7.488 -4.738 1.00 85.06 749 HIS A N 1
ATOM 5963 C CA . HIS A 1 749 ? -15.227 6.757 -4.500 1.00 85.06 749 HIS A CA 1
ATOM 5964 C C . HIS A 1 749 ? -15.001 5.336 -3.967 1.00 85.06 749 HIS A C 1
ATOM 5966 O O . HIS A 1 749 ? -14.003 4.690 -4.284 1.00 85.06 749 HIS A O 1
ATOM 5972 N N . ASP A 1 750 ? -15.945 4.852 -3.159 1.00 89.50 750 ASP A N 1
ATOM 5973 C CA . ASP A 1 750 ? -16.035 3.466 -2.700 1.00 89.50 750 ASP A CA 1
ATOM 5974 C C . ASP A 1 750 ? -16.564 2.564 -3.824 1.00 89.50 750 ASP A C 1
ATOM 5976 O O . ASP A 1 750 ? -17.606 2.846 -4.420 1.00 89.50 750 ASP A O 1
ATOM 5980 N N . ALA A 1 751 ? -15.859 1.467 -4.106 1.00 82.75 751 ALA A N 1
ATOM 5981 C CA . ALA A 1 751 ? -16.150 0.605 -5.253 1.00 82.75 751 ALA A CA 1
ATOM 5982 C C . ALA A 1 751 ? -17.480 -0.158 -5.129 1.00 82.75 751 ALA A C 1
ATOM 5984 O O . ALA A 1 751 ? -18.085 -0.481 -6.150 1.00 82.75 751 ALA A O 1
ATOM 5985 N N . LEU A 1 752 ? -17.932 -0.437 -3.901 1.00 88.31 752 LEU A N 1
ATOM 5986 C CA . LEU A 1 752 ? -19.161 -1.189 -3.651 1.00 88.31 752 LEU A CA 1
ATOM 5987 C C . LEU A 1 752 ? -20.398 -0.283 -3.674 1.00 88.31 752 LEU A C 1
ATOM 5989 O O . LEU A 1 752 ? -21.374 -0.561 -4.365 1.00 88.31 752 LEU A O 1
ATOM 5993 N N . THR A 1 753 ? -20.366 0.807 -2.907 1.00 89.69 753 THR A N 1
ATOM 5994 C CA . THR A 1 753 ? -21.546 1.657 -2.670 1.00 89.69 753 THR A CA 1
ATOM 5995 C C . THR A 1 753 ? -21.638 2.866 -3.594 1.00 89.69 753 THR A C 1
ATOM 5997 O O . THR A 1 753 ? -22.679 3.527 -3.632 1.00 89.69 753 THR A O 1
ATOM 6000 N N . ASN A 1 754 ? -20.566 3.168 -4.332 1.00 88.00 754 ASN A N 1
ATOM 6001 C CA . ASN A 1 754 ? -20.429 4.351 -5.178 1.00 88.00 754 ASN A CA 1
ATOM 6002 C C . ASN A 1 754 ? -20.561 5.694 -4.425 1.00 88.00 754 ASN A C 1
ATOM 6004 O O . ASN A 1 754 ? -20.855 6.734 -5.024 1.00 88.00 754 ASN A O 1
ATOM 6008 N N . LEU A 1 755 ? -20.388 5.671 -3.100 1.00 92.25 755 LEU A N 1
ATOM 6009 C CA . LEU A 1 755 ? -20.279 6.858 -2.252 1.00 92.25 755 LEU A CA 1
ATOM 6010 C C . LEU A 1 755 ? -18.856 7.416 -2.289 1.00 92.25 755 LEU A C 1
ATOM 6012 O O . LEU A 1 755 ? -17.948 6.777 -2.816 1.00 92.25 755 LEU A O 1
ATOM 6016 N N . TRP A 1 756 ? -18.642 8.592 -1.700 1.00 93.25 756 TRP A N 1
ATOM 6017 C CA . TRP A 1 756 ? -17.285 9.076 -1.457 1.00 93.25 756 TRP A CA 1
ATOM 6018 C C . TRP A 1 756 ? -16.536 8.110 -0.532 1.00 93.25 756 TRP A C 1
ATOM 6020 O O . TRP A 1 756 ? -17.135 7.500 0.354 1.00 93.25 756 TRP A O 1
ATOM 6030 N N . ASN A 1 757 ? -15.231 7.972 -0.748 1.00 91.06 757 ASN A N 1
ATOM 6031 C CA . ASN A 1 757 ? -14.368 7.148 0.087 1.00 91.06 757 ASN A CA 1
ATOM 6032 C C . ASN A 1 757 ? -13.699 7.968 1.201 1.00 91.06 757 ASN A C 1
ATOM 6034 O O . ASN A 1 757 ? -13.727 9.205 1.224 1.00 91.06 757 ASN A O 1
ATOM 6038 N N . ARG A 1 758 ? -13.016 7.255 2.100 1.00 91.50 758 ARG A N 1
ATOM 6039 C CA . ARG A 1 758 ? -12.244 7.836 3.204 1.00 91.50 758 ARG A CA 1
ATOM 6040 C C . ARG A 1 758 ? -11.295 8.955 2.765 1.00 91.50 758 ARG A C 1
ATOM 6042 O O . ARG A 1 758 ? -11.242 9.990 3.425 1.00 91.50 758 ARG A O 1
ATOM 6049 N N . SER A 1 759 ? -10.565 8.781 1.664 1.00 87.00 759 SER A N 1
ATOM 6050 C CA . SER A 1 759 ? -9.590 9.778 1.199 1.00 87.00 759 SER A CA 1
ATOM 6051 C C . SER A 1 759 ? -10.254 11.103 0.825 1.00 87.00 759 SER A C 1
ATOM 6053 O O . SER A 1 759 ? -9.796 12.161 1.263 1.00 87.00 759 SER A O 1
ATOM 6055 N N . PHE A 1 760 ? -11.366 11.055 0.087 1.00 91.44 760 PHE A N 1
ATOM 6056 C CA . PHE A 1 760 ? -12.129 12.254 -0.259 1.00 91.44 760 PHE A CA 1
ATOM 6057 C C . PHE A 1 760 ? -12.706 12.942 0.984 1.00 91.44 760 PHE A C 1
ATOM 6059 O O . PHE A 1 760 ? -12.602 14.164 1.127 1.00 91.44 760 PHE A O 1
ATOM 6066 N N . PHE A 1 761 ? -13.276 12.165 1.909 1.00 94.12 761 PHE A N 1
ATOM 6067 C CA . PHE A 1 761 ? -13.856 12.696 3.142 1.00 94.12 761 PHE A CA 1
ATOM 6068 C C . PHE A 1 761 ? -12.823 13.434 3.999 1.00 94.12 761 PHE A C 1
ATOM 6070 O O . PHE A 1 761 ? -13.081 14.553 4.439 1.00 94.12 761 PHE A O 1
ATOM 6077 N N . ILE A 1 762 ? -11.629 12.861 4.179 1.00 92.62 762 ILE A N 1
ATOM 6078 C CA . ILE A 1 762 ? -10.533 13.493 4.928 1.00 92.62 762 ILE A CA 1
ATOM 6079 C C . ILE A 1 762 ? -10.087 14.803 4.269 1.00 92.62 762 ILE A C 1
ATOM 6081 O O . ILE A 1 762 ? -9.888 15.805 4.961 1.00 92.62 762 ILE A O 1
ATOM 6085 N N . GLU A 1 763 ? -9.944 14.825 2.940 1.00 91.56 763 GLU A N 1
ATOM 6086 C CA . GLU A 1 763 ? -9.552 16.037 2.215 1.00 91.56 763 GLU A CA 1
ATOM 6087 C C . GLU A 1 763 ? -10.604 17.144 2.366 1.00 91.56 763 GLU A C 1
ATOM 6089 O O . GLU A 1 763 ? -10.265 18.311 2.598 1.00 91.56 763 GLU A O 1
ATOM 6094 N N . ARG A 1 764 ? -11.890 16.787 2.278 1.00 93.44 764 ARG A N 1
ATOM 6095 C CA . ARG A 1 764 ? -12.981 17.738 2.478 1.00 93.44 764 ARG A CA 1
ATOM 6096 C C . ARG A 1 764 ? -13.038 18.236 3.917 1.00 93.44 764 ARG A C 1
ATOM 6098 O O . ARG A 1 764 ? -13.070 19.445 4.114 1.00 93.44 764 ARG A O 1
ATOM 6105 N N . LEU A 1 765 ? -12.961 17.343 4.900 1.00 93.81 765 LEU A N 1
ATOM 6106 C CA . LEU A 1 765 ? -12.967 17.699 6.317 1.00 93.81 765 LEU A CA 1
ATOM 6107 C C . LEU A 1 765 ? -11.803 18.642 6.659 1.00 93.81 765 LEU A C 1
ATOM 6109 O O . LEU A 1 765 ? -11.993 19.628 7.367 1.00 93.81 765 LEU A O 1
ATOM 6113 N N . LYS A 1 766 ? -10.616 18.432 6.070 1.00 93.88 766 LYS A N 1
ATOM 6114 C CA . LYS A 1 766 ? -9.479 19.361 6.196 1.00 93.88 766 LYS A CA 1
ATOM 6115 C C . LYS A 1 766 ? -9.813 20.761 5.669 1.00 93.88 766 LYS A C 1
ATOM 6117 O O . LYS A 1 766 ? -9.433 21.758 6.289 1.00 93.88 766 LYS A O 1
ATOM 6122 N N . LYS A 1 767 ? -10.533 20.859 4.545 1.00 92.94 767 LYS A N 1
ATOM 6123 C CA . LYS A 1 767 ? -11.017 22.142 4.003 1.00 92.94 767 LYS A CA 1
ATOM 6124 C C . LYS A 1 767 ? -12.037 22.789 4.946 1.00 92.94 767 LYS A C 1
ATOM 6126 O O . LYS A 1 767 ? -11.923 23.989 5.191 1.00 92.94 767 LYS A O 1
ATOM 6131 N N . SER A 1 768 ? -12.962 22.020 5.520 1.00 92.50 768 SER A N 1
ATOM 6132 C CA . SER A 1 768 ? -13.952 22.516 6.487 1.00 92.50 768 SER A CA 1
ATOM 6133 C C . SER A 1 768 ? -13.287 23.035 7.771 1.00 92.50 768 SER A C 1
ATOM 6135 O O . SER A 1 768 ? -13.599 24.142 8.200 1.00 92.50 768 SER A O 1
ATOM 6137 N N . ILE A 1 769 ? -12.297 22.319 8.324 1.00 92.62 769 ILE A N 1
ATOM 6138 C CA . ILE A 1 769 ? -11.487 22.775 9.473 1.00 92.62 769 ILE A CA 1
ATOM 6139 C C . ILE A 1 769 ? -10.744 24.071 9.126 1.00 92.62 769 ILE A C 1
ATOM 6141 O O . ILE A 1 769 ? -10.815 25.056 9.855 1.00 92.62 769 ILE A O 1
ATOM 6145 N N . THR A 1 770 ? -10.084 24.120 7.965 1.00 91.62 770 THR A N 1
ATOM 6146 C CA . THR A 1 770 ? -9.373 25.332 7.517 1.00 91.62 770 THR A CA 1
ATOM 6147 C C . THR A 1 770 ? -10.326 26.526 7.392 1.00 91.62 770 THR A C 1
ATOM 6149 O O . THR A 1 770 ? -9.955 27.658 7.698 1.00 91.62 770 THR A O 1
ATOM 6152 N N . ARG A 1 771 ? -11.563 26.292 6.940 1.00 91.56 771 ARG A N 1
ATOM 6153 C CA . ARG A 1 771 ? -12.595 27.326 6.816 1.00 91.56 771 ARG A CA 1
ATOM 6154 C C . ARG A 1 771 ? -13.118 27.790 8.177 1.00 91.56 771 ARG A C 1
ATOM 6156 O O . ARG A 1 771 ? -13.281 28.993 8.346 1.00 91.56 771 ARG A O 1
ATOM 6163 N N . LEU A 1 772 ? -13.290 26.880 9.138 1.00 91.25 772 LEU A N 1
ATOM 6164 C CA . LEU A 1 772 ? -13.666 27.183 10.527 1.00 91.25 772 LEU A CA 1
ATOM 6165 C C . LEU A 1 772 ? -12.674 28.142 11.201 1.00 91.25 772 LEU A C 1
ATOM 6167 O O . LEU A 1 772 ? -13.076 29.084 11.881 1.00 91.25 772 LEU A O 1
ATOM 6171 N N . HIS A 1 773 ? -11.376 27.941 10.963 1.00 87.94 773 HIS A N 1
ATOM 6172 C CA . HIS A 1 773 ? -10.324 28.826 11.478 1.00 87.94 773 HIS A CA 1
ATOM 6173 C C . HIS A 1 773 ? -10.299 30.201 10.792 1.00 87.94 773 HIS A C 1
ATOM 6175 O O . HIS A 1 773 ? -9.899 31.185 11.406 1.00 87.94 773 HIS A O 1
ATOM 6181 N N . LYS A 1 774 ? -10.750 30.298 9.532 1.00 89.06 774 LYS A N 1
ATOM 6182 C CA . LYS A 1 774 ? -10.778 31.558 8.763 1.00 89.06 774 LYS A CA 1
ATOM 6183 C C . LYS A 1 774 ? -12.055 32.380 8.949 1.00 89.06 774 LYS A C 1
ATOM 6185 O O . LYS A 1 774 ? -12.005 33.599 8.834 1.00 89.06 774 LYS A O 1
ATOM 6190 N N . GLN A 1 775 ? -13.201 31.735 9.156 1.00 88.19 775 GLN A N 1
ATOM 6191 C CA . GLN A 1 775 ? -14.518 32.375 9.196 1.00 88.19 775 GLN A CA 1
ATOM 6192 C C . GLN A 1 775 ? -15.182 32.130 10.551 1.00 88.19 775 GLN A C 1
ATOM 6194 O O . GLN A 1 775 ? -15.556 31.005 10.861 1.00 88.19 775 GLN A O 1
ATOM 6199 N N . SER A 1 776 ? -15.390 33.190 11.338 1.00 76.00 776 SER A N 1
ATOM 6200 C CA . SER A 1 776 ? -15.970 33.079 12.687 1.00 76.00 776 SER A CA 1
ATOM 6201 C C . SER A 1 776 ? -17.407 32.555 12.729 1.00 76.00 776 SER A C 1
ATOM 6203 O O . SER A 1 776 ? -17.784 31.955 13.727 1.00 76.00 776 SER A O 1
ATOM 6205 N N . ASN A 1 777 ? -18.176 32.724 11.648 1.00 83.00 777 ASN A N 1
ATOM 6206 C CA . ASN A 1 777 ? -19.583 32.309 11.575 1.00 83.00 777 ASN A CA 1
ATOM 6207 C C . ASN A 1 777 ? -19.784 30.973 10.837 1.00 83.00 777 ASN A C 1
ATOM 6209 O O . ASN A 1 777 ? -20.916 30.580 10.580 1.00 83.00 777 ASN A O 1
ATOM 6213 N N . TYR A 1 778 ? -18.708 30.296 10.426 1.00 90.06 778 TYR A N 1
ATOM 6214 C CA . TYR A 1 778 ? -18.818 29.003 9.754 1.00 90.06 778 TYR A CA 1
ATOM 6215 C C . TYR A 1 778 ? -18.937 27.886 10.790 1.00 90.06 778 TYR A C 1
ATOM 6217 O O . TYR A 1 778 ? -18.087 27.777 11.664 1.00 90.06 778 TYR A O 1
ATOM 6225 N N . LEU A 1 779 ? -19.950 27.030 10.668 1.00 90.69 779 LEU A N 1
ATOM 6226 C CA . LEU A 1 779 ? -20.121 25.841 11.499 1.00 90.69 779 LEU A CA 1
ATOM 6227 C C . LEU A 1 779 ? -20.276 24.605 10.609 1.00 90.69 779 LEU A C 1
ATOM 6229 O O . LEU A 1 779 ? -20.809 24.666 9.496 1.00 90.69 779 LEU A O 1
ATOM 6233 N N . PHE A 1 780 ? -19.796 23.470 11.107 1.00 94.38 780 PHE A N 1
ATOM 6234 C CA . PHE A 1 780 ? -19.977 22.167 10.478 1.00 94.38 780 PHE A CA 1
ATOM 6235 C C . PHE A 1 780 ? -20.106 21.082 11.552 1.00 94.38 780 PHE A C 1
ATOM 6237 O O . PHE A 1 780 ? -19.666 21.276 12.689 1.00 94.38 780 PHE A O 1
ATOM 6244 N N . ALA A 1 781 ? -20.689 19.942 11.194 1.00 94.88 781 ALA A N 1
ATOM 6245 C CA . ALA A 1 781 ? -20.768 18.767 12.055 1.00 94.88 781 ALA A CA 1
ATOM 6246 C C . ALA A 1 781 ? -20.425 17.494 11.278 1.00 94.88 781 ALA A C 1
ATOM 6248 O O . ALA A 1 781 ? -20.636 17.411 10.065 1.00 94.88 781 ALA A O 1
ATOM 6249 N N . VAL A 1 782 ? -19.893 16.505 11.990 1.00 96.44 782 VAL A N 1
ATOM 6250 C CA . VAL A 1 782 ? -19.618 15.164 11.472 1.00 96.44 782 VAL A CA 1
ATOM 6251 C C . VAL A 1 782 ? -20.506 14.174 12.207 1.00 96.44 782 VAL A C 1
ATOM 6253 O O . VAL A 1 782 ? -20.514 14.147 13.435 1.00 96.44 782 VAL A O 1
ATOM 6256 N N . LEU A 1 783 ? -21.247 13.370 11.449 1.00 96.31 783 LEU A N 1
ATOM 6257 C CA . LEU A 1 783 ? -21.968 12.210 11.955 1.00 96.31 783 LEU A CA 1
ATOM 6258 C C . LEU A 1 783 ? -21.185 10.966 11.542 1.00 96.31 783 LEU A C 1
ATOM 6260 O O . LEU A 1 783 ? -20.859 10.808 10.364 1.00 96.31 783 LEU A O 1
ATOM 6264 N N . PHE A 1 784 ? -20.903 10.096 12.500 1.00 96.31 784 PHE A N 1
ATOM 6265 C CA . PHE A 1 784 ? -20.262 8.803 12.304 1.00 96.31 784 PHE A CA 1
ATOM 6266 C C . PHE A 1 784 ? -21.275 7.713 12.622 1.00 96.31 784 PHE A C 1
ATOM 6268 O O . PHE A 1 784 ? -21.866 7.724 13.697 1.00 96.31 784 PHE A O 1
ATOM 6275 N N . LEU A 1 785 ? -21.518 6.823 11.671 1.00 95.19 785 LEU A N 1
ATOM 6276 C CA . LEU A 1 785 ? -22.579 5.833 11.708 1.00 95.19 785 LEU A CA 1
ATOM 6277 C C . LEU A 1 785 ? -21.965 4.444 11.613 1.00 95.19 785 LEU A C 1
ATOM 6279 O O . LEU A 1 785 ? -21.135 4.196 10.740 1.00 95.19 785 LEU A O 1
ATOM 6283 N N . ASP A 1 786 ? -22.442 3.547 12.458 1.00 94.38 786 ASP A N 1
ATOM 6284 C CA . ASP A 1 786 ? -22.079 2.137 12.459 1.00 94.38 786 ASP A CA 1
ATOM 6285 C C . ASP A 1 786 ? -23.352 1.289 12.478 1.00 94.38 786 ASP A C 1
ATOM 6287 O O . ASP A 1 786 ? -24.329 1.630 13.157 1.00 94.38 786 ASP A O 1
ATOM 6291 N N . LEU A 1 787 ? -23.367 0.230 11.672 1.00 92.06 787 LEU A N 1
ATOM 6292 C CA . LEU A 1 787 ? -24.533 -0.625 11.508 1.00 92.06 787 LEU A CA 1
ATOM 6293 C C . LEU A 1 787 ? -24.548 -1.735 12.564 1.00 92.06 787 LEU A C 1
ATOM 6295 O O . LEU A 1 787 ? -23.784 -2.701 12.514 1.00 92.06 787 LEU A O 1
ATOM 6299 N N . ASP A 1 788 ? -25.493 -1.640 13.496 1.00 87.19 788 ASP A N 1
ATOM 6300 C CA . ASP A 1 788 ? -25.563 -2.545 14.637 1.00 87.19 788 ASP A CA 1
ATOM 6301 C C . ASP A 1 788 ? -25.839 -3.987 14.181 1.00 87.19 788 ASP A C 1
ATOM 6303 O O . ASP A 1 788 ? -26.879 -4.288 13.593 1.00 87.19 788 ASP A O 1
ATOM 6307 N N . GLY A 1 789 ? -24.921 -4.905 14.494 1.00 80.31 789 GLY A N 1
ATOM 6308 C CA . GLY A 1 789 ? -25.100 -6.330 14.199 1.00 80.31 789 GLY A CA 1
ATOM 6309 C C . GLY A 1 789 ? -24.852 -6.718 12.737 1.00 80.31 789 GLY A C 1
ATOM 6310 O O . GLY A 1 789 ? -25.179 -7.840 12.355 1.00 80.31 789 GLY A O 1
ATOM 6311 N N . PHE A 1 790 ? -24.230 -5.856 11.923 1.00 87.56 790 PHE A N 1
ATOM 6312 C CA . PHE A 1 790 ? -23.887 -6.179 10.531 1.00 87.56 790 PHE A CA 1
ATOM 6313 C C . PHE A 1 790 ? -23.040 -7.455 10.394 1.00 87.56 790 PHE A C 1
ATOM 6315 O O . PHE A 1 790 ? -23.247 -8.251 9.477 1.00 87.56 790 PHE A O 1
ATOM 6322 N N . LYS A 1 791 ? -22.130 -7.702 11.344 1.00 80.38 791 LYS A N 1
ATOM 6323 C CA . LYS A 1 791 ? -21.338 -8.938 11.390 1.00 80.38 791 LYS A CA 1
ATOM 6324 C C . LYS A 1 791 ? -22.217 -10.194 11.458 1.00 80.38 791 LYS A C 1
ATOM 6326 O O . LYS A 1 791 ? -21.979 -11.123 10.702 1.00 80.38 791 LYS A O 1
ATOM 6331 N N . ILE A 1 792 ? -23.275 -10.182 12.271 1.00 80.69 792 ILE A N 1
ATOM 6332 C CA . ILE A 1 792 ? -24.213 -11.312 12.397 1.00 80.69 792 ILE A CA 1
ATOM 6333 C C . ILE A 1 792 ? -24.902 -11.579 11.055 1.00 80.69 792 ILE A C 1
ATOM 6335 O O . ILE A 1 792 ? -25.076 -12.724 10.658 1.00 80.69 792 ILE A O 1
ATOM 6339 N N . ILE A 1 793 ? -25.246 -10.528 10.308 1.00 80.50 793 ILE A N 1
ATOM 6340 C CA . ILE A 1 793 ? -25.849 -10.668 8.977 1.00 80.50 793 ILE A CA 1
ATOM 6341 C C . ILE A 1 793 ? -24.866 -11.323 8.001 1.00 80.50 793 ILE A C 1
ATOM 6343 O O . ILE A 1 793 ? -25.266 -12.207 7.246 1.00 80.50 793 ILE A O 1
ATOM 6347 N N . ASN A 1 794 ? -23.590 -10.933 8.027 1.00 79.12 794 ASN A N 1
ATOM 6348 C CA . ASN A 1 794 ? -22.563 -11.585 7.212 1.00 79.12 794 ASN A CA 1
ATOM 6349 C C . ASN A 1 794 ? -22.348 -13.046 7.612 1.00 79.12 794 ASN A C 1
ATOM 6351 O O . ASN A 1 794 ? -22.243 -13.895 6.729 1.00 79.12 794 ASN A O 1
ATOM 6355 N N . ASP A 1 795 ? -22.319 -13.334 8.911 1.00 74.50 795 ASP A N 1
ATOM 6356 C CA . ASP A 1 795 ? -22.081 -14.677 9.437 1.00 74.50 795 ASP A CA 1
ATOM 6357 C C . ASP A 1 795 ? -23.275 -15.611 9.143 1.00 74.50 795 ASP A C 1
ATOM 6359 O O . ASP A 1 795 ? -23.082 -16.777 8.805 1.00 74.50 795 ASP A O 1
ATOM 6363 N N . CYS A 1 796 ? -24.513 -15.100 9.190 1.00 75.06 796 CYS A N 1
ATOM 6364 C CA . CYS A 1 796 ? -25.727 -15.885 8.946 1.00 75.06 796 CYS A CA 1
ATOM 6365 C C . CYS A 1 796 ? -26.147 -15.970 7.468 1.00 75.06 796 CYS A C 1
ATOM 6367 O O . CYS A 1 796 ? -26.669 -16.999 7.045 1.00 75.06 796 CYS A O 1
ATOM 6369 N N . LEU A 1 797 ? -25.984 -14.898 6.681 1.00 75.06 797 LEU A N 1
ATOM 6370 C CA . LEU A 1 797 ? -26.497 -14.797 5.300 1.00 75.06 797 LEU A CA 1
ATOM 6371 C C . LEU A 1 797 ? -25.389 -14.698 4.236 1.00 75.06 797 LEU A C 1
ATOM 6373 O O . LEU A 1 797 ? -25.683 -14.662 3.037 1.00 75.06 797 LEU A O 1
ATOM 6377 N N . GLY A 1 798 ? -24.124 -14.672 4.659 1.00 76.31 798 GLY A N 1
ATOM 6378 C CA . GLY A 1 798 ? -22.948 -14.569 3.801 1.00 76.31 798 GLY A CA 1
ATOM 6379 C C . GLY A 1 798 ? -22.623 -13.138 3.357 1.00 76.31 798 GLY A C 1
ATOM 6380 O O . GLY A 1 798 ? -23.497 -12.279 3.213 1.00 76.31 798 GLY A O 1
ATOM 6381 N N . HIS A 1 799 ? -21.345 -12.895 3.046 1.00 78.38 799 HIS A N 1
ATOM 6382 C CA . HIS A 1 799 ? -20.837 -11.575 2.639 1.00 78.38 799 HIS A CA 1
ATOM 6383 C C . HIS A 1 799 ? -21.557 -10.968 1.427 1.00 78.38 799 HIS A C 1
ATOM 6385 O O . HIS A 1 799 ? -21.776 -9.762 1.384 1.00 78.38 799 HIS A O 1
ATOM 6391 N N . GLY A 1 800 ? -22.004 -11.787 0.468 1.00 81.81 800 GLY A N 1
ATOM 6392 C CA . GLY A 1 800 ? -22.754 -11.289 -0.689 1.00 81.81 800 GLY A CA 1
ATOM 6393 C C . GLY A 1 800 ? -24.110 -10.666 -0.323 1.00 81.81 800 GLY A C 1
ATOM 6394 O O . GLY A 1 800 ? -24.584 -9.778 -1.031 1.00 81.81 800 GLY A O 1
ATOM 6395 N N . MET A 1 801 ? -24.741 -11.103 0.775 1.00 82.31 801 MET A N 1
ATOM 6396 C CA . MET A 1 801 ? -25.962 -10.475 1.290 1.00 82.31 801 MET A CA 1
ATOM 6397 C C . MET A 1 801 ? -25.642 -9.177 2.038 1.00 82.31 801 MET A C 1
ATOM 6399 O O . MET A 1 801 ? -26.356 -8.188 1.869 1.00 82.31 801 MET A O 1
ATOM 6403 N N . GLY A 1 802 ? -24.546 -9.157 2.801 1.00 86.38 802 GLY A N 1
ATOM 6404 C CA . GLY A 1 802 ? -24.036 -7.941 3.436 1.00 86.38 802 GLY A CA 1
ATOM 6405 C C . GLY A 1 802 ? -23.687 -6.848 2.428 1.00 86.38 802 GLY A C 1
ATOM 6406 O O . GLY A 1 802 ? -24.066 -5.696 2.618 1.00 86.38 802 GLY A O 1
ATOM 6407 N N . ASP A 1 803 ? -23.061 -7.204 1.307 1.00 90.06 803 ASP A N 1
ATOM 6408 C CA . ASP A 1 803 ? -22.744 -6.264 0.228 1.00 90.06 803 ASP A CA 1
ATOM 6409 C C . ASP A 1 803 ? -24.005 -5.630 -0.379 1.00 90.06 803 ASP A C 1
ATOM 6411 O O . ASP A 1 803 ? -24.070 -4.414 -0.577 1.00 90.06 803 ASP A O 1
ATOM 6415 N N . LEU A 1 804 ? -25.046 -6.434 -0.623 1.00 88.56 804 LEU A N 1
ATOM 6416 C CA . LEU A 1 804 ? -26.341 -5.933 -1.094 1.00 88.56 804 LEU A CA 1
ATOM 6417 C C . LEU A 1 804 ? -27.014 -5.027 -0.060 1.00 88.56 804 LEU A C 1
ATOM 6419 O O . LEU A 1 804 ? -27.588 -4.002 -0.429 1.00 88.56 804 LEU A O 1
ATOM 6423 N N . LEU A 1 805 ? -26.913 -5.372 1.224 1.00 90.56 805 LEU A N 1
ATOM 6424 C CA . LEU A 1 805 ? -27.422 -4.541 2.308 1.00 90.56 805 LEU A CA 1
ATOM 6425 C C . LEU A 1 805 ? -26.717 -3.179 2.341 1.00 90.56 805 LEU A C 1
ATOM 6427 O O . LEU A 1 805 ? -27.388 -2.153 2.403 1.00 90.56 805 LEU A O 1
ATOM 6431 N N . LEU A 1 806 ? -25.387 -3.145 2.217 1.00 93.81 806 LEU A N 1
ATOM 6432 C CA . LEU A 1 806 ? -24.608 -1.903 2.165 1.00 93.81 806 LEU A CA 1
ATOM 6433 C C . LEU A 1 806 ? -24.983 -1.028 0.961 1.00 93.81 806 LEU A C 1
ATOM 6435 O O . LEU A 1 806 ? -25.069 0.195 1.091 1.00 93.81 806 LEU A O 1
ATOM 6439 N N . ILE A 1 807 ? -25.243 -1.640 -0.200 1.00 92.31 807 ILE A N 1
ATOM 6440 C CA . ILE A 1 807 ? -25.723 -0.937 -1.399 1.00 92.31 807 ILE A CA 1
ATOM 6441 C C . ILE A 1 807 ? -27.118 -0.336 -1.168 1.00 92.31 807 ILE A C 1
ATOM 6443 O O . ILE A 1 807 ? -27.380 0.796 -1.575 1.00 92.31 807 ILE A O 1
ATOM 6447 N N . GLU A 1 808 ? -28.037 -1.053 -0.524 1.00 91.31 808 GLU A N 1
ATOM 6448 C CA . GLU A 1 808 ? -29.374 -0.516 -0.243 1.00 91.31 808 GLU A CA 1
ATOM 6449 C C . GLU A 1 808 ? -29.358 0.560 0.850 1.00 91.31 808 GLU A C 1
ATOM 6451 O O . GLU A 1 808 ? -30.058 1.571 0.737 1.00 91.31 808 GLU A O 1
ATOM 6456 N N . ILE A 1 809 ? -28.509 0.409 1.868 1.00 93.56 809 ILE A N 1
ATOM 6457 C CA . ILE A 1 809 ? -28.278 1.433 2.892 1.00 93.56 809 ILE A CA 1
ATOM 6458 C C . ILE A 1 809 ? -27.727 2.705 2.250 1.00 93.56 809 ILE A C 1
ATOM 6460 O O . ILE A 1 809 ? -28.248 3.789 2.515 1.00 93.56 809 ILE A O 1
ATOM 6464 N N . SER A 1 810 ? -26.741 2.598 1.353 1.00 93.62 810 SER A N 1
ATOM 6465 C CA . SER A 1 810 ? -26.161 3.769 0.688 1.00 93.62 810 SER A CA 1
ATOM 6466 C C . SER A 1 810 ? -27.197 4.532 -0.141 1.00 93.62 810 SER A C 1
ATOM 6468 O O . SER A 1 810 ? -27.277 5.759 -0.048 1.00 93.62 810 SER A O 1
ATOM 6470 N N . LYS A 1 811 ? -28.052 3.823 -0.893 1.00 91.50 811 LYS A N 1
ATOM 6471 C CA . LYS A 1 811 ? -29.169 4.422 -1.641 1.00 91.50 811 LYS A CA 1
ATOM 6472 C C . LYS A 1 811 ? -30.147 5.125 -0.707 1.00 91.50 811 LYS A C 1
ATOM 6474 O O . LYS A 1 811 ? -30.515 6.275 -0.952 1.00 91.50 811 LYS A O 1
ATOM 6479 N N . ARG A 1 812 ? -30.551 4.454 0.372 1.00 92.75 812 ARG A N 1
ATOM 6480 C CA . ARG A 1 812 ? -31.542 4.967 1.320 1.00 92.75 812 ARG A CA 1
ATOM 6481 C C . ARG A 1 812 ? -31.029 6.204 2.066 1.00 92.75 812 ARG A C 1
ATOM 6483 O O . ARG A 1 812 ? -31.754 7.191 2.181 1.00 92.75 812 ARG A O 1
ATOM 6490 N N . LEU A 1 813 ? -29.758 6.195 2.473 1.00 92.06 813 LEU A N 1
ATOM 6491 C CA . LEU A 1 813 ? -29.072 7.350 3.053 1.00 92.06 813 LEU A CA 1
ATOM 6492 C C . LEU A 1 813 ? -28.981 8.511 2.060 1.00 92.06 813 LEU A C 1
ATOM 6494 O O . LEU A 1 813 ? -29.307 9.643 2.413 1.00 92.06 813 LEU A O 1
ATOM 6498 N N . LYS A 1 814 ? -28.615 8.244 0.802 1.00 90.12 814 LYS A N 1
ATOM 6499 C CA . LYS A 1 814 ? -28.485 9.275 -0.237 1.00 90.12 814 LYS A CA 1
ATOM 6500 C C . LYS A 1 814 ? -29.806 9.987 -0.543 1.00 90.12 814 LYS A C 1
ATOM 6502 O O . LYS A 1 814 ? -29.788 11.182 -0.803 1.00 90.12 814 LYS A O 1
ATOM 6507 N N . ILE A 1 815 ? -30.937 9.281 -0.475 1.00 86.81 815 ILE A N 1
ATOM 6508 C CA . ILE A 1 815 ? -32.281 9.870 -0.626 1.00 86.81 815 ILE A CA 1
ATOM 6509 C C . ILE A 1 815 ? -32.645 10.742 0.585 1.00 86.81 815 ILE A C 1
ATOM 6511 O O . ILE A 1 815 ? -33.340 11.744 0.442 1.00 86.81 815 ILE A O 1
ATOM 6515 N N . SER A 1 816 ? -32.181 10.369 1.780 1.00 83.69 816 SER A N 1
ATOM 6516 C CA . SER A 1 816 ? -32.498 11.084 3.022 1.00 83.69 816 SER A CA 1
ATOM 6517 C C . SER A 1 816 ? -31.719 12.385 3.228 1.00 83.69 816 SER A C 1
ATOM 6519 O O . SER A 1 816 ? -32.087 13.178 4.094 1.00 83.69 816 SER A O 1
ATOM 6521 N N . LEU A 1 817 ? -30.641 12.601 2.473 1.00 86.56 817 LEU A N 1
ATOM 6522 C CA . LEU A 1 817 ? -29.719 13.721 2.649 1.00 86.56 817 LEU A CA 1
ATOM 6523 C C . LEU A 1 817 ? -29.881 14.754 1.531 1.00 86.56 817 LEU A C 1
ATOM 6525 O O . LEU A 1 817 ? -30.136 14.416 0.377 1.00 86.56 817 LEU A O 1
ATOM 6529 N N . HIS A 1 818 ? -29.713 16.032 1.871 1.00 79.56 818 HIS A N 1
ATOM 6530 C CA . HIS A 1 818 ? -29.765 17.112 0.886 1.00 79.56 818 HIS A CA 1
ATOM 6531 C C . HIS A 1 818 ? -28.490 17.128 0.029 1.00 79.56 818 HIS A C 1
ATOM 6533 O O . HIS A 1 818 ? -27.428 16.691 0.471 1.00 79.56 818 HIS A O 1
ATOM 6539 N N . SER A 1 819 ? -28.562 17.693 -1.182 1.00 69.06 819 SER A N 1
ATOM 6540 C CA . SER A 1 819 ? -27.451 17.720 -2.154 1.00 69.06 819 SER A CA 1
ATOM 6541 C C . SER A 1 819 ? -26.180 18.434 -1.668 1.00 69.06 819 SER A C 1
ATOM 6543 O O . SER A 1 819 ? -25.127 18.275 -2.279 1.00 69.06 819 SER A O 1
ATOM 6545 N N . GLY A 1 820 ? -26.264 19.218 -0.588 1.00 75.50 820 GLY A N 1
ATOM 6546 C CA . GLY A 1 820 ? -25.119 19.863 0.061 1.00 75.50 820 GLY A CA 1
ATOM 6547 C C . GLY A 1 820 ? -24.417 19.016 1.130 1.00 75.50 820 GLY A C 1
ATOM 6548 O O . GLY A 1 820 ? -23.350 19.410 1.592 1.00 75.50 820 GLY A O 1
ATOM 6549 N N . ASN A 1 821 ? -24.983 17.878 1.546 1.00 88.44 821 ASN A N 1
ATOM 6550 C CA . ASN A 1 821 ? -24.384 17.007 2.559 1.00 88.44 821 ASN A CA 1
ATOM 6551 C C . ASN A 1 821 ? -23.479 15.961 1.902 1.00 88.44 821 ASN A C 1
ATOM 6553 O O . ASN A 1 821 ? -23.795 15.414 0.845 1.00 88.44 821 ASN A O 1
ATOM 6557 N N . ILE A 1 822 ? -22.352 15.660 2.542 1.00 92.38 822 ILE A N 1
ATOM 6558 C CA . ILE A 1 822 ? -21.351 14.751 1.981 1.00 92.38 822 ILE A CA 1
ATOM 6559 C C . ILE A 1 822 ? -21.441 13.421 2.711 1.00 92.38 822 ILE A C 1
ATOM 6561 O O . ILE A 1 822 ? -21.014 13.308 3.856 1.00 92.38 822 ILE A O 1
ATOM 6565 N N . LEU A 1 823 ? -22.005 12.429 2.025 1.00 94.88 823 LEU A N 1
ATOM 6566 C CA . LEU A 1 823 ? -22.112 11.051 2.490 1.00 94.88 823 LEU A CA 1
ATOM 6567 C C . LEU A 1 823 ? -20.919 10.228 1.987 1.00 94.88 823 LEU A C 1
ATOM 6569 O O . LEU A 1 823 ? -20.643 10.184 0.786 1.00 94.88 823 LEU A O 1
ATOM 6573 N N . CYS A 1 824 ? -20.238 9.565 2.911 1.00 94.69 824 CYS A N 1
ATOM 6574 C CA . CYS A 1 824 ? -19.046 8.769 2.673 1.00 94.69 824 CYS A CA 1
ATOM 6575 C C . CYS A 1 824 ? -19.179 7.397 3.343 1.00 94.69 824 CYS A C 1
ATOM 6577 O O . CYS A 1 824 ? -19.840 7.266 4.371 1.00 94.69 824 CYS A O 1
ATOM 6579 N N . ARG A 1 825 ? -18.518 6.385 2.779 1.00 94.88 825 ARG A N 1
ATOM 6580 C CA . ARG A 1 825 ? -18.263 5.105 3.448 1.00 94.88 825 ARG A CA 1
ATOM 6581 C C . ARG A 1 825 ? -16.776 5.020 3.781 1.00 94.88 825 ARG A C 1
ATOM 6583 O O . ARG A 1 825 ? -15.937 5.139 2.886 1.00 94.88 825 ARG A O 1
ATOM 6590 N N . LEU A 1 826 ? -16.442 4.875 5.063 1.00 88.31 826 LEU A N 1
ATOM 6591 C CA . LEU A 1 826 ? -15.043 4.826 5.506 1.00 88.31 826 LEU A CA 1
ATOM 6592 C C . LEU A 1 826 ? -14.418 3.440 5.313 1.00 88.31 826 LEU A C 1
ATOM 6594 O O . LEU A 1 826 ? -13.221 3.356 5.031 1.00 88.31 826 LEU A O 1
ATOM 6598 N N . GLY A 1 827 ? -15.231 2.389 5.416 1.00 83.31 827 GLY A N 1
ATOM 6599 C CA . GLY A 1 827 ? -14.846 0.987 5.267 1.00 83.31 827 GLY A CA 1
ATOM 6600 C C . GLY A 1 827 ? -15.807 0.089 6.046 1.00 83.31 827 GLY A C 1
ATOM 6601 O O . GLY A 1 827 ? -16.494 0.571 6.936 1.00 83.31 827 GLY A O 1
ATOM 6602 N N . GLY A 1 828 ? -15.903 -1.198 5.693 1.00 87.88 828 GLY A N 1
ATOM 6603 C CA . GLY A 1 828 ? -16.786 -2.136 6.402 1.00 87.88 828 GLY A CA 1
ATOM 6604 C C . GLY A 1 828 ? -18.249 -1.671 6.433 1.00 87.88 828 GLY A C 1
ATOM 6605 O O . GLY A 1 828 ? -18.840 -1.398 5.384 1.00 87.88 828 GLY A O 1
ATOM 6606 N N . ASP A 1 829 ? -18.804 -1.578 7.630 1.00 91.00 829 ASP A N 1
ATOM 6607 C CA . ASP A 1 829 ? -20.137 -1.091 7.990 1.00 91.00 829 ASP A CA 1
ATOM 6608 C C . ASP A 1 829 ? -20.177 0.381 8.441 1.00 91.00 829 ASP A C 1
ATOM 6610 O O . ASP A 1 829 ? -21.228 0.876 8.845 1.00 91.00 829 ASP A O 1
ATOM 6614 N N . GLU A 1 830 ? -19.069 1.113 8.312 1.00 94.25 830 GLU A N 1
ATOM 6615 C CA . GLU A 1 830 ? -18.953 2.496 8.777 1.00 94.25 830 GLU A CA 1
ATOM 6616 C C . GLU A 1 830 ? -19.301 3.519 7.684 1.00 94.25 830 GLU A C 1
ATOM 6618 O O . GLU A 1 830 ? -18.668 3.592 6.617 1.00 94.25 830 GLU A O 1
ATOM 6623 N N . PHE A 1 831 ? -20.260 4.392 7.986 1.00 95.94 831 PHE A N 1
ATOM 6624 C CA . PHE A 1 831 ? -20.644 5.527 7.147 1.00 95.94 831 PHE A CA 1
ATOM 6625 C C . PHE A 1 831 ? -20.381 6.844 7.872 1.00 95.94 831 PHE A C 1
ATOM 6627 O O . PHE A 1 831 ? -20.517 6.948 9.086 1.00 95.94 831 PHE A O 1
ATOM 6634 N N . THR A 1 832 ? -20.048 7.891 7.125 1.00 96.06 832 THR A N 1
ATOM 6635 C CA . THR A 1 832 ? -19.910 9.242 7.668 1.00 96.06 832 THR A CA 1
ATOM 6636 C C . THR A 1 832 ? -20.679 10.260 6.853 1.00 96.06 832 THR A C 1
ATOM 6638 O O . THR A 1 832 ? -20.764 10.183 5.626 1.00 96.06 832 THR A O 1
ATOM 6641 N N . ILE A 1 833 ? -21.236 11.247 7.549 1.00 95.56 833 ILE A N 1
ATOM 6642 C CA . ILE A 1 833 ? -21.931 12.378 6.942 1.00 95.56 833 ILE A CA 1
ATOM 6643 C C . ILE A 1 833 ? -21.264 13.656 7.433 1.00 95.56 833 ILE A C 1
ATOM 6645 O O . ILE A 1 833 ? -21.202 13.914 8.633 1.00 95.56 833 ILE A O 1
ATOM 6649 N N . LEU A 1 834 ? -20.774 14.465 6.498 1.00 95.38 834 LEU A N 1
ATOM 6650 C CA . LEU A 1 834 ? -20.272 15.806 6.772 1.00 95.38 834 LEU A CA 1
ATOM 6651 C C . LEU A 1 834 ? -21.342 16.836 6.396 1.00 95.38 834 LEU A C 1
ATOM 6653 O O . LEU A 1 834 ? -21.781 16.911 5.242 1.00 95.38 834 LEU A O 1
ATOM 6657 N N . LEU A 1 835 ? -21.739 17.628 7.388 1.00 94.06 835 LEU A N 1
ATOM 6658 C CA . LEU A 1 835 ? -22.700 18.718 7.270 1.00 94.06 835 LEU A CA 1
ATOM 6659 C C . LEU A 1 835 ? -21.944 20.045 7.309 1.00 94.06 835 LEU A C 1
ATOM 6661 O O . LEU A 1 835 ? -21.362 20.386 8.334 1.00 94.06 835 LEU A O 1
ATOM 6665 N N . GLU A 1 836 ? -21.931 20.784 6.201 1.00 91.50 836 GLU A N 1
ATOM 6666 C CA . GLU A 1 836 ? -21.232 22.070 6.082 1.00 91.50 836 GLU A CA 1
ATOM 6667 C C . GLU A 1 836 ? -22.217 23.244 6.048 1.00 91.50 836 GLU A C 1
ATOM 6669 O O . GLU A 1 836 ? -23.239 23.170 5.371 1.00 91.50 836 GLU A O 1
ATOM 6674 N N . ASN A 1 837 ? -21.846 24.368 6.671 1.00 88.12 837 ASN A N 1
ATOM 6675 C CA . ASN A 1 837 ? -22.681 25.571 6.807 1.00 88.12 837 ASN A CA 1
ATOM 6676 C C . ASN A 1 837 ? -23.976 25.324 7.605 1.00 88.12 837 ASN A C 1
ATOM 6678 O O . ASN A 1 837 ? -25.029 25.841 7.240 1.00 88.12 837 ASN A O 1
ATOM 6682 N N . ILE A 1 838 ? -23.890 24.544 8.685 1.00 89.81 838 ILE A N 1
ATOM 6683 C CA . ILE A 1 838 ? -25.020 24.379 9.609 1.00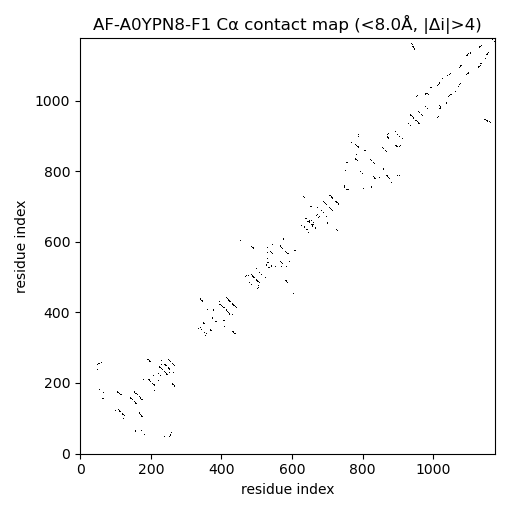 89.81 838 ILE A CA 1
ATOM 6684 C C . ILE A 1 838 ? -25.253 25.672 10.391 1.00 89.81 838 ILE A C 1
ATOM 6686 O O . ILE A 1 838 ? -24.300 26.395 10.692 1.00 89.81 838 ILE A O 1
ATOM 6690 N N . SER A 1 839 ? -26.505 25.955 10.740 1.00 85.06 839 SER A N 1
ATOM 6691 C CA . SER A 1 839 ? -26.824 27.132 11.566 1.00 85.06 839 SER A CA 1
ATOM 6692 C C . SER A 1 839 ? -26.652 26.835 13.056 1.00 85.06 839 SER A C 1
ATOM 6694 O O . SER A 1 839 ? -26.192 27.685 13.816 1.00 85.06 839 SER A O 1
ATOM 6696 N N . ASP A 1 840 ? -26.983 25.608 13.462 1.00 87.19 840 ASP A N 1
ATOM 6697 C CA . ASP A 1 840 ? -26.925 25.139 14.844 1.00 87.19 840 ASP A CA 1
ATOM 6698 C C . ASP A 1 840 ? -26.681 23.620 14.901 1.00 87.19 840 ASP A C 1
ATOM 6700 O O . ASP A 1 840 ? -26.904 22.896 13.932 1.00 87.19 840 ASP A O 1
ATOM 6704 N N . ILE A 1 841 ? -26.218 23.115 16.045 1.00 88.44 841 ILE A N 1
ATOM 6705 C CA . ILE A 1 841 ? -25.988 21.684 16.269 1.00 88.44 841 ILE A CA 1
ATOM 6706 C C . ILE A 1 841 ? -27.291 20.874 16.296 1.00 88.44 841 ILE A C 1
ATOM 6708 O O . ILE A 1 841 ? -27.272 19.691 15.955 1.00 88.44 841 ILE A O 1
ATOM 6712 N N . ASN A 1 842 ? -28.419 21.513 16.625 1.00 88.50 842 ASN A N 1
ATOM 6713 C CA . ASN A 1 842 ? -29.745 20.899 16.562 1.00 88.50 842 ASN A CA 1
ATOM 6714 C C . ASN A 1 842 ? -30.057 20.374 15.147 1.00 88.50 842 ASN A C 1
ATOM 6716 O O . ASN A 1 842 ? -30.601 19.282 15.006 1.00 88.50 842 ASN A O 1
ATOM 6720 N N . GLU A 1 843 ? -29.590 21.061 14.096 1.00 89.81 843 GLU A N 1
ATOM 6721 C CA . GLU A 1 843 ? -29.724 20.612 12.702 1.00 89.81 843 GLU A CA 1
ATOM 6722 C C . GLU A 1 843 ? -29.038 19.249 12.473 1.00 89.81 843 GLU A C 1
ATOM 6724 O O . GLU A 1 843 ? -29.571 18.362 11.804 1.00 89.81 843 GLU A O 1
ATOM 6729 N N . ALA A 1 844 ? -27.872 19.030 13.090 1.00 90.94 844 ALA A N 1
ATOM 6730 C CA . ALA A 1 844 ? -27.169 17.750 13.013 1.00 90.94 844 ALA A CA 1
ATOM 6731 C C . ALA A 1 844 ? -27.919 16.630 13.759 1.00 90.94 844 ALA A C 1
ATOM 6733 O O . ALA A 1 844 ? -27.958 15.493 13.283 1.00 90.94 844 ALA A O 1
ATOM 6734 N N . GLN A 1 845 ? -28.543 16.943 14.899 1.00 90.38 845 GLN A N 1
ATOM 6735 C CA . GLN A 1 845 ? -29.350 15.991 15.671 1.00 90.38 845 GLN A CA 1
ATOM 6736 C C . GLN A 1 845 ? -30.659 15.619 14.959 1.00 90.38 845 GLN A C 1
ATOM 6738 O O . GLN A 1 845 ? -31.065 14.452 14.979 1.00 90.38 845 GLN A O 1
ATOM 6743 N N . GLU A 1 846 ? -31.294 16.569 14.273 1.00 90.56 846 GLU A N 1
ATOM 6744 C CA . GLU A 1 846 ? -32.470 16.315 13.435 1.00 90.56 846 GLU A CA 1
ATOM 6745 C C . GLU A 1 846 ? -32.134 15.388 12.263 1.00 90.56 846 GLU A C 1
ATOM 6747 O O . GLU A 1 846 ? -32.850 14.413 12.008 1.00 90.56 846 GLU A O 1
ATOM 6752 N N . ILE A 1 847 ? -31.007 15.634 11.584 1.00 91.56 847 ILE A N 1
ATOM 6753 C CA . ILE A 1 847 ? -30.532 14.774 10.495 1.00 91.56 847 ILE A CA 1
ATOM 6754 C C . ILE A 1 847 ? -30.221 13.368 11.015 1.00 91.56 847 ILE A C 1
ATOM 6756 O O . ILE A 1 847 ? -30.657 12.395 10.398 1.00 91.56 847 ILE A O 1
ATOM 6760 N N . ALA A 1 848 ? -29.541 13.241 12.158 1.00 92.38 848 ALA A N 1
ATOM 6761 C CA . ALA A 1 848 ? -29.279 11.944 12.780 1.00 92.38 848 ALA A CA 1
ATOM 6762 C C . ALA A 1 848 ? -30.585 11.197 13.108 1.00 92.38 848 ALA A C 1
ATOM 6764 O O . ALA A 1 848 ? -30.743 10.031 12.750 1.00 92.38 848 ALA A O 1
ATOM 6765 N N . SER A 1 849 ? -31.570 11.889 13.688 1.00 90.69 849 SER A N 1
ATOM 6766 C CA . SER A 1 849 ? -32.890 11.324 14.005 1.00 90.69 849 SER A CA 1
ATOM 6767 C C . SER A 1 849 ? -33.646 10.862 12.755 1.00 90.69 849 SER A C 1
ATOM 6769 O O . SER A 1 849 ? -34.302 9.817 12.760 1.00 90.69 849 SER A O 1
ATOM 6771 N N . ARG A 1 850 ? -33.545 11.616 11.653 1.00 91.44 850 ARG A N 1
ATOM 6772 C CA . ARG A 1 850 ? -34.121 11.243 10.355 1.00 91.44 850 ARG A CA 1
ATOM 6773 C C . ARG A 1 850 ? -33.448 9.998 9.781 1.00 91.44 850 ARG A C 1
ATOM 6775 O O . ARG A 1 850 ? -34.151 9.113 9.294 1.00 91.44 850 ARG A O 1
ATOM 6782 N N . VAL A 1 851 ? -32.121 9.914 9.860 1.00 92.62 851 VAL A N 1
ATOM 6783 C CA . VAL A 1 851 ? -31.365 8.743 9.399 1.00 92.62 851 VAL A CA 1
ATOM 6784 C C . VAL A 1 851 ? -31.758 7.492 10.190 1.00 92.62 851 VAL A C 1
ATOM 6786 O O . VAL A 1 851 ? -32.121 6.494 9.571 1.00 92.62 851 VAL A O 1
ATOM 6789 N N . LEU A 1 852 ? -31.804 7.564 11.525 1.00 91.69 852 LEU A N 1
ATOM 6790 C CA . LEU A 1 852 ? -32.237 6.449 12.381 1.00 91.69 852 LEU A CA 1
ATOM 6791 C C . LEU A 1 852 ? -33.633 5.933 12.000 1.00 91.69 852 LEU A C 1
ATOM 6793 O O . LEU A 1 852 ? -33.826 4.739 11.779 1.00 91.69 852 LEU A O 1
ATOM 6797 N N . LYS A 1 853 ? -34.610 6.837 11.830 1.00 89.75 853 LYS A N 1
ATOM 6798 C CA . LYS A 1 853 ? -35.985 6.473 11.428 1.00 89.75 853 LYS A CA 1
ATOM 6799 C C . LYS A 1 853 ? -36.051 5.776 10.068 1.00 89.75 853 LYS A C 1
ATOM 6801 O O . LYS A 1 853 ? -36.928 4.944 9.840 1.00 89.75 853 LYS A O 1
ATOM 6806 N N . ILE A 1 854 ? -35.175 6.149 9.141 1.00 91.31 854 ILE A N 1
ATOM 6807 C CA . ILE A 1 854 ? -35.157 5.612 7.779 1.00 91.31 854 ILE A CA 1
ATOM 6808 C C . ILE A 1 854 ? -34.460 4.248 7.725 1.00 91.31 854 ILE A C 1
ATOM 6810 O O . ILE A 1 854 ? -34.915 3.362 6.994 1.00 91.31 854 ILE A O 1
ATOM 6814 N N . LEU A 1 855 ? -33.385 4.065 8.493 1.00 90.44 855 LEU A N 1
ATOM 6815 C CA . LEU A 1 855 ? -32.653 2.801 8.560 1.00 90.44 855 LEU A CA 1
ATOM 6816 C C . LEU A 1 855 ? -33.394 1.733 9.375 1.00 90.44 855 LEU A C 1
ATOM 6818 O O . LEU A 1 855 ? -33.344 0.573 8.988 1.00 90.44 855 LEU A O 1
ATOM 6822 N N . ASN A 1 856 ? -34.206 2.117 10.367 1.00 86.94 856 ASN A N 1
ATOM 6823 C CA . ASN A 1 856 ? -35.058 1.180 11.118 1.00 86.94 856 ASN A CA 1
ATOM 6824 C C . ASN A 1 856 ? -36.169 0.506 10.282 1.00 86.94 856 ASN A C 1
ATOM 6826 O O . ASN A 1 856 ? -36.833 -0.412 10.763 1.00 86.94 856 ASN A O 1
ATOM 6830 N N . LYS A 1 857 ? -36.412 0.937 9.037 1.00 88.06 857 LYS A N 1
ATOM 6831 C CA . LYS A 1 857 ? -37.356 0.258 8.132 1.00 88.06 857 LYS A CA 1
ATOM 6832 C C . LYS A 1 857 ? -36.727 -1.023 7.558 1.00 88.06 857 LYS A C 1
ATOM 6834 O O . LYS A 1 857 ? -35.547 -0.989 7.205 1.00 88.06 857 LYS A O 1
ATOM 6839 N N . PRO A 1 858 ? -37.492 -2.109 7.336 1.00 89.38 858 PRO A N 1
ATOM 6840 C CA . PRO A 1 858 ? -36.939 -3.347 6.788 1.00 89.38 858 PRO A CA 1
ATOM 6841 C C . PRO A 1 858 ? -36.300 -3.141 5.405 1.00 89.38 858 PRO A C 1
ATOM 6843 O O . PRO A 1 858 ? -36.734 -2.312 4.597 1.00 89.38 858 PRO A O 1
ATOM 6846 N N . PHE A 1 859 ? -35.251 -3.907 5.125 1.00 88.69 859 PHE A N 1
ATOM 6847 C CA . PHE A 1 859 ? -34.601 -4.012 3.822 1.00 88.69 859 PHE A CA 1
ATOM 6848 C C . PHE A 1 859 ? -35.054 -5.299 3.141 1.00 88.69 859 PHE A C 1
ATOM 6850 O O . PHE A 1 859 ? -34.931 -6.378 3.713 1.00 88.69 859 PHE A O 1
ATOM 6857 N N . THR A 1 860 ? -35.583 -5.194 1.922 1.00 85.19 860 THR A N 1
ATOM 6858 C CA . THR A 1 860 ? -35.971 -6.363 1.126 1.00 85.19 860 THR A CA 1
ATOM 6859 C C . THR A 1 860 ? -34.794 -6.795 0.261 1.00 85.19 860 THR A C 1
ATOM 6861 O O . THR A 1 860 ? -34.512 -6.171 -0.760 1.00 85.19 860 THR A O 1
ATOM 6864 N N . LEU A 1 861 ? -34.105 -7.863 0.661 1.00 84.06 861 LEU A N 1
ATOM 6865 C CA . LEU A 1 861 ? -32.925 -8.384 -0.031 1.00 84.06 861 LEU A CA 1
ATOM 6866 C C . LEU A 1 861 ? -33.214 -9.796 -0.545 1.00 84.06 861 LEU A C 1
ATOM 6868 O O . LEU A 1 861 ? -33.415 -10.717 0.242 1.00 84.06 861 LEU A O 1
ATOM 6872 N N . LYS A 1 862 ? -33.278 -9.969 -1.873 1.00 78.50 862 LYS A N 1
ATOM 6873 C CA . LYS A 1 862 ? -33.577 -11.260 -2.537 1.00 78.50 862 LYS A CA 1
ATOM 6874 C C . LYS A 1 862 ? -34.796 -12.012 -1.952 1.00 78.50 862 LYS A C 1
ATOM 6876 O O . LYS A 1 862 ? -34.805 -13.235 -1.914 1.00 78.50 862 LYS A O 1
ATOM 6881 N N . GLY A 1 863 ? -35.822 -11.283 -1.504 1.00 76.50 863 GLY A N 1
ATOM 6882 C CA . GLY A 1 863 ? -37.049 -11.851 -0.923 1.00 76.50 863 GLY A CA 1
ATOM 6883 C C . GLY A 1 863 ? -37.070 -11.962 0.609 1.00 76.50 863 GLY A C 1
ATOM 6884 O O . GLY A 1 863 ? -38.138 -12.189 1.166 1.00 76.50 863 GLY A O 1
ATOM 6885 N N . HIS A 1 864 ? -35.951 -11.729 1.302 1.00 74.56 864 HIS A N 1
ATOM 6886 C CA . HIS A 1 864 ? -35.895 -11.683 2.768 1.00 74.56 864 HIS A CA 1
ATOM 6887 C C . HIS A 1 864 ? -36.097 -10.259 3.293 1.00 74.56 864 HIS A C 1
ATOM 6889 O O . HIS A 1 864 ? -35.616 -9.301 2.687 1.00 74.56 864 HIS A O 1
ATOM 6895 N N . GLN A 1 865 ? -36.777 -10.119 4.435 1.00 84.62 865 GLN A N 1
ATOM 6896 C CA . GLN A 1 865 ? -36.827 -8.862 5.183 1.00 84.62 865 GLN A CA 1
ATOM 6897 C C . GLN A 1 865 ? -35.732 -8.855 6.250 1.00 84.62 865 GLN A C 1
ATOM 6899 O O . GLN A 1 865 ? -35.725 -9.702 7.138 1.00 84.62 865 GLN A O 1
ATOM 6904 N N . VAL A 1 866 ? -34.815 -7.895 6.151 1.00 84.69 866 VAL A N 1
ATOM 6905 C CA . VAL A 1 866 ? -33.697 -7.718 7.083 1.00 84.69 866 VAL A CA 1
ATOM 6906 C C . VAL A 1 866 ? -33.879 -6.413 7.848 1.00 84.69 866 VAL A C 1
ATOM 6908 O O . VAL A 1 866 ? -34.154 -5.372 7.249 1.00 84.69 866 VAL A O 1
ATOM 6911 N N . PHE A 1 867 ? -33.710 -6.464 9.165 1.00 84.94 867 PHE A N 1
ATOM 6912 C CA . PHE A 1 867 ? -33.713 -5.298 10.044 1.00 84.94 867 PHE A CA 1
ATOM 6913 C C . PHE A 1 867 ? -32.293 -5.046 10.532 1.00 84.94 867 PHE A C 1
ATOM 6915 O O . PHE A 1 867 ? -31.583 -5.990 10.873 1.00 84.94 867 PHE A O 1
ATOM 6922 N N . ILE A 1 868 ? -31.882 -3.781 10.557 1.00 87.75 868 ILE A N 1
ATOM 6923 C CA . ILE A 1 868 ? -30.569 -3.393 11.061 1.00 87.75 868 ILE A CA 1
ATOM 6924 C C . ILE A 1 868 ? -30.695 -2.114 11.880 1.00 87.75 868 ILE A C 1
ATOM 6926 O O . ILE A 1 868 ? -31.362 -1.166 11.463 1.00 87.75 868 ILE A O 1
ATOM 6930 N N . GLY A 1 869 ? -30.085 -2.119 13.064 1.00 86.62 869 GLY A N 1
ATOM 6931 C CA . GLY A 1 869 ? -29.947 -0.920 13.882 1.00 86.62 869 GLY A CA 1
ATOM 6932 C C . GLY A 1 869 ? -28.824 -0.034 13.352 1.00 86.62 869 GLY A C 1
ATOM 6933 O O . GLY A 1 869 ? -28.012 -0.440 12.518 1.00 86.62 869 GLY A O 1
ATOM 6934 N N . THR A 1 870 ? -28.764 1.209 13.807 1.00 92.12 870 THR A N 1
ATOM 6935 C CA . THR A 1 870 ? -27.631 2.085 13.507 1.00 92.12 870 THR A CA 1
ATOM 6936 C C . THR A 1 870 ? -27.316 2.932 14.722 1.00 92.12 870 THR A C 1
ATOM 6938 O O . THR A 1 870 ? -28.198 3.597 15.261 1.00 92.12 870 THR A O 1
ATOM 6941 N N . SER A 1 871 ? -26.052 2.948 15.119 1.00 94.12 871 SER A N 1
ATOM 6942 C CA . SER A 1 871 ? -25.550 3.800 16.191 1.00 94.12 871 SER A CA 1
ATOM 6943 C C . SER A 1 871 ? -24.839 5.003 15.578 1.00 94.12 871 SER A C 1
ATOM 6945 O O . SER A 1 871 ? -24.018 4.839 14.674 1.00 94.12 871 SER A O 1
ATOM 6947 N N . ILE A 1 872 ? -25.163 6.219 16.035 1.00 95.56 872 ILE A N 1
ATOM 6948 C CA . ILE A 1 872 ? -24.641 7.466 15.450 1.00 95.56 872 ILE A CA 1
ATOM 6949 C C . ILE A 1 872 ? -23.904 8.302 16.502 1.00 95.56 872 ILE A C 1
ATOM 6951 O O . ILE A 1 872 ? -24.470 8.670 17.528 1.00 95.56 872 ILE A O 1
ATOM 6955 N N . GLY A 1 873 ? -22.659 8.674 16.223 1.00 95.56 873 GLY A N 1
ATOM 6956 C CA . GLY A 1 873 ? -21.896 9.666 16.977 1.00 95.56 873 GLY A CA 1
ATOM 6957 C C . GLY A 1 873 ? -21.861 11.001 16.246 1.00 95.56 873 GLY A C 1
ATOM 6958 O O . GLY A 1 873 ? -21.595 11.044 15.048 1.00 95.56 873 GLY A O 1
ATOM 6959 N N . ILE A 1 874 ? -22.136 12.098 16.947 1.00 95.81 874 ILE A N 1
ATOM 6960 C CA . ILE A 1 874 ? -22.188 13.450 16.378 1.00 95.81 874 ILE A CA 1
ATOM 6961 C C . ILE A 1 874 ? -21.073 14.290 16.997 1.00 95.81 874 ILE A C 1
ATOM 6963 O O . ILE A 1 874 ? -20.970 14.370 18.217 1.00 95.81 874 ILE A O 1
ATOM 6967 N N . VAL A 1 875 ? -20.272 14.969 16.176 1.00 95.50 875 VAL A N 1
ATOM 6968 C CA . VAL A 1 875 ? -19.253 15.929 16.632 1.00 95.50 875 VAL A CA 1
ATOM 6969 C C . VAL A 1 875 ? -19.466 17.275 15.962 1.00 95.50 875 VAL A C 1
ATOM 6971 O O . VAL A 1 875 ? -19.556 17.369 14.736 1.00 95.50 875 VAL A O 1
ATOM 6974 N N . LYS A 1 876 ? -19.497 18.333 16.774 1.00 93.38 876 LYS A N 1
ATOM 6975 C CA . LYS A 1 876 ? -19.483 19.721 16.308 1.00 93.38 876 LYS A CA 1
ATOM 6976 C C . LYS A 1 876 ? -18.052 20.142 15.984 1.00 93.38 876 LYS A C 1
ATOM 6978 O O . LYS A 1 876 ? -17.157 19.964 16.804 1.00 93.38 876 LYS A O 1
ATOM 6983 N N . GLY A 1 877 ? -17.840 20.773 14.833 1.00 90.06 877 GLY A N 1
ATOM 6984 C CA . GLY A 1 877 ? -16.570 21.422 14.523 1.00 90.06 877 GLY A CA 1
ATOM 6985 C C . GLY A 1 877 ? -16.316 22.606 15.461 1.00 90.06 877 GLY A C 1
ATOM 6986 O O . GLY A 1 877 ? -16.970 23.641 15.345 1.00 90.06 877 GLY A O 1
ATOM 6987 N N . THR A 1 878 ? -15.368 22.459 16.385 1.00 87.56 878 THR A N 1
ATOM 6988 C CA . THR A 1 878 ? -14.854 23.530 17.253 1.00 87.56 878 THR A CA 1
ATOM 6989 C C . THR A 1 878 ? -13.458 23.972 16.811 1.00 87.56 878 THR A C 1
ATOM 6991 O O . THR A 1 878 ? -12.752 23.256 16.099 1.00 87.56 878 THR A O 1
ATOM 6994 N N . ARG A 1 879 ? -13.039 25.174 17.229 1.00 84.88 879 ARG A N 1
ATOM 6995 C CA . ARG A 1 879 ? -11.701 25.715 16.917 1.00 84.88 879 ARG A CA 1
ATOM 6996 C C . ARG A 1 879 ? -10.556 24.943 17.581 1.00 84.88 879 ARG A C 1
ATOM 6998 O O . ARG A 1 879 ? -9.405 25.169 17.236 1.00 84.88 879 ARG A O 1
ATOM 7005 N N . GLU A 1 880 ? -10.857 24.037 18.504 1.00 86.19 880 GLU A N 1
ATOM 7006 C CA . GLU A 1 880 ? -9.868 23.160 19.138 1.00 86.19 880 GLU A CA 1
ATOM 7007 C C . GLU A 1 880 ? -9.347 22.090 18.170 1.00 86.19 880 GLU A C 1
ATOM 7009 O O . GLU A 1 880 ? -8.237 21.588 18.343 1.00 86.19 880 GLU A O 1
ATOM 7014 N N . TYR A 1 881 ? -10.110 21.776 17.118 1.00 90.00 881 TYR A N 1
ATOM 7015 C CA . TYR A 1 881 ? -9.704 20.803 16.115 1.00 90.00 881 TYR A CA 1
ATOM 7016 C C . TYR A 1 881 ? -8.770 21.404 15.069 1.00 90.00 881 TYR A C 1
ATOM 7018 O O . TYR A 1 881 ? -9.066 22.419 14.428 1.00 90.00 881 TYR A O 1
ATOM 7026 N N . HIS A 1 882 ? -7.659 20.713 14.839 1.00 88.31 882 HIS A N 1
ATOM 7027 C CA . HIS A 1 882 ? -6.643 21.093 13.858 1.00 88.31 882 HIS A CA 1
ATOM 7028 C C . HIS A 1 882 ? -6.502 20.039 12.760 1.00 88.31 882 HIS A C 1
ATOM 7030 O O . HIS A 1 882 ? -6.130 20.365 11.628 1.00 88.31 882 HIS A O 1
ATOM 7036 N N . LEU A 1 883 ? -6.830 18.779 13.066 1.00 89.75 883 LEU A N 1
ATOM 7037 C CA . LEU A 1 883 ? -6.632 17.653 12.163 1.00 89.75 883 LEU A CA 1
ATOM 7038 C C . LEU A 1 883 ? -7.909 16.797 12.030 1.00 89.75 883 LEU A C 1
ATOM 7040 O O . LEU A 1 883 ? -8.545 16.479 13.031 1.00 89.75 883 LEU A O 1
ATOM 7044 N N . PRO A 1 884 ? -8.269 16.340 10.811 1.00 91.75 884 PRO A N 1
ATOM 7045 C CA . PRO A 1 884 ? -9.421 15.457 10.590 1.00 91.75 884 PRO A CA 1
ATOM 7046 C C . PRO A 1 884 ? -9.498 14.200 11.486 1.00 91.75 884 PRO A C 1
ATOM 7048 O O . PRO A 1 884 ? -10.604 13.870 11.917 1.00 91.75 884 PRO A O 1
ATOM 7051 N N . PRO A 1 885 ? -8.386 13.496 11.804 1.00 89.75 885 PRO A N 1
ATOM 7052 C CA . PRO A 1 885 ? -8.424 12.330 12.689 1.00 89.75 885 PRO A CA 1
ATOM 7053 C C . PRO A 1 885 ? -8.935 12.620 14.106 1.00 89.75 885 PRO A C 1
ATOM 7055 O O . PRO A 1 885 ? -9.506 11.727 14.720 1.00 89.75 885 PRO A O 1
ATOM 7058 N N . GLU A 1 886 ? -8.770 13.842 14.623 1.00 90.94 886 GLU A N 1
ATOM 7059 C CA . GLU A 1 886 ? -9.245 14.215 15.965 1.00 90.94 886 GLU A CA 1
ATOM 7060 C C . GLU A 1 886 ? -10.777 14.181 16.032 1.00 90.94 886 GLU A C 1
ATOM 7062 O O . GLU A 1 886 ? -11.345 13.587 16.944 1.00 90.94 886 GLU A O 1
ATOM 7067 N N . ILE A 1 887 ? -11.431 14.751 15.014 1.00 92.56 887 ILE A N 1
ATOM 7068 C CA . ILE A 1 887 ? -12.893 14.781 14.887 1.00 92.56 887 ILE A CA 1
ATOM 7069 C C . ILE A 1 887 ? -13.442 13.372 14.666 1.00 92.56 887 ILE A C 1
ATOM 7071 O O . ILE A 1 887 ? -14.447 13.006 15.266 1.00 92.56 887 ILE A O 1
ATOM 7075 N N . LEU A 1 888 ? -12.786 12.572 13.818 1.00 92.88 888 LEU A N 1
ATOM 7076 C CA . LEU A 1 888 ? -13.208 11.192 13.571 1.00 92.88 888 LEU A CA 1
ATOM 7077 C C . LEU A 1 888 ? -13.112 10.325 14.831 1.00 92.88 888 LEU A C 1
ATOM 7079 O O . LEU A 1 888 ? -14.048 9.589 15.111 1.00 92.88 888 LEU A O 1
ATOM 7083 N N . ARG A 1 889 ? -12.030 10.450 15.611 1.00 90.56 889 ARG A N 1
ATOM 7084 C CA . ARG A 1 889 ? -11.864 9.736 16.887 1.00 90.56 889 ARG A CA 1
ATOM 7085 C C . ARG A 1 889 ? -12.963 10.094 17.886 1.00 90.56 889 ARG A C 1
ATOM 7087 O O . ARG A 1 889 ? -13.499 9.224 18.565 1.00 90.56 889 ARG A O 1
ATOM 7094 N N . ASP A 1 890 ? -13.289 11.375 18.002 1.00 91.94 890 ASP A N 1
ATOM 7095 C CA . ASP A 1 890 ? -14.326 11.821 18.931 1.00 91.94 890 ASP A CA 1
ATOM 7096 C C . ASP A 1 890 ? -15.729 11.401 18.466 1.00 91.94 890 ASP A C 1
ATOM 7098 O O . ASP A 1 890 ? -16.580 11.060 19.287 1.00 91.94 890 ASP A O 1
ATOM 7102 N N . ALA A 1 891 ? -15.961 11.358 17.150 1.00 92.75 891 ALA A N 1
ATOM 7103 C CA . ALA A 1 891 ? -17.223 10.894 16.583 1.00 92.75 891 ALA A CA 1
ATOM 7104 C C . ALA A 1 891 ? -17.403 9.388 16.782 1.00 92.75 891 ALA A C 1
ATOM 7106 O O . ALA A 1 891 ? -18.488 8.954 17.158 1.00 92.75 891 ALA A O 1
ATOM 7107 N N . ASP A 1 892 ? -16.329 8.618 16.629 1.00 90.19 892 ASP A N 1
ATOM 7108 C CA . ASP A 1 892 ? -16.274 7.198 16.975 1.00 90.19 892 ASP A CA 1
ATOM 7109 C C . ASP A 1 892 ? -16.531 6.973 18.478 1.00 90.19 892 ASP A C 1
ATOM 7111 O O . ASP A 1 892 ? -17.388 6.179 18.860 1.00 90.19 892 ASP A O 1
ATOM 7115 N N . THR A 1 893 ? -15.911 7.778 19.350 1.00 88.12 893 THR A N 1
ATOM 7116 C CA . THR A 1 893 ? -16.141 7.723 20.809 1.00 88.12 893 THR A CA 1
ATOM 7117 C C . THR A 1 893 ? -17.614 7.972 21.167 1.00 88.12 893 THR A C 1
ATOM 7119 O O . THR A 1 893 ? -18.192 7.267 22.000 1.00 88.12 893 THR A O 1
ATOM 7122 N N . ALA A 1 894 ? -18.252 8.958 20.531 1.00 91.31 894 ALA A N 1
ATOM 7123 C CA . ALA A 1 894 ? -19.672 9.239 20.729 1.00 91.31 894 ALA A CA 1
ATOM 7124 C C . ALA A 1 894 ? -20.571 8.119 20.176 1.00 91.31 894 ALA A C 1
ATOM 7126 O O . ALA A 1 894 ? -21.544 7.733 20.824 1.00 91.31 894 ALA A O 1
ATOM 7127 N N . MET A 1 895 ? -20.224 7.550 19.020 1.00 93.00 895 MET A N 1
ATOM 7128 C CA . MET A 1 895 ? -20.936 6.423 18.412 1.00 93.00 895 MET A CA 1
ATOM 7129 C C . MET A 1 895 ? -20.850 5.165 19.289 1.00 93.00 895 MET A C 1
ATOM 7131 O O . MET A 1 895 ? -21.861 4.506 19.531 1.00 93.00 895 MET A O 1
ATOM 7135 N N . TYR A 1 896 ? -19.688 4.881 19.876 1.00 84.56 896 TYR A N 1
ATOM 7136 C CA . TYR A 1 896 ? -19.526 3.790 20.835 1.00 84.56 896 TYR A CA 1
ATOM 7137 C C . TYR A 1 896 ? -20.397 3.984 22.089 1.00 84.56 896 TYR A C 1
ATOM 7139 O O . TYR A 1 896 ? -21.032 3.043 22.573 1.00 84.56 896 TYR A O 1
ATOM 7147 N N . ARG A 1 897 ? -20.515 5.219 22.595 1.00 85.38 897 ARG A N 1
ATOM 7148 C CA . ARG A 1 897 ? -21.474 5.532 23.669 1.00 85.38 897 ARG A CA 1
ATOM 7149 C C . ARG A 1 897 ? -22.924 5.308 23.248 1.00 85.38 897 ARG A C 1
ATOM 7151 O O . ARG A 1 897 ? -23.715 4.849 24.073 1.00 85.38 897 ARG A O 1
ATOM 7158 N N . ALA A 1 898 ? -23.271 5.585 21.993 1.00 87.12 898 ALA A N 1
ATOM 7159 C CA . ALA A 1 898 ? -24.594 5.273 21.455 1.00 87.12 898 ALA A CA 1
ATOM 7160 C C . ALA A 1 898 ? -24.864 3.756 21.458 1.00 87.12 898 ALA A C 1
ATOM 7162 O O . ALA A 1 898 ? -25.929 3.325 21.906 1.00 87.12 898 ALA A O 1
ATOM 7163 N N . LYS A 1 899 ? -23.868 2.934 21.090 1.00 83.50 899 LYS A N 1
ATOM 7164 C CA . LYS A 1 899 ? -23.966 1.465 21.173 1.00 83.50 899 LYS A CA 1
ATOM 7165 C C . LYS A 1 899 ? -24.253 0.978 22.596 1.00 83.50 899 LYS A C 1
ATOM 7167 O O . LYS A 1 899 ? -25.090 0.100 22.780 1.00 83.50 899 LYS A O 1
ATOM 7172 N N . LYS A 1 900 ? -23.609 1.565 23.611 1.00 78.31 900 LYS A N 1
ATOM 7173 C CA . LYS A 1 900 ? -23.818 1.189 25.023 1.00 78.31 900 LYS A CA 1
ATOM 7174 C C . LYS A 1 900 ? -25.164 1.624 25.599 1.00 78.31 900 LYS A C 1
ATOM 7176 O O . LYS A 1 900 ? -25.726 0.900 26.408 1.00 78.31 900 LYS A O 1
ATOM 7181 N N . LYS A 1 901 ? -25.697 2.780 25.192 1.00 75.50 901 LYS A N 1
ATOM 7182 C CA . LYS A 1 901 ? -26.973 3.316 25.706 1.00 75.50 901 LYS A CA 1
ATOM 7183 C C . LYS A 1 901 ? -28.229 2.588 25.195 1.00 75.50 901 LYS A C 1
ATOM 7185 O O . LYS A 1 901 ? -29.331 3.019 25.517 1.00 75.50 901 LYS A O 1
ATOM 7190 N N . GLY A 1 902 ? -28.075 1.511 24.423 1.00 69.06 902 GLY A N 1
ATOM 7191 C CA . GLY A 1 902 ? -29.189 0.693 23.931 1.00 69.06 902 GLY A CA 1
ATOM 7192 C C . GLY A 1 902 ? -29.174 0.395 22.430 1.00 69.06 902 GLY A C 1
ATOM 7193 O O . GLY A 1 902 ? -30.126 -0.220 21.958 1.00 69.06 902 GLY A O 1
ATOM 7194 N N . LYS A 1 903 ? -28.112 0.786 21.694 1.00 73.94 903 LYS A N 1
ATOM 7195 C CA . LYS A 1 903 ? -28.012 0.709 20.216 1.00 73.94 903 LYS A CA 1
ATOM 7196 C C . LYS A 1 903 ? -29.147 1.487 19.520 1.00 73.94 903 LYS A C 1
ATOM 7198 O O . LYS A 1 903 ? -30.078 1.962 20.166 1.00 73.94 903 LYS A O 1
ATOM 7203 N N . GLY A 1 904 ? -29.058 1.731 18.211 1.00 77.56 904 GLY A N 1
ATOM 7204 C CA . GLY A 1 904 ? -30.142 2.420 17.488 1.00 77.56 904 GLY A CA 1
ATOM 7205 C C . GLY A 1 904 ? -30.408 3.885 17.892 1.00 77.56 904 GLY A C 1
ATOM 7206 O O . GLY A 1 904 ? -31.514 4.384 17.667 1.00 77.56 904 GLY A O 1
ATOM 7207 N N . CYS A 1 905 ? -29.443 4.580 18.506 1.00 87.50 905 CYS A N 1
ATOM 7208 C CA . CYS A 1 905 ? -29.589 5.973 18.938 1.00 87.50 905 CYS A CA 1
ATOM 7209 C C . CYS A 1 905 ? -28.430 6.867 18.467 1.00 87.50 905 CYS A C 1
ATOM 7211 O O . CYS A 1 905 ? -27.427 6.393 17.931 1.00 87.50 905 CYS A O 1
ATOM 7213 N N . ALA A 1 906 ? -28.589 8.183 18.638 1.00 90.06 906 ALA A N 1
ATOM 7214 C CA . ALA A 1 906 ? -27.576 9.176 18.300 1.00 90.06 906 ALA A CA 1
ATOM 7215 C C . ALA A 1 906 ? -27.071 9.886 19.560 1.00 90.06 906 ALA A C 1
ATOM 7217 O O . ALA A 1 906 ? -27.868 10.314 20.394 1.00 90.06 906 ALA A O 1
ATOM 7218 N N . VAL A 1 907 ? -25.754 10.045 19.687 1.00 91.69 907 VAL A N 1
ATOM 7219 C CA . VAL A 1 907 ? -25.110 10.695 20.834 1.00 91.69 907 VAL A CA 1
ATOM 7220 C C . VAL A 1 907 ? -24.207 11.825 20.348 1.00 91.69 907 VAL A C 1
ATOM 7222 O O . VAL A 1 907 ? -23.393 11.642 19.446 1.00 91.69 907 VAL A O 1
ATOM 7225 N N . LEU A 1 908 ? -24.353 13.006 20.953 1.00 91.88 908 LEU A N 1
ATOM 7226 C CA . LEU A 1 908 ? -23.461 14.143 20.732 1.00 91.88 908 LEU A CA 1
ATOM 7227 C C . LEU A 1 908 ? -22.215 13.996 21.605 1.00 91.88 908 LEU A C 1
ATOM 7229 O O . LEU A 1 908 ? -22.342 13.739 22.797 1.00 91.88 908 LEU A O 1
ATOM 7233 N N . PHE A 1 909 ? -21.038 14.181 21.017 1.00 91.06 909 PHE A N 1
ATOM 7234 C CA . PHE A 1 909 ? -19.767 14.142 21.726 1.00 91.06 909 PHE A CA 1
ATOM 7235 C C . PHE A 1 909 ? -19.649 15.267 22.761 1.00 91.06 909 PHE A C 1
ATOM 7237 O O . PHE A 1 909 ? -19.934 16.431 22.471 1.00 91.06 909 PHE A O 1
ATOM 7244 N N . ASP A 1 910 ? -19.143 14.909 23.938 1.00 85.44 910 ASP A N 1
ATOM 7245 C CA . ASP A 1 910 ? -18.717 15.816 25.003 1.00 85.44 910 ASP A CA 1
ATOM 7246 C C . ASP A 1 910 ? -17.273 15.478 25.442 1.00 85.44 910 ASP A C 1
ATOM 7248 O O . ASP A 1 910 ? -16.799 14.355 25.260 1.00 85.44 910 ASP A O 1
ATOM 7252 N N . ALA A 1 911 ? -16.534 16.438 26.002 1.00 78.00 911 ALA A N 1
ATOM 7253 C CA . ALA A 1 911 ? -15.125 16.229 26.357 1.00 78.00 911 ALA A CA 1
ATOM 7254 C C . ALA A 1 911 ? -14.913 15.149 27.442 1.00 78.00 911 ALA A C 1
ATOM 7256 O O . ALA A 1 911 ? -13.920 14.418 27.389 1.00 78.00 911 ALA A O 1
ATOM 7257 N N . GLY A 1 912 ? -15.864 14.995 28.366 1.00 79.62 912 GLY A N 1
ATOM 7258 C CA . GLY A 1 912 ? -15.922 13.911 29.347 1.00 79.62 912 GLY A CA 1
ATOM 7259 C C . GLY A 1 912 ? -16.064 12.527 28.702 1.00 79.62 912 GLY A C 1
ATOM 7260 O O . GLY A 1 912 ? -15.598 11.527 29.243 1.00 79.62 912 GLY A O 1
ATOM 7261 N N . MET A 1 913 ? -16.596 12.441 27.474 1.00 81.94 913 MET A N 1
ATOM 7262 C CA . MET A 1 913 ? -16.626 11.175 26.732 1.00 81.94 913 MET A CA 1
ATOM 7263 C C . MET A 1 913 ? -15.242 10.611 26.469 1.00 81.94 913 MET A C 1
ATOM 7265 O O . MET A 1 913 ? -15.031 9.401 26.567 1.00 81.94 913 MET A O 1
ATOM 7269 N N . ARG A 1 914 ? -14.302 11.499 26.149 1.00 74.50 914 ARG A N 1
ATOM 7270 C CA . ARG A 1 914 ? -12.924 11.123 25.862 1.00 74.50 914 ARG A CA 1
ATOM 7271 C C . ARG A 1 914 ? -12.193 10.691 27.126 1.00 74.50 914 ARG A C 1
ATOM 7273 O O . ARG A 1 914 ? -11.457 9.709 27.078 1.00 74.50 914 ARG A O 1
ATOM 7280 N N . THR A 1 915 ? -12.386 11.398 28.240 1.00 77.56 915 THR A N 1
ATOM 7281 C CA . THR A 1 915 ? -11.754 11.033 29.516 1.00 77.56 915 THR A CA 1
ATOM 7282 C C . THR A 1 915 ? -12.224 9.666 29.988 1.00 77.56 915 THR A C 1
ATOM 7284 O O . THR A 1 915 ? -11.390 8.846 30.356 1.00 77.56 915 THR A O 1
ATOM 7287 N N . ASP A 1 916 ? -13.517 9.369 29.867 1.00 78.31 916 ASP A N 1
ATOM 7288 C CA . ASP A 1 916 ? -14.071 8.083 30.295 1.00 78.31 916 ASP A CA 1
ATOM 7289 C C . ASP A 1 916 ? -13.591 6.931 29.400 1.00 78.31 916 ASP A C 1
ATOM 7291 O O . ASP A 1 916 ? -13.295 5.842 29.887 1.00 78.31 916 ASP A O 1
ATOM 7295 N N . ALA A 1 917 ? -13.463 7.165 28.089 1.00 73.69 917 ALA A N 1
ATOM 7296 C CA . ALA A 1 917 ? -12.916 6.173 27.164 1.00 73.69 917 ALA A CA 1
ATOM 7297 C C . ALA A 1 917 ? -11.442 5.853 27.469 1.00 73.69 917 ALA A C 1
ATOM 7299 O O . ALA A 1 917 ? -11.058 4.684 27.500 1.00 73.69 917 ALA A O 1
ATOM 7300 N N . LEU A 1 918 ? -10.626 6.878 27.744 1.00 80.69 918 LEU A N 1
ATOM 7301 C CA . LEU A 1 918 ? -9.230 6.700 28.155 1.00 80.69 918 LEU A CA 1
ATOM 7302 C C . LEU A 1 918 ? -9.124 5.999 29.512 1.00 80.69 918 LEU A C 1
ATOM 7304 O O . LEU A 1 918 ? -8.323 5.080 29.662 1.00 80.69 918 LEU A O 1
ATOM 7308 N N . ARG A 1 919 ? -9.959 6.389 30.481 1.00 83.06 919 ARG A N 1
ATOM 7309 C CA . ARG A 1 919 ? -10.013 5.776 31.811 1.00 83.06 919 ARG A CA 1
ATOM 7310 C C . ARG A 1 919 ? -10.348 4.288 31.731 1.00 83.06 919 ARG A C 1
ATOM 7312 O O . ARG A 1 919 ? -9.688 3.468 32.361 1.00 83.06 919 ARG A O 1
ATOM 7319 N N . ARG A 1 920 ? -11.319 3.933 30.891 1.00 80.94 920 ARG A N 1
ATOM 7320 C CA . ARG A 1 920 ? -11.711 2.545 30.630 1.00 80.94 920 ARG A CA 1
ATOM 7321 C C . ARG A 1 920 ? -10.583 1.730 29.997 1.00 80.94 920 ARG A C 1
ATOM 7323 O O . ARG A 1 920 ? -10.354 0.599 30.411 1.00 80.94 920 ARG A O 1
ATOM 7330 N N . LEU A 1 921 ? -9.881 2.295 29.010 1.00 81.00 921 LEU A N 1
ATOM 7331 C CA . LEU A 1 921 ? -8.735 1.637 28.372 1.00 81.00 921 LEU A CA 1
ATOM 7332 C C . LEU A 1 921 ? -7.602 1.385 29.377 1.00 81.00 921 LEU A C 1
ATOM 7334 O O . LEU A 1 921 ? -6.978 0.324 29.350 1.00 81.00 921 LEU A O 1
ATOM 7338 N N . GLN A 1 922 ? -7.364 2.348 30.269 1.00 86.00 922 GLN A N 1
ATOM 7339 C CA . GLN A 1 922 ? -6.399 2.211 31.354 1.00 86.00 922 GLN A CA 1
ATOM 7340 C C . GLN A 1 922 ? -6.787 1.044 32.271 1.00 86.00 922 GLN A C 1
ATOM 7342 O O . GLN A 1 922 ? -6.002 0.117 32.420 1.00 86.00 922 GLN A O 1
ATOM 7347 N N . ILE A 1 923 ? -8.034 1.006 32.755 1.00 87.00 923 ILE A N 1
ATOM 7348 C CA . ILE A 1 923 ? -8.551 -0.101 33.578 1.00 87.00 923 ILE A CA 1
ATOM 7349 C C . ILE A 1 923 ? -8.440 -1.450 32.869 1.00 87.00 923 ILE A C 1
ATOM 7351 O O . ILE A 1 923 ? -8.020 -2.423 33.477 1.00 87.00 923 ILE A O 1
ATOM 7355 N N . GLN A 1 924 ? -8.780 -1.525 31.581 1.00 84.81 924 GLN A N 1
ATOM 7356 C CA . GLN A 1 924 ? -8.638 -2.756 30.801 1.00 84.81 924 GLN A CA 1
ATOM 7357 C C . GLN A 1 924 ? -7.185 -3.245 30.748 1.00 84.81 924 GLN A C 1
ATOM 7359 O O . GLN A 1 924 ? -6.937 -4.452 30.740 1.00 84.81 924 GLN A O 1
ATOM 7364 N N . THR A 1 925 ? -6.236 -2.315 30.656 1.00 83.75 925 THR A N 1
ATOM 7365 C CA . THR A 1 925 ? -4.807 -2.633 30.626 1.00 83.75 925 THR A CA 1
ATOM 7366 C C . THR A 1 925 ? -4.344 -3.103 32.000 1.00 83.75 925 THR A C 1
ATOM 7368 O O . THR A 1 925 ? -3.728 -4.160 32.096 1.00 83.75 925 THR A O 1
ATOM 7371 N N . ASP A 1 926 ? -4.709 -2.369 33.050 1.00 88.50 926 ASP A N 1
ATOM 7372 C CA . ASP A 1 926 ? -4.304 -2.640 34.430 1.00 88.50 926 ASP A CA 1
ATOM 7373 C C . ASP A 1 926 ? -4.919 -3.961 34.946 1.00 88.50 926 ASP A C 1
ATOM 7375 O O . ASP A 1 926 ? -4.217 -4.778 35.538 1.00 88.50 926 ASP A O 1
ATOM 7379 N N . LEU A 1 927 ? -6.182 -4.266 34.602 1.00 87.00 927 LEU A N 1
ATOM 7380 C CA . LEU A 1 927 ? -6.871 -5.516 34.972 1.00 87.00 927 LEU A CA 1
ATOM 7381 C C . LEU A 1 927 ? -6.148 -6.784 34.502 1.00 87.00 927 LEU A C 1
ATOM 7383 O O . LEU A 1 927 ? -6.264 -7.825 35.145 1.00 87.00 927 LEU A O 1
ATOM 7387 N N . ARG A 1 928 ? -5.420 -6.724 33.378 1.00 79.94 928 ARG A N 1
ATOM 7388 C CA . ARG A 1 928 ? -4.661 -7.883 32.882 1.00 79.94 928 ARG A CA 1
ATOM 7389 C C . ARG A 1 928 ? -3.496 -8.247 33.795 1.00 79.94 928 ARG A C 1
ATOM 7391 O O . ARG A 1 928 ? -3.159 -9.420 33.869 1.00 79.94 928 ARG A O 1
ATOM 7398 N N . PHE A 1 929 ? -2.897 -7.261 34.460 1.00 82.06 929 PHE A N 1
ATOM 7399 C CA . PHE A 1 929 ? -1.768 -7.464 35.366 1.00 82.06 929 PHE A CA 1
ATOM 7400 C C . PHE A 1 929 ? -2.218 -7.655 36.818 1.00 82.06 929 PHE A C 1
ATOM 7402 O O . PHE A 1 929 ? -1.564 -8.379 37.562 1.00 82.06 929 PHE A O 1
ATOM 7409 N N . ALA A 1 930 ? -3.354 -7.066 37.203 1.00 86.00 930 ALA A N 1
ATOM 7410 C CA . ALA A 1 930 ? -3.852 -7.060 38.578 1.00 86.00 930 ALA A CA 1
ATOM 7411 C C . ALA A 1 930 ? -4.038 -8.462 39.188 1.00 86.00 930 ALA A C 1
ATOM 7413 O O . ALA A 1 930 ? -3.778 -8.655 40.375 1.00 86.00 930 ALA A O 1
ATOM 7414 N N . LEU A 1 931 ? -4.451 -9.454 38.384 1.00 80.06 931 LEU A N 1
ATOM 7415 C CA . LEU A 1 931 ? -4.628 -10.833 38.858 1.00 80.06 931 LEU A CA 1
ATOM 7416 C C . LEU A 1 931 ? -3.282 -11.524 39.147 1.00 80.06 931 LEU A C 1
ATOM 7418 O O . LEU A 1 931 ? -3.177 -12.272 40.111 1.00 80.06 931 LEU A O 1
ATOM 7422 N N . GLU A 1 932 ? -2.255 -11.265 38.331 1.00 80.81 932 GLU A N 1
ATOM 7423 C CA . GLU A 1 932 ? -0.910 -11.839 38.502 1.00 80.81 932 GLU A CA 1
ATOM 7424 C C . GLU A 1 932 ? -0.123 -11.158 39.631 1.00 80.81 932 GLU A C 1
ATOM 7426 O O . GLU A 1 932 ? 0.762 -11.774 40.220 1.00 80.81 932 GLU A O 1
ATOM 7431 N N . GLN A 1 933 ? -0.434 -9.892 39.929 1.00 84.56 933 GLN A N 1
ATOM 7432 C CA . GLN A 1 933 ? 0.253 -9.084 40.943 1.00 84.56 933 GLN A CA 1
ATOM 7433 C C . GLN A 1 933 ? -0.460 -9.046 42.304 1.00 84.56 933 GLN A C 1
ATOM 7435 O O . GLN A 1 933 ? -0.068 -8.266 43.166 1.00 84.56 933 GLN A O 1
ATOM 7440 N N . GLU A 1 934 ? -1.481 -9.887 42.506 1.00 84.25 934 GLU A N 1
ATOM 7441 C CA . GLU A 1 934 ? -2.226 -10.004 43.772 1.00 84.25 934 GLU A CA 1
ATOM 7442 C C . GLU A 1 934 ? -2.815 -8.660 44.267 1.00 84.25 934 GLU A C 1
ATOM 7444 O O . GLU A 1 934 ? -2.869 -8.381 45.463 1.00 84.25 934 GLU A O 1
ATOM 7449 N N . GLU A 1 935 ? -3.289 -7.810 43.347 1.00 91.38 935 GLU A N 1
ATOM 7450 C CA . GLU A 1 935 ? -3.817 -6.468 43.672 1.00 91.38 935 GLU A CA 1
ATOM 7451 C C . GLU A 1 935 ? -5.279 -6.475 44.166 1.00 91.38 935 GLU A C 1
ATOM 7453 O O . GLU A 1 935 ? -5.835 -5.442 44.561 1.00 91.38 935 GLU A O 1
ATOM 7458 N N . PHE A 1 936 ? -5.937 -7.634 44.118 1.00 92.88 936 PHE A N 1
ATOM 7459 C CA . PHE A 1 936 ? -7.325 -7.806 44.533 1.00 92.88 936 PHE A CA 1
ATOM 7460 C C . PHE A 1 936 ? -7.436 -8.237 45.993 1.00 92.88 936 PHE A C 1
ATOM 7462 O O . PHE A 1 936 ? -6.639 -9.022 46.498 1.00 92.88 936 PHE A O 1
ATOM 7469 N N . GLN A 1 937 ? -8.478 -7.754 46.668 1.00 92.94 937 GLN A N 1
ATOM 7470 C CA . GLN A 1 937 ? -8.787 -8.113 48.051 1.00 92.94 937 GLN A CA 1
ATOM 7471 C C . GLN A 1 937 ? -10.288 -8.329 48.236 1.00 92.94 937 GLN A C 1
ATOM 7473 O O . GLN A 1 937 ? -11.107 -7.702 47.563 1.00 92.94 937 GLN A O 1
ATOM 7478 N N . LEU A 1 938 ? -10.660 -9.198 49.177 1.00 94.88 938 LEU A N 1
ATOM 7479 C CA . LEU A 1 938 ? -12.053 -9.418 49.558 1.00 94.88 938 LEU A CA 1
ATOM 7480 C C . LEU A 1 938 ? -12.374 -8.702 50.864 1.00 94.88 938 LEU A C 1
ATOM 7482 O O . LEU A 1 938 ? -11.666 -8.834 51.861 1.00 94.88 938 LEU A O 1
ATOM 7486 N N . TYR A 1 939 ? -13.472 -7.957 50.843 1.00 95.19 939 TYR A N 1
ATOM 7487 C CA . TYR A 1 939 ? -14.108 -7.402 52.029 1.00 95.19 939 TYR A CA 1
ATOM 7488 C C . TYR A 1 939 ? -15.376 -8.201 52.313 1.00 95.19 939 TYR A C 1
ATOM 7490 O O . TYR A 1 939 ? -15.995 -8.728 51.396 1.00 95.19 939 TYR A O 1
ATOM 7498 N N . TYR A 1 940 ? -15.783 -8.275 53.573 1.00 94.81 940 TYR A N 1
ATOM 7499 C CA . TYR A 1 940 ? -16.855 -9.159 54.015 1.00 94.81 940 TYR A CA 1
ATOM 7500 C C . TYR A 1 940 ? -17.939 -8.354 54.713 1.00 94.81 940 TYR A C 1
ATOM 7502 O O . TYR A 1 940 ? -17.681 -7.714 55.733 1.00 94.81 940 TYR A O 1
ATOM 7510 N N . GLN A 1 941 ? -19.153 -8.353 54.170 1.00 94.31 941 GLN A N 1
ATOM 7511 C CA . GLN A 1 941 ? -20.279 -7.660 54.792 1.00 94.31 941 GLN A CA 1
ATOM 7512 C C . GLN A 1 941 ? -21.162 -8.653 55.557 1.00 94.31 941 GLN A C 1
ATOM 7514 O O . GLN A 1 941 ? -21.555 -9.663 54.980 1.00 94.31 941 GLN A O 1
ATOM 7519 N N . PRO A 1 942 ? -21.466 -8.418 56.847 1.00 92.44 942 PRO A N 1
ATOM 7520 C CA . PRO A 1 942 ? -22.225 -9.375 57.642 1.00 92.44 942 PRO A CA 1
ATOM 7521 C C . PRO A 1 942 ? -23.697 -9.435 57.221 1.00 92.44 942 PRO A C 1
ATOM 7523 O O . PRO A 1 942 ? -24.349 -8.407 57.027 1.00 92.44 942 PRO A O 1
ATOM 7526 N N . ILE A 1 943 ? -24.221 -10.657 57.167 1.00 92.62 943 ILE A N 1
ATOM 7527 C CA . ILE A 1 943 ? -25.635 -10.981 56.972 1.00 92.62 943 ILE A CA 1
ATOM 7528 C C . ILE A 1 943 ? -26.194 -11.420 58.325 1.00 92.62 943 ILE A C 1
ATOM 7530 O O . ILE A 1 943 ? -25.686 -12.363 58.941 1.00 92.62 943 ILE A O 1
ATOM 7534 N N . ILE A 1 944 ? -27.235 -10.739 58.795 1.00 91.06 944 ILE A N 1
ATOM 7535 C CA . ILE A 1 944 ? -27.814 -10.919 60.129 1.00 91.06 944 ILE A CA 1
ATOM 7536 C C . ILE A 1 944 ? -29.166 -11.622 60.019 1.00 91.06 944 ILE A C 1
ATOM 7538 O O . ILE A 1 944 ? -29.982 -11.286 59.165 1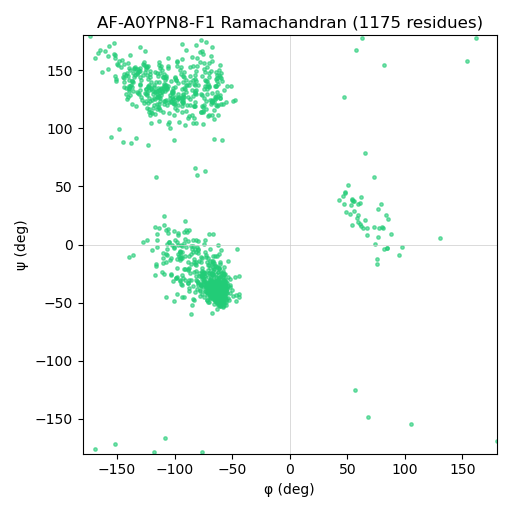.00 91.06 944 ILE A O 1
ATOM 7542 N N . GLU A 1 945 ? -29.426 -12.587 60.897 1.00 91.88 945 GLU A N 1
ATOM 7543 C CA . GLU A 1 945 ? -30.766 -13.145 61.088 1.00 91.88 945 GLU A CA 1
ATOM 7544 C C . GLU A 1 945 ? -31.617 -12.148 61.889 1.00 91.88 945 GLU A C 1
ATOM 7546 O O . GLU A 1 945 ? -31.335 -11.882 63.059 1.00 91.88 945 GLU A O 1
ATOM 7551 N N . LEU A 1 946 ? -32.662 -11.589 61.272 1.00 89.25 946 LEU A N 1
ATOM 7552 C CA . LEU A 1 946 ? -33.431 -10.468 61.835 1.00 89.25 946 LEU A CA 1
ATOM 7553 C C . LEU A 1 946 ? -34.253 -10.858 63.073 1.00 89.25 946 LEU A C 1
ATOM 7555 O O . LEU A 1 946 ? -34.558 -10.017 63.916 1.00 89.25 946 LEU A O 1
ATOM 7559 N N . SER A 1 947 ? -34.603 -12.137 63.223 1.00 86.94 947 SER A N 1
ATOM 7560 C CA . SER A 1 947 ? -35.337 -12.634 64.393 1.00 86.94 947 SER A CA 1
ATOM 7561 C C . SER A 1 947 ? -34.456 -12.747 65.642 1.00 86.94 947 SER A C 1
ATOM 7563 O O . SER A 1 947 ? -34.943 -12.549 66.754 1.00 86.94 947 SER A O 1
ATOM 7565 N N . THR A 1 948 ? -33.161 -13.050 65.479 1.00 84.94 948 THR A N 1
ATOM 7566 C CA . THR A 1 948 ? -32.236 -13.297 66.600 1.00 84.94 948 THR A CA 1
ATOM 7567 C C . THR A 1 948 ? -31.184 -12.208 66.788 1.00 84.94 948 THR A C 1
ATOM 7569 O O . THR A 1 948 ? -30.536 -12.172 67.838 1.00 84.94 948 THR A O 1
ATOM 7572 N N . GLY A 1 949 ? -30.983 -11.344 65.790 1.00 83.12 949 GLY A N 1
ATOM 7573 C CA . GLY A 1 949 ? -29.925 -10.334 65.760 1.00 83.12 949 GLY A CA 1
ATOM 7574 C C . GLY A 1 949 ? -28.512 -10.924 65.670 1.00 83.12 949 GLY A C 1
ATOM 7575 O O . GLY A 1 949 ? -27.538 -10.228 65.951 1.00 83.12 949 GLY A O 1
ATOM 7576 N N . LYS A 1 950 ? -28.374 -12.215 65.337 1.00 85.50 950 LYS A N 1
ATOM 7577 C CA . LYS A 1 950 ? -27.079 -12.907 65.253 1.00 85.50 950 LYS A CA 1
ATOM 7578 C C . LYS A 1 950 ? -26.580 -12.982 63.816 1.00 85.50 950 LYS A C 1
ATOM 7580 O O . LYS A 1 950 ? -27.363 -13.015 62.871 1.00 85.50 950 LYS A O 1
ATOM 7585 N N . ILE A 1 951 ? -25.260 -13.066 63.667 1.00 87.75 951 ILE A N 1
ATOM 7586 C CA . ILE A 1 951 ? -24.609 -13.263 62.369 1.00 87.75 951 ILE A CA 1
ATOM 7587 C C . ILE A 1 951 ? -25.007 -14.633 61.813 1.00 87.75 951 ILE A C 1
ATOM 7589 O O . ILE A 1 951 ? -24.816 -15.657 62.472 1.00 87.75 951 ILE A O 1
ATOM 7593 N N . ALA A 1 952 ? -25.543 -14.632 60.597 1.00 88.50 952 ALA A N 1
ATOM 7594 C CA . ALA A 1 952 ? -25.867 -15.822 59.821 1.00 88.50 952 ALA A CA 1
ATOM 7595 C C . ALA A 1 952 ? -24.774 -16.140 58.783 1.00 88.50 952 ALA A C 1
ATOM 7597 O O . ALA A 1 952 ? -24.558 -17.301 58.434 1.00 88.50 952 ALA A O 1
ATOM 7598 N N . GLY A 1 953 ? -24.068 -15.122 58.292 1.00 91.19 953 GLY A N 1
ATOM 7599 C CA . GLY A 1 953 ? -23.043 -15.280 57.268 1.00 91.19 953 GLY A CA 1
ATOM 7600 C C . GLY A 1 953 ? -22.387 -13.966 56.869 1.00 91.19 953 GLY A C 1
ATOM 7601 O O . GLY A 1 953 ? -22.603 -12.941 57.515 1.00 91.19 953 GLY A O 1
ATOM 7602 N N . PHE A 1 954 ? -21.610 -14.006 55.791 1.00 93.94 954 PHE A N 1
ATOM 7603 C CA . PHE A 1 954 ? -20.995 -12.837 55.170 1.00 93.94 954 PHE A CA 1
ATOM 7604 C C . PHE A 1 954 ? -21.168 -12.870 53.654 1.00 93.94 954 PHE A C 1
ATOM 7606 O O . PHE A 1 954 ? -21.102 -13.938 53.057 1.00 93.94 954 PHE A O 1
ATOM 7613 N N . GLU A 1 955 ? -21.317 -11.703 53.036 1.00 95.25 955 GLU A N 1
ATOM 7614 C CA . GLU A 1 955 ? -21.149 -11.517 51.597 1.00 95.25 955 GLU A CA 1
ATOM 7615 C C . GLU A 1 955 ? -19.709 -11.089 51.294 1.00 95.25 955 GLU A C 1
ATOM 7617 O O . GLU A 1 955 ? -19.222 -10.094 51.841 1.00 95.25 955 GLU A O 1
ATOM 7622 N N . ALA A 1 956 ? -19.025 -11.848 50.437 1.00 95.88 956 ALA A N 1
ATOM 7623 C CA . ALA A 1 956 ? -17.691 -11.539 49.949 1.00 95.88 956 ALA A CA 1
ATOM 7624 C C . ALA A 1 956 ? -17.768 -10.551 48.780 1.00 95.88 956 ALA A C 1
ATOM 7626 O O . ALA A 1 956 ? -18.324 -10.828 47.717 1.00 95.88 956 ALA A O 1
ATOM 7627 N N . LEU A 1 957 ? -17.159 -9.390 48.980 1.00 94.44 957 LEU A N 1
ATOM 7628 C CA . LEU A 1 957 ? -17.222 -8.249 48.089 1.00 94.44 957 LEU A CA 1
ATOM 7629 C C . LEU A 1 957 ? -15.818 -7.895 47.600 1.00 94.44 957 LEU A C 1
ATOM 7631 O O . LEU A 1 957 ? -14.967 -7.431 48.363 1.00 94.44 957 LEU A O 1
ATOM 7635 N N . LEU A 1 958 ? -15.595 -8.078 46.300 1.00 94.75 958 LEU A N 1
ATOM 7636 C CA . LEU A 1 958 ? -14.319 -7.807 45.648 1.00 94.75 958 LEU A CA 1
ATOM 7637 C C . LEU A 1 958 ? -13.959 -6.317 45.698 1.00 94.75 958 LEU A C 1
ATOM 7639 O O . LEU A 1 958 ? -14.805 -5.458 45.437 1.00 94.75 958 LEU A O 1
ATOM 7643 N N . ARG A 1 959 ? -12.696 -6.018 46.005 1.00 94.44 959 ARG A N 1
ATOM 7644 C CA . ARG A 1 959 ? -12.070 -4.691 45.989 1.00 94.44 959 ARG A CA 1
ATOM 7645 C C . ARG A 1 959 ? -10.760 -4.746 45.215 1.00 94.44 959 ARG A C 1
ATOM 7647 O O . ARG A 1 959 ? -10.084 -5.772 45.217 1.00 94.44 959 ARG A O 1
ATOM 7654 N N . TRP A 1 960 ? -10.411 -3.637 44.573 1.00 94.12 960 TRP A N 1
ATOM 7655 C CA . TRP A 1 960 ? -9.151 -3.502 43.851 1.00 94.12 960 TRP A CA 1
ATOM 7656 C C . TRP A 1 960 ? -8.356 -2.330 44.413 1.00 94.12 960 TRP A C 1
ATOM 7658 O O . TRP A 1 960 ? -8.775 -1.175 44.304 1.00 94.12 960 TRP A O 1
ATOM 7668 N N . GLU A 1 961 ? -7.221 -2.647 45.028 1.00 89.25 961 GLU A N 1
ATOM 7669 C CA . GLU A 1 961 ? -6.289 -1.673 45.590 1.00 89.25 961 GLU A CA 1
ATOM 7670 C C . GLU A 1 961 ? -5.126 -1.489 44.615 1.00 89.25 961 GLU A C 1
ATOM 7672 O O . GLU A 1 961 ? -4.125 -2.200 44.663 1.00 89.25 961 GLU A O 1
ATOM 7677 N N . HIS A 1 962 ? -5.267 -0.540 43.690 1.00 89.69 962 HIS A N 1
ATOM 7678 C CA . HIS A 1 962 ? -4.267 -0.327 42.652 1.00 89.69 962 HIS A CA 1
ATOM 7679 C C . HIS A 1 962 ? -3.039 0.421 43.212 1.00 89.69 962 HIS A C 1
ATOM 7681 O O . HIS A 1 962 ? -3.201 1.522 43.757 1.00 89.69 962 HIS A O 1
ATOM 7687 N N . PRO A 1 963 ? -1.795 -0.056 42.998 1.00 84.31 963 PRO A N 1
ATOM 7688 C CA . PRO A 1 963 ? -0.592 0.502 43.631 1.00 84.31 963 PRO A CA 1
ATOM 7689 C C . PRO A 1 963 ? -0.371 2.005 43.409 1.00 84.31 963 PRO A C 1
ATOM 7691 O O . PRO A 1 963 ? 0.182 2.695 44.262 1.00 84.31 963 PRO A O 1
ATOM 7694 N N . GLN A 1 964 ? -0.786 2.524 42.249 1.00 85.44 964 GLN A N 1
ATOM 7695 C CA . GLN A 1 964 ? -0.588 3.933 41.875 1.00 85.44 964 GLN A CA 1
ATOM 7696 C C . GLN A 1 964 ? -1.847 4.793 42.012 1.00 85.44 964 GLN A C 1
ATOM 7698 O O . GLN A 1 964 ? -1.747 6.012 42.122 1.00 85.44 964 GLN A O 1
ATOM 7703 N N . GLN A 1 965 ? -3.030 4.181 41.934 1.00 82.88 965 GLN A N 1
ATOM 7704 C CA . GLN A 1 965 ? -4.306 4.905 41.839 1.00 82.88 965 GLN A CA 1
ATOM 7705 C C . GLN A 1 965 ? -5.140 4.769 43.116 1.00 82.88 965 GLN A C 1
ATOM 7707 O O . GLN A 1 965 ? -6.148 5.458 43.256 1.00 82.88 965 GLN A O 1
ATOM 7712 N N . GLY A 1 966 ? -4.699 3.922 44.050 1.00 88.75 966 GLY A N 1
ATOM 7713 C CA . GLY A 1 966 ? -5.452 3.552 45.234 1.00 88.75 966 GLY A CA 1
ATOM 7714 C C . GLY A 1 966 ? -6.677 2.720 44.874 1.00 88.75 966 GLY A C 1
ATOM 7715 O O . GLY A 1 966 ? -6.691 1.980 43.891 1.00 88.75 966 GLY A O 1
ATOM 7716 N N . PHE A 1 967 ? -7.719 2.873 45.678 1.00 90.31 967 PHE A N 1
ATOM 7717 C CA . PHE A 1 967 ? -8.962 2.135 45.548 1.00 90.31 967 PHE A CA 1
ATOM 7718 C C . PHE A 1 967 ? -9.694 2.409 44.223 1.00 90.31 967 PHE A C 1
ATOM 7720 O O . PHE A 1 967 ? -10.135 3.535 43.969 1.00 90.31 967 PHE A O 1
ATOM 7727 N N . ILE A 1 968 ? -9.904 1.367 43.414 1.00 91.31 968 ILE A N 1
ATOM 7728 C CA . ILE A 1 968 ? -10.739 1.419 42.206 1.00 91.31 968 ILE A CA 1
ATOM 7729 C C . ILE A 1 968 ? -12.091 0.763 42.503 1.00 91.31 968 ILE A C 1
ATOM 7731 O O . ILE A 1 968 ? -12.176 -0.376 42.965 1.00 91.31 968 ILE A O 1
ATOM 7735 N N . SER A 1 969 ? -13.178 1.488 42.224 1.00 89.75 969 SER A N 1
ATOM 7736 C CA . SER A 1 969 ? -14.535 1.030 42.531 1.00 89.75 969 SER A CA 1
ATOM 7737 C C . SER A 1 969 ? -14.918 -0.214 41.712 1.00 89.75 969 SER A C 1
ATOM 7739 O O . SER A 1 969 ? -14.733 -0.208 40.491 1.00 89.75 969 SER A O 1
ATOM 7741 N N . PRO A 1 970 ? -15.554 -1.236 42.321 1.00 89.94 970 PRO A N 1
ATOM 7742 C CA . PRO A 1 970 ? -16.121 -2.383 41.604 1.00 89.94 970 PRO A CA 1
ATOM 7743 C C . PRO A 1 970 ? -17.049 -1.999 40.450 1.00 89.94 970 PRO A C 1
ATOM 7745 O O . PRO A 1 970 ? -16.997 -2.614 39.389 1.00 89.94 970 PRO A O 1
ATOM 7748 N N . GLY A 1 971 ? -17.826 -0.921 40.605 1.00 87.81 971 GLY A N 1
ATOM 7749 C CA . GLY A 1 971 ? -18.689 -0.409 39.536 1.00 87.81 971 GLY A CA 1
ATOM 7750 C C . GLY A 1 971 ? -17.931 0.141 38.319 1.00 87.81 971 GLY A C 1
ATOM 7751 O O . GLY A 1 971 ? -18.527 0.318 37.260 1.00 87.81 971 GLY A O 1
ATOM 7752 N N . GLU A 1 972 ? -16.629 0.412 38.447 1.00 86.75 972 GLU A N 1
ATOM 7753 C CA . GLU A 1 972 ? -15.774 0.890 37.358 1.00 86.75 972 GLU A CA 1
ATOM 7754 C C . GLU A 1 972 ? -15.088 -0.274 36.628 1.00 86.75 972 GLU A C 1
ATOM 7756 O O . GLU A 1 972 ? -15.088 -0.307 35.395 1.00 86.75 972 GLU A O 1
ATOM 7761 N N . PHE A 1 973 ? -14.533 -1.246 37.365 1.00 91.75 973 PHE A N 1
ATOM 7762 C CA . PHE A 1 973 ? -13.710 -2.307 36.774 1.00 91.75 973 PHE A CA 1
ATOM 7763 C C . PHE A 1 973 ? -14.458 -3.609 36.463 1.00 91.75 973 PHE A C 1
ATOM 7765 O O . PHE A 1 973 ? -14.100 -4.258 35.481 1.00 91.75 973 PHE A O 1
ATOM 7772 N N . ILE A 1 974 ? -15.505 -3.989 37.210 1.00 91.19 974 ILE A N 1
ATOM 7773 C CA . ILE A 1 974 ? -16.258 -5.230 36.935 1.00 91.19 974 ILE A CA 1
ATOM 7774 C C . ILE A 1 974 ? -16.872 -5.212 35.525 1.00 91.19 974 ILE A C 1
ATOM 7776 O O . ILE A 1 974 ? -16.634 -6.165 34.783 1.00 91.19 974 ILE A O 1
ATOM 7780 N N . PRO A 1 975 ? -17.531 -4.127 35.058 1.00 88.12 975 PRO A N 1
ATOM 7781 C CA . PRO A 1 975 ? -18.061 -4.087 33.691 1.00 88.12 975 PRO A CA 1
ATOM 7782 C C . PRO A 1 975 ? -16.978 -4.212 32.609 1.00 88.12 975 PRO A C 1
ATOM 7784 O O . PRO A 1 975 ? -17.245 -4.647 31.489 1.00 88.12 975 PRO A O 1
ATOM 7787 N N . VAL A 1 976 ? -15.746 -3.786 32.908 1.00 87.56 976 VAL A N 1
ATOM 7788 C CA . VAL A 1 976 ? -14.603 -3.937 31.994 1.00 87.56 976 VAL A CA 1
ATOM 7789 C C . VAL A 1 976 ? -14.075 -5.371 32.030 1.00 87.56 976 VAL A C 1
ATOM 7791 O O . VAL A 1 976 ? -13.764 -5.928 30.976 1.00 87.56 976 VAL A O 1
ATOM 7794 N N . ALA A 1 977 ? -14.015 -5.991 33.209 1.00 89.25 977 ALA A N 1
ATOM 7795 C CA . ALA A 1 977 ? -13.644 -7.393 33.371 1.00 89.25 977 ALA A CA 1
ATOM 7796 C C . ALA A 1 977 ? -14.629 -8.324 32.647 1.00 89.25 977 ALA A C 1
ATOM 7798 O O . ALA A 1 977 ? -14.199 -9.274 31.996 1.00 89.25 977 ALA A O 1
ATOM 7799 N N . GLU A 1 978 ? -15.927 -8.021 32.690 1.00 87.56 978 GLU A N 1
ATOM 7800 C CA . GLU A 1 978 ? -16.950 -8.729 31.919 1.00 87.56 978 GLU A CA 1
ATOM 7801 C C . GLU A 1 978 ? -16.718 -8.551 30.417 1.00 87.56 978 GLU A C 1
ATOM 7803 O O . GLU A 1 978 ? -16.522 -9.517 29.695 1.00 87.56 978 GLU A O 1
ATOM 7808 N N . GLU A 1 979 ? -16.637 -7.331 29.890 1.00 82.94 979 GLU A N 1
ATOM 7809 C CA . GLU A 1 979 ? -16.453 -7.146 28.438 1.00 82.94 979 GLU A CA 1
ATOM 7810 C C . GLU A 1 979 ? -15.175 -7.776 27.867 1.00 82.94 979 GLU A C 1
ATOM 7812 O O . GLU A 1 979 ? -15.112 -8.082 26.675 1.00 82.94 979 GLU A O 1
ATOM 7817 N N . THR A 1 980 ? -14.155 -7.959 28.702 1.00 83.94 980 THR A N 1
ATOM 7818 C CA . THR A 1 980 ? -12.866 -8.542 28.312 1.00 83.94 980 THR A CA 1
ATOM 7819 C C . THR A 1 980 ? -12.762 -10.041 28.589 1.00 83.94 980 THR A C 1
ATOM 7821 O O . THR A 1 980 ? -11.768 -10.649 28.193 1.00 83.94 980 THR A O 1
ATOM 7824 N N . GLY A 1 981 ? -13.756 -10.637 29.257 1.00 85.44 981 GLY A N 1
ATOM 7825 C CA . GLY A 1 981 ? -13.746 -12.032 29.704 1.00 85.44 981 GLY A CA 1
ATOM 7826 C C . GLY A 1 981 ? -12.839 -12.315 30.911 1.00 85.44 981 GLY A C 1
ATOM 7827 O O . GLY A 1 981 ? -12.781 -13.453 31.373 1.00 85.44 981 GLY A O 1
ATOM 7828 N N . ILE A 1 982 ? -12.154 -11.302 31.460 1.00 88.50 982 ILE A N 1
ATOM 7829 C CA . ILE A 1 982 ? -11.306 -11.418 32.664 1.00 88.50 982 ILE A CA 1
ATOM 7830 C C . ILE A 1 982 ? -12.150 -11.742 33.908 1.00 88.50 982 ILE A C 1
ATOM 7832 O O . ILE A 1 982 ? -11.636 -12.303 34.874 1.00 88.50 982 ILE A O 1
ATOM 7836 N N . ILE A 1 983 ? -13.457 -11.464 33.883 1.00 91.12 983 ILE A N 1
ATOM 7837 C CA . ILE A 1 983 ? -14.363 -11.792 34.989 1.00 91.12 983 ILE A CA 1
ATOM 7838 C C . ILE A 1 983 ? -14.380 -13.289 35.332 1.00 91.12 983 ILE A C 1
ATOM 7840 O O . ILE A 1 983 ? -14.589 -13.639 36.487 1.00 91.12 983 ILE A O 1
ATOM 7844 N N . VAL A 1 984 ? -14.112 -14.177 34.367 1.00 89.94 984 VAL A N 1
ATOM 7845 C CA . VAL A 1 984 ? -14.093 -15.630 34.596 1.00 89.94 984 VAL A CA 1
ATOM 7846 C C . VAL A 1 984 ? -12.927 -16.053 35.501 1.00 89.94 984 VAL A C 1
ATOM 7848 O O . VAL A 1 984 ? -13.197 -16.605 36.568 1.00 89.94 984 VAL A O 1
ATOM 7851 N N . PRO A 1 985 ? -11.647 -15.790 35.157 1.00 89.75 985 PRO A N 1
ATOM 7852 C CA . PRO A 1 985 ? -10.535 -16.106 36.054 1.00 89.75 985 PRO A CA 1
ATOM 7853 C C . PRO A 1 985 ? -10.571 -15.291 37.355 1.00 89.75 985 PRO A C 1
ATOM 7855 O O . PRO A 1 985 ? -10.222 -15.815 38.410 1.00 89.75 985 PRO A O 1
ATOM 7858 N N . LEU A 1 986 ? -11.039 -14.039 37.312 1.00 91.50 986 LEU A N 1
ATOM 7859 C CA . LEU A 1 986 ? -11.186 -13.214 38.510 1.00 91.50 986 LEU A CA 1
ATOM 7860 C C . LEU A 1 986 ? -12.224 -13.794 39.476 1.00 91.50 986 LEU A C 1
ATOM 7862 O O . LEU A 1 986 ? -11.961 -13.905 40.668 1.00 91.50 986 LEU A O 1
ATOM 7866 N N . GLY A 1 987 ? -13.385 -14.207 38.976 1.00 91.69 987 GLY A N 1
ATOM 7867 C CA . GLY A 1 987 ? -14.422 -14.808 39.803 1.00 91.69 987 GLY A CA 1
ATOM 7868 C C . GLY A 1 987 ? -14.036 -16.188 40.345 1.00 91.69 987 GLY A C 1
ATOM 7869 O O . GLY A 1 987 ? -14.426 -16.528 41.458 1.00 91.69 987 GLY A O 1
ATOM 7870 N N . GLU A 1 988 ? -13.208 -16.956 39.627 1.00 91.56 988 GLU A N 1
ATOM 7871 C CA . GLU A 1 988 ? -12.605 -18.181 40.172 1.00 91.56 988 GLU A CA 1
ATOM 7872 C C . GLU A 1 988 ? -11.697 -17.876 41.373 1.00 91.56 988 GLU A C 1
ATOM 7874 O O . GLU A 1 988 ? -11.787 -18.545 42.405 1.00 91.56 988 GLU A O 1
ATOM 7879 N N . TRP A 1 989 ? -10.859 -16.839 41.266 1.00 92.69 989 TRP A N 1
ATOM 7880 C CA . TRP A 1 989 ? -10.026 -16.375 42.375 1.00 92.69 989 TRP A CA 1
ATOM 7881 C C . TRP A 1 989 ? -10.878 -15.920 43.569 1.00 92.69 989 TRP A C 1
ATOM 7883 O O . TRP A 1 989 ? -10.616 -16.342 44.694 1.00 92.69 989 TRP A O 1
ATOM 7893 N N . VAL A 1 990 ? -11.946 -15.145 43.327 1.00 94.75 990 VAL A N 1
ATOM 7894 C CA . VAL A 1 990 ? -12.883 -14.697 44.375 1.00 94.75 990 VAL A CA 1
ATOM 7895 C C . VAL A 1 990 ? -13.512 -15.885 45.103 1.00 94.75 990 VAL A C 1
ATOM 7897 O O . VAL A 1 990 ? -13.513 -15.912 46.331 1.00 94.75 990 VAL A O 1
ATOM 7900 N N . LEU A 1 991 ? -14.024 -16.877 44.368 1.00 93.88 991 LEU A N 1
ATOM 7901 C CA . LEU A 1 991 ? -14.633 -18.075 44.955 1.00 93.88 991 LEU A CA 1
ATOM 7902 C C . LEU A 1 991 ? -13.637 -18.849 45.819 1.00 93.88 991 LEU A C 1
ATOM 7904 O O . LEU A 1 991 ? -13.962 -19.247 46.940 1.00 93.88 991 LEU A O 1
ATOM 7908 N N . ARG A 1 992 ? -12.417 -19.038 45.309 1.00 94.19 992 ARG A N 1
ATOM 7909 C CA . ARG A 1 992 ? -11.348 -19.754 46.008 1.00 94.19 992 ARG A CA 1
ATOM 7910 C C . ARG A 1 992 ? -10.945 -19.041 47.294 1.00 94.19 992 ARG A C 1
ATOM 7912 O O . ARG A 1 992 ? -10.870 -19.681 48.341 1.00 94.19 992 ARG A O 1
ATOM 7919 N N . GLU A 1 993 ? -10.748 -17.728 47.235 1.00 93.88 993 GLU A N 1
ATOM 7920 C CA . GLU A 1 993 ? -10.347 -16.930 48.393 1.00 93.88 993 GLU A CA 1
ATOM 7921 C C . GLU A 1 993 ? -11.463 -16.830 49.441 1.00 93.88 993 GLU A C 1
ATOM 7923 O O . GLU A 1 993 ? -11.203 -17.003 50.631 1.00 93.88 993 GLU A O 1
ATOM 7928 N N . ALA A 1 994 ? -12.720 -16.660 49.019 1.00 95.19 994 ALA A N 1
ATOM 7929 C CA . ALA A 1 994 ? -13.866 -16.647 49.926 1.00 95.19 994 ALA A CA 1
ATOM 7930 C C . ALA A 1 994 ? -14.031 -17.991 50.662 1.00 95.19 994 ALA A C 1
ATOM 7932 O O . ALA A 1 994 ? -14.232 -18.011 51.880 1.00 95.19 994 ALA A O 1
ATOM 7933 N N . CYS A 1 995 ? -13.888 -19.120 49.957 1.00 93.94 995 CYS A N 1
ATOM 7934 C CA . CYS A 1 995 ? -13.941 -20.449 50.574 1.00 93.94 995 CYS A CA 1
ATOM 7935 C C . CYS A 1 995 ? -12.751 -20.685 51.521 1.00 93.94 995 CYS A C 1
ATOM 7937 O O . CYS A 1 995 ? -12.934 -21.162 52.642 1.00 93.94 995 CYS A O 1
ATOM 7939 N N . ARG A 1 996 ? -11.536 -20.283 51.124 1.00 92.88 996 ARG A N 1
ATOM 7940 C CA . ARG A 1 996 ? -10.333 -20.360 51.971 1.00 92.88 996 ARG A CA 1
ATOM 7941 C C . ARG A 1 996 ? -10.489 -19.547 53.258 1.00 92.88 996 ARG A C 1
ATOM 7943 O O . ARG A 1 996 ? -10.150 -20.029 54.344 1.00 92.88 996 ARG A O 1
ATOM 7950 N N . GLN A 1 997 ? -11.033 -18.334 53.158 1.00 92.19 997 GLN A N 1
ATOM 7951 C CA . GLN A 1 997 ? -11.291 -17.480 54.314 1.00 92.19 997 GLN A CA 1
ATOM 7952 C C . GLN A 1 997 ? -12.344 -18.095 55.243 1.00 92.19 997 GLN A C 1
ATOM 7954 O O . GLN A 1 997 ? -12.144 -18.120 56.459 1.00 92.19 997 GLN A O 1
ATOM 7959 N N . LEU A 1 998 ? -13.434 -18.634 54.685 1.00 91.06 998 LEU A N 1
ATOM 7960 C CA . LEU A 1 998 ? -14.472 -19.314 55.460 1.00 91.06 998 LEU A CA 1
ATOM 7961 C C . LEU A 1 998 ? -13.901 -20.510 56.234 1.00 91.06 998 LEU A C 1
ATOM 7963 O O . LEU A 1 998 ? -14.168 -20.651 57.429 1.00 91.06 998 LEU A O 1
ATOM 7967 N N . HIS A 1 999 ? -13.082 -21.340 55.583 1.00 89.44 999 HIS A N 1
ATOM 7968 C CA . HIS A 1 999 ? -12.408 -22.460 56.237 1.00 89.44 999 HIS A CA 1
ATOM 7969 C C . HIS A 1 999 ? -11.516 -21.983 57.395 1.00 89.44 999 HIS A C 1
ATOM 7971 O O . HIS A 1 999 ? -11.637 -22.473 58.518 1.00 89.44 999 HIS A O 1
ATOM 7977 N N . THR A 1 1000 ? -10.712 -20.942 57.156 1.00 89.38 1000 THR A N 1
ATOM 7978 C CA . THR A 1 1000 ? -9.833 -20.332 58.169 1.00 89.38 1000 THR A CA 1
ATOM 7979 C C . THR A 1 1000 ? -10.621 -19.849 59.393 1.00 89.38 1000 THR A C 1
ATOM 7981 O O . THR A 1 1000 ? -10.219 -20.077 60.536 1.00 89.38 1000 THR A O 1
ATOM 7984 N N . TRP A 1 1001 ? -11.772 -19.203 59.186 1.00 89.00 1001 TRP A N 1
ATOM 7985 C CA . TRP A 1 1001 ? -12.626 -18.748 60.285 1.00 89.00 1001 TRP A CA 1
ATOM 7986 C C . TRP A 1 1001 ? -13.265 -19.897 61.063 1.00 89.00 1001 TRP A C 1
ATOM 7988 O O . TRP A 1 1001 ? -13.379 -19.808 62.289 1.00 89.00 1001 TRP A O 1
ATOM 7998 N N . LYS A 1 1002 ? -13.642 -20.989 60.390 1.00 84.44 1002 LYS A N 1
ATOM 7999 C CA . LYS A 1 1002 ? -14.186 -22.180 61.056 1.00 84.44 1002 LYS A CA 1
ATOM 8000 C C . LYS A 1 1002 ? -13.164 -22.823 61.989 1.00 84.44 1002 LYS A C 1
ATOM 8002 O O . LYS A 1 1002 ? -13.507 -23.109 63.136 1.00 84.44 1002 LYS A O 1
ATOM 8007 N N . GLU A 1 1003 ? -11.926 -23.000 61.528 1.00 83.50 1003 GLU A N 1
ATOM 8008 C CA . GLU A 1 1003 ? -10.851 -23.563 62.352 1.00 83.50 1003 GLU A CA 1
ATOM 8009 C C . GLU A 1 1003 ? -10.519 -22.658 63.545 1.00 83.50 1003 GLU A C 1
ATOM 8011 O O . GLU A 1 1003 ? -10.456 -23.118 64.686 1.00 83.50 1003 GLU A O 1
ATOM 8016 N N . LYS A 1 1004 ? -10.371 -21.350 63.302 1.00 84.50 1004 LYS A N 1
ATOM 8017 C CA . LYS A 1 1004 ? -9.925 -20.386 64.317 1.00 84.50 1004 LYS A CA 1
ATOM 8018 C C . LYS A 1 1004 ? -10.930 -20.171 65.449 1.00 84.50 1004 LYS A C 1
ATOM 8020 O O . LYS A 1 1004 ? -10.523 -20.046 66.602 1.00 84.50 1004 LYS A O 1
ATOM 8025 N N . PHE A 1 1005 ? -12.226 -20.110 65.142 1.00 79.81 1005 PHE A N 1
ATOM 8026 C CA . PHE A 1 1005 ? -13.262 -19.759 66.123 1.00 79.81 1005 PHE A CA 1
ATOM 8027 C C . PHE A 1 1005 ? -14.088 -20.954 66.615 1.00 79.81 1005 PHE A C 1
ATOM 8029 O O . PHE A 1 1005 ? -14.989 -20.760 67.430 1.00 79.81 1005 PHE A O 1
ATOM 8036 N N . SER A 1 1006 ? -13.783 -22.181 66.161 1.00 66.56 1006 SER A N 1
ATOM 8037 C CA . SER A 1 1006 ? -14.483 -23.414 66.572 1.00 66.56 1006 SER A CA 1
ATOM 8038 C C . SER A 1 1006 ? -16.012 -23.266 66.516 1.00 66.56 1006 SER A C 1
ATOM 8040 O O . SER A 1 1006 ? -16.737 -23.618 67.450 1.00 66.56 1006 SER A O 1
ATOM 8042 N N . LEU A 1 1007 ? -16.502 -22.666 65.428 1.00 66.06 1007 LEU A N 1
ATOM 8043 C CA . LEU A 1 1007 ? -17.905 -22.296 65.273 1.00 66.06 1007 LEU A CA 1
ATOM 8044 C C . LEU A 1 1007 ? -18.778 -23.559 65.217 1.00 66.06 1007 LEU A C 1
ATOM 8046 O O . LEU A 1 1007 ? -18.687 -24.356 64.289 1.00 66.06 1007 LEU A O 1
ATOM 8050 N N . SER A 1 1008 ? -19.652 -23.729 66.213 1.00 49.88 1008 SER A N 1
ATOM 8051 C CA . SER A 1 1008 ? -20.598 -24.853 66.307 1.00 49.88 1008 SER A CA 1
ATOM 8052 C C . SER A 1 1008 ? -21.850 -24.684 65.435 1.00 49.88 1008 SER A C 1
ATOM 8054 O O . SER A 1 1008 ? -22.650 -25.613 65.317 1.00 49.88 1008 SER A O 1
ATOM 8056 N N . LYS A 1 1009 ? -22.035 -23.508 64.820 1.00 60.69 1009 LYS A N 1
ATOM 8057 C CA . LYS A 1 1009 ? -23.137 -23.188 63.901 1.00 60.69 1009 LYS A CA 1
ATOM 8058 C C . LYS A 1 1009 ? -22.635 -23.011 62.470 1.00 60.69 1009 LYS A C 1
ATOM 8060 O O . LYS A 1 1009 ? -21.518 -22.554 62.253 1.00 60.69 1009 LYS A O 1
ATOM 8065 N N . LEU A 1 1010 ? -23.510 -23.334 61.518 1.00 69.19 1010 LEU A N 1
ATOM 8066 C CA . LEU A 1 1010 ? -23.291 -23.156 60.085 1.00 69.19 1010 LEU A CA 1
ATOM 8067 C C . LEU A 1 1010 ? -23.117 -21.657 59.770 1.00 69.19 1010 LEU A C 1
ATOM 8069 O O . LEU A 1 1010 ? -24.070 -20.893 59.919 1.00 69.19 1010 LEU A O 1
ATOM 8073 N N . LEU A 1 1011 ? -21.910 -21.243 59.380 1.00 84.69 1011 LEU A N 1
ATOM 8074 C CA . LEU A 1 1011 ? -21.627 -19.892 58.888 1.00 84.69 1011 LEU A CA 1
ATOM 8075 C C . LEU A 1 1011 ? -21.663 -19.920 57.360 1.00 84.69 1011 LEU A C 1
ATOM 8077 O O . LEU A 1 1011 ? -20.992 -20.749 56.751 1.00 84.69 1011 LEU A O 1
ATOM 8081 N N . MET A 1 1012 ? -22.448 -19.030 56.756 1.00 90.44 1012 MET A N 1
ATOM 8082 C CA . MET A 1 1012 ? -22.636 -18.993 55.304 1.00 90.44 1012 MET A CA 1
ATOM 8083 C C . MET A 1 1012 ? -21.745 -17.924 54.659 1.00 90.44 1012 MET A C 1
ATOM 8085 O O . MET A 1 1012 ? -21.598 -16.833 55.208 1.00 90.44 1012 MET A O 1
ATOM 8089 N N . MET A 1 1013 ? -21.186 -18.219 53.489 1.00 94.81 1013 MET A N 1
ATOM 8090 C CA . MET A 1 1013 ? -20.435 -17.273 52.661 1.00 94.81 1013 MET A CA 1
ATOM 8091 C C . MET A 1 1013 ? -21.177 -17.056 51.345 1.00 94.81 1013 MET A C 1
ATOM 8093 O O . MET A 1 1013 ? -21.331 -18.002 50.579 1.00 94.81 1013 MET A O 1
ATOM 8097 N N . SER A 1 1014 ? -21.629 -15.833 51.082 1.00 95.56 1014 SER A N 1
ATOM 8098 C CA . SER A 1 1014 ? -22.208 -15.435 49.798 1.00 95.56 1014 SER A CA 1
ATOM 8099 C C . SER A 1 1014 ? -21.142 -14.888 48.856 1.00 95.56 1014 SER A C 1
ATOM 8101 O O . SER A 1 1014 ? -20.330 -14.057 49.258 1.00 95.56 1014 SER A O 1
ATOM 8103 N N . VAL A 1 1015 ? -21.158 -15.327 47.598 1.00 95.50 1015 VAL A N 1
ATOM 8104 C CA . VAL A 1 1015 ? -20.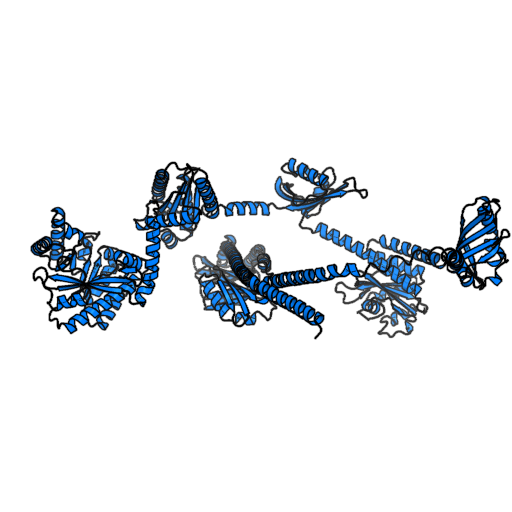267 -14.851 46.533 1.00 95.50 1015 VAL A CA 1
ATOM 8105 C C . VAL A 1 1015 ? -21.089 -14.501 45.296 1.00 95.50 1015 VAL A C 1
ATOM 8107 O O . VAL A 1 1015 ? -21.883 -15.313 44.824 1.00 95.50 1015 VAL A O 1
ATOM 8110 N N . ASN A 1 1016 ? -20.865 -13.305 44.755 1.00 93.44 1016 ASN A N 1
ATOM 8111 C CA . ASN A 1 1016 ? -21.499 -12.833 43.527 1.00 93.44 1016 ASN A CA 1
ATOM 8112 C C . ASN A 1 1016 ? -20.941 -13.550 42.292 1.00 93.44 1016 ASN A C 1
ATOM 8114 O O . ASN A 1 1016 ? -19.725 -13.694 42.147 1.00 93.44 1016 ASN A O 1
ATOM 8118 N N . LEU A 1 1017 ? -21.825 -13.942 41.376 1.00 90.69 1017 LEU A N 1
ATOM 8119 C CA . LEU A 1 1017 ? -21.488 -14.619 40.130 1.00 90.69 1017 LEU A CA 1
ATOM 8120 C C . LEU A 1 1017 ? -21.988 -13.815 38.920 1.00 90.69 1017 LEU A C 1
ATOM 8122 O O . LEU A 1 1017 ? -23.180 -13.537 38.779 1.00 90.69 1017 LEU A O 1
ATOM 8126 N N . SER A 1 1018 ? -21.074 -13.468 38.012 1.00 89.12 1018 SER A N 1
ATOM 8127 C CA . SER A 1 1018 ? -21.413 -12.769 36.767 1.00 89.12 1018 SER A CA 1
ATOM 8128 C C . SER A 1 1018 ? -22.089 -13.699 35.753 1.00 89.12 1018 SER A C 1
ATOM 8130 O O . SER A 1 1018 ? -21.784 -14.889 35.666 1.00 89.12 1018 SER A O 1
ATOM 8132 N N . SER A 1 1019 ? -22.941 -13.128 34.896 1.00 82.75 1019 SER A N 1
ATOM 8133 C CA . SER A 1 1019 ? -23.569 -13.825 33.760 1.00 82.75 1019 SER A CA 1
ATOM 8134 C C . SER A 1 1019 ? -22.568 -14.546 32.850 1.00 82.75 1019 SER A C 1
ATOM 8136 O O . SER A 1 1019 ? -22.856 -15.628 32.350 1.00 82.75 1019 SER A O 1
ATOM 8138 N N . GLN A 1 1020 ? -21.366 -13.995 32.664 1.00 84.12 1020 GLN A N 1
ATOM 8139 C CA . GLN A 1 1020 ? -20.354 -14.602 31.794 1.00 84.12 1020 GLN A CA 1
ATOM 8140 C C . GLN A 1 1020 ? -19.651 -15.813 32.412 1.00 84.12 1020 GLN A C 1
ATOM 8142 O O . GLN A 1 1020 ? -18.947 -16.535 31.710 1.00 84.12 1020 GLN A O 1
ATOM 8147 N N . GLN A 1 1021 ? -19.831 -16.039 33.714 1.00 84.19 1021 GLN A N 1
ATOM 8148 C CA . GLN A 1 1021 ? -19.305 -17.210 34.407 1.00 84.19 1021 GLN A CA 1
ATOM 8149 C C . GLN A 1 1021 ? -20.232 -18.428 34.289 1.00 84.19 1021 GLN A C 1
ATOM 8151 O O . GLN A 1 1021 ? -19.852 -19.505 34.739 1.00 84.19 1021 GLN A O 1
ATOM 8156 N N . PHE A 1 1022 ? -21.411 -18.293 33.662 1.00 81.44 1022 PHE A N 1
ATOM 8157 C CA . PHE A 1 1022 ? -22.296 -19.411 33.308 1.00 81.44 1022 PHE A CA 1
ATOM 8158 C C . PHE A 1 1022 ? -21.737 -20.208 32.124 1.00 81.44 1022 PHE A C 1
ATOM 8160 O O . PHE A 1 1022 ? -22.309 -20.265 31.036 1.00 81.44 1022 PHE A O 1
ATOM 8167 N N . THR A 1 1023 ? -20.575 -20.814 32.332 1.00 79.94 1023 THR A N 1
ATOM 8168 C CA . THR A 1 1023 ? -19.947 -21.733 31.391 1.00 79.94 1023 THR A CA 1
ATOM 8169 C C . THR A 1 1023 ? -20.247 -23.176 31.791 1.00 79.94 1023 THR A C 1
ATOM 8171 O O . THR A 1 1023 ? -20.554 -23.478 32.944 1.00 79.94 1023 THR A O 1
ATOM 8174 N N . VAL A 1 1024 ? -20.163 -24.095 30.827 1.00 76.69 1024 VAL A N 1
ATOM 8175 C CA . VAL A 1 1024 ? -20.494 -25.520 31.035 1.00 76.69 1024 VAL A CA 1
ATOM 8176 C C . VAL A 1 1024 ? -19.567 -26.184 32.070 1.00 76.69 1024 VAL A C 1
ATOM 8178 O O . VAL A 1 1024 ? -19.940 -27.163 32.702 1.00 76.69 1024 VAL A O 1
ATOM 8181 N N . ASP A 1 1025 ? -18.367 -25.641 32.277 1.00 84.12 1025 ASP A N 1
ATOM 8182 C CA . ASP A 1 1025 ? -17.357 -26.123 33.224 1.00 84.12 1025 ASP A CA 1
ATOM 8183 C C . ASP A 1 1025 ? -17.463 -25.507 34.633 1.00 84.12 1025 ASP A C 1
ATOM 8185 O O . ASP A 1 1025 ? -16.690 -25.893 35.513 1.00 84.12 1025 ASP A O 1
ATOM 8189 N N . LEU A 1 1026 ? -18.399 -24.578 34.886 1.00 87.69 1026 LEU A N 1
ATOM 8190 C CA . LEU A 1 1026 ? -18.503 -23.887 36.179 1.00 87.69 1026 LEU A CA 1
ATOM 8191 C C . LEU A 1 1026 ? -18.643 -24.876 37.344 1.00 87.69 1026 LEU A C 1
ATOM 8193 O O . LEU A 1 1026 ? -17.889 -24.801 38.314 1.00 87.69 1026 LEU A O 1
ATOM 8197 N N . SER A 1 1027 ? -19.567 -25.832 37.228 1.00 88.12 1027 SER A N 1
ATOM 8198 C CA . SER A 1 1027 ? -19.833 -26.851 38.250 1.00 88.12 1027 SER A CA 1
ATOM 8199 C C . SER A 1 1027 ? -18.573 -27.647 38.615 1.00 88.12 1027 SER A C 1
ATOM 8201 O O . SER A 1 1027 ? -18.319 -27.906 39.789 1.00 88.12 1027 SER A O 1
ATOM 8203 N N . GLN A 1 1028 ? -17.747 -27.976 37.616 1.00 88.50 1028 GLN A N 1
ATOM 8204 C CA . GLN A 1 1028 ? -16.495 -28.714 37.798 1.00 88.50 1028 GLN A CA 1
ATOM 8205 C C . GLN A 1 1028 ? -15.414 -27.871 38.493 1.00 88.50 1028 GLN A C 1
ATOM 8207 O O . GLN A 1 1028 ? -14.674 -28.382 39.334 1.00 88.50 1028 GLN A O 1
ATOM 8212 N N . ARG A 1 1029 ? -15.314 -26.577 38.173 1.00 89.75 1029 ARG A N 1
ATOM 8213 C CA . ARG A 1 1029 ? -14.378 -25.661 38.850 1.00 89.75 1029 ARG A CA 1
ATOM 8214 C C . ARG A 1 1029 ? -14.764 -25.449 40.308 1.00 89.75 1029 ARG A C 1
ATOM 8216 O O . ARG A 1 1029 ? -13.896 -25.443 41.177 1.00 89.75 1029 ARG A O 1
ATOM 8223 N N . VAL A 1 1030 ? -16.061 -25.320 40.585 1.00 91.94 1030 VAL A N 1
ATOM 8224 C CA . VAL A 1 1030 ? -16.564 -25.202 41.957 1.00 91.94 1030 VAL A CA 1
ATOM 8225 C C . VAL A 1 1030 ? -16.277 -26.478 42.754 1.00 91.94 1030 VAL A C 1
ATOM 8227 O O . VAL A 1 1030 ? -15.834 -26.370 43.895 1.00 91.94 1030 VAL A O 1
ATOM 8230 N N . ASP A 1 1031 ? -16.415 -27.670 42.158 1.00 89.50 1031 ASP A N 1
ATOM 8231 C CA . ASP A 1 1031 ? -16.013 -28.928 42.811 1.00 89.50 1031 ASP A CA 1
ATOM 8232 C C . ASP A 1 1031 ? -14.551 -28.915 43.234 1.00 89.50 1031 ASP A C 1
ATOM 8234 O O . ASP A 1 1031 ? -14.224 -29.281 44.363 1.00 89.50 1031 ASP A O 1
ATOM 8238 N N . GLN A 1 1032 ? -13.673 -28.476 42.333 1.00 92.00 1032 GLN A N 1
ATOM 8239 C CA . GLN A 1 1032 ? -12.252 -28.387 42.619 1.00 92.00 1032 GLN A CA 1
ATOM 8240 C C . GLN A 1 1032 ? -11.988 -27.428 43.791 1.00 92.00 1032 GLN A C 1
ATOM 8242 O O . GLN A 1 1032 ? -11.268 -27.782 44.721 1.00 92.00 1032 GLN A O 1
ATOM 8247 N N . ILE A 1 1033 ? -12.616 -26.249 43.797 1.00 93.19 1033 ILE A N 1
ATOM 8248 C CA . ILE A 1 1033 ? -12.446 -25.261 44.871 1.00 93.19 1033 ILE A CA 1
ATOM 8249 C C . ILE A 1 1033 ? -12.955 -25.796 46.218 1.00 93.19 1033 ILE A C 1
ATOM 8251 O O . ILE A 1 1033 ? -12.273 -25.647 47.234 1.00 93.19 1033 ILE A O 1
ATOM 8255 N N . LEU A 1 1034 ? -14.127 -26.436 46.252 1.00 91.25 1034 LEU A N 1
ATOM 8256 C CA . LEU A 1 1034 ? -14.684 -27.009 47.483 1.00 91.25 1034 LEU A CA 1
ATOM 8257 C C . LEU A 1 1034 ? -13.804 -28.145 48.026 1.00 91.25 1034 LEU A C 1
ATOM 8259 O O . LEU A 1 1034 ? -13.582 -28.228 49.235 1.00 91.25 1034 LEU A O 1
ATOM 8263 N N . GLN A 1 1035 ? -13.258 -28.987 47.141 1.00 90.19 1035 GLN A N 1
ATOM 8264 C CA . GLN A 1 1035 ? -12.332 -30.059 47.518 1.00 90.19 1035 GLN A CA 1
ATOM 8265 C C . GLN A 1 1035 ? -11.026 -29.515 48.099 1.00 90.19 1035 GLN A C 1
ATOM 8267 O O . GLN A 1 1035 ? -10.571 -30.012 49.127 1.00 90.19 1035 GLN A O 1
ATOM 8272 N N . GLU A 1 1036 ? -10.443 -28.495 47.469 1.00 91.81 1036 GLU A N 1
ATOM 8273 C CA . GLU A 1 1036 ? -9.186 -27.883 47.908 1.00 91.81 1036 GLU A CA 1
ATOM 8274 C C . GLU A 1 1036 ? -9.318 -27.103 49.223 1.00 91.81 1036 GLU A C 1
ATOM 8276 O O . GLU A 1 1036 ? -8.389 -27.084 50.026 1.00 91.81 1036 GLU A O 1
ATOM 8281 N N . THR A 1 1037 ? -10.456 -26.441 49.446 1.00 89.69 1037 THR A N 1
ATOM 8282 C CA . THR A 1 1037 ? -10.677 -25.583 50.625 1.00 89.69 1037 THR A CA 1
ATOM 8283 C C . THR A 1 1037 ? -11.380 -26.296 51.779 1.00 89.69 1037 THR A C 1
ATOM 8285 O O . THR A 1 1037 ? -11.532 -25.715 52.851 1.00 89.69 1037 THR A O 1
ATOM 8288 N N . HIS A 1 1038 ? -11.817 -27.544 51.583 1.00 86.94 1038 HIS A N 1
ATOM 8289 C CA . HIS A 1 1038 ? -12.550 -28.340 52.573 1.00 86.94 1038 HIS A CA 1
ATOM 8290 C C . HIS A 1 1038 ? -13.799 -27.631 53.139 1.00 86.94 1038 HIS A C 1
ATOM 8292 O O . HIS A 1 1038 ? -14.153 -27.790 54.313 1.00 86.94 1038 HIS A O 1
ATOM 8298 N N . VAL A 1 1039 ? -14.472 -26.835 52.306 1.00 88.81 1039 VAL A N 1
ATOM 8299 C CA . VAL A 1 1039 ? -15.757 -26.190 52.613 1.00 88.81 1039 VAL A CA 1
ATOM 8300 C C . VAL A 1 1039 ? -16.894 -27.084 52.121 1.00 88.81 1039 VAL A C 1
ATOM 8302 O O . VAL A 1 1039 ? -16.804 -27.690 51.054 1.00 88.81 1039 VAL A O 1
ATOM 8305 N N . LEU A 1 1040 ? -17.976 -27.194 52.897 1.00 88.94 1040 LEU A N 1
ATOM 8306 C CA . LEU A 1 1040 ? -19.159 -27.946 52.467 1.00 88.94 1040 LEU A CA 1
ATOM 8307 C C . LEU A 1 1040 ? -20.025 -27.070 51.556 1.00 88.94 1040 LEU A C 1
ATOM 8309 O O . LEU A 1 1040 ? -20.205 -25.889 51.840 1.00 88.94 1040 LEU A O 1
ATOM 8313 N N . GLY A 1 1041 ? -20.636 -27.644 50.515 1.00 87.50 1041 GLY A N 1
ATOM 8314 C CA . GLY A 1 1041 ? -21.459 -26.876 49.569 1.00 87.50 1041 GLY A CA 1
ATOM 8315 C C . GLY A 1 1041 ? -22.580 -26.074 50.240 1.00 87.50 1041 GLY A C 1
ATOM 8316 O O . GLY A 1 1041 ? -22.757 -24.901 49.930 1.00 87.50 1041 GLY A O 1
ATOM 8317 N N . ARG A 1 1042 ? -23.227 -26.638 51.270 1.00 89.19 1042 ARG A N 1
ATOM 8318 C CA . ARG A 1 1042 ? -24.251 -25.958 52.093 1.00 89.19 1042 ARG A CA 1
ATOM 8319 C C . ARG A 1 1042 ? -23.772 -24.721 52.861 1.00 89.19 1042 ARG A C 1
ATOM 8321 O O . ARG A 1 1042 ? -24.576 -24.056 53.500 1.00 89.19 1042 ARG A O 1
ATOM 8328 N N . GLU A 1 1043 ? -22.473 -24.446 52.880 1.00 90.25 1043 GLU A N 1
ATOM 8329 C CA . GLU A 1 1043 ? -21.883 -23.265 53.518 1.00 90.25 1043 GLU A CA 1
ATOM 8330 C C . GLU A 1 1043 ? -21.612 -22.144 52.501 1.00 90.25 1043 GLU A C 1
ATOM 8332 O O . GLU A 1 1043 ? -21.380 -21.003 52.896 1.00 90.25 1043 GLU A O 1
ATOM 8337 N N . LEU A 1 1044 ? -21.693 -22.444 51.201 1.00 93.56 1044 LEU A N 1
ATOM 8338 C CA . LEU A 1 1044 ? -21.513 -21.501 50.103 1.00 93.56 1044 LEU A CA 1
ATOM 8339 C C . LEU A 1 1044 ? -22.873 -21.094 49.516 1.00 93.56 1044 LEU A C 1
ATOM 8341 O O . LEU A 1 1044 ? -23.714 -21.936 49.194 1.00 93.56 1044 LEU A O 1
ATOM 8345 N N . LYS A 1 1045 ? -23.068 -19.787 49.351 1.00 94.12 1045 LYS A N 1
ATOM 8346 C CA . LYS A 1 1045 ? -24.178 -19.177 48.618 1.00 94.12 1045 LYS A CA 1
ATOM 8347 C C . LYS A 1 1045 ? -23.641 -18.506 47.365 1.00 94.12 1045 LYS A C 1
ATOM 8349 O O . LYS A 1 1045 ? -22.703 -17.718 47.449 1.00 94.12 1045 LYS A O 1
ATOM 8354 N N . LEU A 1 1046 ? -24.245 -18.787 46.219 1.00 94.06 1046 LEU A N 1
ATOM 8355 C CA . LEU A 1 1046 ? -23.949 -18.072 44.980 1.00 94.06 1046 LEU A CA 1
ATOM 8356 C C . LEU A 1 1046 ? -25.068 -17.078 44.694 1.00 94.06 1046 LEU A C 1
ATOM 8358 O O . LEU A 1 1046 ? -26.235 -17.463 44.615 1.00 94.06 1046 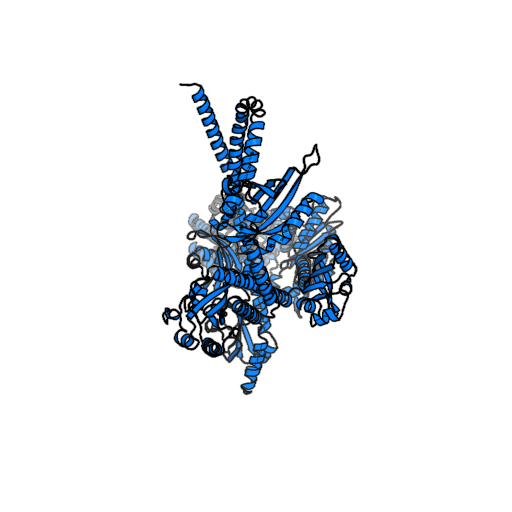LEU A O 1
ATOM 8362 N N . GLU A 1 1047 ? -24.699 -15.807 44.569 1.00 93.56 1047 GLU A N 1
ATOM 8363 C CA . GLU A 1 1047 ? -25.608 -14.700 44.278 1.00 93.56 1047 GLU A CA 1
ATOM 8364 C C . GLU A 1 1047 ? -25.555 -14.385 42.789 1.00 93.56 1047 GLU A C 1
ATOM 8366 O O . GLU A 1 1047 ? -24.481 -14.181 42.221 1.00 93.56 1047 GLU A O 1
ATOM 8371 N N . ILE A 1 1048 ? -26.712 -14.410 42.135 1.00 90.62 1048 ILE A N 1
ATOM 8372 C CA . ILE A 1 1048 ? -26.822 -14.228 40.691 1.00 90.62 1048 ILE A CA 1
ATOM 8373 C C . ILE A 1 1048 ? -27.917 -13.212 40.418 1.00 90.62 1048 ILE A C 1
ATOM 8375 O O . ILE A 1 1048 ? -29.044 -13.364 40.885 1.00 90.62 1048 ILE A O 1
ATOM 8379 N N . THR A 1 1049 ? -27.614 -12.211 39.600 1.00 86.25 1049 THR A N 1
ATOM 8380 C CA . THR A 1 1049 ? -28.609 -11.204 39.230 1.00 86.25 1049 THR A CA 1
ATOM 8381 C C . THR A 1 1049 ? -29.717 -11.786 38.354 1.00 86.25 1049 THR A C 1
ATOM 8383 O O . THR A 1 1049 ? -29.508 -12.664 37.512 1.00 86.25 1049 THR A O 1
ATOM 8386 N N . GLU A 1 1050 ? -30.910 -11.221 38.490 1.00 82.31 1050 GLU A N 1
ATOM 8387 C CA . GLU A 1 1050 ? -32.090 -11.569 37.697 1.00 82.31 1050 GLU A CA 1
ATOM 8388 C C . GLU A 1 1050 ? -31.829 -11.539 36.171 1.00 82.31 1050 GLU A C 1
ATOM 8390 O O . GLU A 1 1050 ? -32.224 -12.436 35.419 1.00 82.31 1050 GLU A O 1
ATOM 8395 N N . THR A 1 1051 ? -31.093 -10.524 35.712 1.00 77.25 1051 THR A N 1
ATOM 8396 C CA . THR A 1 1051 ? -30.712 -10.332 34.305 1.00 77.25 1051 THR A CA 1
ATOM 8397 C C . THR A 1 1051 ? -29.760 -11.407 33.788 1.00 77.25 1051 THR A C 1
ATOM 8399 O O . THR A 1 1051 ? -29.844 -11.774 32.616 1.00 77.25 1051 THR A O 1
ATOM 8402 N N . ALA A 1 1052 ? -28.861 -11.915 34.639 1.00 77.38 1052 ALA A N 1
ATOM 8403 C CA . ALA A 1 1052 ? -27.897 -12.944 34.258 1.00 77.38 1052 ALA A CA 1
ATOM 8404 C C . ALA A 1 1052 ? -28.594 -14.267 33.918 1.00 77.38 1052 ALA A C 1
ATOM 8406 O O . ALA A 1 1052 ? -28.270 -14.898 32.914 1.00 77.38 1052 ALA A O 1
ATOM 8407 N N . ILE A 1 1053 ? -29.603 -14.639 34.706 1.00 78.25 1053 ILE A N 1
ATOM 8408 C CA . ILE A 1 1053 ? -30.383 -15.865 34.504 1.00 78.25 1053 ILE A CA 1
ATOM 8409 C C . ILE A 1 1053 ? -31.230 -15.774 33.225 1.00 78.25 1053 ILE A C 1
ATOM 8411 O O . ILE A 1 1053 ? -31.383 -16.754 32.498 1.00 78.25 1053 ILE A O 1
ATOM 8415 N N . MET A 1 1054 ? -31.767 -14.589 32.925 1.00 77.69 1054 MET A N 1
ATOM 8416 C CA . MET A 1 1054 ? -32.650 -14.381 31.773 1.00 77.69 1054 MET A CA 1
ATOM 8417 C C . MET A 1 1054 ? -31.926 -14.300 30.422 1.00 77.69 1054 MET A C 1
ATOM 8419 O O . MET A 1 1054 ? -32.588 -14.342 29.385 1.00 77.69 1054 MET A O 1
ATOM 8423 N N . ALA A 1 1055 ? -30.593 -14.204 30.408 1.00 73.38 1055 ALA A N 1
ATOM 8424 C CA . ALA A 1 1055 ? -29.813 -14.179 29.171 1.00 73.38 1055 ALA A CA 1
ATOM 8425 C C . ALA A 1 1055 ? -29.883 -15.517 28.406 1.00 73.38 1055 ALA A C 1
ATOM 8427 O O . ALA A 1 1055 ? -30.075 -15.514 27.190 1.00 73.38 1055 ALA A O 1
ATOM 8428 N N . ASP A 1 1056 ? -29.780 -16.643 29.121 1.00 76.50 1056 ASP A N 1
ATOM 8429 C CA . ASP A 1 1056 ? -30.017 -17.999 28.605 1.00 76.50 1056 ASP A CA 1
ATOM 8430 C C . ASP A 1 1056 ? -30.664 -18.874 29.700 1.00 76.50 1056 ASP A C 1
ATOM 8432 O O . ASP A 1 1056 ? -29.969 -19.557 30.462 1.00 76.50 1056 ASP A O 1
ATOM 8436 N N . PRO A 1 1057 ? -32.008 -18.868 29.801 1.00 79.56 1057 PRO A N 1
ATOM 8437 C CA . PRO A 1 1057 ? -32.713 -19.548 30.883 1.00 79.56 1057 PRO A CA 1
ATOM 8438 C C . PRO A 1 1057 ? -32.496 -21.063 30.901 1.00 79.56 1057 PRO A C 1
ATOM 8440 O O . PRO A 1 1057 ? -32.504 -21.665 31.971 1.00 79.56 1057 PRO A O 1
ATOM 8443 N N . GLN A 1 1058 ? -32.320 -21.703 29.739 1.00 82.38 1058 GLN A N 1
ATOM 8444 C CA . GLN A 1 1058 ? -32.190 -23.163 29.667 1.00 82.38 1058 GLN A CA 1
ATOM 8445 C C . GLN A 1 1058 ? -30.822 -23.622 30.164 1.00 82.38 1058 GLN A C 1
ATOM 8447 O O . GLN A 1 1058 ? -30.748 -24.552 30.971 1.00 82.38 1058 GLN A O 1
ATOM 8452 N N . LEU A 1 1059 ? -29.756 -22.946 29.723 1.00 83.12 1059 LEU A N 1
ATOM 8453 C CA . LEU A 1 1059 ? -28.410 -23.206 30.221 1.00 83.12 1059 LEU A CA 1
ATOM 8454 C C . LEU A 1 1059 ? -28.320 -22.905 31.721 1.00 83.12 1059 LEU A C 1
ATOM 8456 O O . LEU A 1 1059 ? -27.827 -23.738 32.478 1.00 83.12 1059 LEU A O 1
ATOM 8460 N N . ALA A 1 1060 ? -28.875 -21.771 32.165 1.00 84.06 1060 ALA A N 1
ATOM 8461 C CA . ALA A 1 1060 ? -28.898 -21.407 33.577 1.00 84.06 1060 ALA A CA 1
ATOM 8462 C C . ALA A 1 1060 ? -29.606 -22.472 34.432 1.00 84.06 1060 ALA A C 1
ATOM 8464 O O . ALA A 1 1060 ? -29.058 -22.894 35.445 1.00 84.06 1060 ALA A O 1
ATOM 8465 N N . ILE A 1 1061 ? -30.774 -22.982 34.014 1.00 86.31 1061 ILE A N 1
ATOM 8466 C CA . ILE A 1 1061 ? -31.468 -24.069 34.731 1.00 86.31 1061 ILE A CA 1
ATOM 8467 C C . ILE A 1 1061 ? -30.584 -25.316 34.836 1.00 86.31 1061 ILE A C 1
ATOM 8469 O O . ILE A 1 1061 ? -30.520 -25.923 35.906 1.00 86.31 1061 ILE A O 1
ATOM 8473 N N . ALA A 1 1062 ? -29.907 -25.715 33.756 1.00 86.81 1062 ALA A N 1
ATOM 8474 C CA . ALA A 1 1062 ? -29.035 -26.887 33.768 1.00 86.81 1062 ALA A CA 1
ATOM 8475 C C . ALA A 1 1062 ? -27.872 -26.714 34.763 1.00 86.81 1062 ALA A C 1
ATOM 8477 O O . ALA A 1 1062 ? -27.712 -27.539 35.663 1.00 86.81 1062 ALA A O 1
ATOM 8478 N N . THR A 1 1063 ? -27.135 -25.604 34.673 1.00 87.56 1063 THR A N 1
ATOM 8479 C CA . THR A 1 1063 ? -26.000 -25.306 35.560 1.00 87.56 1063 THR A CA 1
ATOM 8480 C C . THR A 1 1063 ? -26.432 -25.152 37.020 1.00 87.56 1063 THR A C 1
ATOM 8482 O O . THR A 1 1063 ? -25.789 -25.691 37.919 1.00 87.56 1063 THR A O 1
ATOM 8485 N N . LEU A 1 1064 ? -27.547 -24.468 37.293 1.00 89.06 1064 LEU A N 1
ATOM 8486 C CA . LEU A 1 1064 ? -28.044 -24.292 38.660 1.00 89.06 1064 LEU A CA 1
ATOM 8487 C C . LEU A 1 1064 ? -28.471 -25.619 39.294 1.00 89.06 1064 LEU A C 1
ATOM 8489 O O . LEU A 1 1064 ? -28.199 -25.845 40.470 1.00 89.06 1064 LEU A O 1
ATOM 8493 N N . ASN A 1 1065 ? -29.084 -26.526 38.529 1.00 89.44 1065 ASN A N 1
ATOM 8494 C CA . ASN A 1 1065 ? -29.410 -27.863 39.027 1.00 89.44 1065 ASN A CA 1
ATOM 8495 C C . ASN A 1 1065 ? -28.149 -28.661 39.390 1.00 89.44 1065 ASN A C 1
ATOM 8497 O O . ASN A 1 1065 ? -28.134 -29.339 40.417 1.00 89.44 1065 ASN A O 1
ATOM 8501 N N . GLU A 1 1066 ? -27.083 -28.561 38.593 1.00 90.62 1066 GLU A N 1
ATOM 8502 C CA . GLU A 1 1066 ? -25.793 -29.178 38.920 1.00 90.62 1066 GLU A CA 1
ATOM 8503 C C . GLU A 1 1066 ? -25.200 -28.600 40.211 1.00 90.62 1066 GLU A C 1
ATOM 8505 O O . GLU A 1 1066 ? -24.763 -29.353 41.084 1.00 90.62 1066 GLU A O 1
ATOM 8510 N N . LEU A 1 1067 ? -25.218 -27.279 40.386 1.00 90.81 1067 LEU A N 1
ATOM 8511 C CA . LEU A 1 1067 ? -24.737 -26.636 41.614 1.00 90.81 1067 LEU A CA 1
ATOM 8512 C C . LEU A 1 1067 ? -25.566 -27.065 42.837 1.00 90.81 1067 LEU A C 1
ATOM 8514 O O . LEU A 1 1067 ? -25.012 -27.353 43.897 1.00 90.81 1067 LEU A O 1
ATOM 8518 N N . LYS A 1 1068 ? -26.882 -27.223 42.676 1.00 90.00 1068 LYS A N 1
ATOM 8519 C CA . LYS A 1 1068 ? -27.780 -27.694 43.741 1.00 90.00 1068 LYS A CA 1
ATOM 8520 C C . LYS A 1 1068 ? -27.541 -29.147 44.140 1.00 90.00 1068 LYS A C 1
ATOM 8522 O O . LYS A 1 1068 ? -27.671 -29.469 45.318 1.00 90.00 1068 LYS A O 1
ATOM 8527 N N . GLN A 1 1069 ? -27.123 -30.012 43.212 1.00 89.25 1069 GLN A N 1
ATOM 8528 C CA . GLN A 1 1069 ? -26.698 -31.384 43.539 1.00 89.25 1069 GLN A CA 1
ATOM 8529 C C . GLN A 1 1069 ? -25.478 -31.424 44.474 1.00 89.25 1069 GLN A C 1
ATOM 8531 O O . GLN A 1 1069 ? -25.266 -32.428 45.148 1.00 89.25 1069 GLN A O 1
ATOM 8536 N N . ARG A 1 1070 ? -24.703 -30.335 44.549 1.00 88.50 1070 ARG A N 1
ATOM 8537 C CA . ARG A 1 1070 ? -23.556 -30.171 45.459 1.00 88.50 1070 ARG A CA 1
ATOM 8538 C C . ARG A 1 1070 ? -23.943 -29.528 46.792 1.00 88.50 1070 ARG A C 1
ATOM 8540 O O . ARG A 1 1070 ? -23.069 -29.124 47.549 1.00 88.50 1070 ARG A O 1
ATOM 8547 N N . GLU A 1 1071 ? -25.241 -29.410 47.068 1.00 90.19 1071 GLU A N 1
ATOM 8548 C CA . GLU A 1 1071 ? -25.806 -28.723 48.236 1.00 90.19 1071 GLU A CA 1
ATOM 8549 C C . GLU A 1 1071 ? -25.486 -27.217 48.301 1.00 90.19 1071 GLU A C 1
ATOM 8551 O O . GLU A 1 1071 ? -25.670 -26.605 49.350 1.00 90.19 1071 GLU A O 1
ATOM 8556 N N . ILE A 1 1072 ? -25.035 -26.599 47.202 1.00 92.69 1072 ILE A N 1
ATOM 8557 C CA . ILE A 1 1072 ? -24.766 -25.155 47.144 1.00 92.69 1072 ILE A CA 1
ATOM 8558 C C . ILE A 1 1072 ? -26.088 -24.395 47.138 1.00 92.69 1072 ILE A C 1
ATOM 8560 O O . ILE A 1 1072 ? -27.008 -24.737 46.391 1.00 92.69 1072 ILE A O 1
ATOM 8564 N N . MET A 1 1073 ? -26.177 -23.353 47.962 1.00 92.50 1073 MET A N 1
ATOM 8565 C CA . MET A 1 1073 ? -27.358 -22.498 48.014 1.00 92.50 1073 MET A CA 1
ATOM 8566 C C . MET A 1 1073 ? -27.325 -21.450 46.903 1.00 92.50 1073 MET A C 1
ATOM 8568 O O . MET A 1 1073 ? -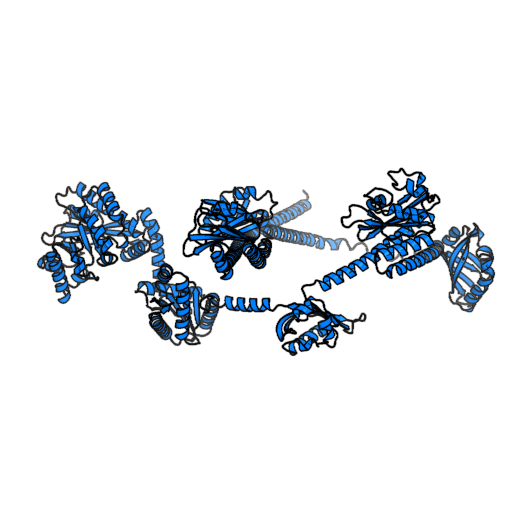26.295 -20.823 46.655 1.00 92.50 1073 MET A O 1
ATOM 8572 N N . ILE A 1 1074 ? -28.468 -21.229 46.261 1.00 92.62 1074 ILE A N 1
ATOM 8573 C CA . ILE A 1 1074 ? -28.603 -20.268 45.165 1.00 92.62 1074 ILE A CA 1
ATOM 8574 C C . ILE A 1 1074 ? -29.474 -19.097 45.612 1.00 92.62 1074 ILE A C 1
ATOM 8576 O O . ILE A 1 1074 ? -30.587 -19.288 46.107 1.00 92.62 1074 ILE A O 1
ATOM 8580 N N . CYS A 1 1075 ? -28.962 -17.887 45.414 1.00 92.25 1075 CYS A N 1
ATOM 8581 C CA . CYS A 1 1075 ? -29.615 -16.633 45.748 1.00 92.25 1075 CYS A CA 1
ATOM 8582 C C . CYS A 1 1075 ? -29.819 -15.802 44.476 1.00 92.25 1075 CYS A C 1
ATOM 8584 O O . CYS A 1 1075 ? -28.873 -15.607 43.710 1.00 92.25 1075 CYS A O 1
ATOM 8586 N N . ILE A 1 1076 ? -31.041 -15.315 44.249 1.00 90.00 1076 ILE A N 1
ATOM 8587 C CA . ILE A 1 1076 ? -31.284 -14.307 43.212 1.00 90.00 1076 ILE A CA 1
ATOM 8588 C C . ILE A 1 1076 ? -31.050 -12.927 43.816 1.00 90.00 1076 ILE A C 1
ATOM 8590 O O . ILE A 1 1076 ? -31.749 -12.545 44.756 1.00 90.00 1076 ILE A O 1
ATOM 8594 N N . ASP A 1 1077 ? -30.099 -12.202 43.238 1.00 88.12 1077 ASP A N 1
ATOM 8595 C CA . ASP A 1 1077 ? -29.760 -10.831 43.599 1.00 88.12 1077 ASP A CA 1
ATOM 8596 C C . ASP A 1 1077 ? -30.504 -9.794 42.743 1.00 88.12 1077 ASP A C 1
ATOM 8598 O O . ASP A 1 1077 ? -30.983 -10.099 41.642 1.00 88.12 1077 ASP A O 1
ATOM 8602 N N . ASP A 1 1078 ? -30.597 -8.566 43.257 1.00 82.69 1078 ASP A N 1
ATOM 8603 C CA . ASP A 1 1078 ? -31.277 -7.416 42.646 1.00 82.69 1078 ASP A CA 1
ATOM 8604 C C . ASP A 1 1078 ? -32.771 -7.647 42.297 1.00 82.69 1078 ASP A C 1
ATOM 8606 O O . ASP A 1 1078 ? -33.315 -7.042 41.359 1.00 82.69 1078 ASP A O 1
ATOM 8610 N N . PHE A 1 1079 ? -33.469 -8.515 43.043 1.00 81.88 1079 PHE A N 1
ATOM 8611 C CA . PHE A 1 1079 ? -34.821 -8.957 42.684 1.00 81.88 1079 PHE A CA 1
ATOM 8612 C C . PHE A 1 1079 ? -35.832 -7.798 42.653 1.00 81.88 1079 PHE A C 1
ATOM 8614 O O . PHE A 1 1079 ? -35.985 -7.041 43.617 1.00 81.88 1079 PHE A O 1
ATOM 8621 N N . GLY A 1 1080 ? -36.561 -7.684 41.537 1.00 71.50 1080 GLY A N 1
ATOM 8622 C CA . GLY A 1 1080 ? -37.582 -6.653 41.315 1.00 71.50 1080 GLY A CA 1
ATOM 8623 C C . GLY A 1 1080 ? -37.100 -5.438 40.516 1.00 71.50 1080 GLY A C 1
ATOM 8624 O O . GLY A 1 1080 ? -37.900 -4.549 40.217 1.00 71.50 1080 GLY A O 1
ATOM 8625 N N . THR A 1 1081 ? -35.820 -5.392 40.138 1.00 69.12 1081 THR A N 1
ATOM 8626 C CA . THR A 1 1081 ? -35.272 -4.368 39.228 1.00 69.12 1081 THR A CA 1
ATOM 8627 C C . THR A 1 1081 ? -35.225 -4.823 37.760 1.00 69.12 1081 THR A C 1
ATOM 8629 O O . THR A 1 1081 ? -35.065 -3.983 36.868 1.00 69.12 1081 THR A O 1
ATOM 8632 N N . GLY A 1 1082 ? -35.408 -6.126 37.499 1.00 60.91 1082 GLY A N 1
ATOM 8633 C CA . GLY A 1 1082 ? -35.378 -6.756 36.176 1.00 60.91 1082 GLY A CA 1
ATOM 8634 C C . GLY A 1 1082 ? -36.743 -7.227 35.641 1.00 60.91 1082 GLY A C 1
ATOM 8635 O O . GLY A 1 1082 ? -37.803 -6.844 36.132 1.00 60.91 1082 GLY A O 1
ATOM 8636 N N . TYR A 1 1083 ? -36.704 -8.041 34.574 1.00 55.88 1083 TYR A N 1
ATOM 8637 C CA . TYR A 1 1083 ? -37.873 -8.652 33.917 1.00 55.88 1083 TYR A CA 1
ATOM 8638 C C . TYR A 1 1083 ? -37.862 -10.189 34.021 1.00 55.88 1083 TYR A C 1
ATOM 8640 O O . TYR A 1 1083 ? -37.877 -10.900 33.015 1.00 55.88 1083 TYR A O 1
ATOM 8648 N N . CYS A 1 1084 ? -37.838 -10.739 35.225 1.00 61.69 1084 CYS A N 1
ATOM 8649 C CA . CYS A 1 1084 ? -38.031 -12.155 35.476 1.00 61.69 1084 CYS A CA 1
ATOM 8650 C C . CYS A 1 1084 ? -39.526 -12.418 35.512 1.00 61.69 1084 CYS A C 1
ATOM 8652 O O . CYS A 1 1084 ? -40.250 -12.007 36.420 1.00 61.69 1084 CYS A O 1
ATOM 8654 N N . SER A 1 1085 ? -40.018 -13.094 34.476 1.00 60.31 1085 SER A N 1
ATOM 8655 C CA . SER A 1 1085 ? -41.393 -13.573 34.484 1.00 60.31 1085 SER A CA 1
ATOM 8656 C C . SER A 1 1085 ? -41.568 -14.533 35.661 1.00 60.31 1085 SER A C 1
ATOM 8658 O O . SER A 1 1085 ? -40.846 -15.527 35.761 1.00 60.31 1085 SER A O 1
ATOM 8660 N N . LEU A 1 1086 ? -42.565 -14.277 36.514 1.00 67.38 1086 LEU A N 1
ATOM 8661 C CA . LEU A 1 1086 ? -42.976 -15.165 37.613 1.00 67.38 1086 LEU A CA 1
ATOM 8662 C C . LEU A 1 1086 ? -43.128 -16.633 37.166 1.00 67.38 1086 LEU A C 1
ATOM 8664 O O . LEU A 1 1086 ? -42.905 -17.546 37.955 1.00 67.38 1086 LEU A O 1
ATOM 8668 N N . GLY A 1 1087 ? -43.453 -16.870 35.888 1.00 66.25 1087 GLY A N 1
ATOM 8669 C CA . GLY A 1 1087 ? -43.549 -18.213 35.309 1.00 66.25 1087 GLY A CA 1
ATOM 8670 C C . GLY A 1 1087 ? -42.220 -18.977 35.210 1.00 66.25 1087 GLY A C 1
ATOM 8671 O O . GLY A 1 1087 ? -42.236 -20.208 35.221 1.00 66.25 1087 GLY A O 1
ATOM 8672 N N . TYR A 1 1088 ? -41.083 -18.279 35.134 1.00 71.56 1088 TYR A N 1
ATOM 8673 C CA . TYR A 1 1088 ? -39.749 -18.888 35.162 1.00 71.56 1088 TYR A CA 1
ATOM 8674 C C . TYR A 1 1088 ? -39.191 -19.001 36.580 1.00 71.56 1088 TYR A C 1
ATOM 8676 O O . TYR A 1 1088 ? -38.487 -19.964 36.864 1.00 71.56 1088 TYR A O 1
ATOM 8684 N N . LEU A 1 1089 ? -39.548 -18.084 37.486 1.00 79.56 1089 LEU A N 1
ATOM 8685 C CA . LEU A 1 1089 ? -39.048 -18.090 38.864 1.00 79.56 1089 LEU A CA 1
ATOM 8686 C C . LEU A 1 1089 ? -39.316 -19.420 39.588 1.00 79.56 1089 LEU A C 1
ATOM 8688 O O . LEU A 1 1089 ? -38.426 -19.952 40.238 1.00 79.56 1089 LEU A O 1
ATOM 8692 N N . HIS A 1 1090 ? -40.504 -20.004 39.402 1.00 77.31 1090 HIS A N 1
ATOM 8693 C CA . HIS A 1 1090 ? -40.854 -21.317 39.964 1.00 77.31 1090 HIS A CA 1
ATOM 8694 C C . HIS A 1 1090 ? -40.039 -22.484 39.356 1.00 77.31 1090 HIS A C 1
ATOM 8696 O O . HIS A 1 1090 ? -39.991 -23.571 39.926 1.00 77.31 1090 HIS A O 1
ATOM 8702 N N . GLN A 1 1091 ? -39.435 -22.313 38.177 1.00 81.69 1091 GLN A N 1
ATOM 8703 C CA . GLN A 1 1091 ? -38.652 -23.365 37.515 1.00 81.69 1091 GLN A CA 1
ATOM 8704 C C . GLN A 1 1091 ? -37.181 -23.367 37.941 1.00 81.69 1091 GLN A C 1
ATOM 8706 O O . GLN A 1 1091 ? -36.515 -24.392 37.794 1.00 81.69 1091 GLN A O 1
ATOM 8711 N N . PHE A 1 1092 ? -36.661 -22.247 38.451 1.00 84.38 1092 PHE A N 1
ATOM 8712 C CA . PHE A 1 1092 ? -35.275 -22.179 38.902 1.00 84.38 1092 PHE A CA 1
ATOM 8713 C C . PHE A 1 1092 ? -35.123 -22.810 40.293 1.00 84.38 1092 PHE A C 1
ATOM 8715 O O . PHE A 1 1092 ? -35.937 -22.543 41.179 1.00 84.38 1092 PHE A O 1
ATOM 8722 N N . PRO A 1 1093 ? -34.069 -23.613 40.530 1.00 86.56 1093 PRO A N 1
ATOM 8723 C CA . PRO A 1 1093 ? -33.845 -24.262 41.816 1.00 86.56 1093 PRO A CA 1
ATOM 8724 C C . PRO A 1 1093 ? -33.169 -23.288 42.800 1.00 86.56 1093 PRO A C 1
ATOM 8726 O O . PRO A 1 1093 ? -32.011 -23.459 43.178 1.00 86.56 1093 PRO A O 1
ATOM 8729 N N . VAL A 1 1094 ? -33.891 -22.232 43.171 1.00 88.62 1094 VAL A N 1
ATOM 8730 C CA . VAL A 1 1094 ? -33.411 -21.111 43.996 1.00 88.62 1094 VAL A CA 1
ATOM 8731 C C . VAL A 1 1094 ? -33.856 -21.298 45.443 1.00 88.62 1094 VAL A C 1
ATOM 8733 O O . VAL A 1 1094 ? -34.960 -21.771 45.695 1.00 88.62 1094 VAL A O 1
ATOM 8736 N N . ASP A 1 1095 ? -32.999 -20.921 46.391 1.00 90.88 1095 ASP A N 1
ATOM 8737 C CA . ASP A 1 1095 ? -33.283 -21.006 47.829 1.00 90.88 1095 ASP A CA 1
ATOM 8738 C C . ASP A 1 1095 ? -33.674 -19.662 48.431 1.00 90.88 1095 ASP A C 1
ATOM 8740 O O . ASP A 1 1095 ? -34.399 -19.608 49.424 1.00 90.88 1095 ASP A O 1
ATOM 8744 N N . ILE A 1 1096 ? -33.122 -18.580 47.879 1.00 91.69 1096 ILE A N 1
ATOM 8745 C CA . ILE A 1 1096 ? -33.121 -17.269 48.513 1.00 91.69 1096 ILE A CA 1
ATOM 8746 C C . ILE A 1 1096 ? -33.430 -16.176 47.487 1.00 91.69 1096 ILE A C 1
ATOM 8748 O O . ILE A 1 1096 ? -32.870 -16.168 46.391 1.00 91.69 1096 ILE A O 1
ATOM 8752 N N . LEU A 1 1097 ? -34.276 -15.221 47.874 1.00 91.38 1097 LEU A N 1
ATOM 8753 C CA . LEU A 1 1097 ? -34.503 -13.973 47.144 1.00 91.38 1097 LEU A CA 1
ATOM 8754 C C . LEU A 1 1097 ? -33.910 -12.794 47.921 1.00 91.38 1097 LEU A C 1
ATOM 8756 O O . LEU A 1 1097 ? -34.275 -12.562 49.078 1.00 91.38 1097 LEU A O 1
ATOM 8760 N N . LYS A 1 1098 ? -33.011 -12.035 47.290 1.00 92.38 1098 LYS A N 1
ATOM 8761 C CA . LYS A 1 1098 ? -32.405 -10.831 47.864 1.00 92.38 1098 LYS A CA 1
ATOM 8762 C C . LYS A 1 1098 ? -33.109 -9.588 47.313 1.00 92.38 1098 LYS A C 1
ATOM 8764 O O . LYS A 1 1098 ? -33.219 -9.386 46.105 1.00 92.38 1098 LYS A O 1
ATOM 8769 N N . ILE A 1 1099 ? -33.677 -8.802 48.222 1.00 90.75 1099 ILE A N 1
ATOM 8770 C CA . ILE A 1 1099 ? -34.465 -7.603 47.930 1.00 90.75 1099 ILE A CA 1
ATOM 8771 C C . ILE A 1 1099 ? -33.501 -6.440 47.723 1.00 90.75 1099 ILE A C 1
ATOM 8773 O O . ILE A 1 1099 ? -32.797 -6.060 48.662 1.00 90.75 1099 ILE A O 1
ATOM 8777 N N . ASP A 1 1100 ? -33.528 -5.847 46.528 1.00 89.00 1100 ASP A N 1
ATOM 8778 C CA . ASP A 1 1100 ? -32.646 -4.735 46.171 1.00 89.00 1100 ASP A CA 1
ATOM 8779 C C . ASP A 1 1100 ? -32.810 -3.529 47.113 1.00 89.00 1100 ASP A C 1
ATOM 8781 O O . ASP A 1 1100 ? -33.920 -3.096 47.475 1.00 89.00 1100 ASP A O 1
ATOM 8785 N N . ARG A 1 1101 ? -31.672 -2.909 47.432 1.00 87.56 1101 ARG A N 1
ATOM 8786 C CA . ARG A 1 1101 ? -31.577 -1.729 48.299 1.00 87.56 1101 ARG A CA 1
ATOM 8787 C C . ARG A 1 1101 ? -32.471 -0.571 47.855 1.00 87.56 1101 ARG A C 1
ATOM 8789 O O . ARG A 1 1101 ? -32.888 0.233 48.687 1.00 87.56 1101 ARG A O 1
ATOM 8796 N N . SER A 1 1102 ? -32.793 -0.428 46.562 1.00 87.19 1102 SER A N 1
ATOM 8797 C CA . SER A 1 1102 ? -33.620 0.689 46.080 1.00 87.19 1102 SER A CA 1
ATOM 8798 C C . SER A 1 1102 ? -35.079 0.604 46.546 1.00 87.19 1102 SER A C 1
ATOM 8800 O O . SER A 1 1102 ? -35.786 1.628 46.541 1.00 87.19 1102 SER A O 1
ATOM 8802 N N . PHE A 1 1103 ? -35.544 -0.584 46.943 1.00 86.56 1103 PHE A N 1
ATOM 8803 C CA . PHE A 1 1103 ? -36.843 -0.789 47.581 1.00 86.56 1103 PHE A CA 1
ATOM 8804 C C . PHE A 1 1103 ? -36.765 -0.519 49.082 1.00 86.56 1103 PHE A C 1
ATOM 8806 O O . PHE A 1 1103 ? -37.567 0.272 49.586 1.00 86.56 1103 PHE A O 1
ATOM 8813 N N . VAL A 1 1104 ? -35.747 -1.062 49.757 1.00 86.19 1104 VAL A N 1
ATOM 8814 C CA . VAL A 1 1104 ? -35.520 -0.901 51.204 1.00 86.19 1104 VAL A CA 1
ATOM 8815 C C . VAL A 1 1104 ? -35.296 0.569 51.584 1.00 86.19 1104 VAL A C 1
ATOM 8817 O O . VAL A 1 1104 ? -35.974 1.100 52.469 1.00 86.19 1104 VAL A O 1
ATOM 8820 N N . ASN A 1 1105 ? -34.470 1.295 50.821 1.00 83.62 1105 ASN A N 1
ATOM 8821 C CA . ASN A 1 1105 ? -34.181 2.716 51.054 1.00 83.62 1105 ASN A CA 1
ATOM 8822 C C . ASN A 1 1105 ? -35.405 3.635 50.957 1.00 83.62 1105 ASN A C 1
ATOM 8824 O O . ASN A 1 1105 ? -35.383 4.750 51.474 1.00 83.62 1105 ASN A O 1
ATOM 8828 N N . LYS A 1 1106 ? -36.486 3.198 50.302 1.00 79.81 1106 LYS A N 1
ATOM 8829 C CA . LYS A 1 1106 ? -37.697 4.007 50.102 1.00 79.81 1106 LYS A CA 1
ATOM 8830 C C . LYS A 1 1106 ? -38.920 3.465 50.843 1.00 79.81 1106 LYS A C 1
ATOM 8832 O O . LYS A 1 1106 ? -40.018 3.945 50.586 1.00 79.81 1106 LYS A O 1
ATOM 8837 N N . MET A 1 1107 ? -38.752 2.539 51.790 1.00 75.75 1107 MET A N 1
ATOM 8838 C CA . MET A 1 1107 ? -39.857 1.961 52.575 1.00 75.75 1107 MET A CA 1
ATOM 8839 C C . MET A 1 1107 ? -40.658 2.974 53.412 1.00 75.75 1107 MET A C 1
ATOM 8841 O O . MET A 1 1107 ? -41.786 2.690 53.806 1.00 75.75 1107 MET A O 1
ATOM 8845 N N . GLN A 1 1108 ? -40.122 4.174 53.653 1.00 67.62 1108 GLN A N 1
ATOM 8846 C CA . GLN A 1 1108 ? -40.863 5.262 54.304 1.00 67.62 1108 GLN A CA 1
ATOM 8847 C C . GLN A 1 1108 ? -41.969 5.860 53.406 1.00 67.62 1108 GLN A C 1
ATOM 8849 O O . GLN A 1 1108 ? -42.883 6.513 53.904 1.00 67.62 1108 GLN A O 1
ATOM 8854 N N . VAL A 1 1109 ? -41.916 5.622 52.089 1.00 61.97 1109 VAL A N 1
ATOM 8855 C CA . VAL A 1 1109 ? -42.929 6.033 51.107 1.00 61.97 1109 VAL A CA 1
ATOM 8856 C C . VAL A 1 1109 ? -43.868 4.848 50.854 1.00 61.97 1109 VAL A C 1
ATOM 8858 O O . VAL A 1 1109 ? -43.414 3.791 50.418 1.00 61.97 1109 VAL A O 1
ATOM 8861 N N . GLY A 1 1110 ? -45.169 5.020 51.126 1.00 57.53 1110 GLY A N 1
ATOM 8862 C CA . GLY A 1 1110 ? -46.170 3.940 51.192 1.00 57.53 1110 GLY A CA 1
ATOM 8863 C C . GLY A 1 1110 ? -46.107 2.894 50.069 1.00 57.53 1110 GLY A C 1
ATOM 8864 O O . GLY A 1 1110 ? -46.092 1.705 50.365 1.00 57.53 1110 GLY A O 1
ATOM 8865 N N . ASP A 1 1111 ? -45.960 3.310 48.808 1.00 63.78 1111 ASP A N 1
ATOM 8866 C CA . ASP A 1 1111 ? -45.974 2.403 47.646 1.00 63.78 1111 ASP A CA 1
ATOM 8867 C C . ASP A 1 1111 ? -44.817 1.385 47.626 1.00 63.78 1111 ASP A C 1
ATOM 8869 O O . ASP A 1 1111 ? -44.964 0.266 47.141 1.00 63.78 1111 ASP A O 1
ATOM 8873 N N . LYS A 1 1112 ? -43.642 1.747 48.157 1.00 67.81 1112 LYS A N 1
ATOM 8874 C CA . LYS A 1 1112 ? -42.434 0.901 48.124 1.00 67.81 1112 LYS A CA 1
ATOM 8875 C C . LYS A 1 1112 ? -42.433 -0.162 49.223 1.00 67.81 1112 LYS A C 1
ATOM 8877 O O . LYS A 1 1112 ? -41.891 -1.245 49.018 1.00 67.81 1112 LYS A O 1
ATOM 8882 N N . ARG A 1 1113 ? -43.062 0.123 50.367 1.00 79.62 1113 ARG A N 1
ATOM 8883 C CA . ARG A 1 1113 ? -43.236 -0.843 51.464 1.00 79.62 1113 ARG A CA 1
ATOM 8884 C C . ARG A 1 1113 ? -44.121 -2.016 51.046 1.00 79.62 1113 ARG A C 1
ATOM 8886 O O . ARG A 1 1113 ? -43.843 -3.152 51.417 1.00 79.62 1113 ARG A O 1
ATOM 8893 N N . GLU A 1 1114 ? -45.152 -1.738 50.254 1.00 81.25 1114 GLU A N 1
ATOM 8894 C CA . GLU A 1 1114 ? -46.047 -2.760 49.707 1.00 81.25 1114 GLU A CA 1
ATOM 8895 C C . GLU A 1 1114 ? -45.288 -3.732 48.796 1.00 81.25 1114 GLU A C 1
ATOM 8897 O O . GLU A 1 1114 ? -45.470 -4.938 48.913 1.00 81.25 1114 GLU A O 1
ATOM 8902 N N . ILE A 1 1115 ? -44.375 -3.225 47.956 1.00 83.31 1115 ILE A N 1
ATOM 8903 C CA . ILE A 1 1115 ? -43.525 -4.060 47.090 1.00 83.31 1115 ILE A CA 1
ATOM 8904 C C . ILE A 1 1115 ? -42.643 -4.990 47.930 1.00 83.31 1115 ILE A C 1
ATOM 8906 O O . ILE A 1 1115 ? -42.605 -6.188 47.668 1.00 83.31 1115 ILE A O 1
ATOM 8910 N N . VAL A 1 1116 ? -41.977 -4.464 48.964 1.00 86.31 1116 VAL A N 1
ATOM 8911 C CA . VAL A 1 1116 ? -41.145 -5.280 49.866 1.00 86.31 1116 VAL A CA 1
ATOM 8912 C C . VAL A 1 1116 ? -41.981 -6.367 50.545 1.00 86.31 1116 VAL A C 1
ATOM 8914 O O . VAL A 1 1116 ? -41.559 -7.519 50.568 1.00 86.31 1116 VAL A O 1
ATOM 8917 N N . ARG A 1 1117 ? -43.187 -6.040 51.034 1.00 87.31 1117 ARG A N 1
ATOM 8918 C CA . ARG A 1 1117 ? -44.093 -7.042 51.615 1.00 87.31 1117 ARG A CA 1
ATOM 8919 C C . ARG A 1 1117 ? -44.452 -8.135 50.606 1.00 87.31 1117 ARG A C 1
ATOM 8921 O O . ARG A 1 1117 ? -44.341 -9.307 50.940 1.00 87.31 1117 ARG A O 1
ATOM 8928 N N . VAL A 1 1118 ? -44.832 -7.761 49.383 1.00 86.50 1118 VAL A N 1
ATOM 8929 C CA . VAL A 1 1118 ? -45.187 -8.721 48.324 1.00 86.50 1118 VAL A CA 1
ATOM 8930 C C . VAL A 1 1118 ? -44.012 -9.639 47.985 1.00 86.50 1118 VAL A C 1
ATOM 8932 O O . VAL A 1 1118 ? -44.221 -10.831 47.785 1.00 86.50 1118 VAL A O 1
ATOM 8935 N N . ILE A 1 1119 ? -42.779 -9.123 47.943 1.00 87.62 1119 ILE A N 1
ATOM 8936 C CA . ILE A 1 1119 ? -41.590 -9.948 47.679 1.00 87.62 1119 ILE A CA 1
ATOM 8937 C C . ILE A 1 1119 ? -41.354 -10.954 48.815 1.00 87.62 1119 ILE A C 1
ATOM 8939 O O . ILE A 1 1119 ? -41.064 -12.117 48.538 1.00 87.62 1119 ILE A O 1
ATOM 8943 N N . VAL A 1 1120 ? -41.519 -10.543 50.077 1.00 89.06 1120 VAL A N 1
ATOM 8944 C CA . VAL A 1 1120 ? -41.385 -11.452 51.230 1.00 89.06 1120 VAL A CA 1
ATOM 8945 C C . VAL A 1 1120 ? -42.472 -12.534 51.209 1.00 89.06 1120 VAL A C 1
ATOM 8947 O O . VAL A 1 1120 ? -42.153 -13.716 51.306 1.00 89.06 1120 VAL A O 1
ATOM 8950 N N . GLU A 1 1121 ? -43.735 -12.160 50.987 1.00 87.94 1121 GLU A N 1
ATOM 8951 C CA . GLU A 1 1121 ? -44.857 -13.108 50.868 1.00 87.94 1121 GLU A CA 1
ATOM 8952 C C . GLU A 1 1121 ? -44.682 -14.075 49.678 1.00 87.94 1121 GLU A C 1
ATOM 8954 O O . GLU A 1 1121 ? -45.044 -15.254 49.756 1.00 87.94 1121 GLU A O 1
ATOM 8959 N N . LEU A 1 1122 ? -44.105 -13.600 48.568 1.00 86.56 1122 LEU A N 1
ATOM 8960 C CA . LEU A 1 1122 ? -43.781 -14.423 47.402 1.00 86.56 1122 LEU A CA 1
ATOM 8961 C C . LEU A 1 1122 ? -42.686 -15.446 47.721 1.00 86.56 1122 LEU A C 1
ATOM 8963 O O . LEU A 1 1122 ? -42.834 -16.613 47.354 1.00 86.56 1122 LEU A O 1
ATOM 8967 N N . ALA A 1 1123 ? -41.616 -15.025 48.403 1.00 88.38 1123 ALA A N 1
ATOM 8968 C CA . ALA A 1 1123 ? -40.545 -15.921 48.833 1.00 88.38 1123 ALA A CA 1
ATOM 8969 C C . ALA A 1 1123 ? -41.112 -17.049 49.708 1.00 88.38 1123 ALA A C 1
ATOM 8971 O O . ALA A 1 1123 ? -40.916 -18.225 49.398 1.00 88.38 1123 ALA A O 1
ATOM 8972 N N . GLU A 1 1124 ? -41.926 -16.707 50.712 1.00 87.38 1124 GLU A N 1
ATOM 8973 C CA . GLU A 1 1124 ? -42.587 -17.690 51.578 1.00 87.38 1124 GLU A CA 1
ATOM 8974 C C . GLU A 1 1124 ? -43.492 -18.649 50.788 1.00 87.38 1124 GLU A C 1
ATOM 8976 O O . GLU A 1 1124 ? -43.432 -19.868 50.977 1.00 87.38 1124 GLU A O 1
ATOM 8981 N N . SER A 1 1125 ? -44.288 -18.121 49.852 1.00 86.12 1125 SER A N 1
ATOM 8982 C CA . SER A 1 1125 ? -45.191 -18.917 49.006 1.00 86.12 1125 SER A CA 1
ATOM 8983 C C . SER A 1 1125 ? -44.444 -19.929 48.129 1.00 86.12 1125 SER A C 1
ATOM 8985 O O . SER A 1 1125 ? -44.956 -21.019 47.866 1.00 86.12 1125 SER A O 1
ATOM 8987 N N . LEU A 1 1126 ? -43.225 -19.591 47.700 1.00 85.44 1126 LEU A N 1
ATOM 8988 C CA . LEU A 1 1126 ? -42.339 -20.453 46.913 1.00 85.44 1126 LEU A CA 1
ATOM 8989 C C . LEU A 1 1126 ? -41.395 -21.307 47.776 1.00 85.44 1126 LEU A C 1
ATOM 8991 O O . LEU A 1 1126 ? -40.585 -22.050 47.225 1.00 85.44 1126 LEU A O 1
ATOM 8995 N N . ARG A 1 1127 ? -41.529 -21.260 49.112 1.00 87.62 1127 ARG A N 1
ATOM 8996 C CA . ARG A 1 1127 ? -40.654 -21.943 50.087 1.00 87.62 1127 ARG A CA 1
ATOM 8997 C C . ARG A 1 1127 ? -39.183 -21.518 49.989 1.00 87.62 1127 ARG A C 1
ATOM 8999 O O . ARG A 1 1127 ? -38.289 -22.333 50.209 1.00 87.62 1127 ARG A O 1
ATOM 9006 N N . MET A 1 1128 ? -38.959 -20.252 49.665 1.00 91.12 1128 MET A N 1
ATOM 9007 C CA . MET A 1 1128 ? -37.658 -19.590 49.619 1.00 91.12 1128 MET A CA 1
ATOM 9008 C C . MET A 1 1128 ? -37.509 -18.658 50.829 1.00 91.12 1128 MET A C 1
ATOM 9010 O O . MET A 1 1128 ? -38.497 -18.154 51.362 1.00 91.12 1128 MET A O 1
ATOM 9014 N N . ASP A 1 1129 ? -36.275 -18.394 51.250 1.00 91.56 1129 ASP A N 1
ATOM 9015 C CA . ASP A 1 1129 ? -35.989 -17.364 52.253 1.00 91.56 1129 ASP A CA 1
ATOM 9016 C C . ASP A 1 1129 ? -35.813 -15.985 51.586 1.00 91.56 1129 ASP A C 1
ATOM 9018 O O . ASP A 1 1129 ? -35.372 -15.886 50.443 1.00 91.56 1129 ASP A O 1
ATOM 9022 N N . ALA A 1 1130 ? -36.095 -14.900 52.314 1.00 92.25 1130 ALA A N 1
ATOM 9023 C CA . ALA A 1 1130 ? -35.843 -13.532 51.854 1.00 92.25 1130 ALA A CA 1
ATOM 9024 C C . ALA A 1 1130 ? -34.680 -12.874 52.619 1.00 92.25 1130 ALA A C 1
ATOM 9026 O O . ALA A 1 1130 ? -34.594 -12.997 53.848 1.00 92.25 1130 ALA A O 1
ATOM 9027 N N . ILE A 1 1131 ? -33.817 -12.149 51.898 1.00 94.06 1131 ILE A N 1
ATOM 9028 C CA . ILE A 1 1131 ? -32.763 -11.283 52.454 1.00 94.06 1131 ILE A CA 1
ATOM 9029 C C . ILE A 1 1131 ? -33.027 -9.845 52.023 1.00 94.06 1131 ILE A C 1
ATOM 9031 O O . ILE A 1 1131 ? -33.139 -9.578 50.835 1.00 94.06 1131 ILE A O 1
ATOM 9035 N N . ALA A 1 1132 ? -33.095 -8.903 52.958 1.00 92.56 1132 ALA A N 1
ATOM 9036 C CA . ALA A 1 1132 ? -33.191 -7.484 52.623 1.00 92.56 1132 ALA A CA 1
ATOM 9037 C C . ALA A 1 1132 ? -31.810 -6.813 52.592 1.00 92.56 1132 ALA A C 1
ATOM 9039 O O . ALA A 1 1132 ? -31.102 -6.823 53.603 1.00 92.56 1132 ALA A O 1
ATOM 9040 N N . GLU A 1 1133 ? -31.440 -6.210 51.459 1.00 91.94 1133 GLU A N 1
ATOM 9041 C CA . GLU A 1 1133 ? -30.189 -5.460 51.305 1.00 91.94 1133 GLU A CA 1
ATOM 9042 C C . GLU A 1 1133 ? -30.388 -3.954 51.546 1.00 91.94 1133 GLU A C 1
ATOM 9044 O O . GLU A 1 1133 ? -31.461 -3.396 51.319 1.00 91.94 1133 GLU A O 1
ATOM 9049 N N . GLY A 1 1134 ? -29.336 -3.260 51.981 1.00 91.00 1134 GLY A N 1
ATOM 9050 C CA . GLY A 1 1134 ? -29.339 -1.804 52.111 1.00 91.00 1134 GLY A CA 1
ATOM 9051 C C . GLY A 1 1134 ? -30.093 -1.292 53.336 1.00 91.00 1134 GLY A C 1
ATOM 9052 O O . GLY A 1 1134 ? -30.645 -0.201 53.298 1.00 91.00 1134 GLY A O 1
ATOM 9053 N N . ILE A 1 1135 ? -30.122 -2.057 54.430 1.00 92.69 1135 ILE A N 1
ATOM 9054 C CA . ILE A 1 1135 ? -30.656 -1.567 55.707 1.00 92.69 1135 ILE A CA 1
ATOM 9055 C C . ILE A 1 1135 ? -29.687 -0.521 56.271 1.00 92.69 1135 ILE A C 1
ATOM 9057 O O . ILE A 1 1135 ? -28.563 -0.839 56.661 1.00 92.69 1135 ILE A O 1
ATOM 9061 N N . GLU A 1 1136 ? -30.109 0.736 56.298 1.00 93.00 1136 GLU A N 1
ATOM 9062 C CA . GLU A 1 1136 ? -29.323 1.885 56.756 1.00 93.00 1136 GLU A CA 1
ATOM 9063 C C . GLU A 1 1136 ? -29.853 2.473 58.072 1.00 93.00 1136 GLU A C 1
ATOM 9065 O O . GLU A 1 1136 ? -29.075 3.080 58.809 1.00 93.00 1136 GLU A O 1
ATOM 9070 N N . THR A 1 1137 ? -31.135 2.266 58.406 1.00 90.38 1137 THR A N 1
ATOM 9071 C CA . THR A 1 1137 ? -31.760 2.814 59.624 1.00 90.38 1137 THR A CA 1
ATOM 9072 C C . THR A 1 1137 ? -32.440 1.757 60.498 1.00 90.38 1137 THR A C 1
ATOM 9074 O O . THR A 1 1137 ? -32.860 0.696 60.028 1.00 90.38 1137 THR A O 1
ATOM 9077 N N . GLU A 1 1138 ? -32.594 2.072 61.787 1.00 89.25 1138 GLU A N 1
ATOM 9078 C CA . GLU A 1 1138 ? -33.288 1.212 62.752 1.00 89.25 1138 GLU A CA 1
ATOM 9079 C C . GLU A 1 1138 ? -34.770 1.024 62.387 1.00 89.25 1138 GLU A C 1
ATOM 9081 O O . GLU A 1 1138 ? -35.320 -0.069 62.533 1.00 89.25 1138 GLU A O 1
ATOM 9086 N N . GLU A 1 1139 ? -35.432 2.046 61.832 1.00 88.56 1139 GLU A N 1
ATOM 9087 C CA . GLU A 1 1139 ? -36.830 1.919 61.415 1.00 88.56 1139 GLU A CA 1
ATOM 9088 C C . GLU A 1 1139 ? -37.000 0.899 60.285 1.00 88.56 1139 GLU A C 1
ATOM 9090 O O . GLU A 1 1139 ? -37.974 0.144 60.285 1.00 88.56 1139 GLU A O 1
ATOM 9095 N N . GLN A 1 1140 ? -36.059 0.848 59.333 1.00 90.44 1140 GLN A N 1
ATOM 9096 C CA . GLN A 1 1140 ? -36.067 -0.154 58.263 1.00 90.44 1140 GLN A CA 1
ATOM 9097 C C . GLN A 1 1140 ? -35.898 -1.562 58.839 1.00 90.44 1140 GLN A C 1
ATOM 9099 O O . GLN A 1 1140 ? -36.643 -2.467 58.461 1.00 90.44 1140 GLN A O 1
ATOM 9104 N N . TYR A 1 1141 ? -34.977 -1.731 59.795 1.00 89.50 1141 TYR A N 1
ATOM 9105 C CA . TYR A 1 1141 ? -34.762 -2.990 60.508 1.00 89.50 1141 TYR A CA 1
ATOM 9106 C C . TYR A 1 1141 ? -36.044 -3.485 61.198 1.00 89.50 1141 TYR A C 1
ATOM 9108 O O . TYR A 1 1141 ? -36.486 -4.608 60.946 1.00 89.50 1141 TYR A O 1
ATOM 9116 N N . ILE A 1 1142 ? -36.699 -2.631 61.992 1.00 88.50 1142 ILE A N 1
ATOM 9117 C CA . ILE A 1 1142 ? -37.946 -2.974 62.698 1.00 88.50 1142 ILE A CA 1
ATOM 9118 C C . ILE A 1 1142 ? -39.070 -3.300 61.704 1.00 88.50 1142 ILE A C 1
ATOM 9120 O O . ILE A 1 1142 ? -39.844 -4.238 61.908 1.00 88.50 1142 ILE A O 1
ATOM 9124 N N . GLN A 1 1143 ? -39.188 -2.542 60.611 1.00 88.75 1143 GLN A N 1
ATOM 9125 C CA . GLN A 1 1143 ? -40.207 -2.800 59.593 1.00 88.75 1143 GLN A CA 1
ATOM 9126 C C . GLN A 1 1143 ? -40.007 -4.152 58.902 1.00 88.75 1143 GLN A C 1
ATOM 9128 O O . GLN A 1 1143 ? -40.981 -4.882 58.737 1.00 88.75 1143 GLN A O 1
ATOM 9133 N N . LEU A 1 1144 ? -38.775 -4.503 58.535 1.00 90.38 1144 LEU A N 1
ATOM 9134 C CA . LEU A 1 1144 ? -38.455 -5.791 57.914 1.00 90.38 1144 LEU A CA 1
ATOM 9135 C C . LEU A 1 1144 ? -38.663 -6.963 58.878 1.00 90.38 1144 LEU A C 1
ATOM 9137 O O . LEU A 1 1144 ? -39.169 -8.006 58.467 1.00 90.38 1144 LEU A O 1
ATOM 9141 N N . GLN A 1 1145 ? -38.360 -6.767 60.163 1.00 89.44 1145 GLN A N 1
ATOM 9142 C CA . GLN A 1 1145 ? -38.638 -7.751 61.208 1.00 89.44 1145 GLN A CA 1
ATOM 9143 C C . GLN A 1 1145 ? -40.149 -8.005 61.360 1.00 89.44 1145 GLN A C 1
ATOM 9145 O O . GLN A 1 1145 ? -40.577 -9.155 61.419 1.00 89.44 1145 GLN A O 1
ATOM 9150 N N . ASN A 1 1146 ? -40.972 -6.949 61.340 1.00 88.69 1146 ASN A N 1
ATOM 9151 C CA . ASN A 1 1146 ? -42.439 -7.061 61.383 1.00 88.69 1146 ASN A CA 1
ATOM 9152 C C . ASN A 1 1146 ? -43.038 -7.717 60.130 1.00 88.69 1146 ASN A C 1
ATOM 9154 O O . ASN A 1 1146 ? -44.125 -8.289 60.190 1.00 88.69 1146 ASN A O 1
ATOM 9158 N N . LEU A 1 1147 ? -42.349 -7.616 58.991 1.00 88.81 1147 LEU A N 1
ATOM 9159 C CA . LEU A 1 1147 ? -42.707 -8.313 57.756 1.00 88.81 1147 LEU A CA 1
ATOM 9160 C C . LEU A 1 1147 ? -42.223 -9.771 57.739 1.00 88.81 1147 LEU A C 1
ATOM 9162 O O . LEU A 1 1147 ? -42.412 -10.435 56.731 1.00 88.81 1147 LEU A O 1
ATOM 9166 N N . HIS A 1 1148 ? -41.627 -10.269 58.829 1.00 88.06 1148 HIS A N 1
ATOM 9167 C CA . HIS A 1 1148 ? -41.067 -11.620 58.949 1.00 88.06 1148 HIS A CA 1
ATOM 9168 C C . HIS A 1 1148 ? -39.954 -11.928 57.932 1.00 88.06 1148 HIS A C 1
ATOM 9170 O O . HIS A 1 1148 ? -39.678 -13.087 57.630 1.00 88.06 1148 HIS A O 1
ATOM 9176 N N . CYS A 1 1149 ? -39.249 -10.902 57.440 1.00 91.62 1149 CYS A N 1
ATOM 9177 C CA . CYS A 1 1149 ? -38.059 -11.113 56.623 1.00 91.62 1149 CYS A CA 1
ATOM 9178 C C . CYS A 1 1149 ? -36.982 -11.829 57.461 1.00 91.62 1149 CYS A C 1
ATOM 9180 O O . CYS A 1 1149 ? -36.707 -11.442 58.599 1.00 91.62 1149 CYS A O 1
ATOM 9182 N N . LYS A 1 1150 ? -36.391 -12.901 56.923 1.00 90.50 1150 LYS A N 1
ATOM 9183 C CA . LYS A 1 1150 ? -35.527 -13.800 57.701 1.00 90.50 1150 LYS A CA 1
ATOM 9184 C C . LYS A 1 1150 ? -34.130 -13.231 57.923 1.00 90.50 1150 LYS A C 1
ATOM 9186 O O . LYS A 1 1150 ? -33.611 -13.289 59.040 1.00 90.50 1150 LYS A O 1
ATOM 9191 N N . TYR A 1 1151 ? -33.530 -12.675 56.874 1.00 93.62 1151 TYR A N 1
ATOM 9192 C CA . TYR A 1 1151 ? -32.178 -12.128 56.920 1.00 93.62 1151 TYR A CA 1
ATOM 9193 C C . TYR A 1 1151 ? -32.147 -10.669 56.467 1.00 93.62 1151 TYR A C 1
ATOM 9195 O O . TYR A 1 1151 ? -32.970 -10.229 55.666 1.00 93.62 1151 TYR A O 1
ATOM 9203 N N . GLY A 1 1152 ? -31.159 -9.922 56.945 1.00 92.56 1152 GLY A N 1
ATOM 9204 C CA . GLY A 1 1152 ? -30.914 -8.560 56.497 1.00 92.56 1152 GLY A CA 1
ATOM 9205 C C . GLY A 1 1152 ? -29.439 -8.199 56.501 1.00 92.56 1152 GLY A C 1
ATOM 9206 O O . GLY A 1 1152 ? -28.641 -8.738 57.271 1.00 92.56 1152 GLY A O 1
ATOM 9207 N N . GLN A 1 1153 ? -29.096 -7.266 55.624 1.00 93.75 1153 GLN A N 1
ATOM 9208 C CA . GLN A 1 1153 ? -27.747 -6.768 55.409 1.00 93.75 1153 GLN A CA 1
ATOM 9209 C C . GLN A 1 1153 ? -27.796 -5.271 55.106 1.00 93.75 1153 GLN A C 1
ATOM 9211 O O . GLN A 1 1153 ? -28.698 -4.778 54.431 1.00 93.75 1153 GLN A O 1
ATOM 9216 N N . GLY A 1 1154 ? -26.809 -4.523 55.595 1.00 92.38 1154 GLY A N 1
ATOM 9217 C CA . GLY A 1 1154 ? -26.709 -3.098 55.308 1.00 92.38 1154 GLY A CA 1
ATOM 9218 C C . GLY A 1 1154 ? -25.817 -2.339 56.279 1.00 92.38 1154 GLY A C 1
ATOM 9219 O O . GLY A 1 1154 ? -25.264 -2.903 57.227 1.00 92.38 1154 GLY A O 1
ATOM 9220 N N . TYR A 1 1155 ? -25.660 -1.043 56.016 1.00 92.25 1155 TYR A N 1
ATOM 9221 C CA . TYR A 1 1155 ? -24.758 -0.168 56.765 1.00 92.25 1155 TYR A CA 1
ATOM 9222 C C . TYR A 1 1155 ? -25.217 0.124 58.190 1.00 92.25 1155 TYR A C 1
ATOM 9224 O O . TYR A 1 1155 ? -24.377 0.517 58.996 1.00 92.25 1155 TYR A O 1
ATOM 9232 N N . TYR A 1 1156 ? -26.493 -0.112 58.506 1.00 89.88 1156 TYR A N 1
ATOM 9233 C CA . TYR A 1 1156 ? -26.999 -0.089 59.876 1.00 89.88 1156 TYR A CA 1
ATOM 9234 C C . TYR A 1 1156 ? -26.217 -1.054 60.778 1.00 89.88 1156 TYR A C 1
ATOM 9236 O O . TYR A 1 1156 ? -25.871 -0.708 61.901 1.00 89.88 1156 TYR A O 1
ATOM 9244 N N . PHE A 1 1157 ? -25.872 -2.243 60.268 1.00 89.00 1157 PHE A N 1
ATOM 9245 C CA . PHE A 1 1157 ? -25.073 -3.217 61.012 1.00 89.00 1157 PHE A CA 1
ATOM 9246 C C . PHE A 1 1157 ? -23.578 -2.950 60.855 1.00 89.00 1157 PHE A C 1
ATOM 9248 O O . PHE A 1 1157 ? -22.863 -2.737 61.832 1.00 89.00 1157 PHE A O 1
ATOM 9255 N N . ALA A 1 1158 ? -23.097 -2.996 59.610 1.00 89.31 1158 ALA A N 1
ATOM 9256 C CA . ALA A 1 1158 ? -21.714 -2.721 59.263 1.00 89.31 1158 ALA A CA 1
ATOM 9257 C C . ALA A 1 1158 ? -21.569 -2.443 57.763 1.00 89.31 1158 ALA A C 1
ATOM 9259 O O . ALA A 1 1158 ? -22.244 -3.027 56.909 1.00 89.31 1158 ALA A O 1
ATOM 9260 N N . LYS A 1 1159 ? -20.605 -1.583 57.434 1.00 92.12 1159 LYS A N 1
ATOM 9261 C CA . LYS A 1 1159 ? -20.055 -1.509 56.075 1.00 92.12 1159 LYS A CA 1
ATOM 9262 C C . LYS A 1 1159 ? -19.262 -2.789 55.766 1.00 92.12 1159 LYS A C 1
ATOM 9264 O O . LYS A 1 1159 ? -18.890 -3.487 56.705 1.00 92.12 1159 LYS A O 1
ATOM 9269 N N . PRO A 1 1160 ? -18.977 -3.096 54.488 1.00 92.88 1160 PRO A N 1
ATOM 9270 C CA . PRO A 1 1160 ? -18.065 -4.176 54.125 1.00 92.88 1160 PRO A CA 1
ATOM 9271 C C . PRO A 1 1160 ? -16.757 -4.065 54.912 1.00 92.88 1160 PRO A C 1
ATOM 9273 O O . PRO A 1 1160 ? -16.116 -3.014 54.889 1.00 92.88 1160 PRO A O 1
ATOM 9276 N N . LEU A 1 1161 ? -16.408 -5.126 55.634 1.00 92.38 1161 LEU A N 1
ATOM 9277 C CA . LEU A 1 1161 ? -15.322 -5.144 56.607 1.00 92.38 1161 LEU A CA 1
ATOM 9278 C C . LEU A 1 1161 ? -14.068 -5.768 56.006 1.00 92.38 1161 LEU A C 1
ATOM 9280 O O . LEU A 1 1161 ? -14.147 -6.746 55.262 1.00 92.38 1161 LEU A O 1
ATOM 9284 N N . HIS A 1 1162 ? -12.900 -5.257 56.384 1.00 92.25 1162 HIS A N 1
ATOM 9285 C CA . HIS A 1 1162 ? -11.650 -5.966 56.114 1.00 92.25 1162 HIS A CA 1
ATOM 9286 C C . HIS A 1 1162 ? -11.642 -7.302 56.895 1.00 92.25 1162 HIS A C 1
ATOM 9288 O O . HIS A 1 1162 ? -12.196 -7.340 58.000 1.00 92.25 1162 HIS A O 1
ATOM 9294 N N . PRO A 1 1163 ? -11.009 -8.391 56.409 1.00 88.81 1163 PRO A N 1
ATOM 9295 C CA . PRO A 1 1163 ? -11.013 -9.696 57.084 1.00 88.81 1163 PRO A CA 1
ATOM 9296 C C . PRO A 1 1163 ? -10.721 -9.637 58.595 1.00 88.81 1163 PRO A C 1
ATOM 9298 O O . PRO A 1 1163 ? -11.454 -10.220 59.388 1.00 88.81 1163 PRO A O 1
ATOM 9301 N N . ASN A 1 1164 ? -9.730 -8.844 59.016 1.00 87.12 1164 ASN A N 1
ATOM 9302 C CA . ASN A 1 1164 ? -9.398 -8.632 60.436 1.00 87.12 1164 ASN A CA 1
ATOM 9303 C C . ASN A 1 1164 ? -10.544 -8.029 61.275 1.00 87.12 1164 ASN A C 1
ATOM 9305 O O . ASN A 1 1164 ? -10.661 -8.319 62.463 1.00 87.12 1164 ASN A O 1
ATOM 9309 N N . GLU A 1 1165 ? -11.379 -7.166 60.696 1.00 87.12 1165 GLU A N 1
ATOM 9310 C CA . GLU A 1 1165 ? -12.537 -6.587 61.387 1.00 87.12 1165 GLU A CA 1
ATOM 9311 C C . GLU A 1 1165 ? -13.718 -7.564 61.422 1.00 87.12 1165 GLU A C 1
ATOM 9313 O O . GLU A 1 1165 ? -14.440 -7.620 62.420 1.00 87.12 1165 GLU A O 1
ATOM 9318 N N . ALA A 1 1166 ? -13.895 -8.368 60.369 1.00 86.81 1166 ALA A N 1
ATOM 9319 C CA . ALA A 1 1166 ? -14.884 -9.444 60.343 1.00 86.81 1166 ALA A CA 1
ATOM 9320 C C . ALA A 1 1166 ? -14.585 -10.514 61.413 1.00 86.81 1166 ALA A C 1
ATOM 9322 O O . ALA A 1 1166 ? -15.495 -11.004 62.081 1.00 86.81 1166 ALA A O 1
ATOM 9323 N N . GLU A 1 1167 ? -13.305 -10.800 61.671 1.00 87.25 1167 GLU A N 1
ATOM 9324 C CA . GLU A 1 1167 ? -12.883 -11.663 62.780 1.00 87.25 1167 GLU A CA 1
ATOM 9325 C C . GLU A 1 1167 ? -13.317 -11.136 64.157 1.00 87.25 1167 GLU A C 1
ATOM 9327 O O . GLU A 1 1167 ? -13.697 -11.920 65.026 1.00 87.25 1167 GLU A O 1
ATOM 9332 N N . GLN A 1 1168 ? -13.308 -9.817 64.373 1.00 83.19 1168 GLN A N 1
ATOM 9333 C CA . GLN A 1 1168 ? -13.770 -9.219 65.636 1.00 83.19 1168 GLN A CA 1
ATOM 9334 C C . GLN A 1 1168 ? -15.284 -9.381 65.824 1.00 83.19 1168 GLN A C 1
ATOM 9336 O O . GLN A 1 1168 ? -15.757 -9.592 66.943 1.00 83.19 1168 GLN A O 1
ATOM 9341 N N . TRP A 1 1169 ? -16.044 -9.321 64.728 1.00 80.25 1169 TRP A N 1
ATOM 9342 C CA . TRP A 1 1169 ? -17.476 -9.623 64.731 1.00 80.25 1169 TRP A CA 1
ATOM 9343 C C . TRP A 1 1169 ? -17.742 -11.088 65.090 1.00 80.25 1169 TRP A C 1
ATOM 9345 O O . TRP A 1 1169 ? -18.597 -11.367 65.929 1.00 80.25 1169 TRP A O 1
ATOM 9355 N N . LEU A 1 1170 ? -16.964 -12.017 64.527 1.00 80.38 1170 LEU A N 1
ATOM 9356 C CA . LEU A 1 1170 ? -17.049 -13.445 64.850 1.00 80.38 1170 LEU A CA 1
ATOM 9357 C C . LEU A 1 1170 ? -16.648 -13.758 66.301 1.00 80.38 1170 LEU A C 1
ATOM 9359 O O . LEU A 1 1170 ? -17.266 -14.610 66.936 1.00 80.38 1170 LEU A O 1
ATOM 9363 N N . ALA A 1 1171 ? -15.665 -13.040 66.852 1.00 75.25 1171 ALA A N 1
ATOM 9364 C CA . ALA A 1 1171 ? -15.224 -13.180 68.241 1.00 75.25 1171 ALA A CA 1
ATOM 9365 C C . ALA A 1 1171 ? -16.212 -12.596 69.277 1.00 75.25 1171 ALA A C 1
ATOM 9367 O O . ALA A 1 1171 ? -16.021 -12.785 70.479 1.00 75.25 1171 ALA A O 1
ATOM 9368 N N . GLY A 1 1172 ? -17.249 -11.868 68.842 1.00 67.12 1172 GLY A N 1
ATOM 9369 C CA . GLY A 1 1172 ? -18.252 -11.258 69.722 1.00 67.12 1172 GLY A CA 1
ATOM 9370 C C . GLY A 1 1172 ? -17.763 -10.038 70.514 1.00 67.12 1172 GLY A C 1
ATOM 9371 O O . GLY A 1 1172 ? -18.421 -9.629 71.471 1.00 67.12 1172 GLY A O 1
ATOM 9372 N N . THR A 1 1173 ? -16.624 -9.442 70.142 1.00 49.25 1173 THR A N 1
ATOM 9373 C CA . THR A 1 1173 ? -16.040 -8.265 70.818 1.00 49.25 1173 THR A CA 1
ATOM 9374 C C . THR A 1 1173 ? -16.642 -6.932 70.360 1.00 49.25 1173 THR A C 1
ATOM 9376 O O . THR A 1 1173 ? -16.469 -5.919 71.037 1.00 49.25 1173 THR A O 1
ATOM 9379 N N . ARG A 1 1174 ? -17.412 -6.926 69.264 1.00 50.38 1174 ARG A N 1
ATOM 9380 C CA . ARG A 1 1174 ? -18.269 -5.815 68.820 1.00 50.38 1174 ARG A CA 1
ATOM 9381 C C . ARG A 1 1174 ? -19.737 -6.246 68.916 1.00 50.38 1174 ARG A C 1
ATOM 9383 O O . ARG A 1 1174 ? -20.127 -7.222 68.285 1.00 50.38 1174 ARG A O 1
ATOM 9390 N N . LYS A 1 1175 ? -20.555 -5.527 69.694 1.00 48.75 1175 LYS A N 1
ATOM 9391 C CA . LYS A 1 1175 ? -22.022 -5.598 69.578 1.00 48.75 1175 LYS A CA 1
ATOM 9392 C C . LYS A 1 1175 ? -22.476 -4.605 68.508 1.00 48.75 1175 LYS A C 1
ATOM 9394 O O . LYS A 1 1175 ? -21.865 -3.546 68.386 1.00 48.75 1175 LYS A O 1
ATOM 9399 N N . VAL A 1 1176 ? -23.523 -4.974 67.767 1.00 48.84 1176 VAL A N 1
ATOM 9400 C CA . VAL A 1 1176 ? -24.283 -4.071 66.885 1.00 48.84 1176 VAL A CA 1
ATOM 9401 C C . VAL A 1 1176 ? -24.590 -2.800 67.685 1.00 48.84 1176 VAL A C 1
ATOM 9403 O O . VAL A 1 1176 ? -25.071 -2.917 68.815 1.00 48.84 1176 VAL A O 1
ATOM 9406 N N . SER A 1 1177 ? -24.187 -1.639 67.163 1.00 40.06 1177 SER A N 1
ATOM 9407 C CA . SER A 1 1177 ? -24.361 -0.339 67.826 1.00 40.06 1177 SER A CA 1
ATOM 9408 C C . SER A 1 1177 ? -25.817 0.072 67.885 1.00 40.06 1177 SER A C 1
ATOM 9410 O O . SER A 1 1177 ? -26.449 -0.025 66.809 1.00 40.06 1177 SER A O 1
#